Protein AF-0000000086002779 (afdb_homodimer)

Radius of gyration: 33.54 Å; Cα contacts (8 Å, |Δi|>4): 1996; chains: 2; bounding box: 56×152×87 Å

pLDDT: mean 94.67, std 11.81, range [32.91, 98.94]

Organism: Nephila pilipes (NCBI:txid299642)

Structure (mmCIF, N/CA/C/O backbone):
data_AF-0000000086002779-model_v1
#
loop_
_entity.id
_entity.type
_entity.pdbx_description
1 polymer 'Dipeptidyl peptidase 2'
#
loop_
_atom_site.group_PDB
_atom_site.id
_atom_site.type_symbol
_atom_site.label_atom_id
_atom_site.label_alt_id
_atom_site.label_comp_id
_atom_site.label_asym_id
_atom_site.label_entity_id
_atom_site.label_seq_id
_atom_site.pdbx_PDB_ins_code
_atom_site.Cartn_x
_atom_site.Cartn_y
_atom_site.Cartn_z
_atom_site.occupancy
_atom_site.B_iso_or_equiv
_atom_site.auth_seq_id
_atom_site.auth_comp_id
_atom_site.auth_asym_id
_atom_site.auth_atom_id
_atom_site.pdbx_PDB_model_num
ATOM 1 N N . MET A 1 1 ? 27.344 70.25 43.75 1 33.56 1 MET A N 1
ATOM 2 C CA . MET A 1 1 ? 27.891 68.938 43.438 1 33.56 1 MET A CA 1
ATOM 3 C C . MET A 1 1 ? 26.828 68 42.875 1 33.56 1 MET A C 1
ATOM 5 O O . MET A 1 1 ? 26 67.5 43.594 1 33.56 1 MET A O 1
ATOM 9 N N . ASN A 1 2 ? 26.188 68.375 41.719 1 36.5 2 ASN A N 1
ATOM 10 C CA . ASN A 1 2 ? 25.156 67.75 40.875 1 36.5 2 ASN A CA 1
ATOM 11 C C . ASN A 1 2 ? 25.562 66.375 40.344 1 36.5 2 ASN A C 1
ATOM 13 O O . ASN A 1 2 ? 26.562 66.25 39.625 1 36.5 2 ASN A O 1
ATOM 17 N N . ILE A 1 3 ? 25.344 65.312 41.125 1 42.12 3 ILE A N 1
ATOM 18 C CA . ILE A 1 3 ? 25.609 63.875 40.844 1 42.12 3 ILE A CA 1
ATOM 19 C C . ILE A 1 3 ? 24.844 63.469 39.594 1 42.12 3 ILE A C 1
ATOM 21 O O . ILE A 1 3 ? 23.609 63.469 39.594 1 42.12 3 ILE A O 1
ATOM 25 N N . PHE A 1 4 ? 25.328 63.688 38.406 1 39.09 4 PHE A N 1
ATOM 26 C CA . PHE A 1 4 ? 24.859 63.156 37.156 1 39.09 4 PHE A CA 1
ATOM 27 C C . PHE A 1 4 ? 24.828 61.625 37.188 1 39.09 4 PHE A C 1
ATOM 29 O O . PHE A 1 4 ? 25.875 61 37.344 1 39.09 4 PHE A O 1
ATOM 36 N N . TYR A 1 5 ? 23.719 61 37.688 1 36 5 TYR A N 1
ATOM 37 C CA . TYR A 1 5 ? 23.5 59.562 37.594 1 36 5 TYR A CA 1
ATOM 38 C C . TYR A 1 5 ? 23.484 59.125 36.125 1 36 5 TYR A C 1
ATOM 40 O O . TYR A 1 5 ? 22.641 59.562 35.344 1 36 5 TYR A O 1
ATOM 48 N N . ALA A 1 6 ? 24.625 58.812 35.5 1 42.56 6 ALA A N 1
ATOM 49 C CA . ALA A 1 6 ? 24.734 58.156 34.188 1 42.56 6 ALA A CA 1
ATOM 50 C C . ALA A 1 6 ? 23.969 56.844 34.188 1 42.56 6 ALA A C 1
ATOM 52 O O . ALA A 1 6 ? 24.297 55.906 34.938 1 42.56 6 ALA A O 1
ATOM 53 N N . LEU A 1 7 ? 22.688 56.844 33.812 1 38.72 7 LEU A N 1
ATOM 54 C CA . LEU A 1 7 ? 21.922 55.625 33.5 1 38.72 7 LEU A CA 1
ATOM 55 C C . LEU A 1 7 ? 22.625 54.812 32.406 1 38.72 7 LEU A C 1
ATOM 57 O O . LEU A 1 7 ? 22.766 55.281 31.266 1 38.72 7 LEU A O 1
ATOM 61 N N . ALA A 1 8 ? 23.578 53.938 32.781 1 39.59 8 ALA A N 1
ATOM 62 C CA . ALA A 1 8 ? 24.156 52.969 31.859 1 39.59 8 ALA A CA 1
ATOM 63 C C . ALA A 1 8 ? 23.062 52.094 31.219 1 39.59 8 ALA A C 1
ATOM 65 O O . ALA A 1 8 ? 22.328 51.406 31.922 1 39.59 8 ALA A O 1
ATOM 66 N N . ALA A 1 9 ? 22.578 52.406 30.047 1 38.5 9 ALA A N 1
ATOM 67 C CA . ALA A 1 9 ? 21.766 51.531 29.172 1 38.5 9 ALA A CA 1
ATOM 68 C C . ALA A 1 9 ? 22.484 50.219 28.891 1 38.5 9 ALA A C 1
ATOM 70 O O . ALA A 1 9 ? 23.516 50.188 28.234 1 38.5 9 ALA A O 1
ATOM 71 N N . VAL A 1 10 ? 22.406 49.281 29.766 1 36.53 10 VAL A N 1
ATOM 72 C CA . VAL A 1 10 ? 22.844 47.906 29.453 1 36.53 10 VAL A CA 1
ATOM 73 C C . VAL A 1 10 ? 22.141 47.406 28.188 1 36.53 10 VAL A C 1
ATOM 75 O O . VAL A 1 10 ? 20.906 47.281 28.172 1 36.53 10 VAL A O 1
ATOM 78 N N . LEU A 1 11 ? 22.703 47.656 27.062 1 34.22 11 LEU A N 1
ATOM 79 C CA . LEU A 1 11 ? 22.312 47 25.828 1 34.22 11 LEU A CA 1
ATOM 80 C C . LEU A 1 11 ? 22.359 45.469 26.016 1 34.22 11 LEU A C 1
ATOM 82 O O . LEU A 1 11 ? 23.453 44.906 26.172 1 34.22 11 LEU A O 1
ATOM 86 N N . PHE A 1 12 ? 21.359 44.938 26.609 1 34.5 12 PHE A N 1
ATOM 87 C CA . PHE A 1 12 ? 21.234 43.5 26.516 1 34.5 12 PHE A CA 1
ATOM 88 C C . PHE A 1 12 ? 21.328 43.031 25.062 1 34.5 12 PHE A C 1
ATOM 90 O O . PHE A 1 12 ? 20.438 43.312 24.266 1 34.5 12 PHE A O 1
ATOM 97 N N . CYS A 1 13 ? 22.547 42.844 24.531 1 35.41 13 CYS A N 1
ATOM 98 C CA . CYS A 1 13 ? 22.703 42.062 23.312 1 35.41 13 CYS A CA 1
ATOM 99 C C . CYS A 1 13 ? 21.906 40.75 23.391 1 35.41 13 CYS A C 1
ATOM 101 O O . CYS A 1 13 ? 22.312 39.812 24.078 1 35.41 13 CYS A O 1
ATOM 103 N N . ILE A 1 14 ? 20.672 40.844 23.203 1 38.19 14 ILE A N 1
ATOM 104 C CA . ILE A 1 14 ? 19.969 39.594 22.938 1 38.19 14 ILE A CA 1
ATOM 105 C C . ILE A 1 14 ? 20.656 38.844 21.797 1 38.19 14 ILE A C 1
ATOM 107 O O . ILE A 1 14 ? 20.609 39.281 20.641 1 38.19 14 ILE A O 1
ATOM 111 N N . SER A 1 15 ? 21.766 38.281 22.078 1 36.12 15 SER A N 1
ATOM 112 C CA . SER A 1 15 ? 22.312 37.344 21.094 1 36.12 15 SER A CA 1
ATOM 113 C C . SER A 1 15 ? 21.234 36.438 20.516 1 36.12 15 SER A C 1
ATOM 115 O O . SER A 1 15 ? 20.641 35.625 21.25 1 36.12 15 SER A O 1
ATOM 117 N N . ALA A 1 16 ? 20.562 36.875 19.5 1 42.22 16 ALA A N 1
ATOM 118 C CA . ALA A 1 16 ? 19.781 35.906 18.719 1 42.22 16 ALA A CA 1
ATOM 119 C C . ALA A 1 16 ? 20.578 34.656 18.422 1 42.22 16 ALA A C 1
ATOM 121 O O . ALA A 1 16 ? 21.641 34.719 17.781 1 42.22 16 ALA A O 1
ATOM 122 N N . SER A 1 17 ? 20.688 33.719 19.203 1 43 17 SER A N 1
ATOM 123 C CA . SER A 1 17 ? 21.312 32.438 18.891 1 43 17 SER A CA 1
ATOM 124 C C . SER A 1 17 ? 21.062 32.031 17.438 1 43 17 SER A C 1
ATOM 126 O O . SER A 1 17 ? 19.906 31.875 17.016 1 43 17 SER A O 1
ATOM 128 N N . LYS A 1 18 ? 21.844 32.406 16.578 1 50.06 18 LYS A N 1
ATOM 129 C CA . LYS A 1 18 ? 21.828 32 15.164 1 50.06 18 LYS A CA 1
ATOM 130 C C . LYS A 1 18 ? 21.641 30.5 15.016 1 50.06 18 LYS A C 1
ATOM 132 O O . LYS A 1 18 ? 22.438 29.719 15.531 1 50.06 18 LYS A O 1
ATOM 137 N N . ALA A 1 19 ? 20.312 30.172 14.688 1 54.91 19 ALA A N 1
ATOM 138 C CA . ALA A 1 19 ? 20.109 28.781 14.281 1 54.91 19 ALA A CA 1
ATOM 139 C C . ALA A 1 19 ? 21.281 28.266 13.453 1 54.91 19 ALA A C 1
ATOM 141 O O . ALA A 1 19 ? 21.719 28.938 12.508 1 54.91 19 ALA A O 1
ATOM 142 N N . GLU A 1 20 ? 21.984 27.328 13.945 1 64.94 20 GLU A N 1
ATOM 143 C CA . GLU A 1 20 ? 23.062 26.688 13.211 1 64.94 20 GLU A CA 1
ATOM 144 C C . GLU A 1 20 ? 22.609 26.266 11.82 1 64.94 20 GLU A C 1
ATOM 146 O O . GLU A 1 20 ? 21.531 25.688 11.656 1 64.94 20 GLU A O 1
ATOM 151 N N . THR A 1 21 ? 23.078 26.875 10.859 1 79.88 21 THR A N 1
ATOM 152 C CA . THR A 1 21 ? 22.797 26.484 9.477 1 79.88 21 THR A CA 1
ATOM 153 C C . THR A 1 21 ? 23.672 25.297 9.07 1 79.88 21 THR A C 1
ATOM 155 O O . THR A 1 21 ? 24.875 25.297 9.328 1 79.88 21 THR A O 1
ATOM 158 N N . TYR A 1 22 ? 22.938 24.219 8.711 1 91.19 22 TYR A N 1
ATOM 159 C CA . TYR A 1 22 ? 23.656 23.031 8.234 1 91.19 22 TYR A CA 1
ATOM 160 C C . TYR A 1 22 ? 23.688 23 6.707 1 91.19 22 TYR A C 1
ATOM 162 O O . TYR A 1 22 ? 22.656 23.219 6.055 1 91.19 22 TYR A O 1
ATOM 170 N N . ASP A 1 23 ? 24.828 22.797 6.211 1 95 23 ASP A N 1
ATOM 171 C CA . ASP A 1 23 ? 24.969 22.688 4.762 1 95 23 ASP A CA 1
ATOM 172 C C . ASP A 1 23 ? 24.375 21.391 4.238 1 95 23 ASP A C 1
ATOM 174 O O . ASP A 1 23 ? 24.203 20.422 4.996 1 95 23 ASP A O 1
ATOM 178 N N . TYR A 1 24 ? 23.938 21.438 2.982 1 97.75 24 TYR A N 1
ATOM 179 C CA . TYR A 1 24 ? 23.453 20.219 2.344 1 97.75 24 TYR A CA 1
ATOM 180 C C . TYR A 1 24 ? 23.938 20.125 0.899 1 97.75 24 TYR A C 1
ATOM 182 O O . TYR A 1 24 ? 24.297 21.141 0.296 1 97.75 24 TYR A O 1
ATOM 190 N N . VAL A 1 25 ? 24 18.891 0.437 1 98.19 25 VAL A N 1
ATOM 191 C CA . VAL A 1 25 ? 24.078 18.609 -0.995 1 98.19 25 VAL A CA 1
ATOM 192 C C . VAL A 1 25 ? 22.672 18.422 -1.563 1 98.19 25 VAL A C 1
ATOM 194 O O . VAL A 1 25 ? 21.859 17.688 -0.989 1 98.19 25 VAL A O 1
ATOM 197 N N . GLU A 1 26 ? 22.359 19.141 -2.633 1 98.44 26 GLU A N 1
ATOM 198 C CA . GLU A 1 26 ? 21.094 18.953 -3.361 1 98.44 26 GLU A CA 1
ATOM 199 C C . GLU A 1 26 ? 21.281 18.047 -4.562 1 98.44 26 GLU A C 1
ATOM 201 O O . GLU A 1 26 ? 22.25 18.188 -5.32 1 98.44 26 GLU A O 1
ATOM 206 N N . ASP A 1 27 ? 20.406 17.094 -4.672 1 98.5 27 ASP A N 1
ATOM 207 C CA . ASP A 1 27 ? 20.438 16.188 -5.816 1 98.5 27 ASP A CA 1
ATOM 208 C C . ASP A 1 27 ? 19.031 15.727 -6.199 1 98.5 27 ASP A C 1
ATOM 210 O O . ASP A 1 27 ? 18.047 16.172 -5.602 1 98.5 27 ASP A O 1
ATOM 214 N N . TYR A 1 28 ? 18.953 14.977 -7.281 1 98.69 28 TYR A N 1
ATOM 215 C CA . TYR A 1 28 ? 17.672 14.555 -7.832 1 98.69 28 TYR A CA 1
ATOM 216 C C . TYR A 1 28 ? 17.672 13.062 -8.141 1 98.69 28 TYR A C 1
ATOM 218 O O . TYR A 1 28 ? 18.703 12.5 -8.523 1 98.69 28 TYR A O 1
ATOM 226 N N . PHE A 1 29 ? 16.609 12.414 -7.949 1 98.69 29 PHE A N 1
ATOM 227 C CA . PHE A 1 29 ? 16.359 11.016 -8.266 1 98.69 29 PHE A CA 1
ATOM 228 C C . PHE A 1 29 ? 15.336 10.875 -9.383 1 98.69 29 PHE A C 1
ATOM 230 O O . PHE A 1 29 ? 14.305 11.547 -9.367 1 98.69 29 PHE A O 1
ATOM 237 N N . ASP A 1 30 ? 15.633 10.055 -10.438 1 98.69 30 ASP A N 1
ATOM 238 C CA . ASP A 1 30 ? 14.648 9.75 -11.469 1 98.69 30 ASP A CA 1
ATOM 239 C C . ASP A 1 30 ? 13.539 8.852 -10.922 1 98.69 30 ASP A C 1
ATOM 241 O O . ASP A 1 30 ? 13.664 7.629 -10.922 1 98.69 30 ASP A O 1
ATOM 245 N N . GLN A 1 31 ? 12.469 9.469 -10.531 1 98.75 31 GLN A N 1
ATOM 246 C CA . GLN A 1 31 ? 11.359 8.812 -9.852 1 98.75 31 GLN A CA 1
ATOM 247 C C . GLN A 1 31 ? 10.227 8.492 -10.82 1 98.75 31 GLN A C 1
ATOM 249 O O . GLN A 1 31 ? 9.914 9.289 -11.703 1 98.75 31 GLN A O 1
ATOM 254 N N . LYS A 1 32 ? 9.672 7.281 -10.727 1 98.56 32 LYS A N 1
ATOM 255 C CA . LYS A 1 32 ? 8.547 6.926 -11.586 1 98.56 32 LYS A CA 1
ATOM 256 C C . LYS A 1 32 ? 7.387 7.898 -11.406 1 98.56 32 LYS A C 1
ATOM 258 O O . LYS A 1 32 ? 7.07 8.297 -10.281 1 98.56 32 LYS A O 1
ATOM 263 N N . ILE A 1 33 ? 6.746 8.242 -12.484 1 98.38 33 ILE A N 1
ATOM 264 C CA . ILE A 1 33 ? 5.617 9.164 -12.461 1 98.38 33 ILE A CA 1
ATOM 265 C C . ILE A 1 33 ? 4.426 8.508 -11.766 1 98.38 33 ILE A C 1
ATOM 267 O O . ILE A 1 33 ? 3.705 9.148 -11.008 1 98.38 33 ILE A O 1
ATOM 271 N N . ASP A 1 34 ? 4.234 7.203 -12.016 1 98.06 34 ASP A N 1
ATOM 272 C CA . ASP A 1 34 ? 3.102 6.457 -11.477 1 98.06 34 ASP A CA 1
ATOM 273 C C . ASP A 1 34 ? 3.539 5.082 -10.977 1 98.06 34 ASP A C 1
ATOM 275 O O . ASP A 1 34 ? 4.051 4.266 -11.75 1 98.06 34 ASP A O 1
ATOM 279 N N . HIS A 1 35 ? 3.314 4.848 -9.703 1 98.38 35 HIS A N 1
ATOM 280 C CA . HIS A 1 35 ? 3.736 3.584 -9.109 1 98.38 35 HIS A CA 1
ATOM 281 C C . HIS A 1 35 ? 2.617 2.549 -9.172 1 98.38 35 HIS A C 1
ATOM 283 O O . HIS A 1 35 ? 2.848 1.364 -8.914 1 98.38 35 HIS A O 1
ATOM 289 N N . PHE A 1 36 ? 1.396 2.932 -9.57 1 98.19 36 PHE A N 1
ATOM 290 C CA . PHE A 1 36 ? 0.276 2.027 -9.344 1 98.19 36 PHE A CA 1
ATOM 291 C C . PHE A 1 36 ? -0.468 1.743 -10.641 1 98.19 36 PHE A C 1
ATOM 293 O O . PHE A 1 36 ? -1.558 1.168 -10.625 1 98.19 36 PHE A O 1
ATOM 300 N N . ASN A 1 37 ? 0.047 2.158 -11.719 1 97.56 37 ASN A N 1
ATOM 301 C CA . ASN A 1 37 ? -0.369 1.843 -13.078 1 97.56 37 ASN A CA 1
ATOM 302 C C . ASN A 1 37 ? 0.829 1.708 -14.016 1 97.56 37 ASN A C 1
ATOM 304 O O . ASN A 1 37 ? 1.528 2.688 -14.281 1 97.56 37 ASN A O 1
ATOM 308 N N . PHE A 1 38 ? 1.063 0.565 -14.555 1 97.5 38 PHE A N 1
ATOM 309 C CA . PHE A 1 38 ? 2.279 0.272 -15.305 1 97.5 38 PHE A CA 1
ATOM 310 C C . PHE A 1 38 ? 2.131 0.696 -16.766 1 97.5 38 PHE A C 1
ATOM 312 O O . PHE A 1 38 ? 3.109 0.708 -17.516 1 97.5 38 PHE A O 1
ATOM 319 N N . LEU A 1 39 ? 0.943 1.066 -17.109 1 96.69 39 LEU A N 1
ATOM 320 C CA . LEU A 1 39 ? 0.646 1.288 -18.531 1 96.69 39 LEU A CA 1
ATOM 321 C C . LEU A 1 39 ? 0.526 2.777 -18.828 1 96.69 39 LEU A C 1
ATOM 323 O O . LEU A 1 39 ? 1.104 3.266 -19.797 1 96.69 39 LEU A O 1
ATOM 327 N N . SER A 1 40 ? -0.169 3.578 -18.047 1 92.19 40 SER A N 1
ATOM 328 C CA . SER A 1 40 ? -0.562 4.945 -18.359 1 92.19 40 SER A CA 1
ATOM 329 C C . SER A 1 40 ? 0.658 5.824 -18.609 1 92.19 40 SER A C 1
ATOM 331 O O . SER A 1 40 ? 0.673 6.613 -19.562 1 92.19 40 SER A O 1
ATOM 333 N N . TYR A 1 41 ? 1.644 5.691 -17.734 1 95.56 41 TYR A N 1
ATOM 334 C CA . TYR A 1 41 ? 2.852 6.484 -17.938 1 95.56 41 TYR A CA 1
ATOM 335 C C . TYR A 1 41 ? 4.074 5.59 -18.094 1 95.56 41 TYR A C 1
ATOM 337 O O . TYR A 1 41 ? 5.207 6.07 -18.094 1 95.56 41 TYR A O 1
ATOM 345 N N . GLY A 1 42 ? 3.771 4.285 -18.25 1 95.38 42 GLY A N 1
ATOM 346 C CA . GLY A 1 42 ? 4.863 3.338 -18.406 1 95.38 42 GLY A CA 1
ATOM 347 C C . GLY A 1 42 ? 5.949 3.502 -17.359 1 95.38 42 GLY A C 1
ATOM 348 O O . GLY A 1 42 ? 5.664 3.541 -16.156 1 95.38 42 GLY A O 1
ATOM 349 N N . ASN A 1 43 ? 7.164 3.656 -17.859 1 96.25 43 ASN A N 1
ATOM 350 C CA . ASN A 1 43 ? 8.297 3.799 -16.953 1 96.25 43 ASN A CA 1
ATOM 351 C C . ASN A 1 43 ? 8.852 5.219 -16.969 1 96.25 43 ASN A C 1
ATOM 353 O O . ASN A 1 43 ? 10.016 5.438 -16.625 1 96.25 43 ASN A O 1
ATOM 357 N N . GLN A 1 44 ? 7.992 6.148 -17.344 1 97.81 44 GLN A N 1
ATOM 358 C CA . GLN A 1 44 ? 8.422 7.543 -17.344 1 97.81 44 GLN A CA 1
ATOM 359 C C . GLN A 1 44 ? 8.758 8.008 -15.922 1 97.81 44 GLN A C 1
ATOM 361 O O . GLN A 1 44 ? 8.18 7.508 -14.953 1 97.81 44 GLN A O 1
ATOM 366 N N . THR A 1 45 ? 9.688 8.938 -15.836 1 98.56 45 THR A N 1
ATOM 367 C CA . THR A 1 45 ? 10.164 9.406 -14.539 1 98.56 45 THR A CA 1
ATOM 368 C C . THR A 1 45 ? 10.125 10.93 -14.469 1 98.56 45 THR A C 1
ATOM 370 O O . THR A 1 45 ? 9.891 11.594 -15.484 1 98.56 45 THR A O 1
ATOM 373 N N . TYR A 1 46 ? 10.195 11.5 -13.328 1 98.69 46 TYR A N 1
ATOM 374 C CA . TYR A 1 46 ? 10.438 12.906 -13.039 1 98.69 46 TYR A CA 1
ATOM 375 C C . TYR A 1 46 ? 11.578 13.078 -12.055 1 98.69 46 TYR A C 1
ATOM 377 O O . TYR A 1 46 ? 12.055 12.102 -11.469 1 98.69 46 TYR A O 1
ATOM 385 N N . LYS A 1 47 ? 12.055 14.281 -11.891 1 98.69 47 LYS A N 1
ATOM 386 C CA . LYS A 1 47 ? 13.156 14.57 -10.977 1 98.69 47 LYS A CA 1
ATOM 387 C C . LYS A 1 47 ? 12.648 14.867 -9.57 1 98.69 47 LYS A C 1
ATOM 389 O O . LYS A 1 47 ? 12.094 15.938 -9.328 1 98.69 47 LYS A O 1
ATOM 394 N N . GLN A 1 48 ? 12.812 13.945 -8.695 1 98.88 48 GLN A N 1
ATOM 395 C CA . GLN A 1 48 ? 12.492 14.172 -7.293 1 98.88 48 GLN A CA 1
ATOM 396 C C . GLN A 1 48 ? 13.688 14.727 -6.535 1 98.88 48 GLN A C 1
ATOM 398 O O . GLN A 1 48 ? 14.75 14.102 -6.492 1 98.88 48 GLN A O 1
ATOM 403 N N . ARG A 1 49 ? 13.492 15.812 -5.918 1 98.88 49 ARG A N 1
ATOM 404 C CA . ARG A 1 49 ? 14.555 16.516 -5.203 1 98.88 49 ARG A CA 1
ATOM 405 C C . ARG A 1 49 ? 14.797 15.891 -3.836 1 98.88 49 ARG A C 1
ATOM 407 O O . ARG A 1 49 ? 13.852 15.539 -3.131 1 98.88 49 ARG A O 1
ATOM 414 N N . PHE A 1 50 ? 16.094 15.758 -3.479 1 98.81 50 PHE A N 1
ATOM 415 C CA . PHE A 1 50 ? 16.453 15.398 -2.111 1 98.81 50 PHE A CA 1
ATOM 416 C C . PHE A 1 50 ? 17.688 16.156 -1.661 1 98.81 50 PHE A C 1
ATOM 418 O O . PHE A 1 50 ? 18.469 16.625 -2.49 1 98.81 50 PHE A O 1
ATOM 425 N N . LEU A 1 51 ? 17.797 16.391 -0.333 1 98.81 51 LEU A N 1
ATOM 426 C CA . LEU A 1 51 ? 18.953 17 0.32 1 98.81 51 LEU A CA 1
ATOM 427 C C . LEU A 1 51 ? 19.625 16.016 1.268 1 98.81 51 LEU A C 1
ATOM 429 O O . LEU A 1 51 ? 18.953 15.234 1.938 1 98.81 51 LEU A O 1
ATOM 433 N N . TYR A 1 52 ? 20.969 16.047 1.332 1 98.56 52 TYR A N 1
ATOM 434 C CA . TYR A 1 52 ? 21.609 15.195 2.326 1 98.56 52 TYR A CA 1
ATOM 435 C C . TYR A 1 52 ? 22.875 15.828 2.865 1 98.56 52 TYR A C 1
ATOM 437 O O . TYR A 1 52 ? 23.438 16.75 2.25 1 98.56 52 TYR A O 1
ATOM 445 N N . ASN A 1 53 ? 23.25 15.492 4.023 1 98.5 53 ASN A N 1
ATOM 446 C CA . ASN A 1 53 ? 24.484 15.859 4.73 1 98.5 53 ASN A CA 1
ATOM 447 C C . ASN A 1 53 ? 25.156 14.641 5.34 1 98.5 53 ASN A C 1
ATOM 449 O O . ASN A 1 53 ? 24.594 13.969 6.207 1 98.5 53 ASN A O 1
ATOM 453 N N . ALA A 1 54 ? 26.391 14.367 4.898 1 97.81 54 ALA A N 1
ATOM 454 C CA . ALA A 1 54 ? 27.125 13.18 5.332 1 97.81 54 ALA A CA 1
ATOM 455 C C . ALA A 1 54 ? 28.281 13.555 6.254 1 97.81 54 ALA A C 1
ATOM 457 O O . ALA A 1 54 ? 29.203 12.758 6.457 1 97.81 54 ALA A O 1
ATOM 458 N N . THR A 1 55 ? 28.234 14.688 6.824 1 97.31 55 THR A N 1
ATOM 459 C CA . THR A 1 55 ? 29.328 15.234 7.617 1 97.31 55 THR A CA 1
ATOM 460 C C . THR A 1 55 ? 29.719 14.273 8.734 1 97.31 55 THR A C 1
ATOM 462 O O . THR A 1 55 ? 30.906 14.102 9.023 1 97.31 55 THR A O 1
ATOM 465 N N . TRP A 1 56 ? 28.844 13.602 9.344 1 97.75 56 TRP A N 1
ATOM 466 C CA . TRP A 1 56 ? 29.109 12.789 10.523 1 97.75 56 TRP A CA 1
ATOM 467 C C . TRP A 1 56 ? 28.984 11.305 10.211 1 97.75 56 TRP A C 1
ATOM 469 O O . TRP A 1 56 ? 29.203 10.461 11.078 1 97.75 56 TRP A O 1
ATOM 479 N N . TRP A 1 57 ? 28.641 10.992 9 1 98.12 57 TRP A N 1
ATOM 480 C CA . TRP A 1 57 ? 28.203 9.648 8.648 1 98.12 57 TRP A CA 1
ATOM 481 C C . TRP A 1 57 ? 29.391 8.68 8.648 1 98.12 57 TRP A C 1
ATOM 483 O O . TRP A 1 57 ? 30.406 8.93 8.016 1 98.12 57 TRP A O 1
ATOM 493 N N . ASP A 1 58 ? 29.281 7.629 9.445 1 97.81 58 ASP A N 1
ATOM 494 C CA . ASP A 1 58 ? 30.156 6.473 9.234 1 97.81 58 ASP A CA 1
ATOM 495 C C . ASP A 1 58 ? 29.75 5.711 7.973 1 97.81 58 ASP A C 1
ATOM 497 O O . ASP A 1 58 ? 28.922 4.797 8.023 1 97.81 58 ASP A O 1
ATOM 501 N N . LYS A 1 59 ? 30.438 6.035 6.941 1 95.25 59 LYS A N 1
ATOM 502 C CA . LYS A 1 59 ? 30 5.613 5.613 1 95.25 59 LYS A CA 1
ATOM 503 C C . LYS A 1 59 ? 29.891 4.094 5.527 1 95.25 59 LYS A C 1
ATOM 505 O O . LYS A 1 59 ? 30.828 3.377 5.902 1 95.25 59 LYS A O 1
ATOM 510 N N . GLY A 1 60 ? 28.719 3.707 5.164 1 93.94 60 GLY A N 1
ATOM 511 C CA . GLY A 1 60 ? 28.484 2.289 4.938 1 93.94 60 GLY A CA 1
ATOM 512 C C . GLY A 1 60 ? 28.078 1.544 6.191 1 93.94 60 GLY A C 1
ATOM 513 O O . GLY A 1 60 ? 27.656 0.385 6.125 1 93.94 60 GLY A O 1
ATOM 514 N N . ILE A 1 61 ? 28.094 2.229 7.32 1 95.69 61 ILE A N 1
ATOM 515 C CA . ILE A 1 61 ? 27.766 1.564 8.578 1 95.69 61 ILE A CA 1
ATOM 516 C C . ILE A 1 61 ? 26.719 2.377 9.336 1 95.69 61 ILE A C 1
ATOM 518 O O . ILE A 1 61 ? 25.719 1.826 9.82 1 95.69 61 ILE A O 1
ATOM 522 N N . GLY A 1 62 ? 26.969 3.648 9.461 1 98.38 62 GLY A N 1
ATOM 523 C CA . GLY A 1 62 ? 26.094 4.516 10.219 1 98.38 62 GLY A CA 1
ATOM 524 C C . GLY A 1 62 ? 24.688 4.574 9.656 1 98.38 62 GLY A C 1
ATOM 525 O O . GLY A 1 62 ? 24.484 4.355 8.461 1 98.38 62 GLY A O 1
ATOM 526 N N . PRO A 1 63 ? 23.766 4.84 10.492 1 98.88 63 PRO A N 1
ATOM 527 C CA . PRO A 1 63 ? 22.375 4.883 10.039 1 98.88 63 PRO A CA 1
ATOM 528 C C . PRO A 1 63 ? 22.094 6.059 9.109 1 98.88 63 PRO A C 1
ATOM 530 O O . PRO A 1 63 ? 22.922 6.969 8.984 1 98.88 63 PRO A O 1
ATOM 533 N N . ILE A 1 64 ? 21.016 5.965 8.43 1 98.94 64 ILE A N 1
ATOM 534 C CA . ILE A 1 64 ? 20.453 7.051 7.637 1 98.94 64 ILE A CA 1
ATOM 535 C C . ILE A 1 64 ? 19.234 7.637 8.352 1 98.94 64 ILE A C 1
ATOM 537 O O . ILE A 1 64 ? 18.281 6.918 8.648 1 98.94 64 ILE A O 1
ATOM 541 N N . PHE A 1 65 ? 19.328 8.836 8.695 1 98.94 65 PHE A N 1
ATOM 542 C CA . PHE A 1 65 ? 18.172 9.547 9.258 1 98.94 65 PHE A CA 1
ATOM 543 C C . PHE A 1 65 ? 17.406 10.273 8.164 1 98.94 65 PHE A C 1
ATOM 545 O O . PHE A 1 65 ? 17.859 11.281 7.629 1 98.94 65 PHE A O 1
ATOM 552 N N . PHE A 1 66 ? 16.219 9.758 7.887 1 98.94 66 PHE A N 1
ATOM 553 C CA . PHE A 1 66 ? 15.43 10.125 6.723 1 98.94 66 PHE A CA 1
ATOM 554 C C . PHE A 1 66 ? 14.234 10.984 7.129 1 98.94 66 PHE A C 1
ATOM 556 O O . PHE A 1 66 ? 13.383 10.547 7.91 1 98.94 66 PHE A O 1
ATOM 563 N N . TYR A 1 67 ? 14.188 12.211 6.625 1 98.88 67 TYR A N 1
ATOM 564 C CA . TYR A 1 67 ? 13.008 13.055 6.801 1 98.88 67 TYR A CA 1
ATOM 565 C C . TYR A 1 67 ? 12.016 12.852 5.664 1 98.88 67 TYR A C 1
ATOM 567 O O . TYR A 1 67 ? 12.32 13.148 4.504 1 98.88 67 TYR A O 1
ATOM 575 N N . ALA A 1 68 ? 10.828 12.383 6.016 1 98.25 68 ALA A N 1
ATOM 576 C CA . ALA A 1 68 ? 9.836 11.922 5.047 1 98.25 68 ALA A CA 1
ATOM 577 C C . ALA A 1 68 ? 9.016 13.094 4.504 1 98.25 68 ALA A C 1
ATOM 579 O O . ALA A 1 68 ? 7.785 13.078 4.578 1 98.25 68 ALA A O 1
ATOM 580 N N . GLY A 1 69 ? 9.68 14.094 3.881 1 96.38 69 GLY A N 1
ATOM 581 C CA . GLY A 1 69 ? 9.039 15.188 3.174 1 96.38 69 GLY A CA 1
ATOM 582 C C . GLY A 1 69 ? 7.934 15.852 3.977 1 96.38 69 GLY A C 1
ATOM 583 O O . GLY A 1 69 ? 7.816 15.625 5.184 1 96.38 69 GLY A O 1
ATOM 584 N N . ASN A 1 70 ? 7.195 16.688 3.322 1 97.44 70 ASN A N 1
ATOM 585 C CA . ASN A 1 70 ? 6.109 17.484 3.877 1 97.44 70 ASN A CA 1
ATOM 586 C C . ASN A 1 70 ? 5.371 18.266 2.789 1 97.44 70 ASN A C 1
ATOM 588 O O . ASN A 1 70 ? 5.609 18.047 1.6 1 97.44 70 ASN A O 1
ATOM 592 N N . GLU A 1 71 ? 4.41 19.094 3.217 1 96.94 71 GLU A N 1
ATOM 593 C CA . GLU A 1 71 ? 3.574 19.844 2.281 1 96.94 71 GLU A CA 1
ATOM 594 C C . GLU A 1 71 ? 4.219 21.188 1.909 1 96.94 71 GLU A C 1
ATOM 596 O O . GLU A 1 71 ? 3.592 22.234 2.037 1 96.94 71 GLU A O 1
ATOM 601 N N . GLY A 1 72 ? 5.461 21.109 1.413 1 96.31 72 GLY A N 1
ATOM 602 C CA . GLY A 1 72 ? 6.141 22.328 1.009 1 96.31 72 GLY A CA 1
ATOM 603 C C . GLY A 1 72 ? 7.566 22.094 0.552 1 96.31 72 GLY A C 1
ATOM 604 O O . GLY A 1 72 ? 8.008 20.938 0.441 1 96.31 72 GLY A O 1
ATOM 605 N N . ASN A 1 73 ? 8.266 23.219 0.267 1 96.19 73 ASN A N 1
ATOM 606 C CA . ASN A 1 73 ? 9.68 23.188 -0.072 1 96.19 73 ASN A CA 1
ATOM 607 C C . ASN A 1 73 ? 10.516 22.547 1.034 1 96.19 73 ASN A C 1
ATOM 609 O O . ASN A 1 73 ? 10.453 22.969 2.189 1 96.19 73 ASN A O 1
ATOM 613 N N . ILE A 1 74 ? 11.344 21.609 0.655 1 97.44 74 ILE A N 1
ATOM 614 C CA . ILE A 1 74 ? 12.008 20.75 1.633 1 97.44 74 ILE A CA 1
ATOM 615 C C . ILE A 1 74 ? 13.078 21.547 2.373 1 97.44 74 ILE A C 1
ATOM 617 O O . ILE A 1 74 ? 13.461 21.188 3.49 1 97.44 74 ILE A O 1
ATOM 621 N N . GLU A 1 75 ? 13.57 22.656 1.849 1 96.44 75 GLU A N 1
ATOM 622 C CA . GLU A 1 75 ? 14.578 23.5 2.5 1 96.44 75 GLU A CA 1
ATOM 623 C C . GLU A 1 75 ? 14.039 24.094 3.793 1 96.44 75 GLU A C 1
ATOM 625 O O . GLU A 1 75 ? 14.773 24.25 4.77 1 96.44 75 GLU A O 1
ATOM 630 N N . GLY A 1 76 ? 12.781 24.5 3.699 1 94.25 76 GLY A N 1
ATOM 631 C CA . GLY A 1 76 ? 12.164 25.031 4.906 1 94.25 76 GLY A CA 1
ATOM 632 C C . GLY A 1 76 ? 12.18 24.062 6.066 1 94.25 76 GLY A C 1
ATOM 633 O O . GLY A 1 76 ? 12.391 24.453 7.215 1 94.25 76 GLY A O 1
ATOM 634 N N . PHE A 1 77 ? 12.031 22.797 5.816 1 96.38 77 PHE A N 1
ATOM 635 C CA . PHE A 1 77 ? 12.023 21.766 6.852 1 96.38 77 PHE A CA 1
ATOM 636 C C . PHE A 1 77 ? 13.453 21.422 7.273 1 96.38 77 PHE A C 1
ATOM 638 O O . PHE A 1 77 ? 13.703 21.125 8.445 1 96.38 77 PHE A O 1
ATOM 645 N N . TRP A 1 78 ? 14.344 21.453 6.293 1 97.31 78 TRP A N 1
ATOM 646 C CA . TRP A 1 78 ? 15.758 21.266 6.602 1 97.31 78 TRP A CA 1
ATOM 647 C C . TRP A 1 78 ? 16.234 22.281 7.637 1 97.31 78 TRP A C 1
ATOM 649 O O . TRP A 1 78 ? 16.953 21.938 8.57 1 97.31 78 TRP A O 1
ATOM 659 N N . GLN A 1 79 ? 15.727 23.531 7.531 1 95.44 79 GLN A N 1
ATOM 660 C CA . GLN A 1 79 ? 16.188 24.625 8.375 1 95.44 79 GLN A CA 1
ATOM 661 C C . GLN A 1 79 ? 15.484 24.609 9.734 1 95.44 79 GLN A C 1
ATOM 663 O O . GLN A 1 79 ? 15.922 25.281 10.672 1 95.44 79 GLN A O 1
ATOM 668 N N . ASN A 1 80 ? 14.445 23.781 9.789 1 95.44 80 ASN A N 1
ATOM 669 C CA . ASN A 1 80 ? 13.641 23.859 11.008 1 95.44 80 ASN A CA 1
ATOM 670 C C . ASN A 1 80 ? 13.57 22.516 11.719 1 95.44 80 ASN A C 1
ATOM 672 O O . ASN A 1 80 ? 12.648 22.266 12.492 1 95.44 80 ASN A O 1
ATOM 676 N N . THR A 1 81 ? 14.461 21.641 11.445 1 97.06 81 THR A N 1
ATOM 677 C CA . THR A 1 81 ? 14.523 20.328 12.086 1 97.06 81 THR A CA 1
ATOM 678 C C . THR A 1 81 ? 15.922 20.062 12.656 1 97.06 81 THR A C 1
ATOM 680 O O . THR A 1 81 ? 16.516 19.016 12.406 1 97.06 81 THR A O 1
ATOM 683 N N . GLY A 1 82 ? 16.344 20.984 13.5 1 97.31 82 GLY A N 1
ATOM 684 C CA . GLY A 1 82 ? 17.688 20.906 14.07 1 97.31 82 GLY A CA 1
ATOM 685 C C . GLY A 1 82 ? 17.922 19.641 14.875 1 97.31 82 GLY A C 1
ATOM 686 O O . GLY A 1 82 ? 19.062 19.156 14.961 1 97.31 82 GLY A O 1
ATOM 687 N N . PHE A 1 83 ? 16.906 19.031 15.445 1 98.25 83 PHE A N 1
ATOM 688 C CA . PHE A 1 83 ? 17.016 17.844 16.266 1 98.25 83 PHE A CA 1
ATOM 689 C C . PHE A 1 83 ? 17.641 16.703 15.484 1 98.25 83 PHE A C 1
ATOM 691 O O . PHE A 1 83 ? 18.422 15.914 16.047 1 98.25 83 PHE A O 1
ATOM 698 N N . ILE A 1 84 ? 17.344 16.578 14.188 1 98.62 84 ILE A N 1
ATOM 699 C CA . ILE A 1 84 ? 17.828 15.469 13.375 1 98.62 84 ILE A CA 1
ATOM 700 C C . ILE A 1 84 ? 19.344 15.555 13.25 1 98.62 84 ILE A C 1
ATOM 702 O O . ILE A 1 84 ? 20.031 14.531 13.211 1 98.62 84 ILE A O 1
ATOM 706 N N . PHE A 1 85 ? 19.906 16.719 13.25 1 98.25 85 PHE A N 1
ATOM 707 C CA . PHE A 1 85 ? 21.359 16.891 13.148 1 98.25 85 PHE A CA 1
ATOM 708 C C . PHE A 1 85 ? 22.031 16.578 14.477 1 98.25 85 PHE A C 1
ATOM 710 O O . PHE A 1 85 ? 23.125 16.016 14.508 1 98.25 85 PHE A O 1
ATOM 717 N N . LYS A 1 86 ? 21.359 17 15.523 1 97.31 86 LYS A N 1
ATOM 718 C CA . LYS A 1 86 ? 21.828 16.562 16.828 1 97.31 86 LYS A CA 1
ATOM 719 C C . LYS A 1 86 ? 21.906 15.039 16.922 1 97.31 86 LYS A C 1
ATOM 721 O O . LYS A 1 86 ? 22.906 14.484 17.375 1 97.31 86 LYS A O 1
ATOM 726 N N . ALA A 1 87 ? 20.859 14.414 16.484 1 98.69 87 ALA A N 1
ATOM 727 C CA . ALA A 1 87 ? 20.812 12.953 16.469 1 98.69 87 ALA A CA 1
ATOM 728 C C . ALA A 1 87 ? 21.906 12.383 15.562 1 98.69 87 ALA A C 1
ATOM 730 O O . ALA A 1 87 ? 22.562 11.391 15.914 1 98.69 87 ALA A O 1
ATOM 731 N N . ALA A 1 88 ? 22.062 13.008 14.414 1 98.62 88 ALA A N 1
ATOM 732 C CA . ALA A 1 88 ? 23.047 12.523 13.453 1 98.62 88 ALA A CA 1
ATOM 733 C C . ALA A 1 88 ? 24.453 12.57 14.047 1 98.62 88 ALA A C 1
ATOM 735 O O . ALA A 1 88 ? 25.266 11.656 13.828 1 98.62 88 ALA A O 1
ATOM 736 N N . LYS A 1 89 ? 24.781 13.664 14.758 1 97.88 89 LYS A N 1
ATOM 737 C CA . LYS A 1 89 ? 26.062 13.773 15.445 1 97.88 89 LYS A CA 1
ATOM 738 C C . LYS A 1 89 ? 26.234 12.672 16.484 1 97.88 89 LYS A C 1
ATOM 740 O O . LYS A 1 89 ? 27.312 12.109 16.625 1 97.88 89 LYS A O 1
ATOM 745 N N . THR A 1 90 ? 25.156 12.383 17.125 1 98.44 90 THR A N 1
ATOM 746 C CA . THR A 1 90 ? 25.156 11.414 18.219 1 98.44 90 THR A CA 1
ATOM 747 C C . THR A 1 90 ? 25.375 10 17.672 1 98.44 90 THR A C 1
ATOM 749 O O . THR A 1 90 ? 26.062 9.195 18.312 1 98.44 90 THR A O 1
ATOM 752 N N . PHE A 1 91 ? 24.844 9.648 16.5 1 98.81 91 PHE A N 1
ATOM 753 C CA . PHE A 1 91 ? 24.797 8.266 16.047 1 98.81 91 PHE A CA 1
ATOM 754 C C . PHE A 1 91 ? 25.625 8.062 14.797 1 98.81 91 PHE A C 1
ATOM 756 O O . PHE A 1 91 ? 25.578 7.004 14.164 1 98.81 91 PHE A O 1
ATOM 763 N N . ASN A 1 92 ? 26.391 9.102 14.375 1 98.62 92 ASN A N 1
ATOM 764 C CA . ASN A 1 92 ? 27.188 9.039 13.164 1 98.62 92 ASN A CA 1
ATOM 765 C C . ASN A 1 92 ? 26.344 8.703 11.938 1 98.62 92 ASN A C 1
ATOM 767 O O . ASN A 1 92 ? 26.656 7.762 11.203 1 98.62 92 ASN A O 1
ATOM 771 N N . ALA A 1 93 ? 25.328 9.492 11.758 1 98.81 93 ALA A N 1
ATOM 772 C CA . ALA A 1 93 ? 24.312 9.188 10.758 1 98.81 93 ALA A CA 1
ATOM 773 C C . ALA A 1 93 ? 24.422 10.117 9.555 1 98.81 93 ALA A C 1
ATOM 775 O O . ALA A 1 93 ? 25 11.203 9.656 1 98.81 93 ALA A O 1
ATOM 776 N N . LEU A 1 94 ? 23.906 9.656 8.43 1 98.75 94 LEU A N 1
ATOM 777 C CA . LEU A 1 94 ? 23.594 10.492 7.273 1 98.75 94 LEU A CA 1
ATOM 778 C C . LEU A 1 94 ? 22.219 11.133 7.414 1 98.75 94 LEU A C 1
ATOM 780 O O . LEU A 1 94 ? 21.25 10.469 7.789 1 98.75 94 LEU A O 1
ATOM 784 N N . VAL A 1 95 ? 22.188 12.445 7.223 1 98.81 95 VAL A N 1
ATOM 785 C CA . VAL A 1 95 ? 20.906 13.125 7.188 1 98.81 95 VAL A CA 1
ATOM 786 C C . VAL A 1 95 ? 20.406 13.219 5.746 1 98.81 95 VAL A C 1
ATOM 788 O O . VAL A 1 95 ? 21.125 13.672 4.859 1 98.81 95 VAL A O 1
ATOM 791 N N . LEU A 1 96 ? 19.172 12.773 5.496 1 98.94 96 LEU A N 1
ATOM 792 C CA . LEU A 1 96 ? 18.594 12.688 4.156 1 98.94 96 LEU A CA 1
ATOM 793 C C . LEU A 1 96 ? 17.156 13.18 4.145 1 98.94 96 LEU A C 1
ATOM 795 O O . LEU A 1 96 ? 16.312 12.648 4.867 1 98.94 96 LEU A O 1
ATOM 799 N N . PHE A 1 97 ? 16.875 14.273 3.416 1 98.88 97 PHE A N 1
ATOM 800 C CA . PHE A 1 97 ? 15.523 14.805 3.25 1 98.88 97 PHE A CA 1
ATOM 801 C C . PHE A 1 97 ? 15.031 14.594 1.825 1 98.88 97 PHE A C 1
ATOM 803 O O . PHE A 1 97 ? 15.703 14.969 0.865 1 98.88 97 PHE A O 1
ATOM 810 N N . ALA A 1 98 ? 13.906 13.984 1.657 1 98.88 98 ALA A N 1
ATOM 811 C CA . ALA A 1 98 ? 13.305 13.859 0.332 1 98.88 98 ALA A CA 1
ATOM 812 C C . ALA A 1 98 ? 12.094 14.773 0.186 1 98.88 98 ALA A C 1
ATOM 814 O O . ALA A 1 98 ? 11.297 14.906 1.113 1 98.88 98 ALA A O 1
ATOM 815 N N . GLU A 1 99 ? 12.016 15.422 -0.964 1 98.88 99 GLU A N 1
ATOM 816 C CA . GLU A 1 99 ? 10.883 16.312 -1.222 1 98.88 99 GLU A CA 1
ATOM 817 C C . GLU A 1 99 ? 9.664 15.531 -1.708 1 98.88 99 GLU A C 1
ATOM 819 O O . GLU A 1 99 ? 9.797 14.586 -2.494 1 98.88 99 GLU A O 1
ATOM 824 N N . HIS A 1 100 ? 8.539 15.844 -1.233 1 98.81 100 HIS A N 1
ATOM 825 C CA . HIS A 1 100 ? 7.27 15.234 -1.606 1 98.81 100 HIS A CA 1
ATOM 826 C C . HIS A 1 100 ? 6.875 15.609 -3.029 1 98.81 100 HIS A C 1
ATOM 828 O O . HIS A 1 100 ? 7.059 16.75 -3.447 1 98.81 100 HIS A O 1
ATOM 834 N N . ARG A 1 101 ? 6.375 14.641 -3.775 1 98.75 101 ARG A N 1
ATOM 835 C CA . ARG A 1 101 ? 5.848 14.984 -5.094 1 98.75 101 ARG A CA 1
ATOM 836 C C . ARG A 1 101 ? 4.809 16.094 -4.996 1 98.75 101 ARG A C 1
ATOM 838 O O . ARG A 1 101 ? 4.023 16.141 -4.043 1 98.75 101 ARG A O 1
ATOM 845 N N . TYR A 1 102 ? 4.793 17.047 -5.996 1 98.31 102 TYR A N 1
ATOM 846 C CA . TYR A 1 102 ? 3.855 18.156 -6.188 1 98.31 102 TYR A CA 1
ATOM 847 C C . TYR A 1 102 ? 4.152 19.297 -5.219 1 98.31 102 TYR A C 1
ATOM 849 O O . TYR A 1 102 ? 3.414 20.281 -5.164 1 98.31 102 TYR A O 1
ATOM 857 N N . TYR A 1 103 ? 5.195 19.156 -4.441 1 97.94 103 TYR A N 1
ATOM 858 C CA . TYR A 1 103 ? 5.652 20.25 -3.604 1 97.94 103 TYR A CA 1
ATOM 859 C C . TYR A 1 103 ? 7.062 20.688 -3.986 1 97.94 103 TYR A C 1
ATOM 861 O O . TYR A 1 103 ? 7.848 19.875 -4.496 1 97.94 103 TYR A O 1
ATOM 869 N N . GLY A 1 104 ? 7.359 21.953 -3.734 1 96.75 104 GLY A N 1
ATOM 870 C CA . GLY A 1 104 ? 8.68 22.469 -4.062 1 96.75 104 GLY A CA 1
ATOM 871 C C . GLY A 1 104 ? 9.039 22.297 -5.523 1 96.75 104 GLY A C 1
ATOM 872 O O . GLY A 1 104 ? 8.281 22.703 -6.406 1 96.75 104 GLY A O 1
ATOM 873 N N . LYS A 1 105 ? 10.164 21.641 -5.742 1 97.69 105 LYS A N 1
ATOM 874 C CA . LYS A 1 105 ? 10.688 21.469 -7.098 1 97.69 105 LYS A CA 1
ATOM 875 C C . LYS A 1 105 ? 10.352 20.094 -7.652 1 97.69 105 LYS A C 1
ATOM 877 O O . LYS A 1 105 ? 10.57 19.828 -8.836 1 97.69 105 LYS A O 1
ATOM 882 N N . SER A 1 106 ? 9.773 19.266 -6.832 1 98.62 106 SER A N 1
ATOM 883 C CA . SER A 1 106 ? 9.5 17.891 -7.227 1 98.62 106 SER A CA 1
ATOM 884 C C . SER A 1 106 ? 8.133 17.766 -7.902 1 98.62 106 SER A C 1
ATOM 886 O O . SER A 1 106 ? 7.16 17.344 -7.277 1 98.62 106 SER A O 1
ATOM 888 N N . LEU A 1 107 ? 8.141 18.109 -9.219 1 98.44 107 LEU A N 1
ATOM 889 C CA . LEU A 1 107 ? 6.906 18.188 -9.992 1 98.44 107 LEU A CA 1
ATOM 890 C C . LEU A 1 107 ? 6.887 17.156 -11.102 1 98.44 107 LEU A C 1
ATOM 892 O O . LEU A 1 107 ? 7.613 17.281 -12.094 1 98.44 107 LEU A O 1
ATOM 896 N N . PRO A 1 108 ? 6.012 16.172 -11.008 1 98.12 108 PRO A N 1
ATOM 897 C CA . PRO A 1 108 ? 6.016 15.047 -11.953 1 98.12 108 PRO A CA 1
ATOM 898 C C . PRO A 1 108 ? 5.84 15.5 -13.398 1 98.12 108 PRO A C 1
ATOM 900 O O . PRO A 1 108 ? 6.344 14.852 -14.32 1 98.12 108 PRO A O 1
ATOM 903 N N . PHE A 1 109 ? 5.137 16.625 -13.617 1 97.81 109 PHE A N 1
ATOM 904 C CA . PHE A 1 109 ? 4.887 17.078 -14.977 1 97.81 109 PHE A CA 1
ATOM 905 C C . PHE A 1 109 ? 5.367 18.516 -15.156 1 97.81 109 PHE A C 1
ATOM 907 O O . PHE A 1 109 ? 4.777 19.281 -15.922 1 97.81 109 PHE A O 1
ATOM 914 N N . GLY A 1 110 ? 6.375 18.938 -14.328 1 96.25 110 GLY A N 1
ATOM 915 C CA . GLY A 1 110 ? 6.84 20.312 -14.383 1 96.25 110 GLY A CA 1
ATOM 916 C C . GLY A 1 110 ? 5.746 21.328 -14.086 1 96.25 110 GLY A C 1
ATOM 917 O O . GLY A 1 110 ? 4.988 21.172 -13.125 1 96.25 110 GLY A O 1
ATOM 918 N N . ASN A 1 111 ? 5.645 22.25 -14.891 1 92 111 ASN A N 1
ATOM 919 C CA . ASN A 1 111 ? 4.699 23.344 -14.695 1 92 111 ASN A CA 1
ATOM 920 C C . ASN A 1 111 ? 3.262 22.891 -14.922 1 92 111 ASN A C 1
ATOM 922 O O . ASN A 1 111 ? 2.318 23.578 -14.523 1 92 111 ASN A O 1
ATOM 926 N N . ASP A 1 112 ? 3.113 21.734 -15.5 1 95.69 112 ASP A N 1
ATOM 927 C CA . ASP A 1 112 ? 1.779 21.25 -15.82 1 95.69 112 ASP A CA 1
ATOM 928 C C . ASP A 1 112 ? 1.246 20.344 -14.711 1 95.69 112 ASP A C 1
ATOM 930 O O . ASP A 1 112 ? 0.147 19.797 -14.82 1 95.69 112 ASP A O 1
ATOM 934 N N . SER A 1 113 ? 1.974 20.172 -13.602 1 96.69 113 SER A N 1
ATOM 935 C CA . SER A 1 113 ? 1.634 19.219 -12.539 1 96.69 113 SER A CA 1
ATOM 936 C C . SER A 1 113 ? 0.301 19.578 -11.891 1 96.69 113 SER A C 1
ATOM 938 O O . SER A 1 113 ? -0.356 18.734 -11.297 1 96.69 113 SER A O 1
ATOM 940 N N . PHE A 1 114 ? -0.195 20.766 -12.016 1 95.31 114 PHE A N 1
ATOM 941 C CA . PHE A 1 114 ? -1.41 21.188 -11.328 1 95.31 114 PHE A CA 1
ATOM 942 C C . PHE A 1 114 ? -2.549 21.406 -12.32 1 95.31 114 PHE A C 1
ATOM 944 O O . PHE A 1 114 ? -3.58 21.984 -11.969 1 95.31 114 PHE A O 1
ATOM 951 N N . ASN A 1 115 ? -2.387 20.875 -13.492 1 91.19 115 ASN A N 1
ATOM 952 C CA . ASN A 1 115 ? -3.398 21.031 -14.531 1 91.19 115 ASN A CA 1
ATOM 953 C C . ASN A 1 115 ? -4.102 19.703 -14.82 1 91.19 115 ASN A C 1
ATOM 955 O O . ASN A 1 115 ? -3.457 18.656 -14.898 1 91.19 115 ASN A O 1
ATOM 959 N N . GLY A 1 116 ? -5.305 19.781 -14.867 1 88.88 116 GLY A N 1
ATOM 960 C CA . GLY A 1 116 ? -6.098 18.656 -15.344 1 88.88 116 GLY A CA 1
ATOM 961 C C . GLY A 1 116 ? -5.852 17.375 -14.555 1 88.88 116 GLY A C 1
ATOM 962 O O . GLY A 1 116 ? -5.891 17.391 -13.32 1 88.88 116 GLY A O 1
ATOM 963 N N . ASN A 1 117 ? -5.574 16.281 -15.328 1 91.75 117 ASN A N 1
ATOM 964 C CA . ASN A 1 117 ? -5.5 14.938 -14.742 1 91.75 117 ASN A CA 1
ATOM 965 C C . ASN A 1 117 ? -4.164 14.711 -14.039 1 91.75 117 ASN A C 1
ATOM 967 O O . ASN A 1 117 ? -4.012 13.75 -13.289 1 91.75 117 ASN A O 1
ATOM 971 N N . ALA A 1 118 ? -3.256 15.633 -14.203 1 94.88 118 ALA A N 1
ATOM 972 C CA . ALA A 1 118 ? -1.931 15.461 -13.609 1 94.88 118 ALA A CA 1
ATOM 973 C C . ALA A 1 118 ? -2.014 15.406 -12.086 1 94.88 118 ALA A C 1
ATOM 975 O O . ALA A 1 118 ? -1.207 14.734 -11.438 1 94.88 118 ALA A O 1
ATOM 976 N N . LEU A 1 119 ? -3.018 16.062 -11.445 1 96.62 119 LEU A N 1
ATOM 977 C CA . LEU A 1 119 ? -3.166 16.125 -9.992 1 96.62 119 LEU A CA 1
ATOM 978 C C . LEU A 1 119 ? -3.553 14.758 -9.422 1 96.62 119 LEU A C 1
ATOM 980 O O . LEU A 1 119 ? -3.412 14.523 -8.227 1 96.62 119 LEU A O 1
ATOM 984 N N . GLY A 1 120 ? -4.027 13.914 -10.352 1 97.44 120 GLY A N 1
ATOM 985 C CA . GLY A 1 120 ? -4.527 12.617 -9.906 1 97.44 120 GLY A CA 1
ATOM 986 C C . GLY A 1 120 ? -3.449 11.734 -9.312 1 97.44 120 GLY A C 1
ATOM 987 O O . GLY A 1 120 ? -3.752 10.742 -8.641 1 97.44 120 GLY A O 1
ATOM 988 N N . LEU A 1 121 ? -2.162 12.078 -9.492 1 97.88 121 LEU A N 1
ATOM 989 C CA . LEU A 1 121 ? -1.053 11.258 -9.016 1 97.88 121 LEU A CA 1
ATOM 990 C C . LEU A 1 121 ? -0.475 11.82 -7.723 1 97.88 121 LEU A C 1
ATOM 992 O O . LEU A 1 121 ? 0.574 11.367 -7.258 1 97.88 121 LEU A O 1
ATOM 996 N N . LEU A 1 122 ? -1.154 12.828 -7.148 1 98.44 122 LEU A N 1
ATOM 997 C CA . LEU A 1 122 ? -0.83 13.312 -5.809 1 98.44 122 LEU A CA 1
ATOM 998 C C . LEU A 1 122 ? -1.624 12.547 -4.75 1 98.44 122 LEU A C 1
ATOM 1000 O O . LEU A 1 122 ? -2.838 12.727 -4.637 1 98.44 122 LEU A O 1
ATOM 1004 N N . SER A 1 123 ? -0.932 11.688 -4.059 1 98.31 123 SER A N 1
ATOM 1005 C CA . SER A 1 123 ? -1.52 10.914 -2.975 1 98.31 123 SER A CA 1
ATOM 1006 C C . SER A 1 123 ? -0.455 10.453 -1.984 1 98.31 123 SER A C 1
ATOM 1008 O O . SER A 1 123 ? 0.736 10.445 -2.305 1 98.31 123 SER A O 1
ATOM 1010 N N . VAL A 1 124 ? -0.869 10.086 -0.852 1 98.75 124 VAL A N 1
ATOM 1011 C CA . VAL A 1 124 ? 0.025 9.531 0.16 1 98.75 124 VAL A CA 1
ATOM 1012 C C . VAL A 1 124 ? 0.665 8.242 -0.363 1 98.75 124 VAL A C 1
ATOM 1014 O O . VAL A 1 124 ? 1.866 8.031 -0.193 1 98.75 124 VAL A O 1
ATOM 1017 N N . ASN A 1 125 ? -0.115 7.402 -1.072 1 98.56 125 ASN A N 1
ATOM 1018 C CA . ASN A 1 125 ? 0.406 6.148 -1.608 1 98.56 125 ASN A CA 1
ATOM 1019 C C . ASN A 1 125 ? 1.553 6.391 -2.586 1 98.56 125 ASN A C 1
ATOM 1021 O O . ASN A 1 125 ? 2.58 5.711 -2.525 1 98.56 125 ASN A O 1
ATOM 1025 N N . GLN A 1 126 ? 1.348 7.312 -3.504 1 98.69 126 GLN A N 1
ATOM 1026 C CA . GLN A 1 126 ? 2.396 7.648 -4.461 1 98.69 126 GLN A CA 1
ATOM 1027 C C . GLN A 1 126 ? 3.641 8.18 -3.754 1 98.69 126 GLN A C 1
ATOM 1029 O O . GLN A 1 126 ? 4.762 7.785 -4.078 1 98.69 126 GLN A O 1
ATOM 1034 N N . ALA A 1 127 ? 3.43 9.016 -2.77 1 98.88 127 ALA A N 1
ATOM 1035 C CA . ALA A 1 127 ? 4.551 9.633 -2.064 1 98.88 127 ALA A CA 1
ATOM 1036 C C . ALA A 1 127 ? 5.359 8.586 -1.303 1 98.88 127 ALA A C 1
ATOM 1038 O O . ALA A 1 127 ? 6.594 8.617 -1.314 1 98.88 127 ALA A O 1
ATOM 1039 N N . LEU A 1 128 ? 4.684 7.707 -0.591 1 98.94 128 LEU A N 1
ATOM 1040 C CA . LEU A 1 128 ? 5.387 6.676 0.161 1 98.94 128 LEU A CA 1
ATOM 1041 C C . LEU A 1 128 ? 6.164 5.754 -0.774 1 98.94 128 LEU A C 1
ATOM 1043 O O . LEU A 1 128 ? 7.281 5.336 -0.454 1 98.94 128 LEU A O 1
ATOM 1047 N N . SER A 1 129 ? 5.52 5.395 -1.92 1 98.88 129 SER A N 1
ATOM 1048 C CA . SER A 1 129 ? 6.234 4.586 -2.902 1 98.88 129 SER A CA 1
ATOM 1049 C C . SER A 1 129 ? 7.453 5.324 -3.441 1 98.88 129 SER A C 1
ATOM 1051 O O . SER A 1 129 ? 8.508 4.719 -3.664 1 98.88 129 SER A O 1
ATOM 1053 N N . ASP A 1 130 ? 7.32 6.668 -3.684 1 98.94 130 ASP A N 1
ATOM 1054 C CA . ASP A 1 130 ? 8.484 7.465 -4.047 1 98.94 130 ASP A CA 1
ATOM 1055 C C . ASP A 1 130 ? 9.633 7.242 -3.062 1 98.94 130 ASP A C 1
ATOM 1057 O O . ASP A 1 130 ? 10.758 6.957 -3.469 1 98.94 130 ASP A O 1
ATOM 1061 N N . TYR A 1 131 ? 9.312 7.402 -1.795 1 98.94 131 TYR A N 1
ATOM 1062 C CA . TYR A 1 131 ? 10.336 7.309 -0.76 1 98.94 131 TYR A CA 1
ATOM 1063 C C . TYR A 1 131 ? 10.945 5.91 -0.716 1 98.94 131 TYR A C 1
ATOM 1065 O O . TYR A 1 131 ? 12.156 5.758 -0.555 1 98.94 131 TYR A O 1
ATOM 1073 N N . ALA A 1 132 ? 10.125 4.91 -0.866 1 98.88 132 ALA A N 1
ATOM 1074 C CA . ALA A 1 132 ? 10.594 3.531 -0.774 1 98.88 132 ALA A CA 1
ATOM 1075 C C . ALA A 1 132 ? 11.578 3.211 -1.898 1 98.88 132 ALA A C 1
ATOM 1077 O O . ALA A 1 132 ? 12.672 2.703 -1.648 1 98.88 132 ALA A O 1
ATOM 1078 N N . PHE A 1 133 ? 11.156 3.496 -3.146 1 98.81 133 PHE A N 1
ATOM 1079 C CA . PHE A 1 133 ? 12.023 3.207 -4.277 1 98.81 133 PHE A CA 1
ATOM 1080 C C . PHE A 1 133 ? 13.273 4.086 -4.242 1 98.81 133 PHE A C 1
ATOM 1082 O O . PHE A 1 133 ? 14.367 3.627 -4.562 1 98.81 133 PHE A O 1
ATOM 1089 N N . PHE A 1 134 ? 13.148 5.34 -3.809 1 98.88 134 PHE A N 1
ATOM 1090 C CA . PHE A 1 134 ? 14.289 6.242 -3.682 1 98.88 134 PHE A CA 1
ATOM 1091 C C . PHE A 1 134 ? 15.297 5.703 -2.676 1 98.88 134 PHE A C 1
ATOM 1093 O O . PHE A 1 134 ? 16.484 5.613 -2.971 1 98.88 134 PHE A O 1
ATOM 1100 N N . LEU A 1 135 ? 14.844 5.371 -1.459 1 98.88 135 LEU A N 1
ATOM 1101 C CA . LEU A 1 135 ? 15.727 4.926 -0.39 1 98.88 135 LEU A CA 1
ATOM 1102 C C . LEU A 1 135 ? 16.469 3.652 -0.79 1 98.88 135 LEU A C 1
ATOM 1104 O O . LEU A 1 135 ? 17.656 3.502 -0.503 1 98.88 135 LEU A O 1
ATOM 1108 N N . LYS A 1 136 ? 15.75 2.713 -1.444 1 98.12 136 LYS A N 1
ATOM 1109 C CA . LYS A 1 136 ? 16.406 1.491 -1.907 1 98.12 136 LYS A CA 1
ATOM 1110 C C . LYS A 1 136 ? 17.531 1.808 -2.879 1 98.12 136 LYS A C 1
ATOM 1112 O O . LYS A 1 136 ? 18.641 1.271 -2.752 1 98.12 136 LYS A O 1
ATOM 1117 N N . LYS A 1 137 ? 17.25 2.666 -3.836 1 97.69 137 LYS A N 1
ATOM 1118 C CA . LYS A 1 137 ? 18.266 3.014 -4.832 1 97.69 137 LYS A CA 1
ATOM 1119 C C . LYS A 1 137 ? 19.391 3.836 -4.215 1 97.69 137 LYS A C 1
ATOM 1121 O O . LYS A 1 137 ? 20.547 3.67 -4.57 1 97.69 137 LYS A O 1
ATOM 1126 N N . PHE A 1 138 ? 19.031 4.773 -3.314 1 98.5 138 PHE A N 1
ATOM 1127 C CA . PHE A 1 138 ? 20.031 5.594 -2.637 1 98.5 138 PHE A CA 1
ATOM 1128 C C . PHE A 1 138 ? 21.016 4.719 -1.883 1 98.5 138 PHE A C 1
ATOM 1130 O O . PHE A 1 138 ? 22.234 4.941 -1.957 1 98.5 138 PHE A O 1
ATOM 1137 N N . LYS A 1 139 ? 20.531 3.76 -1.137 1 98 139 LYS A N 1
ATOM 1138 C CA . LYS A 1 139 ? 21.391 2.848 -0.392 1 98 139 LYS A CA 1
ATOM 1139 C C . LYS A 1 139 ? 22.328 2.084 -1.328 1 98 139 LYS A C 1
ATOM 1141 O O . LYS A 1 139 ? 23.516 1.949 -1.05 1 98 139 LYS A O 1
ATOM 1146 N N . GLU A 1 140 ? 21.75 1.614 -2.414 1 96.5 140 GLU A N 1
ATOM 1147 C CA . GLU A 1 140 ? 22.547 0.88 -3.391 1 96.5 140 GLU A CA 1
ATOM 1148 C C . GLU A 1 140 ? 23.672 1.751 -3.949 1 96.5 140 GLU A C 1
ATOM 1150 O O . GLU A 1 140 ? 24.828 1.325 -4.004 1 96.5 140 GLU A O 1
ATOM 1155 N N . THR A 1 141 ? 23.328 2.951 -4.305 1 96.5 141 THR A N 1
ATOM 1156 C CA . THR A 1 141 ? 24.25 3.854 -4.984 1 96.5 141 THR A CA 1
ATOM 1157 C C . THR A 1 141 ? 25.344 4.332 -4.027 1 96.5 141 THR A C 1
ATOM 1159 O O . THR A 1 141 ? 26.453 4.656 -4.457 1 96.5 141 THR A O 1
ATOM 1162 N N . HIS A 1 142 ? 25.078 4.336 -2.707 1 96.75 142 HIS A N 1
ATOM 1163 C CA . HIS A 1 142 ? 26.016 4.867 -1.732 1 96.75 142 HIS A CA 1
ATOM 1164 C C . HIS A 1 142 ? 26.625 3.75 -0.893 1 96.75 142 HIS A C 1
ATOM 1166 O O . HIS A 1 142 ? 27.172 4.004 0.186 1 96.75 142 HIS A O 1
ATOM 1172 N N . ASN A 1 143 ? 26.484 2.465 -1.368 1 96 143 ASN A N 1
ATOM 1173 C CA . ASN A 1 143 ? 27.016 1.295 -0.669 1 96 143 ASN A CA 1
ATOM 1174 C C . ASN A 1 143 ? 26.578 1.271 0.792 1 96 143 ASN A C 1
ATOM 1176 O O . ASN A 1 143 ? 27.406 1.121 1.691 1 96 143 ASN A O 1
ATOM 1180 N N . ALA A 1 144 ? 25.25 1.559 0.949 1 97.38 144 ALA A N 1
ATOM 1181 C CA . ALA A 1 144 ? 24.672 1.688 2.283 1 97.38 144 ALA A CA 1
ATOM 1182 C C . ALA A 1 144 ? 23.594 0.633 2.52 1 97.38 144 ALA A C 1
ATOM 1184 O O . ALA A 1 144 ? 22.641 0.864 3.27 1 97.38 144 ALA A O 1
ATOM 1185 N N . ASP A 1 145 ? 23.688 -0.523 1.928 1 93.94 145 ASP A N 1
ATOM 1186 C CA . ASP A 1 145 ? 22.656 -1.551 1.968 1 93.94 145 ASP A CA 1
ATOM 1187 C C . ASP A 1 145 ? 22.422 -2.041 3.395 1 93.94 145 ASP A C 1
ATOM 1189 O O . ASP A 1 145 ? 21.312 -2.428 3.75 1 93.94 145 ASP A O 1
ATOM 1193 N N . LYS A 1 146 ? 23.422 -1.952 4.18 1 93.12 146 LYS A N 1
ATOM 1194 C CA . LYS A 1 146 ? 23.312 -2.482 5.535 1 93.12 146 LYS A CA 1
ATOM 1195 C C . LYS A 1 146 ? 23.016 -1.369 6.539 1 93.12 146 LYS A C 1
ATOM 1197 O O . LYS A 1 146 ? 22.844 -1.63 7.734 1 93.12 146 LYS A O 1
ATOM 1202 N N . CYS A 1 147 ? 22.922 -0.147 6.082 1 98.12 147 CYS A N 1
ATOM 1203 C CA . CYS A 1 147 ? 22.641 0.974 6.973 1 98.12 147 CYS A CA 1
ATOM 1204 C C . CYS A 1 147 ? 21.156 1.022 7.332 1 98.12 147 CYS A C 1
ATOM 1206 O O . CYS A 1 147 ? 20.297 1.071 6.449 1 98.12 147 CYS A O 1
ATOM 1208 N N . PRO A 1 148 ? 20.844 0.975 8.641 1 98.56 148 PRO A N 1
ATOM 1209 C CA . PRO A 1 148 ? 19.422 1.121 9.008 1 98.56 148 PRO A CA 1
ATOM 1210 C C . PRO A 1 148 ? 18.891 2.527 8.742 1 98.56 148 PRO A C 1
ATOM 1212 O O . PRO A 1 148 ? 19.641 3.502 8.82 1 98.56 148 PRO A O 1
ATOM 1215 N N . VAL A 1 149 ? 17.656 2.635 8.422 1 98.94 149 VAL A N 1
ATOM 1216 C CA . VAL A 1 149 ? 17.016 3.922 8.164 1 98.94 149 VAL A CA 1
ATOM 1217 C C . VAL A 1 149 ? 16.016 4.234 9.273 1 98.94 149 VAL A C 1
ATOM 1219 O O . VAL A 1 149 ? 15.156 3.408 9.594 1 98.94 149 VAL A O 1
ATOM 1222 N N . ILE A 1 150 ? 16.125 5.324 9.875 1 98.94 150 ILE A N 1
ATOM 1223 C CA . ILE A 1 150 ? 15.141 5.863 10.812 1 98.94 150 ILE A CA 1
ATOM 1224 C C . ILE A 1 150 ? 14.414 7.043 10.18 1 98.94 150 ILE A C 1
ATOM 1226 O O . ILE A 1 150 ? 15.047 7.996 9.719 1 98.94 150 ILE A O 1
ATOM 1230 N N . ALA A 1 151 ? 13.117 6.977 10.133 1 98.94 151 ALA A N 1
ATOM 1231 C CA . ALA A 1 151 ? 12.32 8.039 9.531 1 98.94 151 ALA A CA 1
ATOM 1232 C C . ALA A 1 151 ? 11.938 9.094 10.562 1 98.94 151 ALA A C 1
ATOM 1234 O O . ALA A 1 151 ? 11.625 8.766 11.711 1 98.94 151 ALA A O 1
ATOM 1235 N N . PHE A 1 152 ? 12.008 10.312 10.141 1 98.94 152 PHE A N 1
ATOM 1236 C CA . PHE A 1 152 ? 11.594 11.469 10.93 1 98.94 152 PHE A CA 1
ATOM 1237 C C . PHE A 1 152 ? 10.531 12.273 10.188 1 98.94 152 PHE A C 1
ATOM 1239 O O . PHE A 1 152 ? 10.492 12.273 8.953 1 98.94 152 PHE A O 1
ATOM 1246 N N . GLY A 1 153 ? 9.711 12.961 10.914 1 98.69 153 GLY A N 1
ATOM 1247 C CA . GLY A 1 153 ? 8.812 13.938 10.328 1 98.69 153 GLY A CA 1
ATOM 1248 C C . GLY A 1 153 ? 7.926 14.625 11.344 1 98.69 153 GLY A C 1
ATOM 1249 O O . GLY A 1 153 ? 7.754 14.133 12.461 1 98.69 153 GLY A O 1
ATOM 1250 N N . GLY A 1 154 ? 7.41 15.719 11.016 1 98.5 154 GLY A N 1
ATOM 1251 C CA . GLY A 1 154 ? 6.445 16.469 11.789 1 98.5 154 GLY A CA 1
ATOM 1252 C C . GLY A 1 154 ? 5.168 16.781 11.031 1 98.5 154 GLY A C 1
ATOM 1253 O O . GLY A 1 154 ? 5.203 17.031 9.828 1 98.5 154 GLY A O 1
ATOM 1254 N N . SER A 1 155 ? 4.074 16.734 11.766 1 98.19 155 SER A N 1
ATOM 1255 C CA . SER A 1 155 ? 2.795 17.047 11.133 1 98.19 155 SER A CA 1
ATOM 1256 C C . SER A 1 155 ? 2.488 16.062 10 1 98.19 155 SER A C 1
ATOM 1258 O O . SER A 1 155 ? 2.482 14.852 10.211 1 98.19 155 SER A O 1
ATOM 1260 N N . TYR A 1 156 ? 2.312 16.609 8.789 1 98.56 156 TYR A N 1
ATOM 1261 C CA . TYR A 1 156 ? 2.113 15.727 7.648 1 98.56 156 TYR A CA 1
ATOM 1262 C C . TYR A 1 156 ? 3.33 14.828 7.43 1 98.56 156 TYR A C 1
ATOM 1264 O O . TYR A 1 156 ? 3.191 13.633 7.18 1 98.56 156 TYR A O 1
ATOM 1272 N N . GLY A 1 157 ? 4.504 15.383 7.562 1 98.75 157 GLY A N 1
ATOM 1273 C CA . GLY A 1 157 ? 5.711 14.578 7.484 1 98.75 157 GLY A CA 1
ATOM 1274 C C . GLY A 1 157 ? 5.785 13.508 8.555 1 98.75 157 GLY A C 1
ATOM 1275 O O . GLY A 1 157 ? 6.332 12.43 8.328 1 98.75 157 GLY A O 1
ATOM 1276 N N . GLY A 1 158 ? 5.285 13.828 9.766 1 98.88 158 GLY A N 1
ATOM 1277 C CA . GLY A 1 158 ? 5.203 12.828 10.82 1 98.88 158 GLY A CA 1
ATOM 1278 C C . GLY A 1 158 ? 4.277 11.68 10.477 1 98.88 158 GLY A C 1
ATOM 1279 O O . GLY A 1 158 ? 4.578 10.523 10.781 1 98.88 158 GLY A O 1
ATOM 1280 N N . MET A 1 159 ? 3.117 12.016 9.867 1 98.88 159 MET A N 1
ATOM 1281 C CA . MET A 1 159 ? 2.221 10.977 9.367 1 98.88 159 MET A CA 1
ATOM 1282 C C . MET A 1 159 ? 2.936 10.078 8.367 1 98.88 159 MET A C 1
ATOM 1284 O O . MET A 1 159 ? 2.84 8.852 8.445 1 98.88 159 MET A O 1
ATOM 1288 N N . LEU A 1 160 ? 3.672 10.719 7.457 1 98.94 160 LEU A N 1
ATOM 1289 C CA . LEU A 1 160 ? 4.367 9.977 6.414 1 98.94 160 LEU A CA 1
ATOM 1290 C C . LEU A 1 160 ? 5.445 9.078 7.012 1 98.94 160 LEU A C 1
ATOM 1292 O O . LEU A 1 160 ? 5.645 7.953 6.555 1 98.94 160 LEU A O 1
ATOM 1296 N N . ALA A 1 161 ? 6.145 9.57 8.047 1 98.94 161 ALA A N 1
ATOM 1297 C CA . ALA A 1 161 ? 7.152 8.75 8.719 1 98.94 161 ALA A CA 1
ATOM 1298 C C . ALA A 1 161 ? 6.523 7.508 9.336 1 98.94 161 ALA A C 1
ATOM 1300 O O . ALA A 1 161 ? 7.039 6.398 9.18 1 98.94 161 ALA A O 1
ATOM 1301 N N . ALA A 1 162 ? 5.422 7.711 9.969 1 98.94 162 ALA A N 1
ATOM 1302 C CA . ALA A 1 162 ? 4.715 6.586 10.57 1 98.94 162 ALA A CA 1
ATOM 1303 C C . ALA A 1 162 ? 4.207 5.625 9.5 1 98.94 162 ALA A C 1
ATOM 1305 O O . ALA A 1 162 ? 4.371 4.406 9.617 1 98.94 162 ALA A O 1
ATOM 1306 N N . TYR A 1 163 ? 3.586 6.18 8.461 1 98.88 163 TYR A N 1
ATOM 1307 C CA . TYR A 1 163 ? 3.039 5.359 7.387 1 98.88 163 TYR A CA 1
ATOM 1308 C C . TYR A 1 163 ? 4.141 4.578 6.68 1 98.88 163 TYR A C 1
ATOM 1310 O O . TYR A 1 163 ? 3.926 3.439 6.258 1 98.88 163 TYR A O 1
ATOM 1318 N N . MET A 1 164 ? 5.355 5.199 6.551 1 98.88 164 MET A N 1
ATOM 1319 C CA . MET A 1 164 ? 6.488 4.473 5.992 1 98.88 164 MET A CA 1
ATOM 1320 C C . MET A 1 164 ? 6.84 3.262 6.852 1 98.88 164 MET A C 1
ATOM 1322 O O . MET A 1 164 ? 7.133 2.186 6.328 1 98.88 164 MET A O 1
ATOM 1326 N N . ARG A 1 165 ? 6.785 3.463 8.156 1 98.81 165 ARG A N 1
ATOM 1327 C CA . ARG A 1 165 ? 7.094 2.342 9.039 1 98.81 165 ARG A CA 1
ATOM 1328 C C . ARG A 1 165 ? 6.008 1.274 8.961 1 98.81 165 ARG A C 1
ATOM 1330 O O . ARG A 1 165 ? 6.301 0.079 9.047 1 98.81 165 ARG A O 1
ATOM 1337 N N . PHE A 1 166 ? 4.711 1.732 8.805 1 98.62 166 PHE A N 1
ATOM 1338 C CA . PHE A 1 166 ? 3.604 0.794 8.68 1 98.62 166 PHE A CA 1
ATOM 1339 C C . PHE A 1 166 ? 3.777 -0.089 7.449 1 98.62 166 PHE A C 1
ATOM 1341 O O . PHE A 1 166 ? 3.691 -1.315 7.539 1 98.62 166 PHE A O 1
ATOM 1348 N N . LYS A 1 167 ? 4.098 0.519 6.309 1 98.62 167 LYS A N 1
ATOM 1349 C CA . LYS A 1 167 ? 3.9 -0.132 5.016 1 98.62 167 LYS A CA 1
ATOM 1350 C C . LYS A 1 167 ? 5.223 -0.641 4.453 1 98.62 167 LYS A C 1
ATOM 1352 O O . LYS A 1 167 ? 5.238 -1.516 3.582 1 98.62 167 LYS A O 1
ATOM 1357 N N . TYR A 1 168 ? 6.395 -0.087 4.961 1 98.69 168 TYR A N 1
ATOM 1358 C CA . TYR A 1 168 ? 7.699 -0.464 4.434 1 98.69 168 TYR A CA 1
ATOM 1359 C C . TYR A 1 168 ? 8.68 -0.76 5.562 1 98.69 168 TYR A C 1
ATOM 1361 O O . TYR A 1 168 ? 9.781 -0.211 5.598 1 98.69 168 TYR A O 1
ATOM 1369 N N . PRO A 1 169 ? 8.32 -1.638 6.418 1 98.38 169 PRO A N 1
ATOM 1370 C CA . PRO A 1 169 ? 9.227 -2.002 7.504 1 98.38 169 PRO A CA 1
ATOM 1371 C C . PRO A 1 169 ? 10.492 -2.697 7.004 1 98.38 169 PRO A C 1
ATOM 1373 O O . PRO A 1 169 ? 11.469 -2.832 7.754 1 98.38 169 PRO A O 1
ATOM 1376 N N . ASN A 1 170 ? 10.5 -3.129 5.734 1 97.44 170 ASN A N 1
ATOM 1377 C CA . ASN A 1 170 ? 11.688 -3.684 5.102 1 97.44 170 ASN A CA 1
ATOM 1378 C C . ASN A 1 170 ? 12.734 -2.605 4.836 1 97.44 170 ASN A C 1
ATOM 1380 O O . ASN A 1 170 ? 13.898 -2.916 4.578 1 97.44 170 ASN A O 1
ATOM 1384 N N . ILE A 1 171 ? 12.297 -1.332 4.938 1 98.56 171 ILE A N 1
ATOM 1385 C CA . ILE A 1 171 ? 13.188 -0.213 4.625 1 98.56 171 ILE A CA 1
ATOM 1386 C C . ILE A 1 171 ? 13.383 0.645 5.875 1 98.56 171 ILE A C 1
ATOM 1388 O O . ILE A 1 171 ? 14.5 1.091 6.156 1 98.56 171 ILE A O 1
ATOM 1392 N N . ILE A 1 172 ? 12.352 0.851 6.656 1 98.88 172 ILE A N 1
ATOM 1393 C CA . ILE A 1 172 ? 12.367 1.753 7.805 1 98.88 172 ILE A CA 1
ATOM 1394 C C . ILE A 1 172 ? 12.477 0.943 9.094 1 98.88 172 ILE A C 1
ATOM 1396 O O . ILE A 1 172 ? 11.57 0.187 9.438 1 98.88 172 ILE A O 1
ATOM 1400 N N . GLU A 1 173 ? 13.492 1.182 9.875 1 98.62 173 GLU A N 1
ATOM 1401 C CA . GLU A 1 173 ? 13.742 0.453 11.117 1 98.62 173 GLU A CA 1
ATOM 1402 C C . GLU A 1 173 ? 12.938 1.048 12.273 1 98.62 173 GLU A C 1
ATOM 1404 O O . GLU A 1 173 ? 12.547 0.331 13.195 1 98.62 173 GLU A O 1
ATOM 1409 N N . GLY A 1 174 ? 12.711 2.264 12.242 1 98.88 174 GLY A N 1
ATOM 1410 C CA . GLY A 1 174 ? 11.953 3 13.234 1 98.88 174 GLY A CA 1
ATOM 1411 C C . GLY A 1 174 ? 11.57 4.398 12.789 1 98.88 174 GLY A C 1
ATOM 1412 O O . GLY A 1 174 ? 12.031 4.863 11.742 1 98.88 174 GLY A O 1
ATOM 1413 N N . ALA A 1 175 ? 10.711 5.086 13.594 1 98.94 175 ALA A N 1
ATOM 1414 C CA . ALA A 1 175 ? 10.242 6.395 13.148 1 98.94 175 ALA A CA 1
ATOM 1415 C C . ALA A 1 175 ? 9.992 7.316 14.336 1 98.94 175 ALA A C 1
ATOM 1417 O O . ALA A 1 175 ? 9.5 6.875 15.383 1 98.94 175 ALA A O 1
ATOM 1418 N N . ILE A 1 176 ? 10.352 8.508 14.164 1 98.94 176 ILE A N 1
ATOM 1419 C CA . ILE A 1 176 ? 9.945 9.617 15.023 1 98.94 176 ILE A CA 1
ATOM 1420 C C . ILE A 1 176 ? 8.844 10.422 14.328 1 98.94 176 ILE A C 1
ATOM 1422 O O . ILE A 1 176 ? 9.109 11.141 13.367 1 98.94 176 ILE A O 1
ATOM 1426 N N . ALA A 1 177 ? 7.637 10.281 14.789 1 98.94 177 ALA A N 1
ATOM 1427 C CA . ALA A 1 177 ? 6.477 10.969 14.234 1 98.94 177 ALA A CA 1
ATOM 1428 C C . ALA A 1 177 ? 5.992 12.07 15.18 1 98.94 177 ALA A C 1
ATOM 1430 O O . ALA A 1 177 ? 5.199 11.82 16.094 1 98.94 177 ALA A O 1
ATOM 1431 N N . ALA A 1 178 ? 6.383 13.281 14.844 1 98.88 178 ALA A N 1
ATOM 1432 C CA . ALA A 1 178 ? 6.102 14.414 15.727 1 98.88 178 ALA A CA 1
ATOM 1433 C C . ALA A 1 178 ? 4.883 15.195 15.25 1 98.88 178 ALA A C 1
ATOM 1435 O O . ALA A 1 178 ? 4.711 15.414 14.047 1 98.88 178 ALA A O 1
ATOM 1436 N N . SER A 1 179 ? 4.043 15.586 16.219 1 98.62 179 SER A N 1
ATOM 1437 C CA . SER A 1 179 ? 2.9 16.438 15.922 1 98.62 179 SER A CA 1
ATOM 1438 C C . SER A 1 179 ? 2.057 15.867 14.789 1 98.62 179 SER A C 1
ATOM 1440 O O . SER A 1 179 ? 1.599 16.609 13.914 1 98.62 179 SER A O 1
ATOM 1442 N N . ALA A 1 180 ? 1.937 14.523 14.711 1 98.69 180 ALA A N 1
ATOM 1443 C CA . ALA A 1 180 ? 1.259 13.836 13.609 1 98.69 180 ALA A CA 1
ATOM 1444 C C . ALA A 1 180 ? -0.183 13.5 13.984 1 98.69 180 ALA A C 1
ATOM 1446 O O . ALA A 1 180 ? -0.434 12.57 14.75 1 98.69 180 ALA A O 1
ATOM 1447 N N . PRO A 1 181 ? -1.145 14.195 13.438 1 98.44 181 PRO A N 1
ATOM 1448 C CA . PRO A 1 181 ? -2.537 13.953 13.812 1 98.44 181 PRO A CA 1
ATOM 1449 C C . PRO A 1 181 ? -3.152 12.766 13.078 1 98.44 181 PRO A C 1
ATOM 1451 O O . PRO A 1 181 ? -4.211 12.898 12.461 1 98.44 181 PRO A O 1
ATOM 1454 N N . LEU A 1 182 ? -2.631 11.594 13.258 1 98.38 182 LEU A N 1
ATOM 1455 C CA . LEU A 1 182 ? -2.973 10.383 12.516 1 98.38 182 LEU A CA 1
ATOM 1456 C C . LEU A 1 182 ? -4.445 10.031 12.703 1 98.38 182 LEU A C 1
ATOM 1458 O O . LEU A 1 182 ? -5.145 9.734 11.727 1 98.38 182 LEU A O 1
ATOM 1462 N N . TYR A 1 183 ? -4.949 10.086 13.93 1 98.31 183 TYR A N 1
ATOM 1463 C CA . TYR A 1 183 ? -6.32 9.68 14.211 1 98.31 183 TYR A CA 1
ATOM 1464 C C . TYR A 1 183 ? -7.316 10.664 13.602 1 98.31 183 TYR A C 1
ATOM 1466 O O . TYR A 1 183 ? -8.328 10.25 13.031 1 98.31 183 TYR A O 1
ATOM 1474 N N . GLN A 1 184 ? -6.973 11.93 13.68 1 97.88 184 GLN A N 1
ATOM 1475 C CA . GLN A 1 184 ? -7.887 12.93 13.141 1 97.88 184 GLN A CA 1
ATOM 1476 C C . GLN A 1 184 ? -8.039 12.789 11.633 1 97.88 184 GLN A C 1
ATOM 1478 O O . GLN A 1 184 ? -9.156 12.742 11.117 1 97.88 184 GLN A O 1
ATOM 1483 N N . VAL A 1 185 ? -6.953 12.656 10.922 1 98.12 185 VAL A N 1
ATOM 1484 C CA . VAL A 1 185 ? -7.016 12.68 9.461 1 98.12 185 VAL A CA 1
ATOM 1485 C C . VAL A 1 185 ? -7.582 11.359 8.945 1 98.12 185 VAL A C 1
ATOM 1487 O O . VAL A 1 185 ? -8.031 11.281 7.797 1 98.12 185 VAL A O 1
ATOM 1490 N N . ALA A 1 186 ? -7.578 10.32 9.797 1 98.12 186 ALA A N 1
ATOM 1491 C CA . ALA A 1 186 ? -8.164 9.039 9.422 1 98.12 186 ALA A CA 1
ATOM 1492 C C . ALA A 1 186 ? -9.664 9.023 9.695 1 98.12 186 ALA A C 1
ATOM 1494 O O . ALA A 1 186 ? -10.336 8.016 9.453 1 98.12 186 ALA A O 1
ATOM 1495 N N . GLY A 1 187 ? -10.195 10.117 10.18 1 96.69 187 GLY A N 1
ATOM 1496 C CA . GLY A 1 187 ? -11.625 10.25 10.406 1 96.69 187 GLY A CA 1
ATOM 1497 C C . GLY A 1 187 ? -12.086 9.656 11.727 1 96.69 187 GLY A C 1
ATOM 1498 O O . GLY A 1 187 ? -13.258 9.328 11.891 1 96.69 187 GLY A O 1
ATOM 1499 N N . LYS A 1 188 ? -11.164 9.492 12.695 1 96.44 188 LYS A N 1
ATOM 1500 C CA . LYS A 1 188 ? -11.516 8.828 13.953 1 96.44 188 LYS A CA 1
ATOM 1501 C C . LYS A 1 188 ? -11.969 9.844 14.992 1 96.44 188 LYS A C 1
ATOM 1503 O O . LYS A 1 188 ? -12.539 9.469 16.016 1 96.44 188 LYS A O 1
ATOM 1508 N N . LEU A 1 189 ? -11.719 11.172 14.68 1 94.81 189 LEU A N 1
ATOM 1509 C CA . LEU A 1 189 ? -12.109 12.266 15.562 1 94.81 189 LEU A CA 1
ATOM 1510 C C . LEU A 1 189 ? -12.711 13.422 14.773 1 94.81 189 LEU A C 1
ATOM 1512 O O . LEU A 1 189 ? -12.422 13.578 13.586 1 94.81 189 LEU A O 1
ATOM 1516 N N . SER A 1 190 ? -13.484 14.188 15.516 1 91.81 190 SER A N 1
ATOM 1517 C CA . SER A 1 190 ? -13.984 15.406 14.883 1 91.81 190 SER A CA 1
ATOM 1518 C C . SER A 1 190 ? -12.867 16.438 14.711 1 91.81 190 SER A C 1
ATOM 1520 O O . SER A 1 190 ? -12.023 16.594 15.602 1 91.81 190 SER A O 1
ATOM 1522 N N . GLY A 1 191 ? -12.961 17.156 13.609 1 92.38 191 GLY A N 1
ATOM 1523 C CA . GLY A 1 191 ? -11.977 18.203 13.391 1 92.38 191 GLY A CA 1
ATOM 1524 C C . GLY A 1 191 ? -12.242 19.453 14.219 1 92.38 191 GLY A C 1
ATOM 1525 O O . GLY A 1 191 ? -11.398 20.344 14.281 1 92.38 191 GLY A O 1
ATOM 1526 N N . ASP A 1 192 ? -13.328 19.484 14.977 1 94.81 192 ASP A N 1
ATOM 1527 C CA . ASP A 1 192 ? -13.641 20.609 15.844 1 94.81 192 ASP A CA 1
ATOM 1528 C C . ASP A 1 192 ? -12.609 20.75 16.953 1 94.81 192 ASP A C 1
ATOM 1530 O O . ASP A 1 192 ? -12.383 21.844 17.469 1 94.81 192 ASP A O 1
ATOM 1534 N N . ILE A 1 193 ? -12.031 19.625 17.219 1 96.62 193 ILE A N 1
ATOM 1535 C CA . ILE A 1 193 ? -11.125 19.578 18.359 1 96.62 193 ILE A CA 1
ATOM 1536 C C . ILE A 1 193 ? -9.922 20.484 18.109 1 96.62 193 ILE A C 1
ATOM 1538 O O . ILE A 1 193 ? -9.32 21.016 19.047 1 96.62 193 ILE A O 1
ATOM 1542 N N . PHE A 1 194 ? -9.633 20.734 16.906 1 98.19 194 PHE A N 1
ATOM 1543 C CA . PHE A 1 194 ? -8.508 21.609 16.547 1 98.19 194 PHE A CA 1
ATOM 1544 C C . PHE A 1 194 ? -8.75 23.031 17.031 1 98.19 194 PHE A C 1
ATOM 1546 O O . PHE A 1 194 ? -7.898 23.609 17.719 1 98.19 194 PHE A O 1
ATOM 1553 N N . PHE A 1 195 ? -9.852 23.562 16.75 1 98.31 195 PHE A N 1
ATOM 1554 C CA . PHE A 1 195 ? -10.148 24.938 17.109 1 98.31 195 PHE A CA 1
ATOM 1555 C C . PHE A 1 195 ? -10.414 25.078 18.594 1 98.31 195 PHE A C 1
ATOM 1557 O O . PHE A 1 195 ? -10.148 26.125 19.188 1 98.31 195 PHE A O 1
ATOM 1564 N N . GLN A 1 196 ? -10.93 24.016 19.156 1 98.25 196 GLN A N 1
ATOM 1565 C CA . GLN A 1 196 ? -11.055 24 20.609 1 98.25 196 GLN A CA 1
ATOM 1566 C C . GLN A 1 196 ? -9.688 24.094 21.281 1 98.25 196 GLN A C 1
ATOM 1568 O O . GLN A 1 196 ? -9.523 24.812 22.266 1 98.25 196 GLN A O 1
ATOM 1573 N N . ALA A 1 197 ? -8.781 23.406 20.672 1 98.5 197 ALA A N 1
ATOM 1574 C CA . ALA A 1 197 ? -7.422 23.438 21.219 1 98.5 197 ALA A CA 1
ATOM 1575 C C . ALA A 1 197 ? -6.797 24.828 21.031 1 98.5 197 ALA A C 1
ATOM 1577 O O . ALA A 1 197 ? -6.074 25.312 21.891 1 98.5 197 ALA A O 1
ATOM 1578 N N . VAL A 1 198 ? -7.035 25.453 19.891 1 98.62 198 VAL A N 1
ATOM 1579 C CA . VAL A 1 198 ? -6.57 26.812 19.688 1 98.62 198 VAL A CA 1
ATOM 1580 C C . VAL A 1 198 ? -7.145 27.734 20.766 1 98.62 198 VAL A C 1
ATOM 1582 O O . VAL A 1 198 ? -6.41 28.5 21.391 1 98.62 198 VAL A O 1
ATOM 1585 N N . SER A 1 199 ? -8.414 27.641 21 1 98.56 199 SER A N 1
ATOM 1586 C CA . SER A 1 199 ? -9.102 28.484 21.984 1 98.56 199 SER A CA 1
ATOM 1587 C C . SER A 1 199 ? -8.562 28.234 23.391 1 98.56 199 SER A C 1
ATOM 1589 O O . SER A 1 199 ? -8.406 29.172 24.172 1 98.56 199 SER A O 1
ATOM 1591 N N . LYS A 1 200 ? -8.305 26.969 23.656 1 98.12 200 LYS A N 1
ATOM 1592 C CA . LYS A 1 200 ? -7.77 26.625 24.969 1 98.12 200 LYS A CA 1
ATOM 1593 C C . LYS A 1 200 ? -6.41 27.297 25.188 1 98.12 200 LYS A C 1
ATOM 1595 O O . LYS A 1 200 ? -6.117 27.75 26.297 1 98.12 200 LYS A O 1
ATOM 1600 N N . ASP A 1 201 ? -5.594 27.297 24.203 1 98.19 201 ASP A N 1
ATOM 1601 C CA . ASP A 1 201 ? -4.285 27.938 24.297 1 98.19 201 ASP A CA 1
ATOM 1602 C C . ASP A 1 201 ? -4.418 29.406 24.719 1 98.19 201 ASP A C 1
ATOM 1604 O O . ASP A 1 201 ? -3.686 29.875 25.594 1 98.19 201 ASP A O 1
ATOM 1608 N N . PHE A 1 202 ? -5.32 30.125 24.172 1 98.38 202 PHE A N 1
ATOM 1609 C CA . PHE A 1 202 ? -5.543 31.531 24.484 1 98.38 202 PHE A CA 1
ATOM 1610 C C . PHE A 1 202 ? -6.184 31.688 25.859 1 98.38 202 PHE A C 1
ATOM 1612 O O . PHE A 1 202 ? -5.816 32.594 26.625 1 98.38 202 PHE A O 1
ATOM 1619 N N . SER A 1 203 ? -7.102 30.812 26.141 1 97.38 203 SER A N 1
ATOM 1620 C CA . SER A 1 203 ? -7.781 30.859 27.438 1 97.38 203 SER A CA 1
ATOM 1621 C C . SER A 1 203 ? -6.816 30.578 28.578 1 97.38 203 SER A C 1
ATOM 1623 O O . SER A 1 203 ? -6.965 31.125 29.672 1 97.38 203 SER A O 1
ATOM 1625 N N . ASP A 1 204 ? -5.875 29.719 28.312 1 96.38 204 ASP A N 1
ATOM 1626 C CA . ASP A 1 204 ? -4.91 29.344 29.344 1 96.38 204 ASP A CA 1
ATOM 1627 C C . ASP A 1 204 ? -3.986 30.5 29.688 1 96.38 204 ASP A C 1
ATOM 1629 O O . ASP A 1 204 ? -3.424 30.547 30.781 1 96.38 204 ASP A O 1
ATOM 1633 N N . VAL A 1 205 ? -3.738 31.391 28.75 1 96.56 205 VAL A N 1
ATOM 1634 C CA . VAL A 1 205 ? -2.959 32.594 29.047 1 96.56 205 VAL A CA 1
ATOM 1635 C C . VAL A 1 205 ? -3.734 33.469 30.016 1 96.56 205 VAL A C 1
ATOM 1637 O O . VAL A 1 205 ? -3.182 33.969 31 1 96.56 205 VAL A O 1
ATOM 1640 N N . SER A 1 206 ? -5.012 33.75 29.656 1 93.62 206 SER A N 1
ATOM 1641 C CA . SER A 1 206 ? -5.906 34.5 30.531 1 93.62 206 SER A CA 1
ATOM 1642 C C . SER A 1 206 ? -7.355 34.406 30.062 1 93.62 206 SER A C 1
ATOM 1644 O O . SER A 1 206 ? -7.629 34.5 28.859 1 93.62 206 SER A O 1
ATOM 1646 N N . PRO A 1 207 ? -8.281 34.188 31 1 91.69 207 PRO A N 1
ATOM 1647 C CA . PRO A 1 207 ? -9.688 34.188 30.594 1 91.69 207 PRO A CA 1
ATOM 1648 C C . PRO A 1 207 ? -10.109 35.5 29.906 1 91.69 207 PRO A C 1
ATOM 1650 O O . PRO A 1 207 ? -11 35.5 29.062 1 91.69 207 PRO A O 1
ATOM 1653 N N . GLN A 1 208 ? -9.484 36.531 30.234 1 95 208 GLN A N 1
ATOM 1654 C CA . GLN A 1 208 ? -9.789 37.812 29.641 1 95 208 GLN A CA 1
ATOM 1655 C C . GLN A 1 208 ? -9.438 37.844 28.156 1 95 208 GLN A C 1
ATOM 1657 O O . GLN A 1 208 ? -10.102 38.5 27.359 1 95 208 GLN A O 1
ATOM 1662 N N . CYS A 1 209 ? -8.445 37.125 27.859 1 97.44 209 CYS A N 1
ATOM 1663 C CA . CYS A 1 209 ? -8.039 37.062 26.453 1 97.44 209 CYS A CA 1
ATOM 1664 C C . CYS A 1 209 ? -9.156 36.5 25.594 1 97.44 209 CYS A C 1
ATOM 1666 O O . CYS A 1 209 ? -9.562 37.125 24.609 1 97.44 209 CYS A O 1
ATOM 1668 N N . GLU A 1 210 ? -9.641 35.312 25.938 1 97.25 210 GLU A N 1
ATOM 1669 C CA . GLU A 1 210 ? -10.75 34.688 25.219 1 97.25 210 GLU A CA 1
ATOM 1670 C C . GLU A 1 210 ? -11.961 35.625 25.172 1 97.25 210 GLU A C 1
ATOM 1672 O O . GLU A 1 210 ? -12.602 35.75 24.125 1 97.25 210 GLU A O 1
ATOM 1677 N N . SER A 1 211 ? -12.281 36.219 26.297 1 96.75 211 SER A N 1
ATOM 1678 C CA . SER A 1 211 ? -13.453 37.062 26.375 1 96.75 211 SER A CA 1
ATOM 1679 C C . SER A 1 211 ? -13.312 38.281 25.438 1 96.75 211 SER A C 1
ATOM 1681 O O . SER A 1 211 ? -14.297 38.75 24.859 1 96.75 211 SER A O 1
ATOM 1683 N N . GLN A 1 212 ? -12.086 38.812 25.344 1 97.75 212 GLN A N 1
ATOM 1684 C CA . GLN A 1 212 ? -11.852 39.938 24.453 1 97.75 212 GLN A CA 1
ATOM 1685 C C . GLN A 1 212 ? -12.016 39.562 23 1 97.75 212 GLN A C 1
ATOM 1687 O O . GLN A 1 212 ? -12.539 40.312 22.188 1 97.75 212 GLN A O 1
ATOM 1692 N N . VAL A 1 213 ? -11.555 38.375 22.641 1 98.69 213 VAL A N 1
ATOM 1693 C CA . VAL A 1 213 ? -11.719 37.875 21.281 1 98.69 213 VAL A CA 1
ATOM 1694 C C . VAL A 1 213 ? -13.203 37.75 20.953 1 98.69 213 VAL A C 1
ATOM 1696 O O . VAL A 1 213 ? -13.656 38.219 19.906 1 98.69 213 VAL A O 1
ATOM 1699 N N . ARG A 1 214 ? -13.961 37.156 21.844 1 98.19 214 ARG A N 1
ATOM 1700 C CA . ARG A 1 214 ? -15.398 36.969 21.656 1 98.19 214 ARG A CA 1
ATOM 1701 C C . ARG A 1 214 ? -16.094 38.344 21.5 1 98.19 214 ARG A C 1
ATOM 1703 O O . ARG A 1 214 ? -16.938 38.5 20.641 1 98.19 214 ARG A O 1
ATOM 1710 N N . SER A 1 215 ? -15.703 39.25 22.344 1 98.12 215 SER A N 1
ATOM 1711 C CA . SER A 1 215 ? -16.297 40.594 22.312 1 98.12 215 SER A CA 1
ATOM 1712 C C . SER A 1 215 ? -16.031 41.281 20.984 1 98.12 215 SER A C 1
ATOM 1714 O O . SER A 1 215 ? -16.891 42 20.469 1 98.12 215 SER A O 1
ATOM 1716 N N . ALA A 1 216 ? -14.844 41.156 20.547 1 98.75 216 ALA A N 1
ATOM 1717 C CA . ALA A 1 216 ? -14.484 41.75 19.266 1 98.75 216 ALA A CA 1
ATOM 1718 C C . ALA A 1 216 ? -15.312 41.188 18.141 1 98.75 216 ALA A C 1
ATOM 1720 O O . ALA A 1 216 ? -15.844 41.906 17.297 1 98.75 216 ALA A O 1
ATOM 1721 N N . PHE A 1 217 ? -15.484 39.844 18.062 1 98.75 217 PHE A N 1
ATOM 1722 C CA . PHE A 1 217 ? -16.266 39.219 17.016 1 98.75 217 PHE A CA 1
ATOM 1723 C C . PHE A 1 217 ? -17.734 39.562 17.125 1 98.75 217 PHE A C 1
ATOM 1725 O O . PHE A 1 217 ? -18.438 39.688 16.125 1 98.75 217 PHE A O 1
ATOM 1732 N N . ASP A 1 218 ? -18.203 39.719 18.375 1 98.25 218 ASP A N 1
ATOM 1733 C CA . ASP A 1 218 ? -19.578 40.156 18.578 1 98.25 218 ASP A CA 1
ATOM 1734 C C . ASP A 1 218 ? -19.797 41.531 17.969 1 98.25 218 ASP A C 1
ATOM 1736 O O . ASP A 1 218 ? -20.828 41.781 17.344 1 98.25 218 ASP A O 1
ATOM 1740 N N . GLN A 1 219 ? -18.844 42.406 18.219 1 98.44 219 GLN A N 1
ATOM 1741 C CA . GLN A 1 219 ? -18.953 43.75 17.656 1 98.44 219 GLN A CA 1
ATOM 1742 C C . GLN A 1 219 ? -18.906 43.719 16.125 1 98.44 219 GLN A C 1
ATOM 1744 O O . GLN A 1 219 ? -19.641 44.438 15.461 1 98.44 219 GLN A O 1
ATOM 1749 N N . LEU A 1 220 ? -18.062 42.906 15.555 1 98.81 220 LEU A N 1
ATOM 1750 C CA . LEU A 1 220 ? -18.031 42.75 14.109 1 98.81 220 LEU A CA 1
ATOM 1751 C C . LEU A 1 220 ? -19.375 42.25 13.586 1 98.81 220 LEU A C 1
ATOM 1753 O O . LEU A 1 220 ? -19.844 42.719 12.547 1 98.81 220 LEU A O 1
ATOM 1757 N N . ALA A 1 221 ? -19.906 41.281 14.273 1 98.56 221 ALA A N 1
ATOM 1758 C CA . ALA A 1 221 ? -21.203 40.75 13.859 1 98.56 221 ALA A CA 1
ATOM 1759 C C . ALA A 1 221 ? -22.281 41.844 13.883 1 98.56 221 ALA A C 1
ATOM 1761 O O . ALA A 1 221 ? -23.109 41.906 12.984 1 98.56 221 ALA A O 1
ATOM 1762 N N . LYS A 1 222 ? -22.25 42.656 14.906 1 98.25 222 LYS A N 1
ATOM 1763 C CA . LYS A 1 222 ? -23.188 43.75 15 1 98.25 222 LYS A CA 1
ATOM 1764 C C . LYS A 1 222 ? -23.016 44.719 13.82 1 98.25 222 LYS A C 1
ATOM 1766 O O . LYS A 1 222 ? -24 45.156 13.227 1 98.25 222 LYS A O 1
ATOM 1771 N N . TRP A 1 223 ? -21.781 45.031 13.555 1 98.44 223 TRP A N 1
ATOM 1772 C CA . TRP A 1 223 ? -21.516 45.906 12.422 1 98.44 223 TRP A CA 1
ATOM 1773 C C . TRP A 1 223 ? -21.953 45.25 11.117 1 98.44 223 TRP A C 1
ATOM 1775 O O . TRP A 1 223 ? -22.625 45.906 10.297 1 98.44 223 TRP A O 1
ATOM 1785 N N . ALA A 1 224 ? -21.641 44.031 10.867 1 98.31 224 ALA A N 1
ATOM 1786 C CA . ALA A 1 224 ? -22 43.344 9.633 1 98.31 224 ALA A CA 1
ATOM 1787 C C . ALA A 1 224 ? -23.516 43.312 9.43 1 98.31 224 ALA A C 1
ATOM 1789 O O . ALA A 1 224 ? -24 43.438 8.305 1 98.31 224 ALA A O 1
ATOM 1790 N N . ASN A 1 225 ? -24.234 43.125 10.539 1 97.44 225 ASN A N 1
ATOM 1791 C CA . ASN A 1 225 ? -25.688 43.094 10.492 1 97.44 225 ASN A CA 1
ATOM 1792 C C . ASN A 1 225 ? -26.281 44.438 10.102 1 97.44 225 ASN A C 1
ATOM 1794 O O . ASN A 1 225 ? -27.453 44.5 9.727 1 97.44 225 ASN A O 1
ATOM 1798 N N . SER A 1 226 ? -25.469 45.438 10.164 1 97 226 SER A N 1
ATOM 1799 C CA . SER A 1 226 ? -25.938 46.781 9.805 1 97 226 SER A CA 1
ATOM 1800 C C . SER A 1 226 ? -25.766 47.031 8.312 1 97 226 SER A C 1
ATOM 1802 O O . SER A 1 226 ? -26.062 48.125 7.832 1 97 226 SER A O 1
ATOM 1804 N N . GLY A 1 227 ? -25.234 46.125 7.594 1 95.94 227 GLY A N 1
ATOM 1805 C CA . GLY A 1 227 ? -25.172 46.219 6.145 1 95.94 227 GLY A CA 1
ATOM 1806 C C . GLY A 1 227 ? -23.969 47.031 5.652 1 95.94 227 GLY A C 1
ATOM 1807 O O . GLY A 1 227 ? -22.875 46.906 6.207 1 95.94 227 GLY A O 1
ATOM 1808 N N . PRO A 1 228 ? -24.188 47.75 4.641 1 96.62 228 PRO A N 1
ATOM 1809 C CA . PRO A 1 228 ? -23.078 48.438 3.973 1 96.62 228 PRO A CA 1
ATOM 1810 C C . PRO A 1 228 ? -22.297 49.375 4.914 1 96.62 228 PRO A C 1
ATOM 1812 O O . PRO A 1 228 ? -21.078 49.438 4.828 1 96.62 228 PRO A O 1
ATOM 1815 N N . GLU A 1 229 ? -22.984 50.094 5.777 1 97.12 229 GLU A N 1
ATOM 1816 C CA . GLU A 1 229 ? -22.297 50.969 6.723 1 97.12 229 GLU A CA 1
ATOM 1817 C C . GLU A 1 229 ? -21.406 50.156 7.668 1 97.12 229 GLU A C 1
ATOM 1819 O O . GLU A 1 229 ? -20.297 50.594 7.992 1 97.12 229 GLU A O 1
ATOM 1824 N N . GLY A 1 230 ? -21.969 49.062 8.07 1 98 230 GLY A N 1
ATOM 1825 C CA . GLY A 1 230 ? -21.188 48.188 8.93 1 98 230 GLY A CA 1
ATOM 1826 C C . GLY A 1 230 ? -19.969 47.625 8.242 1 98 230 GLY A C 1
ATOM 1827 O O . GLY A 1 230 ? -18.906 47.5 8.859 1 98 230 GLY A O 1
ATOM 1828 N N . TYR A 1 231 ? -20.141 47.219 6.992 1 98.44 231 TYR A N 1
ATOM 1829 C CA . TYR A 1 231 ? -19.016 46.688 6.223 1 98.44 231 TYR A CA 1
ATOM 1830 C C . TYR A 1 231 ? -17.922 47.75 6.07 1 98.44 231 TYR A C 1
ATOM 1832 O O . TYR A 1 231 ? -16.734 47.438 6.113 1 98.44 231 TYR A O 1
ATOM 1840 N N . SER A 1 232 ? -18.328 48.969 5.902 1 98.06 232 SER A N 1
ATOM 1841 C CA . SER A 1 232 ? -17.375 50.062 5.816 1 98.06 232 SER A CA 1
ATOM 1842 C C . SER A 1 232 ? -16.609 50.25 7.121 1 98.06 232 SER A C 1
ATOM 1844 O O . SER A 1 232 ? -15.391 50.469 7.109 1 98.06 232 SER A O 1
ATOM 1846 N N . GLN A 1 233 ? -17.297 50.156 8.258 1 97.94 233 GLN A N 1
ATOM 1847 C CA . GLN A 1 233 ? -16.672 50.281 9.57 1 97.94 233 GLN A CA 1
ATOM 1848 C C . GLN A 1 233 ? -15.656 49.156 9.789 1 97.94 233 GLN A C 1
ATOM 1850 O O . GLN A 1 233 ? -14.547 49.406 10.273 1 97.94 233 GLN A O 1
ATOM 1855 N N . ILE A 1 234 ? -16.125 47.969 9.398 1 98.75 234 ILE A N 1
ATOM 1856 C CA . ILE A 1 234 ? -15.242 46.812 9.539 1 98.75 234 ILE A CA 1
ATOM 1857 C C . ILE A 1 234 ? -14 47.031 8.672 1 98.75 234 ILE A C 1
ATOM 1859 O O . ILE A 1 234 ? -12.875 46.781 9.125 1 98.75 234 ILE A O 1
ATOM 1863 N N . SER A 1 235 ? -14.172 47.469 7.434 1 98.69 235 SER A N 1
ATOM 1864 C CA . SER A 1 235 ? -13.07 47.688 6.488 1 98.69 235 SER A CA 1
ATOM 1865 C C . SER A 1 235 ? -12.078 48.719 7.008 1 98.69 235 SER A C 1
ATOM 1867 O O . SER A 1 235 ? -10.867 48.562 6.855 1 98.69 235 SER A O 1
ATOM 1869 N N . GLN A 1 236 ? -12.57 49.688 7.613 1 97.88 236 GLN A N 1
ATOM 1870 C CA . GLN A 1 236 ? -11.719 50.719 8.18 1 97.88 236 GLN A CA 1
ATOM 1871 C C . GLN A 1 236 ? -10.961 50.219 9.398 1 97.88 236 GLN A C 1
ATOM 1873 O O . GLN A 1 236 ? -9.758 50.469 9.539 1 97.88 236 GLN A O 1
ATOM 1878 N N . ALA A 1 237 ? -11.664 49.562 10.242 1 97.75 237 ALA A N 1
ATOM 1879 C CA . ALA A 1 237 ? -11.07 49.062 11.484 1 97.75 237 ALA A CA 1
ATOM 1880 C C . ALA A 1 237 ? -9.938 48.094 11.203 1 97.75 237 ALA A C 1
ATOM 1882 O O . ALA A 1 237 ? -8.953 48.031 11.945 1 97.75 237 ALA A O 1
ATOM 1883 N N . PHE A 1 238 ? -10.055 47.344 10.102 1 98.06 238 PHE A N 1
ATOM 1884 C CA . PHE A 1 238 ? -9.062 46.312 9.797 1 98.06 238 PHE A CA 1
ATOM 1885 C C . PHE A 1 238 ? -8.102 46.781 8.711 1 98.06 238 PHE A C 1
ATOM 1887 O O . PHE A 1 238 ? -7.266 46.031 8.234 1 98.06 238 PHE A O 1
ATOM 1894 N N . HIS A 1 239 ? -8.234 48.031 8.32 1 97.06 239 HIS A N 1
ATOM 1895 C CA . HIS A 1 239 ? -7.355 48.594 7.316 1 97.06 239 HIS A CA 1
ATOM 1896 C C . HIS A 1 239 ? -7.285 47.75 6.066 1 97.06 239 HIS A C 1
ATOM 1898 O O . HIS A 1 239 ? -6.195 47.375 5.621 1 97.06 239 HIS A O 1
ATOM 1904 N N . LEU A 1 240 ? -8.422 47.438 5.48 1 98.31 240 LEU A N 1
ATOM 1905 C CA . LEU A 1 240 ? -8.477 46.594 4.297 1 98.31 240 LEU A CA 1
ATOM 1906 C C . LEU A 1 240 ? -8.133 47.375 3.041 1 98.31 240 LEU A C 1
ATOM 1908 O O . LEU A 1 240 ? -8.539 48.531 2.902 1 98.31 240 LEU A O 1
ATOM 1912 N N . CYS A 1 241 ? -7.316 46.812 2.184 1 97.62 241 CYS A N 1
ATOM 1913 C CA . CYS A 1 241 ? -6.992 47.438 0.915 1 97.62 241 CYS A CA 1
ATOM 1914 C C . CYS A 1 241 ? -8.25 47.688 0.089 1 97.62 241 CYS A C 1
ATOM 1916 O O . CYS A 1 241 ? -8.344 48.688 -0.613 1 97.62 241 CYS A O 1
ATOM 1918 N N . ASN A 1 242 ? -9.133 46.719 0.102 1 97.38 242 ASN A N 1
ATOM 1919 C CA . ASN A 1 242 ? -10.438 46.781 -0.539 1 97.38 242 ASN A CA 1
ATOM 1920 C C . ASN A 1 242 ? -11.57 46.531 0.454 1 97.38 242 ASN A C 1
ATOM 1922 O O . ASN A 1 242 ? -11.602 45.469 1.087 1 97.38 242 ASN A O 1
ATOM 1926 N N . PRO A 1 243 ? -12.445 47.406 0.537 1 97.5 243 PRO A N 1
ATOM 1927 C CA . PRO A 1 243 ? -13.531 47.219 1.508 1 97.5 243 PRO A CA 1
ATOM 1928 C C . PRO A 1 243 ? -14.391 46 1.198 1 97.5 243 PRO A C 1
ATOM 1930 O O . PRO A 1 243 ? -14.672 45.719 0.031 1 97.5 243 PRO A O 1
ATOM 1933 N N . ILE A 1 244 ? -14.828 45.312 2.281 1 98.06 244 ILE A N 1
ATOM 1934 C CA . ILE A 1 244 ? -15.773 44.219 2.088 1 98.06 244 ILE A CA 1
ATOM 1935 C C . ILE A 1 244 ? -17.156 44.781 1.76 1 98.06 244 ILE A C 1
ATOM 1937 O O . ILE A 1 244 ? -17.516 45.875 2.246 1 98.06 244 ILE A O 1
ATOM 1941 N N . LYS A 1 245 ? -17.938 44.062 0.942 1 97.44 245 LYS A N 1
ATOM 1942 C CA . LYS A 1 245 ? -19.203 44.594 0.445 1 97.44 245 LYS A CA 1
ATOM 1943 C C . LYS A 1 245 ? -20.344 43.594 0.64 1 97.44 245 LYS A C 1
ATOM 1945 O O . LYS A 1 245 ? -21.516 43.969 0.574 1 97.44 245 LYS A O 1
ATOM 1950 N N . THR A 1 246 ? -20.078 42.344 0.793 1 97.56 246 THR A N 1
ATOM 1951 C CA . THR A 1 246 ? -21.078 41.312 0.874 1 97.56 246 THR A CA 1
ATOM 1952 C C . THR A 1 246 ? -20.859 40.438 2.113 1 97.56 246 THR A C 1
ATOM 1954 O O . THR A 1 246 ? -19.812 40.5 2.75 1 97.56 246 THR A O 1
ATOM 1957 N N . ASP A 1 247 ? -21.859 39.656 2.424 1 97.38 247 ASP A N 1
ATOM 1958 C CA . ASP A 1 247 ? -21.719 38.688 3.512 1 97.38 247 ASP A CA 1
ATOM 1959 C C . ASP A 1 247 ? -20.625 37.688 3.213 1 97.38 247 ASP A C 1
ATOM 1961 O O . ASP A 1 247 ? -19.938 37.219 4.125 1 97.38 247 ASP A O 1
ATOM 1965 N N . GLN A 1 248 ? -20.5 37.375 1.951 1 97.19 248 GLN A N 1
ATOM 1966 C CA . GLN A 1 248 ? -19.438 36.469 1.554 1 97.19 248 GLN A CA 1
ATOM 1967 C C . GLN A 1 248 ? -18.062 37.031 1.889 1 97.19 248 GLN A C 1
ATOM 1969 O O . GLN A 1 248 ? -17.188 36.312 2.373 1 97.19 248 GLN A O 1
ATOM 1974 N N . ASP A 1 249 ? -17.906 38.281 1.648 1 98.38 249 ASP A N 1
ATOM 1975 C CA . ASP A 1 249 ? -16.656 38.969 2.006 1 98.38 249 ASP A CA 1
ATOM 1976 C C . ASP A 1 249 ? -16.422 38.906 3.514 1 98.38 249 ASP A C 1
ATOM 1978 O O . ASP A 1 249 ? -15.289 38.688 3.965 1 98.38 249 ASP A O 1
ATOM 1982 N N . TYR A 1 250 ? -17.5 39.188 4.203 1 98.5 250 TYR A N 1
ATOM 1983 C CA . TYR A 1 250 ? -17.422 39.188 5.66 1 98.5 250 TYR A CA 1
ATOM 1984 C C . TYR A 1 250 ? -17.016 37.812 6.195 1 98.5 250 TYR A C 1
ATOM 1986 O O . TYR A 1 250 ? -16.141 37.719 7.055 1 98.5 250 TYR A O 1
ATOM 1994 N N . GLN A 1 251 ? -17.609 36.781 5.672 1 98.12 251 GLN A N 1
ATOM 1995 C CA . GLN A 1 251 ? -17.266 35.438 6.082 1 98.12 251 GLN A CA 1
ATOM 1996 C C . GLN A 1 251 ? -15.805 35.125 5.773 1 98.12 251 GLN A C 1
ATOM 1998 O O . GLN A 1 251 ? -15.125 34.469 6.562 1 98.12 251 GLN A O 1
ATOM 2003 N N . HIS A 1 252 ? -15.375 35.594 4.637 1 98.44 252 HIS A N 1
ATOM 2004 C CA . HIS A 1 252 ? -13.977 35.406 4.266 1 98.44 252 HIS A CA 1
ATOM 2005 C C . HIS A 1 252 ? -13.047 36.125 5.238 1 98.44 252 HIS A C 1
ATOM 2007 O O . HIS A 1 252 ? -12 35.594 5.613 1 98.44 252 HIS A O 1
ATOM 2013 N N . LEU A 1 253 ? -13.391 37.281 5.633 1 98.75 253 LEU A N 1
ATOM 2014 C CA . LEU A 1 253 ? -12.609 38.031 6.602 1 98.75 253 LEU A CA 1
ATOM 2015 C C . LEU A 1 253 ? -12.516 37.312 7.93 1 98.75 253 LEU A C 1
ATOM 2017 O O . LEU A 1 253 ? -11.453 37.281 8.555 1 98.75 253 LEU A O 1
ATOM 2021 N N . LEU A 1 254 ? -13.672 36.75 8.375 1 98.75 254 LEU A N 1
ATOM 2022 C CA . LEU A 1 254 ? -13.664 36 9.625 1 98.75 254 LEU A CA 1
ATOM 2023 C C . LEU A 1 254 ? -12.664 34.875 9.562 1 98.75 254 LEU A C 1
ATOM 2025 O O . LEU A 1 254 ? -11.938 34.625 10.531 1 98.75 254 LEU A O 1
ATOM 2029 N N . ARG A 1 255 ? -12.625 34.219 8.453 1 98.56 255 ARG A N 1
ATOM 2030 C CA . ARG A 1 255 ? -11.688 33.094 8.281 1 98.56 255 ARG A CA 1
ATOM 2031 C C . ARG A 1 255 ? -10.25 33.594 8.211 1 98.56 255 ARG A C 1
ATOM 2033 O O . ARG A 1 255 ? -9.336 32.938 8.727 1 98.56 255 ARG A O 1
ATOM 2040 N N . PHE A 1 256 ? -10.094 34.688 7.578 1 98.38 256 PHE A N 1
ATOM 2041 C CA . PHE A 1 256 ? -8.797 35.375 7.531 1 98.38 256 PHE A CA 1
ATOM 2042 C C . PHE A 1 256 ? -8.289 35.656 8.938 1 98.38 256 PHE A C 1
ATOM 2044 O O . PHE A 1 256 ? -7.137 35.375 9.258 1 98.38 256 PHE A O 1
ATOM 2051 N N . ILE A 1 257 ? -9.094 36.219 9.773 1 98.69 257 ILE A N 1
ATOM 2052 C CA . ILE A 1 257 ? -8.727 36.531 11.148 1 98.69 257 ILE A CA 1
ATOM 2053 C C . ILE A 1 257 ? -8.438 35.281 11.93 1 98.69 257 ILE A C 1
ATOM 2055 O O . ILE A 1 257 ? -7.426 35.188 12.625 1 98.69 257 ILE A O 1
ATOM 2059 N N . ARG A 1 258 ? -9.305 34.281 11.82 1 98.56 258 ARG A N 1
ATOM 2060 C CA . ARG A 1 258 ? -9.125 33 12.531 1 98.56 258 ARG A CA 1
ATOM 2061 C C . ARG A 1 258 ? -7.793 32.344 12.164 1 98.56 258 ARG A C 1
ATOM 2063 O O . ARG A 1 258 ? -7.133 31.75 13.008 1 98.56 258 ARG A O 1
ATOM 2070 N N . ASN A 1 259 ? -7.422 32.469 10.906 1 98.19 259 ASN A N 1
ATOM 2071 C CA . ASN A 1 259 ? -6.172 31.891 10.43 1 98.19 259 ASN A CA 1
ATOM 2072 C C . ASN A 1 259 ? -4.973 32.438 11.195 1 98.19 259 ASN A C 1
ATOM 2074 O O . ASN A 1 259 ? -4.012 31.719 11.461 1 98.19 259 ASN A O 1
ATOM 2078 N N . ALA A 1 260 ? -4.98 33.688 11.547 1 98.12 260 ALA A N 1
ATOM 2079 C CA . ALA A 1 260 ? -3.9 34.281 12.32 1 98.12 260 ALA A CA 1
ATOM 2080 C C . ALA A 1 260 ? -3.775 33.625 13.688 1 98.12 260 ALA A C 1
ATOM 2082 O O . ALA A 1 260 ? -2.666 33.375 14.172 1 98.12 260 ALA A O 1
ATOM 2083 N N . PHE A 1 261 ? -4.887 33.375 14.328 1 98.5 261 PHE A N 1
ATOM 2084 C CA . PHE A 1 261 ? -4.891 32.75 15.648 1 98.5 261 PHE A CA 1
ATOM 2085 C C . PHE A 1 261 ? -4.406 31.312 15.555 1 98.5 261 PHE A C 1
ATOM 2087 O O . PHE A 1 261 ? -3.713 30.828 16.453 1 98.5 261 PHE A O 1
ATOM 2094 N N . VAL A 1 262 ? -4.773 30.656 14.469 1 98.25 262 VAL A N 1
ATOM 2095 C CA . VAL A 1 262 ? -4.34 29.281 14.234 1 98.25 262 VAL A CA 1
ATOM 2096 C C . VAL A 1 262 ? -2.816 29.219 14.141 1 98.25 262 VAL A C 1
ATOM 2098 O O . VAL A 1 262 ? -2.178 28.422 14.828 1 98.25 262 VAL A O 1
ATOM 2101 N N . LEU A 1 263 ? -2.25 30.094 13.359 1 98 263 LEU A N 1
ATOM 2102 C CA . LEU A 1 263 ? -0.807 30.078 13.141 1 98 263 LEU A CA 1
ATOM 2103 C C . LEU A 1 263 ? -0.065 30.484 14.414 1 98 263 LEU A C 1
ATOM 2105 O O . LEU A 1 263 ? 0.992 29.922 14.719 1 98 263 LEU A O 1
ATOM 2109 N N . ALA A 1 264 ? -0.609 31.406 15.156 1 98.12 264 ALA A N 1
ATOM 2110 C CA . ALA A 1 264 ? 0.008 31.797 16.422 1 98.12 264 ALA A CA 1
ATOM 2111 C C . ALA A 1 264 ? 0.023 30.641 17.406 1 98.12 264 ALA A C 1
ATOM 2113 O O . ALA A 1 264 ? 1.019 30.422 18.109 1 98.12 264 ALA A O 1
ATOM 2114 N N . ALA A 1 265 ? -1.066 29.953 17.5 1 98.5 265 ALA A N 1
ATOM 2115 C CA . ALA A 1 265 ? -1.139 28.812 18.406 1 98.5 265 ALA A CA 1
ATOM 2116 C C . ALA A 1 265 ? -0.14 27.719 18 1 98.5 265 ALA A C 1
ATOM 2118 O O . ALA A 1 265 ? 0.542 27.156 18.859 1 98.5 265 ALA A O 1
ATOM 2119 N N . MET A 1 266 ? -0.045 27.406 16.703 1 98.12 266 MET A N 1
ATOM 2120 C CA . MET A 1 266 ? 0.878 26.391 16.219 1 98.12 266 MET A CA 1
ATOM 2121 C C . MET A 1 266 ? 2.322 26.781 16.516 1 98.12 266 MET A C 1
ATOM 2123 O O . MET A 1 266 ? 3.154 25.906 16.797 1 98.12 266 MET A O 1
ATOM 2127 N N . MET A 1 267 ? 2.611 28.094 16.484 1 97.75 267 MET A N 1
ATOM 2128 C CA . MET A 1 267 ? 3.984 28.562 16.641 1 97.75 267 MET A CA 1
ATOM 2129 C C . MET A 1 267 ? 4.211 29.109 18.047 1 97.75 267 MET A C 1
ATOM 2131 O O . MET A 1 267 ? 5.141 29.891 18.266 1 97.75 267 MET A O 1
ATOM 2135 N N . ASP A 1 268 ? 3.408 28.734 18.953 1 98.31 268 ASP A N 1
ATOM 2136 C CA . ASP A 1 268 ? 3.531 29.266 20.312 1 98.31 268 ASP A CA 1
ATOM 2137 C C . ASP A 1 268 ? 4.797 28.75 20.984 1 98.31 268 ASP A C 1
ATOM 2139 O O . ASP A 1 268 ? 4.738 28.188 22.078 1 98.31 268 ASP A O 1
ATOM 2143 N N . TYR A 1 269 ? 5.93 29.078 20.375 1 97.75 269 TYR A N 1
ATOM 2144 C CA . TYR A 1 269 ? 7.254 28.688 20.859 1 97.75 269 TYR A CA 1
ATOM 2145 C C . TYR A 1 269 ? 7.734 29.625 21.953 1 97.75 269 TYR A C 1
ATOM 2147 O O . TYR A 1 269 ? 7.297 30.781 22.047 1 97.75 269 TYR A O 1
ATOM 2155 N N . PRO A 1 270 ? 8.633 29.109 22.797 1 97.62 270 PRO A N 1
ATOM 2156 C CA . PRO A 1 270 ? 9.188 29.953 23.859 1 97.62 270 PRO A CA 1
ATOM 2157 C C . PRO A 1 270 ? 10.297 30.875 23.375 1 97.62 270 PRO A C 1
ATOM 2159 O O . PRO A 1 270 ? 10.938 31.562 24.172 1 97.62 270 PRO A O 1
ATOM 2162 N N . TYR A 1 271 ? 10.578 30.922 22.109 1 97.06 271 TYR A N 1
ATOM 2163 C CA . TYR A 1 271 ? 11.539 31.812 21.453 1 97.06 271 TYR A CA 1
ATOM 2164 C C . TYR A 1 271 ? 11.031 32.25 20.094 1 97.06 271 TYR A C 1
ATOM 2166 O O . TYR A 1 271 ? 10.117 31.641 19.531 1 97.06 271 TYR A O 1
ATOM 2174 N N . PRO A 1 272 ? 11.57 33.344 19.547 1 95.38 272 PRO A N 1
ATOM 2175 C CA . PRO A 1 272 ? 11.125 33.781 18.234 1 95.38 272 PRO A CA 1
ATOM 2176 C C . PRO A 1 272 ? 11.344 32.75 17.156 1 95.38 272 PRO A C 1
ATOM 2178 O O . PRO A 1 272 ? 12.336 32 17.188 1 95.38 272 PRO A O 1
ATOM 2181 N N . ALA A 1 273 ? 10.383 32.688 16.234 1 91.31 273 ALA A N 1
ATOM 2182 C CA . ALA A 1 273 ? 10.477 31.688 15.164 1 91.31 273 ALA A CA 1
ATOM 2183 C C . ALA A 1 273 ? 9.969 32.25 13.844 1 91.31 273 ALA A C 1
ATOM 2185 O O . ALA A 1 273 ? 9.086 33.125 13.828 1 91.31 273 ALA A O 1
ATOM 2186 N N . THR A 1 274 ? 10.516 31.734 12.734 1 88.62 274 THR A N 1
ATOM 2187 C CA . THR A 1 274 ? 10.156 32.188 11.398 1 88.62 274 THR A CA 1
ATOM 2188 C C . THR A 1 274 ? 9.68 31.031 10.531 1 88.62 274 THR A C 1
ATOM 2190 O O . THR A 1 274 ? 9.68 31.125 9.305 1 88.62 274 THR A O 1
ATOM 2193 N N . PHE A 1 275 ? 9.328 29.938 10.938 1 85.06 275 PHE A N 1
ATOM 2194 C CA . PHE A 1 275 ? 8.977 28.719 10.227 1 85.06 275 PHE A CA 1
ATOM 2195 C C . PHE A 1 275 ? 7.641 28.859 9.516 1 85.06 275 PHE A C 1
ATOM 2197 O O . PHE A 1 275 ? 7.57 28.75 8.289 1 85.06 275 PHE A O 1
ATOM 2204 N N . MET A 1 276 ? 6.477 29.172 10.211 1 87.88 276 MET A N 1
ATOM 2205 C CA . MET A 1 276 ? 5.137 29.375 9.664 1 87.88 276 MET A CA 1
ATOM 2206 C C . MET A 1 276 ? 4.656 30.797 9.938 1 87.88 276 MET A C 1
ATOM 2208 O O . MET A 1 276 ? 3.523 31 10.375 1 87.88 276 MET A O 1
ATOM 2212 N N . GLY A 1 277 ? 5.562 31.672 9.688 1 87.69 277 GLY A N 1
ATOM 2213 C CA . GLY A 1 277 ? 5.371 33.062 10.008 1 87.69 277 GLY A CA 1
ATOM 2214 C C . GLY A 1 277 ? 6.465 33.656 10.891 1 87.69 277 GLY A C 1
ATOM 2215 O O . GLY A 1 277 ? 7.285 32.906 11.43 1 87.69 277 GLY A O 1
ATOM 2216 N N . ASN A 1 278 ? 6.508 34.906 10.938 1 93.31 278 ASN A N 1
ATOM 2217 C CA . ASN A 1 278 ? 7.438 35.594 11.828 1 93.31 278 ASN A CA 1
ATOM 2218 C C . ASN A 1 278 ? 6.777 35.938 13.164 1 93.31 278 ASN A C 1
ATOM 2220 O O . ASN A 1 278 ? 5.98 36.875 13.242 1 93.31 278 ASN A O 1
ATOM 2224 N N . PHE A 1 279 ? 7.191 35.188 14.219 1 96.25 279 PHE A N 1
ATOM 2225 C CA . PHE A 1 279 ? 6.508 35.344 15.5 1 96.25 279 PHE A CA 1
ATOM 2226 C C . PHE A 1 279 ? 7.512 35.656 16.609 1 96.25 279 PHE A C 1
ATOM 2228 O O . PHE A 1 279 ? 8.617 35.094 16.609 1 96.25 279 PHE A O 1
ATOM 2235 N N . PRO A 1 280 ? 7.195 36.5 17.562 1 96.75 280 PRO A N 1
ATOM 2236 C CA . PRO A 1 280 ? 7.957 36.594 18.812 1 96.75 280 PRO A CA 1
ATOM 2237 C C . PRO A 1 280 ? 7.785 35.375 19.703 1 96.75 280 PRO A C 1
ATOM 2239 O O . PRO A 1 280 ? 6.996 34.469 19.391 1 96.75 280 PRO A O 1
ATOM 2242 N N . ALA A 1 281 ? 8.633 35.312 20.719 1 97.5 281 ALA A N 1
ATOM 2243 C CA . ALA A 1 281 ? 8.414 34.281 21.719 1 97.5 281 ALA A CA 1
ATOM 2244 C C . ALA A 1 281 ? 7.012 34.375 22.312 1 97.5 281 ALA A C 1
ATOM 2246 O O . ALA A 1 281 ? 6.508 35.5 22.547 1 97.5 281 ALA A O 1
ATOM 2247 N N . PHE A 1 282 ? 6.406 33.25 22.469 1 98 282 PHE A N 1
ATOM 2248 C CA . PHE A 1 282 ? 5.078 33.156 23.062 1 98 282 PHE A CA 1
ATOM 2249 C C . PHE A 1 282 ? 4.09 34.062 22.328 1 98 282 PHE A C 1
ATOM 2251 O O . PHE A 1 282 ? 3.455 34.906 22.953 1 98 282 PHE A O 1
ATOM 2258 N N . PRO A 1 283 ? 3.889 33.844 21.094 1 98.06 283 PRO A N 1
ATOM 2259 C CA . PRO A 1 283 ? 3.029 34.75 20.312 1 98.06 283 PRO A CA 1
ATOM 2260 C C . PRO A 1 283 ? 1.598 34.781 20.844 1 98.06 283 PRO A C 1
ATOM 2262 O O . PRO A 1 283 ? 0.921 35.812 20.719 1 98.06 283 PRO A O 1
ATOM 2265 N N . VAL A 1 284 ? 1.082 33.719 21.391 1 98.69 284 VAL A N 1
ATOM 2266 C CA . VAL A 1 284 ? -0.263 33.719 21.969 1 98.69 284 VAL A CA 1
ATOM 2267 C C . VAL A 1 284 ? -0.339 34.719 23.125 1 98.69 284 VAL A C 1
ATOM 2269 O O . VAL A 1 284 ? -1.303 35.469 23.219 1 98.69 284 VAL A O 1
ATOM 2272 N N . LYS A 1 285 ? 0.655 34.719 23.953 1 98.44 285 LYS A N 1
ATOM 2273 C CA . LYS A 1 285 ? 0.717 35.688 25.047 1 98.44 285 LYS A CA 1
ATOM 2274 C C . LYS A 1 285 ? 0.783 37.125 24.5 1 98.44 285 LYS A C 1
ATOM 2276 O O . LYS A 1 285 ? 0.151 38.031 25.047 1 98.44 285 LYS A O 1
ATOM 2281 N N . VAL A 1 286 ? 1.561 37.281 23.469 1 98.25 286 VAL A N 1
ATOM 2282 C CA . VAL A 1 286 ? 1.688 38.594 22.859 1 98.25 286 VAL A CA 1
ATOM 2283 C C . VAL A 1 286 ? 0.341 39.062 22.281 1 98.25 286 VAL A C 1
ATOM 2285 O O . VAL A 1 286 ? -0.083 40.188 22.484 1 98.25 286 VAL A O 1
ATOM 2288 N N . MET A 1 287 ? -0.319 38.188 21.594 1 98.44 287 MET A N 1
ATOM 2289 C CA . MET A 1 287 ? -1.634 38.5 21.047 1 98.44 287 MET A CA 1
ATOM 2290 C C . MET A 1 287 ? -2.613 38.875 22.156 1 98.44 287 MET A C 1
ATOM 2292 O O . MET A 1 287 ? -3.395 39.812 22.031 1 98.44 287 MET A O 1
ATOM 2296 N N . CYS A 1 288 ? -2.578 38.125 23.234 1 98.5 288 CYS A N 1
ATOM 2297 C CA . CYS A 1 288 ? -3.457 38.406 24.359 1 98.5 288 CYS A CA 1
ATOM 2298 C C . CYS A 1 288 ? -3.174 39.781 24.953 1 98.5 288 CYS A C 1
ATOM 2300 O O . CYS A 1 288 ? -4.098 40.531 25.297 1 98.5 288 CYS A O 1
ATOM 2302 N N . SER A 1 289 ? -1.926 40.094 25.062 1 98.19 289 SER A N 1
ATOM 2303 C CA . SER A 1 289 ? -1.553 41.406 25.547 1 98.19 289 SER A CA 1
ATOM 2304 C C . SER A 1 289 ? -2.08 42.531 24.641 1 98.19 289 SER A C 1
ATOM 2306 O O . SER A 1 289 ? -2.518 43.562 25.109 1 98.19 289 SER A O 1
ATOM 2308 N N . LEU A 1 290 ? -1.989 42.281 23.344 1 97.62 290 LEU A N 1
ATOM 2309 C CA . LEU A 1 290 ? -2.494 43.25 22.375 1 97.62 290 LEU A CA 1
ATOM 2310 C C . LEU A 1 290 ? -4.004 43.438 22.516 1 97.62 290 LEU A C 1
ATOM 2312 O O . LEU A 1 290 ? -4.516 44.531 22.469 1 97.62 290 LEU A O 1
ATOM 2316 N N . LEU A 1 291 ? -4.688 42.375 22.688 1 97.94 291 LEU A N 1
ATOM 2317 C CA . LEU A 1 291 ? -6.137 42.375 22.844 1 97.94 291 LEU A CA 1
ATOM 2318 C C . LEU A 1 291 ? -6.547 43.156 24.094 1 97.94 291 LEU A C 1
ATOM 2320 O O . LEU A 1 291 ? -7.5 43.938 24.078 1 97.94 291 LEU A O 1
ATOM 2324 N N . GLN A 1 292 ? -5.801 42.969 25.125 1 95.94 292 GLN A N 1
ATOM 2325 C CA . GLN A 1 292 ? -6.156 43.531 26.422 1 95.94 292 GLN A CA 1
ATOM 2326 C C . GLN A 1 292 ? -5.785 45 26.516 1 95.94 292 GLN A C 1
ATOM 2328 O O . GLN A 1 292 ? -6.449 45.781 27.203 1 95.94 292 GLN A O 1
ATOM 2333 N N . SER A 1 293 ? -4.793 45.375 25.828 1 96.62 293 SER A N 1
ATOM 2334 C CA . SER A 1 293 ? -4.281 46.75 25.953 1 96.62 293 SER A CA 1
ATOM 2335 C C . SER A 1 293 ? -4.93 47.688 24.938 1 96.62 293 SER A C 1
ATOM 2337 O O . SER A 1 293 ? -4.789 48.906 25.031 1 96.62 293 SER A O 1
ATOM 2339 N N . ALA A 1 294 ? -5.641 47.156 24.016 1 96.94 294 ALA A N 1
ATOM 2340 C CA . ALA A 1 294 ? -6.215 47.969 22.938 1 96.94 294 ALA A CA 1
ATOM 2341 C C . ALA A 1 294 ? -7.379 48.812 23.453 1 96.94 294 ALA A C 1
ATOM 2343 O O . ALA A 1 294 ? -8.055 48.438 24.406 1 96.94 294 ALA A O 1
ATOM 2344 N N . PRO A 1 295 ? -7.617 49.938 22.766 1 97.25 295 PRO A N 1
ATOM 2345 C CA . PRO A 1 295 ? -8.711 50.812 23.203 1 97.25 295 PRO A CA 1
ATOM 2346 C C . PRO A 1 295 ? -10.086 50.156 23.031 1 97.25 295 PRO A C 1
ATOM 2348 O O . PRO A 1 295 ? -11.008 50.469 23.797 1 97.25 295 PRO A O 1
ATOM 2351 N N . THR A 1 296 ? -10.289 49.438 22.016 1 97.31 296 THR A N 1
ATOM 2352 C CA . THR A 1 296 ? -11.516 48.688 21.797 1 97.31 296 THR A CA 1
ATOM 2353 C C . THR A 1 296 ? -11.203 47.219 21.453 1 97.31 296 THR A C 1
ATOM 2355 O O . THR A 1 296 ? -10.086 46.906 21.047 1 97.31 296 THR A O 1
ATOM 2358 N N . ALA A 1 297 ? -12.227 46.438 21.594 1 97.06 297 ALA A N 1
ATOM 2359 C CA . ALA A 1 297 ? -12.062 45 21.312 1 97.06 297 ALA A CA 1
ATOM 2360 C C . ALA A 1 297 ? -11.68 44.781 19.844 1 97.06 297 ALA A C 1
ATOM 2362 O O . ALA A 1 297 ? -10.844 43.938 19.531 1 97.06 297 ALA A O 1
ATOM 2363 N N . VAL A 1 298 ? -12.289 45.531 18.953 1 98.5 298 VAL A N 1
ATOM 2364 C CA . VAL A 1 298 ? -12.055 45.375 17.531 1 98.5 298 VAL A CA 1
ATOM 2365 C C . VAL A 1 298 ? -10.641 45.812 17.172 1 98.5 298 VAL A C 1
ATOM 2367 O O . VAL A 1 298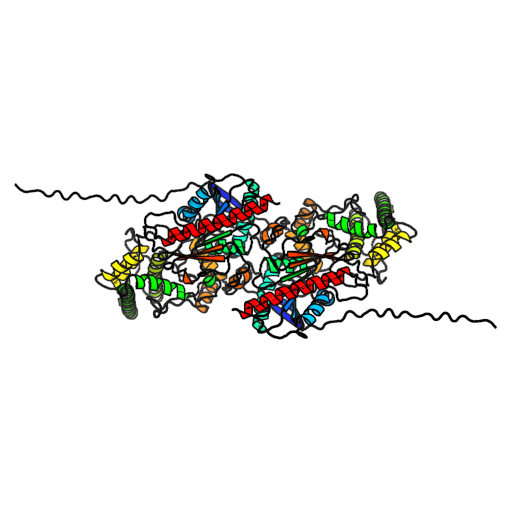 ? -9.969 45.188 16.359 1 98.5 298 VAL A O 1
ATOM 2370 N N . ASN A 1 299 ? -10.164 46.906 17.812 1 97.5 299 ASN A N 1
ATOM 2371 C CA . ASN A 1 299 ? -8.781 47.344 17.625 1 97.5 299 ASN A CA 1
ATOM 2372 C C . ASN A 1 299 ? -7.805 46.25 18.078 1 97.5 299 ASN A C 1
ATOM 2374 O O . ASN A 1 299 ? -6.781 46.031 17.438 1 97.5 299 ASN A O 1
ATOM 2378 N N . GLY A 1 300 ? -8.109 45.688 19.203 1 98.12 300 GLY A N 1
ATOM 2379 C CA . GLY A 1 300 ? -7.285 44.594 19.688 1 98.12 300 GLY A CA 1
ATOM 2380 C C . GLY A 1 300 ? -7.234 43.406 18.734 1 98.12 300 GLY A C 1
ATOM 2381 O O . GLY A 1 300 ? -6.172 42.812 18.531 1 98.12 300 GLY A O 1
ATOM 2382 N N . LEU A 1 301 ? -8.414 43.031 18.203 1 98.75 301 LEU A N 1
ATOM 2383 C CA . LEU A 1 301 ? -8.5 41.938 17.266 1 98.75 301 LEU A CA 1
ATOM 2384 C C . LEU A 1 301 ? -7.691 42.219 16 1 98.75 301 LEU A C 1
ATOM 2386 O O . LEU A 1 301 ? -7.02 41.344 15.477 1 98.75 301 LEU A O 1
ATOM 2390 N N . TYR A 1 302 ? -7.777 43.438 15.484 1 98.06 302 TYR A N 1
ATOM 2391 C CA . TYR A 1 302 ? -6.969 43.844 14.344 1 98.06 302 TYR A CA 1
ATOM 2392 C C . TYR A 1 302 ? -5.48 43.688 14.648 1 98.06 302 TYR A C 1
ATOM 2394 O O . TYR A 1 302 ? -4.738 43.125 13.844 1 98.06 302 TYR A O 1
ATOM 2402 N N . GLN A 1 303 ? -5.008 44.156 15.812 1 97.31 303 GLN A N 1
ATOM 2403 C CA . GLN A 1 303 ? -3.598 44.125 16.188 1 97.31 303 GLN A CA 1
ATOM 2404 C C . GLN A 1 303 ? -3.129 42.656 16.359 1 97.31 303 GLN A C 1
ATOM 2406 O O . GLN A 1 303 ? -2.008 42.312 15.969 1 97.31 303 GLN A O 1
ATOM 2411 N N . ALA A 1 304 ? -3.977 41.938 16.938 1 98.12 304 ALA A N 1
ATOM 2412 C CA . ALA A 1 304 ? -3.646 40.5 17.109 1 98.12 304 ALA A CA 1
ATOM 2413 C C . ALA A 1 304 ? -3.471 39.812 15.758 1 98.12 304 ALA A C 1
ATOM 2415 O O . ALA A 1 304 ? -2.492 39.094 15.539 1 98.12 304 ALA A O 1
ATOM 2416 N N . ALA A 1 305 ? -4.43 40 14.844 1 97.81 305 ALA A N 1
ATOM 2417 C CA . ALA A 1 305 ? -4.34 39.406 13.516 1 97.81 305 ALA A CA 1
ATOM 2418 C C . ALA A 1 305 ? -3.107 39.906 12.773 1 97.81 305 ALA A C 1
ATOM 2420 O O . ALA A 1 305 ? -2.455 39.156 12.047 1 97.81 305 ALA A O 1
ATOM 2421 N N . ALA A 1 306 ? -2.734 41.125 12.953 1 97.12 306 ALA A N 1
ATOM 2422 C CA . ALA A 1 306 ? -1.616 41.781 12.266 1 97.12 306 ALA A CA 1
ATOM 2423 C C . ALA A 1 306 ? -0.285 41.188 12.711 1 97.12 306 ALA A C 1
ATOM 2425 O O . ALA A 1 306 ? 0.713 41.281 11.992 1 97.12 306 ALA A O 1
ATOM 2426 N N . LEU A 1 307 ? -0.279 40.625 13.891 1 96.44 307 LEU A N 1
ATOM 2427 C CA . LEU A 1 307 ? 0.95 40 14.344 1 96.44 307 LEU A CA 1
ATOM 2428 C C . LEU A 1 307 ? 1.406 38.906 13.352 1 96.44 307 LEU A C 1
ATOM 2430 O O . LEU A 1 307 ? 2.605 38.75 13.125 1 96.44 307 LEU A O 1
ATOM 2434 N N . TYR A 1 308 ? 0.475 38.188 12.758 1 96.12 308 TYR A N 1
ATOM 2435 C CA . TYR A 1 308 ? 0.806 37.188 11.766 1 96.12 308 TYR A CA 1
ATOM 2436 C C . TYR A 1 308 ? 1.043 37.812 10.398 1 96.12 308 TYR A C 1
ATOM 2438 O O . TYR A 1 308 ? 2.049 37.531 9.742 1 96.12 308 TYR A O 1
ATOM 2446 N N . TYR A 1 309 ? 0.173 38.625 9.984 1 94.44 309 TYR A N 1
ATOM 2447 C CA . TYR A 1 309 ? 0.157 39.094 8.602 1 94.44 309 TYR A CA 1
ATOM 2448 C C . TYR A 1 309 ? 1.139 40.219 8.391 1 94.44 309 TYR A C 1
ATOM 2450 O O . TYR A 1 309 ? 1.598 40.469 7.273 1 94.44 309 TYR A O 1
ATOM 2458 N N . ASN A 1 310 ? 1.48 40.969 9.422 1 88.56 310 ASN A N 1
ATOM 2459 C CA . ASN A 1 310 ? 2.236 42.219 9.242 1 88.56 310 ASN A CA 1
ATOM 2460 C C . ASN A 1 310 ? 3.17 42.469 10.422 1 88.56 310 ASN A C 1
ATOM 2462 O O . ASN A 1 310 ? 3.225 43.594 10.938 1 88.56 310 ASN A O 1
ATOM 2466 N N . ASN A 1 311 ? 3.746 41.406 10.773 1 81.56 311 ASN A N 1
ATOM 2467 C CA . ASN A 1 311 ? 4.648 41.562 11.914 1 81.56 311 ASN A CA 1
ATOM 2468 C C . ASN A 1 311 ? 5.734 42.594 11.633 1 81.56 311 ASN A C 1
ATOM 2470 O O . ASN A 1 311 ? 6.109 43.375 12.523 1 81.56 311 ASN A O 1
ATOM 2474 N N . SER A 1 312 ? 6.18 42.594 10.477 1 76.31 312 SER A N 1
ATOM 2475 C CA . SER A 1 312 ? 7.219 43.531 10.086 1 76.31 312 SER A CA 1
ATOM 2476 C C . SER A 1 312 ? 6.66 44.938 9.953 1 76.31 312 SER A C 1
ATOM 2478 O O . SER A 1 312 ? 7.422 45.906 9.883 1 76.31 312 SER A O 1
ATOM 2480 N N . GLN A 1 313 ? 5.371 45 9.836 1 78.38 313 GLN A N 1
ATOM 2481 C CA . GLN A 1 313 ? 4.652 46.25 9.664 1 78.38 313 GLN A CA 1
ATOM 2482 C C . GLN A 1 313 ? 4.961 46.906 8.312 1 78.38 313 GLN A C 1
ATOM 2484 O O . GLN A 1 313 ? 5.027 48.125 8.188 1 78.38 313 GLN A O 1
ATOM 2489 N N . ALA A 1 314 ? 5.047 46.125 7.465 1 81.69 314 ALA A N 1
ATOM 2490 C CA . ALA A 1 314 ? 5.359 46.594 6.121 1 81.69 314 ALA A CA 1
ATOM 2491 C C . ALA A 1 314 ? 4.09 46.875 5.332 1 81.69 314 ALA A C 1
ATOM 2493 O O . ALA A 1 314 ? 4.102 47.688 4.395 1 81.69 314 ALA A O 1
ATOM 2494 N N . LEU A 1 315 ? 3.104 46.281 5.691 1 88.12 315 LEU A N 1
ATOM 2495 C CA . LEU A 1 315 ? 1.861 46.406 4.938 1 88.12 315 LEU A CA 1
ATOM 2496 C C . LEU A 1 315 ? 1.073 47.625 5.414 1 88.12 315 LEU A C 1
ATOM 2498 O O . LEU A 1 315 ? 0.961 47.875 6.617 1 88.12 315 LEU A O 1
ATOM 2502 N N . GLN A 1 316 ? 0.543 48.281 4.457 1 92.62 316 GLN A N 1
ATOM 2503 C CA . GLN A 1 316 ? -0.291 49.438 4.77 1 92.62 316 GLN A CA 1
ATOM 2504 C C . GLN A 1 316 ? -1.754 49.031 4.926 1 92.62 316 GLN A C 1
ATOM 2506 O O . GLN A 1 316 ? -2.531 49.75 5.574 1 92.62 316 GLN A O 1
ATOM 2511 N N . CYS A 1 317 ? -2.084 48.062 4.27 1 95.94 317 CYS A N 1
ATOM 2512 C CA . CYS A 1 317 ? -3.434 47.5 4.316 1 95.94 317 CYS A CA 1
ATOM 2513 C C . CYS A 1 317 ? -3.416 46 4.113 1 95.94 317 CYS A C 1
ATOM 2515 O O . CYS A 1 317 ? -2.408 45.438 3.68 1 95.94 317 CYS A O 1
ATOM 2517 N N . PHE A 1 318 ? -4.512 45.375 4.504 1 97.25 318 PHE A N 1
ATOM 2518 C CA . PHE A 1 318 ? -4.633 43.938 4.316 1 97.25 318 PHE A 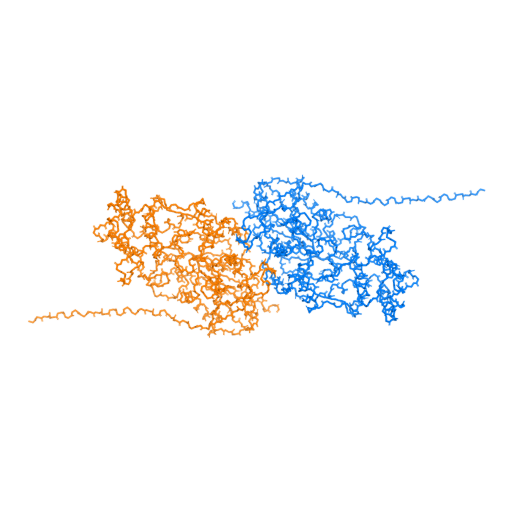CA 1
ATOM 2519 C C . PHE A 1 318 ? -5.457 43.625 3.07 1 97.25 318 PHE A C 1
ATOM 2521 O O . PHE A 1 318 ? -6.559 44.125 2.9 1 97.25 318 PHE A O 1
ATOM 2528 N N . ASP A 1 319 ? -4.934 42.875 2.158 1 97 319 ASP A N 1
ATOM 2529 C CA . ASP A 1 319 ? -5.707 42.219 1.102 1 97 319 ASP A CA 1
ATOM 2530 C C . ASP A 1 319 ? -6.109 40.812 1.5 1 97 319 ASP A C 1
ATOM 2532 O O . ASP A 1 319 ? -5.387 39.844 1.223 1 97 319 ASP A O 1
ATOM 2536 N N . ILE A 1 320 ? -7.297 40.656 2.045 1 96.94 320 ILE A N 1
ATOM 2537 C CA . ILE A 1 320 ? -7.703 39.438 2.715 1 96.94 320 ILE A CA 1
ATOM 2538 C C . ILE A 1 320 ? -7.816 38.281 1.694 1 96.94 320 ILE A C 1
ATOM 2540 O O . ILE A 1 320 ? -7.715 37.125 2.047 1 96.94 320 ILE A O 1
ATOM 2544 N N . TYR A 1 321 ? -8.039 38.531 0.391 1 96.38 321 TYR A N 1
ATOM 2545 C CA . TYR A 1 321 ? -8.164 37.5 -0.632 1 96.38 321 TYR A CA 1
ATOM 2546 C C . TYR A 1 321 ? -6.793 37.062 -1.148 1 96.38 321 TYR A C 1
ATOM 2548 O O . TYR A 1 321 ? -6.648 36 -1.723 1 96.38 321 TYR A O 1
ATOM 2556 N N . GLN A 1 322 ? -5.801 37.906 -0.941 1 95 322 GLN A N 1
ATOM 2557 C CA . GLN A 1 322 ? -4.434 37.531 -1.312 1 95 322 GLN A CA 1
ATOM 2558 C C . GLN A 1 322 ? -3.717 36.844 -0.161 1 95 322 GLN A C 1
ATOM 2560 O O . GLN A 1 322 ? -2.842 36 -0.385 1 95 322 GLN A O 1
ATOM 2565 N N . GLU A 1 323 ? -4.113 37.219 1.043 1 95.19 323 GLU A N 1
ATOM 2566 C CA . GLU A 1 323 ? -3.359 36.781 2.215 1 95.19 323 GLU A CA 1
ATOM 2567 C C . GLU A 1 323 ? -3.988 35.531 2.84 1 95.19 323 GLU A C 1
ATOM 2569 O O . GLU A 1 323 ? -3.391 34.906 3.715 1 95.19 323 GLU A O 1
ATOM 2574 N N . TYR A 1 324 ? -5.133 35.156 2.369 1 96.38 324 TYR A N 1
ATOM 2575 C CA . TYR A 1 324 ? -5.801 33.938 2.838 1 96.38 324 TYR A CA 1
ATOM 2576 C C . TYR A 1 324 ? -6.609 33.281 1.718 1 96.38 324 TYR A C 1
ATOM 2578 O O . TYR A 1 324 ? -7.34 33.969 0.998 1 96.38 324 TYR A O 1
ATOM 2586 N N . ILE A 1 325 ? -6.523 31.984 1.613 1 95.88 325 ILE A N 1
ATOM 2587 C CA . ILE A 1 325 ? -7.242 31.219 0.596 1 95.88 325 ILE A CA 1
ATOM 2588 C C . ILE A 1 325 ? -8.25 30.297 1.265 1 95.88 325 ILE A C 1
ATOM 2590 O O . ILE A 1 325 ? -7.895 29.5 2.145 1 95.88 325 ILE A O 1
ATOM 2594 N N . TYR A 1 326 ? -9.516 30.453 0.892 1 97.25 326 TYR A N 1
ATOM 2595 C CA . TYR A 1 326 ? -10.516 29.453 1.302 1 97.25 326 TYR A CA 1
ATOM 2596 C C . TYR A 1 326 ? -10.273 28.125 0.608 1 97.25 326 TYR A C 1
ATOM 2598 O O . TYR A 1 326 ? -10.102 28.078 -0.612 1 97.25 326 TYR A O 1
ATOM 2606 N N . CYS A 1 327 ? -10.219 27.062 1.355 1 97.88 327 CYS A N 1
ATOM 2607 C CA . CYS A 1 327 ? -9.914 25.75 0.804 1 97.88 327 CYS A CA 1
ATOM 2608 C C . CYS A 1 327 ? -10.562 24.656 1.632 1 97.88 327 CYS A C 1
ATOM 2610 O O . CYS A 1 327 ? -11.414 24.922 2.48 1 97.88 327 CYS A O 1
ATOM 2612 N N . ALA A 1 328 ? -10.141 23.406 1.372 1 98.5 328 ALA A N 1
ATOM 2613 C CA . ALA A 1 328 ? -10.773 22.234 1.99 1 98.5 328 ALA A CA 1
ATOM 2614 C C . ALA A 1 328 ? -10.156 21.938 3.354 1 98.5 328 ALA A C 1
ATOM 2616 O O . ALA A 1 328 ? -10.586 21.016 4.051 1 98.5 328 ALA A O 1
ATOM 2617 N N . ASP A 1 329 ? -9.219 22.688 3.787 1 98.12 329 ASP A N 1
ATOM 2618 C CA . ASP A 1 329 ? -8.664 22.656 5.141 1 98.12 329 ASP A CA 1
ATOM 2619 C C . ASP A 1 329 ? -9.031 23.922 5.91 1 98.12 329 ASP A C 1
ATOM 2621 O O . ASP A 1 329 ? -8.367 24.953 5.777 1 98.12 329 ASP A O 1
ATOM 2625 N N . PRO A 1 330 ? -9.977 23.797 6.789 1 97.62 330 PRO A N 1
ATOM 2626 C CA . PRO A 1 330 ? -10.422 25 7.504 1 97.62 330 PRO A CA 1
ATOM 2627 C C . PRO A 1 330 ? -9.344 25.578 8.414 1 97.62 330 PRO A C 1
ATOM 2629 O O . PRO A 1 330 ? -9.484 26.703 8.922 1 97.62 330 PRO A O 1
ATOM 2632 N N . THR A 1 331 ? -8.289 24.828 8.609 1 96.88 331 THR A N 1
ATOM 2633 C CA . THR A 1 331 ? -7.199 25.328 9.453 1 96.88 331 THR A CA 1
ATOM 2634 C C . THR A 1 331 ? -6.207 26.141 8.625 1 96.88 331 THR A C 1
ATOM 2636 O O . THR A 1 331 ? -5.309 26.781 9.172 1 96.88 331 THR A O 1
ATOM 2639 N N . GLY A 1 332 ? -6.375 26.047 7.316 1 95.25 332 GLY A N 1
ATOM 2640 C CA . GLY A 1 332 ? -5.539 26.828 6.418 1 95.25 332 GLY A CA 1
ATOM 2641 C C . GLY A 1 332 ? -4.75 25.969 5.441 1 95.25 332 GLY A C 1
ATOM 2642 O O . GLY A 1 332 ? -4.258 24.906 5.809 1 95.25 332 GLY A O 1
ATOM 2643 N N . CYS A 1 333 ? -4.578 26.5 4.195 1 93.88 333 CYS A N 1
ATOM 2644 C CA . CYS A 1 333 ? -3.838 25.781 3.16 1 93.88 333 CYS A CA 1
ATOM 2645 C C . CYS A 1 333 ? -2.568 26.531 2.781 1 93.88 333 CYS A C 1
ATOM 2647 O O . CYS A 1 333 ? -1.79 26.062 1.948 1 93.88 333 CYS A O 1
ATOM 2649 N N . GLY A 1 334 ? -2.377 27.578 3.441 1 93.06 334 GLY A N 1
ATOM 2650 C CA . GLY A 1 334 ? -1.283 28.422 2.986 1 93.06 334 GLY A CA 1
ATOM 2651 C C . GLY A 1 334 ? -1.566 29.109 1.663 1 93.06 334 GLY A C 1
ATOM 2652 O O . GLY A 1 334 ? -2.713 29.453 1.37 1 93.06 334 GLY A O 1
ATOM 2653 N N . LEU A 1 335 ? -0.485 29.547 0.967 1 92.5 335 LEU A N 1
ATOM 2654 C CA . LEU A 1 335 ? -0.618 30.281 -0.285 1 92.5 335 LEU A CA 1
ATOM 2655 C C . LEU A 1 335 ? 0.151 29.594 -1.407 1 92.5 335 LEU A C 1
ATOM 2657 O O . LEU A 1 335 ? 0.931 28.672 -1.155 1 92.5 335 LEU A O 1
ATOM 2661 N N . GLY A 1 336 ? -0.069 29.906 -2.625 1 90.31 336 GLY A N 1
ATOM 2662 C CA . GLY A 1 336 ? 0.719 29.469 -3.766 1 90.31 336 GLY A CA 1
ATOM 2663 C C . GLY A 1 336 ? 0.441 28.031 -4.164 1 90.31 336 GLY A C 1
ATOM 2664 O O . GLY A 1 336 ? -0.606 27.469 -3.822 1 90.31 336 GLY A O 1
ATOM 2665 N N . PRO A 1 337 ? 1.375 27.422 -4.91 1 89.88 337 PRO A N 1
ATOM 2666 C CA . PRO A 1 337 ? 1.178 26.078 -5.441 1 89.88 337 PRO A CA 1
ATOM 2667 C C . PRO A 1 337 ? 1.106 25.016 -4.344 1 89.88 337 PRO A C 1
ATOM 2669 O O . PRO A 1 337 ? 0.393 24.016 -4.488 1 89.88 337 PRO A O 1
ATOM 2672 N N . ASP A 1 338 ? 1.8 25.281 -3.281 1 92.5 338 ASP A N 1
ATOM 2673 C CA . ASP A 1 338 ? 1.729 24.344 -2.162 1 92.5 338 ASP A CA 1
ATOM 2674 C C . ASP A 1 338 ? 0.313 24.266 -1.597 1 92.5 338 ASP A C 1
ATOM 2676 O O . ASP A 1 338 ? -0.134 23.203 -1.165 1 92.5 338 ASP A O 1
ATOM 2680 N N . ALA A 1 339 ? -0.334 25.391 -1.681 1 95.38 339 ALA A N 1
ATOM 2681 C CA . ALA A 1 339 ? -1.714 25.438 -1.203 1 95.38 339 ALA A CA 1
ATOM 2682 C C . ALA A 1 339 ? -2.627 24.594 -2.092 1 95.38 339 ALA A C 1
ATOM 2684 O O . ALA A 1 339 ? -3.555 23.953 -1.603 1 95.38 339 ALA A O 1
ATOM 2685 N N . ILE A 1 340 ? -2.352 24.609 -3.383 1 96.81 340 ILE A N 1
ATOM 2686 C CA . ILE A 1 340 ? -3.156 23.828 -4.32 1 96.81 340 ILE A CA 1
ATOM 2687 C C . ILE A 1 340 ? -2.984 22.344 -4.039 1 96.81 340 ILE A C 1
ATOM 2689 O O . ILE A 1 340 ? -3.967 21.594 -3.99 1 96.81 340 ILE A O 1
ATOM 2693 N N . ALA A 1 341 ? -1.732 21.938 -3.848 1 97.88 341 ALA A N 1
ATOM 2694 C CA . ALA A 1 341 ? -1.435 20.531 -3.582 1 97.88 341 ALA A CA 1
ATOM 2695 C C . ALA A 1 341 ? -2.123 20.047 -2.305 1 97.88 341 ALA A C 1
ATOM 2697 O O . ALA A 1 341 ? -2.809 19.031 -2.307 1 97.88 341 ALA A O 1
ATOM 2698 N N . TRP A 1 342 ? -1.957 20.828 -1.281 1 98.31 342 TRP A N 1
ATOM 2699 C CA . TRP A 1 342 ? -2.553 20.438 -0.005 1 98.31 342 TRP A CA 1
ATOM 2700 C C . TRP A 1 342 ? -4.074 20.453 -0.089 1 98.31 342 TRP A C 1
ATOM 2702 O O . TRP A 1 342 ? -4.742 19.578 0.471 1 98.31 342 TRP A O 1
ATOM 2712 N N . ASP A 1 343 ? -4.617 21.469 -0.758 1 98.44 343 ASP A N 1
ATOM 2713 C CA . ASP A 1 343 ? -6.062 21.578 -0.944 1 98.44 343 ASP A CA 1
ATOM 2714 C C . ASP A 1 343 ? -6.609 20.328 -1.646 1 98.44 343 ASP A C 1
ATOM 2716 O O . ASP A 1 343 ? -7.648 19.797 -1.255 1 98.44 343 ASP A O 1
ATOM 2720 N N . TYR A 1 344 ? -5.902 19.844 -2.625 1 98.38 344 TYR A N 1
ATOM 2721 C CA . TYR A 1 344 ? -6.32 18.656 -3.346 1 98.38 344 TYR A CA 1
ATOM 2722 C C . TYR A 1 344 ? -6.301 17.438 -2.434 1 98.38 344 TYR A C 1
ATOM 2724 O O . TYR A 1 344 ? -7.234 16.625 -2.441 1 98.38 344 TYR A O 1
ATOM 2732 N N . GLN A 1 345 ? -5.25 17.297 -1.69 1 98.62 345 GLN A N 1
ATOM 2733 C CA . GLN A 1 345 ? -5.176 16.172 -0.764 1 98.62 345 GLN A CA 1
ATOM 2734 C C . GLN A 1 345 ? -6.301 16.234 0.266 1 98.62 345 GLN A C 1
ATOM 2736 O O . GLN A 1 345 ? -6.844 15.195 0.664 1 98.62 345 GLN A O 1
ATOM 2741 N N . ALA A 1 346 ? -6.625 17.422 0.692 1 98.56 346 ALA A N 1
ATOM 2742 C CA . ALA A 1 346 ? -7.727 17.609 1.631 1 98.56 346 ALA A CA 1
ATOM 2743 C C . ALA A 1 346 ? -9.062 17.297 0.975 1 98.56 346 ALA A C 1
ATOM 2745 O O . ALA A 1 346 ? -10.031 16.938 1.658 1 98.56 346 ALA A O 1
ATOM 2746 N N . CYS A 1 347 ? -9.133 17.344 -0.336 1 98.5 347 CYS A N 1
ATOM 2747 C CA . CYS A 1 347 ? -10.352 17.062 -1.086 1 98.5 347 CYS A CA 1
ATOM 2748 C C . CYS A 1 347 ? -10.438 15.57 -1.415 1 98.5 347 CYS A C 1
ATOM 2750 O O . CYS A 1 347 ? -11.469 15.102 -1.918 1 98.5 347 CYS A O 1
ATOM 2752 N N . THR A 1 348 ? -9.367 14.789 -1.097 1 98.44 348 THR A N 1
ATOM 2753 C CA . THR A 1 348 ? -9.406 13.398 -1.515 1 98.44 348 THR A CA 1
ATOM 2754 C C . THR A 1 348 ? -9.273 12.469 -0.31 1 98.44 348 THR A C 1
ATOM 2756 O O . THR A 1 348 ? -10.273 11.961 0.201 1 98.44 348 THR A O 1
ATOM 2759 N N . GLU A 1 349 ? -8.086 12.445 0.309 1 98.31 349 GLU A N 1
ATOM 2760 C CA . GLU A 1 349 ? -7.828 11.359 1.25 1 98.31 349 GLU A CA 1
ATOM 2761 C C . GLU A 1 349 ? -7.668 11.891 2.672 1 98.31 349 GLU A C 1
ATOM 2763 O O . GLU A 1 349 ? -7.812 11.141 3.639 1 98.31 349 GLU A O 1
ATOM 2768 N N . ILE A 1 350 ? -7.336 13.195 2.867 1 98.56 350 ILE A N 1
ATOM 2769 C CA . ILE A 1 350 ? -7.031 13.719 4.191 1 98.56 350 ILE A CA 1
ATOM 2770 C C . ILE A 1 350 ? -8.289 14.336 4.805 1 98.56 350 ILE A C 1
ATOM 2772 O O . ILE A 1 350 ? -8.789 15.352 4.32 1 98.56 350 ILE A O 1
ATOM 2776 N N . ASN A 1 351 ? -8.789 13.789 5.855 1 98.5 351 ASN A N 1
ATOM 2777 C CA . ASN A 1 351 ? -9.992 14.305 6.504 1 98.5 351 ASN A CA 1
ATOM 2778 C C . ASN A 1 351 ? -9.672 15.492 7.402 1 98.5 351 ASN A C 1
ATOM 2780 O O . ASN A 1 351 ? -8.938 15.359 8.383 1 98.5 351 ASN A O 1
ATOM 2784 N N . LEU A 1 352 ? -10.297 16.625 7.062 1 97.88 352 LEU A N 1
ATOM 2785 C CA . LEU A 1 352 ? -10.039 17.828 7.824 1 97.88 352 LEU A CA 1
ATOM 2786 C C . LEU A 1 352 ? -11.328 18.578 8.117 1 97.88 352 LEU A C 1
ATOM 2788 O O . LEU A 1 352 ? -11.305 19.781 8.43 1 97.88 352 LEU A O 1
ATOM 2792 N N . GLU A 1 353 ? -12.438 17.938 7.961 1 96.88 353 GLU A N 1
ATOM 2793 C CA . GLU A 1 353 ? -13.727 18.547 8.297 1 96.88 353 GLU A CA 1
ATOM 2794 C C . GLU A 1 353 ? -13.75 19.016 9.75 1 96.88 353 GLU A C 1
ATOM 2796 O O . GLU A 1 353 ? -13.195 18.344 10.625 1 96.88 353 GLU A O 1
ATOM 2801 N N . GLY A 1 354 ? -14.367 20.094 9.922 1 95.5 354 GLY A N 1
ATOM 2802 C CA . GLY A 1 354 ? -14.469 20.75 11.219 1 95.5 354 GLY A CA 1
ATOM 2803 C C . GLY A 1 354 ? -14.633 22.25 11.133 1 95.5 354 GLY A C 1
ATOM 2804 O O . GLY A 1 354 ? -14.391 22.844 10.078 1 95.5 354 GLY A O 1
ATOM 2805 N N . GLY A 1 355 ? -15.086 22.812 12.156 1 95.75 355 GLY A N 1
ATOM 2806 C CA . GLY A 1 355 ? -15.289 24.25 12.188 1 95.75 355 GLY A CA 1
ATOM 2807 C C . GLY A 1 355 ? -15.43 24.797 13.602 1 95.75 355 GLY A C 1
ATOM 2808 O O . GLY A 1 355 ? -15.039 24.141 14.57 1 95.75 355 GLY A O 1
ATOM 2809 N N . THR A 1 356 ? -15.766 26.047 13.578 1 97.88 356 THR A N 1
ATOM 2810 C CA . THR A 1 356 ? -15.992 26.734 14.844 1 97.88 356 THR A CA 1
ATOM 2811 C C . THR A 1 356 ? -17.484 26.953 15.086 1 97.88 356 THR A C 1
ATOM 2813 O O . THR A 1 356 ? -18.234 27.203 14.141 1 97.88 356 THR A O 1
ATOM 2816 N N . THR A 1 357 ? -17.859 26.781 16.359 1 95.5 357 THR A N 1
ATOM 2817 C CA . THR A 1 357 ? -19.281 26.859 16.703 1 95.5 357 THR A CA 1
ATOM 2818 C C . THR A 1 357 ? -19.562 28.078 17.578 1 95.5 357 THR A C 1
ATOM 2820 O O . THR A 1 357 ? -20.719 28.484 17.75 1 95.5 357 THR A O 1
ATOM 2823 N N . GLY A 1 358 ? -18.547 28.641 18.188 1 95.88 358 GLY A N 1
ATOM 2824 C CA . GLY A 1 358 ? -18.719 29.75 19.094 1 95.88 358 GLY A CA 1
ATOM 2825 C C . GLY A 1 358 ? -19.062 29.312 20.516 1 95.88 358 GLY A C 1
ATOM 2826 O O . GLY A 1 358 ? -19.094 30.125 21.438 1 95.88 358 GLY A O 1
ATOM 2827 N N . VAL A 1 359 ? -19.266 28.031 20.641 1 95.25 359 VAL A N 1
ATOM 2828 C CA . VAL A 1 359 ? -19.641 27.531 21.953 1 95.25 359 VAL A CA 1
ATOM 2829 C C . VAL A 1 359 ? -18.422 26.938 22.656 1 95.25 359 VAL A C 1
ATOM 2831 O O . VAL A 1 359 ? -18.047 27.375 23.75 1 95.25 359 VAL A O 1
ATOM 2834 N N . HIS A 1 360 ? -17.75 26.047 22.016 1 94.75 360 HIS A N 1
ATOM 2835 C CA . HIS A 1 360 ? -16.609 25.375 22.625 1 94.75 360 HIS A CA 1
ATOM 2836 C C . HIS A 1 360 ? -15.289 25.969 22.141 1 94.75 360 HIS A C 1
ATOM 2838 O O . HIS A 1 360 ? -14.219 25.438 22.438 1 94.75 360 HIS A O 1
ATOM 2844 N N . ASP A 1 361 ? -15.383 27.016 21.406 1 97.62 361 ASP A N 1
ATOM 2845 C CA . ASP A 1 361 ? -14.25 27.781 20.906 1 97.62 361 ASP A CA 1
ATOM 2846 C C . ASP A 1 361 ? -14.555 29.281 20.922 1 97.62 361 ASP A C 1
ATOM 2848 O O . ASP A 1 361 ? -15.711 29.688 21.109 1 97.62 361 ASP A O 1
ATOM 2852 N N . MET A 1 362 ? -13.586 30.062 20.703 1 98.12 362 MET A N 1
ATOM 2853 C CA . MET A 1 362 ? -13.75 31.5 20.906 1 98.12 362 MET A CA 1
ATOM 2854 C C . MET A 1 362 ? -14.094 32.219 19.594 1 98.12 362 MET A C 1
ATOM 2856 O O . MET A 1 362 ? -14.164 33.438 19.547 1 98.12 362 MET A O 1
ATOM 2860 N N . PHE A 1 363 ? -14.32 31.469 18.516 1 98.56 363 PHE A N 1
ATOM 2861 C CA . PHE A 1 363 ? -14.484 32.062 17.172 1 98.56 363 PHE A CA 1
ATOM 2862 C C . PHE A 1 363 ? -15.961 32.094 16.797 1 98.56 363 PHE A C 1
ATOM 2864 O O . PHE A 1 363 ? -16.797 31.469 17.422 1 98.56 363 PHE A O 1
ATOM 2871 N N . PRO A 1 364 ? -16.312 32.906 15.727 1 98.31 364 PRO A N 1
ATOM 2872 C CA . PRO A 1 364 ? -17.672 32.844 15.195 1 98.31 364 PRO A CA 1
ATOM 2873 C C . PRO A 1 364 ? -18.031 31.5 14.586 1 98.31 364 PRO A C 1
ATOM 2875 O O . PRO A 1 364 ? -17.156 30.672 14.352 1 98.31 364 PRO A O 1
ATOM 2878 N N . VAL A 1 365 ? -19.359 31.328 14.383 1 98 365 VAL A N 1
ATOM 2879 C CA . VAL A 1 365 ? -19.828 30.109 13.742 1 98 365 VAL A CA 1
ATOM 2880 C C . VAL A 1 365 ? -19.328 30.062 12.297 1 98 365 VAL A C 1
ATOM 2882 O O . VAL A 1 365 ? -19.812 30.828 11.453 1 98 365 VAL A O 1
ATOM 2885 N N . LEU A 1 366 ? -18.391 29.281 12.031 1 98.12 366 LEU A N 1
ATOM 2886 C CA . LEU A 1 366 ? -17.812 29.031 10.719 1 98.12 366 LEU A CA 1
ATOM 2887 C C . LEU A 1 366 ? -17.734 27.531 10.445 1 98.12 366 LEU A C 1
ATOM 2889 O O . LEU A 1 366 ? -16.672 26.922 10.594 1 98.12 366 LEU A O 1
ATOM 2893 N N . PRO A 1 367 ? -18.797 26.938 9.961 1 96.69 367 PRO A N 1
ATOM 2894 C CA . PRO A 1 367 ? -18.828 25.484 9.766 1 96.69 367 PRO A CA 1
ATOM 2895 C C . PRO A 1 367 ? -18.062 25.031 8.523 1 96.69 367 PRO A C 1
ATOM 2897 O O . PRO A 1 367 ? -17.906 25.812 7.578 1 96.69 367 PRO A O 1
ATOM 2900 N N . PHE A 1 368 ? -17.594 23.891 8.508 1 97.75 368 PHE A N 1
ATOM 2901 C CA . PHE A 1 368 ? -17.078 23.141 7.367 1 97.75 368 PHE A CA 1
ATOM 2902 C C . PHE A 1 368 ? -17.406 21.656 7.508 1 97.75 368 PHE A C 1
ATOM 2904 O O . PHE A 1 368 ? -16.531 20.859 7.883 1 97.75 368 PHE A O 1
ATOM 2911 N N . ASN A 1 369 ? -18.609 21.297 7.219 1 97 369 ASN A N 1
ATOM 2912 C CA . ASN A 1 369 ? -19.109 19.938 7.391 1 97 369 ASN A CA 1
ATOM 2913 C C . ASN A 1 369 ? -18.938 19.109 6.121 1 97 369 ASN A C 1
ATOM 2915 O O . ASN A 1 369 ? -18.328 19.578 5.152 1 97 369 ASN A O 1
ATOM 2919 N N . SER A 1 370 ? -19.422 17.953 6.125 1 97.19 370 SER A N 1
ATOM 2920 C CA . SER A 1 370 ? -19.203 16.984 5.059 1 97.19 370 SER A CA 1
ATOM 2921 C C . SER A 1 370 ? -19.812 17.469 3.744 1 97.19 370 SER A C 1
ATOM 2923 O O . SER A 1 370 ? -19.203 17.297 2.68 1 97.19 370 SER A O 1
ATOM 2925 N N . GLN A 1 371 ? -21 17.953 3.789 1 98.25 371 GLN A N 1
ATOM 2926 C CA . GLN A 1 371 ? -21.641 18.438 2.576 1 98.25 371 GLN A CA 1
ATOM 2927 C C . GLN A 1 371 ? -20.875 19.609 1.974 1 98.25 371 GLN A C 1
ATOM 2929 O O . GLN A 1 371 ? -20.719 19.688 0.753 1 98.25 371 GLN A O 1
ATOM 2934 N N . MET A 1 372 ? -20.453 20.516 2.836 1 98.5 372 MET A N 1
ATOM 2935 C CA . MET A 1 372 ? -19.656 21.641 2.373 1 98.5 372 MET A CA 1
ATOM 2936 C C . MET A 1 372 ? -18.375 21.172 1.696 1 98.5 372 MET A C 1
ATOM 2938 O O . MET A 1 372 ? -18 21.703 0.649 1 98.5 372 MET A O 1
ATOM 2942 N N . ARG A 1 373 ? -17.703 20.203 2.279 1 98.62 373 ARG A N 1
ATOM 2943 C CA . ARG A 1 373 ? -16.484 19.625 1.688 1 98.62 373 ARG A CA 1
ATOM 2944 C C . ARG A 1 373 ? -16.781 19.016 0.325 1 98.62 373 ARG A C 1
ATOM 2946 O O . ARG A 1 373 ? -16.047 19.234 -0.637 1 98.62 373 ARG A O 1
ATOM 2953 N N . ASP A 1 374 ? -17.875 18.234 0.245 1 98.69 374 ASP A N 1
ATOM 2954 C CA . ASP A 1 374 ? -18.266 17.609 -1.015 1 98.69 374 ASP A CA 1
ATOM 2955 C C . ASP A 1 374 ? -18.484 18.656 -2.107 1 98.69 374 ASP A C 1
ATOM 2957 O O . ASP A 1 374 ? -17.969 18.516 -3.217 1 98.69 374 ASP A O 1
ATOM 2961 N N . ASP A 1 375 ? -19.25 19.656 -1.75 1 98.75 375 ASP A N 1
ATOM 2962 C CA . ASP A 1 375 ? -19.609 20.688 -2.717 1 98.75 375 ASP A CA 1
ATOM 2963 C C . ASP A 1 375 ? -18.359 21.438 -3.182 1 98.75 375 ASP A C 1
ATOM 2965 O O . ASP A 1 375 ? -18.172 21.672 -4.379 1 98.75 375 ASP A O 1
ATOM 2969 N N . TYR A 1 376 ? -17.531 21.844 -2.27 1 98.62 376 TYR A N 1
ATOM 2970 C CA . TYR A 1 376 ? -16.328 22.578 -2.594 1 98.62 376 TYR A CA 1
ATOM 2971 C C . TYR A 1 376 ? -15.406 21.75 -3.484 1 98.62 376 TYR A C 1
ATOM 2973 O O . TYR A 1 376 ? -14.906 22.25 -4.5 1 98.62 376 TYR A O 1
ATOM 2981 N N . CYS A 1 377 ? -15.156 20.516 -3.117 1 98.56 377 CYS A N 1
ATOM 2982 C CA . CYS A 1 377 ? -14.18 19.672 -3.795 1 98.56 377 CYS A CA 1
ATOM 2983 C C . CYS A 1 377 ? -14.664 19.297 -5.195 1 98.56 377 CYS A C 1
ATOM 2985 O O . CYS A 1 377 ? -13.867 19.25 -6.133 1 98.56 377 CYS A O 1
ATOM 2987 N N . TYR A 1 378 ? -15.938 19.016 -5.309 1 98.38 378 TYR A N 1
ATOM 2988 C CA . TYR A 1 378 ? -16.469 18.719 -6.637 1 98.38 378 TYR A CA 1
ATOM 2989 C C . TYR A 1 378 ? -16.375 19.938 -7.547 1 98.38 378 TYR A C 1
ATOM 2991 O O . TYR A 1 378 ? -16.031 19.812 -8.727 1 98.38 378 TYR A O 1
ATOM 2999 N N . LYS A 1 379 ? -16.719 21.094 -6.984 1 98.19 379 LYS A N 1
ATOM 3000 C CA . LYS A 1 379 ? -16.641 22.328 -7.766 1 98.19 379 LYS A CA 1
ATOM 3001 C C . LYS A 1 379 ? -15.211 22.625 -8.18 1 98.19 379 LYS A C 1
ATOM 3003 O O . LYS A 1 379 ? -14.969 23.047 -9.312 1 98.19 379 LYS A O 1
ATOM 3008 N N . THR A 1 380 ? -14.258 22.438 -7.258 1 97.75 380 THR A N 1
ATOM 3009 C CA . THR A 1 380 ? -12.891 22.906 -7.457 1 97.75 380 THR A CA 1
ATOM 3010 C C . THR A 1 380 ? -12.086 21.891 -8.281 1 97.75 380 THR A C 1
ATOM 3012 O O . THR A 1 380 ? -11.32 22.281 -9.164 1 97.75 380 THR A O 1
ATOM 3015 N N . TYR A 1 381 ? -12.289 20.578 -7.98 1 97.56 381 TYR A N 1
ATOM 3016 C CA . TYR A 1 381 ? -11.383 19.594 -8.57 1 97.56 381 TYR A CA 1
ATOM 3017 C C . TYR A 1 381 ? -12.164 18.484 -9.258 1 97.56 381 TYR A C 1
ATOM 3019 O O . TYR A 1 381 ? -11.57 17.594 -9.875 1 97.56 381 TYR A O 1
ATOM 3027 N N . LYS A 1 382 ? -13.477 18.438 -9.117 1 97.25 382 LYS A N 1
ATOM 3028 C CA . LYS A 1 382 ? -14.344 17.406 -9.664 1 97.25 382 LYS A CA 1
ATOM 3029 C C . LYS A 1 382 ? -14.07 16.062 -9.023 1 97.25 382 LYS A C 1
ATOM 3031 O O . LYS A 1 382 ? -14.086 15.023 -9.695 1 97.25 382 LYS A O 1
ATOM 3036 N N . VAL A 1 383 ? -13.727 16.109 -7.699 1 98.06 383 VAL A N 1
ATOM 3037 C CA . VAL A 1 383 ? -13.547 14.898 -6.922 1 98.06 383 VAL A CA 1
ATOM 3038 C C . VAL A 1 383 ? -14.484 14.914 -5.715 1 98.06 383 VAL A C 1
ATOM 3040 O O . VAL A 1 383 ? -14.977 15.969 -5.316 1 98.06 383 VAL A O 1
ATOM 3043 N N . LEU A 1 384 ? -14.766 13.75 -5.227 1 98.25 384 LEU A N 1
ATOM 3044 C CA . LEU A 1 384 ? -15.453 13.578 -3.951 1 98.25 384 LEU A CA 1
ATOM 3045 C C . LEU A 1 384 ? -14.547 12.898 -2.932 1 98.25 384 LEU A C 1
ATOM 3047 O O . LEU A 1 384 ? -13.945 11.859 -3.225 1 98.25 384 LEU A O 1
ATOM 3051 N N . PRO A 1 385 ? -14.453 13.461 -1.755 1 98.31 385 PRO A N 1
ATOM 3052 C CA . PRO A 1 385 ? -13.555 12.914 -0.736 1 98.31 385 PRO A CA 1
ATOM 3053 C C . PRO A 1 385 ? -13.875 11.461 -0.386 1 98.31 385 PRO A C 1
ATOM 3055 O O . PRO A 1 385 ? -15.047 11.086 -0.326 1 98.31 385 PRO A O 1
ATOM 3058 N N . ARG A 1 386 ? -12.82 10.68 -0.186 1 98 386 ARG A N 1
ATOM 3059 C CA . ARG A 1 386 ? -12.961 9.328 0.329 1 98 386 ARG A CA 1
ATOM 3060 C C . ARG A 1 386 ? -12.617 9.266 1.814 1 98 386 ARG A C 1
ATOM 3062 O O . ARG A 1 386 ? -11.469 9.008 2.182 1 98 386 ARG A O 1
ATOM 3069 N N . ARG A 1 387 ? -13.562 9.312 2.654 1 96.88 387 ARG A N 1
ATOM 3070 C CA . ARG A 1 387 ? -13.422 9.562 4.086 1 96.88 387 ARG A CA 1
ATOM 3071 C C . ARG A 1 387 ? -12.844 8.344 4.801 1 96.88 387 ARG A C 1
ATOM 3073 O O . ARG A 1 387 ? -12.234 8.477 5.863 1 96.88 387 ARG A O 1
ATOM 3080 N N . ASP A 1 388 ? -12.984 7.102 4.211 1 97.06 388 ASP A N 1
ATOM 3081 C CA . ASP A 1 388 ? -12.508 5.895 4.879 1 97.06 388 ASP A CA 1
ATOM 3082 C C . ASP A 1 388 ? -11.148 5.465 4.34 1 97.06 388 ASP A C 1
ATOM 3084 O O . ASP A 1 388 ? -10.586 4.457 4.781 1 97.06 388 ASP A O 1
ATOM 3088 N N . TYR A 1 389 ? -10.586 6.188 3.441 1 98.5 389 TYR A N 1
ATOM 3089 C CA . TYR A 1 389 ? -9.406 5.738 2.705 1 98.5 389 TYR A CA 1
ATOM 3090 C C . TYR A 1 389 ? -8.227 5.527 3.645 1 98.5 389 TYR A C 1
ATOM 3092 O O . TYR A 1 389 ? -7.613 4.453 3.65 1 98.5 389 TYR A O 1
ATOM 3100 N N . LEU A 1 390 ? -7.879 6.531 4.496 1 98.62 390 LEU A N 1
ATOM 3101 C CA . LEU A 1 390 ? -6.73 6.422 5.391 1 98.62 390 LEU A CA 1
ATOM 3102 C C . LEU A 1 390 ? -7.004 5.414 6.504 1 98.62 390 LEU A C 1
ATOM 3104 O O . LEU A 1 390 ? -6.078 4.758 6.992 1 98.62 390 LEU A O 1
ATOM 3108 N N . ASP A 1 391 ? -8.297 5.297 6.875 1 98.12 391 ASP A N 1
ATOM 3109 C CA . ASP A 1 391 ? -8.695 4.301 7.867 1 98.12 391 ASP A CA 1
ATOM 3110 C C . ASP A 1 391 ? -8.367 2.889 7.387 1 98.12 391 ASP A C 1
ATOM 3112 O O . ASP A 1 391 ? -7.879 2.062 8.164 1 98.12 391 ASP A O 1
ATOM 3116 N N . VAL A 1 392 ? -8.57 2.633 6.102 1 98.44 392 VAL A N 1
ATOM 3117 C CA . VAL A 1 392 ? -8.375 1.294 5.551 1 98.44 392 VAL A CA 1
ATOM 3118 C C . VAL A 1 392 ? -6.918 1.11 5.145 1 98.44 392 VAL A C 1
ATOM 3120 O O . VAL A 1 392 ? -6.27 0.145 5.555 1 98.44 392 VAL A O 1
ATOM 3123 N N . GLN A 1 393 ? -6.324 2.039 4.414 1 98.56 393 GLN A N 1
ATOM 3124 C CA . GLN A 1 393 ? -5.008 1.9 3.801 1 98.56 393 GLN A CA 1
ATOM 3125 C C . GLN A 1 393 ? -3.9 1.984 4.848 1 98.56 393 GLN A C 1
ATOM 3127 O O . GLN A 1 393 ? -2.855 1.345 4.707 1 98.56 393 GLN A O 1
ATOM 3132 N N . TYR A 1 394 ? -4.18 2.812 5.859 1 98.5 394 TYR A N 1
ATOM 3133 C CA . TYR A 1 394 ? -3.119 3.035 6.832 1 98.5 394 TYR A CA 1
ATOM 3134 C C . TYR A 1 394 ? -3.607 2.758 8.25 1 98.5 394 TYR A C 1
ATOM 3136 O O . TYR A 1 394 ? -3.129 3.367 9.203 1 98.5 394 TYR A O 1
ATOM 3144 N N . TRP A 1 395 ? -4.664 2.01 8.391 1 98.31 395 TRP A N 1
ATOM 3145 C CA . TRP A 1 395 ? -5.031 1.197 9.547 1 98.31 395 TRP A CA 1
ATOM 3146 C C . TRP A 1 395 ? -5.797 2.027 10.57 1 98.31 395 TRP A C 1
ATOM 3148 O O . TRP A 1 395 ? -6.098 1.547 11.672 1 98.31 395 TRP A O 1
ATOM 3158 N N . GLY A 1 396 ? -6.074 3.342 10.312 1 96.88 396 GLY A N 1
ATOM 3159 C CA . GLY A 1 396 ? -6.848 4.148 11.25 1 96.88 396 GLY A CA 1
ATOM 3160 C C . GLY A 1 396 ? -6.305 4.109 12.664 1 96.88 396 GLY A C 1
ATOM 3161 O O . GLY A 1 396 ? -5.141 4.438 12.898 1 96.88 396 GLY A O 1
ATOM 3162 N N . ALA A 1 397 ? -7.062 3.541 13.555 1 95.88 397 ALA A N 1
ATOM 3163 C CA . ALA A 1 397 ? -6.656 3.459 14.953 1 95.88 397 ALA A CA 1
ATOM 3164 C C . ALA A 1 397 ? -6.07 2.088 15.273 1 95.88 397 ALA A C 1
ATOM 3166 O O . ALA A 1 397 ? -5.492 1.89 16.344 1 95.88 397 ALA A O 1
ATOM 3167 N N . ASP A 1 398 ? -6.18 1.133 14.352 1 96.12 398 ASP A N 1
ATOM 3168 C CA . ASP A 1 398 ? -5.715 -0.233 14.578 1 96.12 398 ASP A CA 1
ATOM 3169 C C . ASP A 1 398 ? -4.258 -0.397 14.148 1 96.12 398 ASP A C 1
ATOM 3171 O O . ASP A 1 398 ? -3.953 -1.211 13.273 1 96.12 398 ASP A O 1
ATOM 3175 N N . ILE A 1 399 ? -3.359 0.245 14.914 1 97.69 399 ILE A N 1
ATOM 3176 C CA . ILE A 1 399 ? -1.986 0.335 14.43 1 97.69 399 ILE A CA 1
ATOM 3177 C C . ILE A 1 399 ? -1.078 -0.539 15.297 1 97.69 399 ILE A C 1
ATOM 3179 O O . ILE A 1 399 ? 0.148 -0.47 15.18 1 97.69 399 ILE A O 1
ATOM 3183 N N . SER A 1 400 ? -1.613 -1.422 16.125 1 95.94 400 SER A N 1
ATOM 3184 C CA . SER A 1 400 ? -0.848 -2.143 17.141 1 95.94 400 SER A CA 1
ATOM 3185 C C . SER A 1 400 ? 0.109 -3.143 16.5 1 95.94 400 SER A C 1
ATOM 3187 O O . SER A 1 400 ? 1.024 -3.643 17.156 1 95.94 400 SER A O 1
ATOM 3189 N N . SER A 1 401 ? -0.092 -3.457 15.203 1 95.38 401 SER A N 1
ATOM 3190 C CA . SER A 1 401 ? 0.788 -4.398 14.516 1 95.38 401 SER A CA 1
ATOM 3191 C C . SER A 1 401 ? 2.119 -3.75 14.156 1 95.38 401 SER A C 1
ATOM 3193 O O . SER A 1 401 ? 3.088 -4.441 13.836 1 95.38 401 SER A O 1
ATOM 3195 N N . ALA A 1 402 ? 2.203 -2.434 14.18 1 97.31 402 ALA A N 1
ATOM 3196 C CA . ALA A 1 402 ? 3.467 -1.748 13.922 1 97.31 402 ALA A CA 1
ATOM 3197 C C . ALA A 1 402 ? 4.383 -1.813 15.141 1 97.31 402 ALA A C 1
ATOM 3199 O O . ALA A 1 402 ? 3.967 -2.252 16.219 1 97.31 402 ALA A O 1
ATOM 3200 N N . THR A 1 403 ? 5.668 -1.472 14.898 1 97.75 403 THR A N 1
ATOM 3201 C CA . THR A 1 403 ? 6.668 -1.412 15.953 1 97.75 403 THR A CA 1
ATOM 3202 C C . THR A 1 403 ? 7.633 -0.253 15.719 1 97.75 403 THR A C 1
ATOM 3204 O O . THR A 1 403 ? 7.73 0.268 14.609 1 97.75 403 THR A O 1
ATOM 3207 N N . ASN A 1 404 ? 8.297 0.206 16.75 1 98.81 404 ASN A N 1
ATOM 3208 C CA . ASN A 1 404 ? 9.43 1.12 16.703 1 98.81 404 ASN A CA 1
ATOM 3209 C C . ASN A 1 404 ? 9.016 2.506 16.219 1 98.81 404 ASN A C 1
ATOM 3211 O O . ASN A 1 404 ? 9.602 3.041 15.273 1 98.81 404 ASN A O 1
ATOM 3215 N N . ILE A 1 405 ? 7.988 3.105 16.875 1 98.94 405 ILE A N 1
ATOM 3216 C CA . ILE A 1 405 ? 7.602 4.48 16.562 1 98.94 405 ILE A CA 1
ATOM 3217 C C . ILE A 1 405 ? 7.449 5.27 17.859 1 98.94 405 ILE A C 1
ATOM 3219 O O . ILE A 1 405 ? 6.867 4.777 18.828 1 98.94 405 ILE A O 1
ATOM 3223 N N . VAL A 1 406 ? 8.016 6.387 17.922 1 98.94 406 VAL A N 1
ATOM 3224 C CA . VAL A 1 406 ? 7.727 7.371 18.953 1 98.94 406 VAL A CA 1
ATOM 3225 C C . VAL A 1 406 ? 6.789 8.445 18.406 1 98.94 406 VAL A C 1
ATOM 3227 O O . VAL A 1 406 ? 7.082 9.062 17.375 1 98.94 406 VAL A O 1
ATOM 3230 N N . PHE A 1 407 ? 5.672 8.609 19.062 1 98.94 407 PHE A N 1
ATOM 3231 C CA . PHE A 1 407 ? 4.754 9.703 18.766 1 98.94 407 PHE A CA 1
ATOM 3232 C C . PHE A 1 407 ? 4.914 10.828 19.781 1 98.94 407 PHE A C 1
ATOM 3234 O O . PHE A 1 407 ? 4.73 10.625 20.984 1 98.94 407 PHE A O 1
ATOM 3241 N N . SER A 1 408 ? 5.254 12 19.281 1 98.88 408 SER A N 1
ATOM 3242 C CA . SER A 1 408 ? 5.375 13.133 20.188 1 98.88 408 SER A CA 1
ATOM 3243 C C . SER A 1 408 ? 4.312 14.188 19.906 1 98.88 408 SER A C 1
ATOM 3245 O O . SER A 1 408 ? 3.992 14.461 18.734 1 98.88 408 SER A O 1
ATOM 3247 N N . ASN A 1 409 ? 3.717 14.719 20.938 1 98.69 409 ASN A N 1
ATOM 3248 C CA . ASN A 1 409 ? 2.699 15.766 20.875 1 98.69 409 ASN A CA 1
ATOM 3249 C C . ASN A 1 409 ? 2.898 16.812 21.953 1 98.69 409 ASN A C 1
ATOM 3251 O O . ASN A 1 409 ? 3.305 16.484 23.078 1 98.69 409 ASN A O 1
ATOM 3255 N N . GLY A 1 410 ? 2.684 18.047 21.625 1 98.38 410 GLY A N 1
ATOM 3256 C CA . GLY A 1 410 ? 2.699 19.125 22.594 1 98.38 410 GLY A CA 1
ATOM 3257 C C . GLY A 1 410 ? 1.311 19.562 23.031 1 98.38 410 GLY A C 1
ATOM 3258 O O . GLY A 1 410 ? 0.378 19.562 22.219 1 98.38 410 GLY A O 1
ATOM 3259 N N . ASN A 1 411 ? 1.23 20.016 24.234 1 97.75 411 ASN A N 1
ATOM 3260 C CA . ASN A 1 411 ? -0.086 20.391 24.75 1 97.75 411 ASN A CA 1
ATOM 3261 C C . ASN A 1 411 ? -0.516 21.766 24.234 1 97.75 411 ASN A C 1
ATOM 3263 O O . ASN A 1 411 ? -1.689 22.125 24.328 1 97.75 411 ASN A O 1
ATOM 3267 N N . LEU A 1 412 ? 0.408 22.562 23.719 1 98.31 412 LEU A N 1
ATOM 3268 C CA . LEU A 1 412 ? 0.047 23.844 23.125 1 98.31 412 LEU A CA 1
ATOM 3269 C C . LEU A 1 412 ? -0.25 23.688 21.625 1 98.31 412 LEU A C 1
ATOM 3271 O O . LEU A 1 412 ? -0.747 24.609 20.984 1 98.31 412 LEU A O 1
ATOM 3275 N N . ASP A 1 413 ? 0.082 22.547 21.062 1 98.5 413 ASP A N 1
ATOM 3276 C CA . ASP A 1 413 ? -0.136 22.25 19.641 1 98.5 413 ASP A CA 1
ATOM 3277 C C . ASP A 1 413 ? -1.604 21.938 19.375 1 98.5 413 ASP A C 1
ATOM 3279 O O . ASP A 1 413 ? -2.123 20.922 19.844 1 98.5 413 ASP A O 1
ATOM 3283 N N . PRO A 1 414 ? -2.225 22.734 18.547 1 98.56 414 PRO A N 1
ATOM 3284 C CA . PRO A 1 414 ? -3.643 22.453 18.297 1 98.56 414 PRO A CA 1
ATOM 3285 C C . PRO A 1 414 ? -3.865 21.125 17.578 1 98.56 414 PRO A C 1
ATOM 3287 O O . PRO A 1 414 ? -4.98 20.594 17.578 1 98.56 414 PRO A O 1
ATOM 3290 N N . TRP A 1 415 ? -2.844 20.578 16.953 1 98.56 415 TRP A N 1
ATOM 3291 C CA . TRP A 1 415 ? -2.943 19.297 16.281 1 98.56 415 TRP A CA 1
ATOM 3292 C C . TRP A 1 415 ? -2.73 18.141 17.25 1 98.56 415 TRP A C 1
ATOM 3294 O O . TRP A 1 415 ? -3.014 16.984 16.922 1 98.56 415 TRP A O 1
ATOM 3304 N N . GLY A 1 416 ? -2.252 18.422 18.438 1 98.31 416 GLY A N 1
ATOM 3305 C CA . GLY A 1 416 ? -1.913 17.406 19.422 1 98.31 416 GLY A CA 1
ATOM 3306 C C . GLY A 1 416 ? -3.053 16.453 19.719 1 98.31 416 GLY A C 1
ATOM 3307 O O . GLY A 1 416 ? -2.879 15.234 19.656 1 98.31 416 GLY A O 1
ATOM 3308 N N . PRO A 1 417 ? -4.258 16.984 19.984 1 98 417 PRO A N 1
ATOM 3309 C CA . PRO A 1 417 ? -5.395 16.125 20.344 1 98 417 PRO A CA 1
ATOM 3310 C C . PRO A 1 417 ? -5.742 15.125 19.234 1 98 417 PRO A C 1
ATOM 3312 O O . PRO A 1 417 ? -6.379 14.109 19.516 1 98 417 PRO A O 1
ATOM 3315 N N . GLY A 1 418 ? -5.371 15.383 18.047 1 98.06 418 GLY A N 1
ATOM 3316 C CA . GLY A 1 418 ? -5.688 14.5 16.922 1 98.06 418 GLY A CA 1
ATOM 3317 C C . GLY A 1 418 ? -4.691 13.367 16.766 1 98.06 418 GLY A C 1
ATOM 3318 O O . GLY A 1 418 ? -4.871 12.5 15.906 1 98.06 418 GLY A O 1
ATOM 3319 N N . GLY A 1 419 ? -3.604 13.359 17.562 1 98.19 419 GLY A N 1
ATOM 3320 C CA . GLY A 1 419 ? -2.537 12.375 17.453 1 98.19 419 GLY A CA 1
ATOM 3321 C C . GLY A 1 419 ? -2.664 11.234 18.438 1 98.19 419 GLY A C 1
ATOM 3322 O O . GLY A 1 419 ? -3.754 10.961 18.953 1 98.19 419 GLY A O 1
ATOM 3323 N N . ILE A 1 420 ? -1.598 10.492 18.578 1 98.5 420 ILE A N 1
ATOM 3324 C CA . ILE A 1 420 ? -1.486 9.391 19.531 1 98.5 420 ILE A CA 1
ATOM 3325 C C . ILE A 1 420 ? -0.926 9.914 20.859 1 98.5 420 ILE A C 1
ATOM 3327 O O . ILE A 1 420 ? 0.227 10.352 20.922 1 98.5 420 ILE A O 1
ATOM 3331 N N . LEU A 1 421 ? -1.682 9.805 21.938 1 98.25 421 LEU A N 1
ATOM 3332 C CA . LEU A 1 421 ? -1.357 10.539 23.156 1 98.25 421 LEU A CA 1
ATOM 3333 C C . LEU A 1 421 ? -0.921 9.594 24.266 1 98.25 421 LEU A C 1
ATOM 3335 O O . LEU A 1 421 ? -0.493 10.039 25.328 1 98.25 421 LEU A O 1
ATOM 3339 N N . SER A 1 422 ? -1.039 8.328 24.031 1 98.25 422 SER A N 1
ATOM 3340 C CA . SER A 1 422 ? -0.605 7.32 24.984 1 98.25 422 SER A CA 1
ATOM 3341 C C . SER A 1 422 ? 0.03 6.121 24.297 1 98.25 422 SER A C 1
ATOM 3343 O O . SER A 1 422 ? -0.176 5.914 23.094 1 98.25 422 SER A O 1
ATOM 3345 N N . ASN A 1 423 ? 0.777 5.359 25.078 1 98.44 423 ASN A N 1
ATOM 3346 C CA . ASN A 1 423 ? 1.411 4.176 24.5 1 98.44 423 ASN A CA 1
ATOM 3347 C C . ASN A 1 423 ? 0.377 3.189 23.969 1 98.44 423 ASN A C 1
ATOM 3349 O O . ASN A 1 423 ? -0.643 2.943 24.609 1 98.44 423 ASN A O 1
ATOM 3353 N N . ILE A 1 424 ? 0.616 2.674 22.812 1 97.19 424 ILE A N 1
ATOM 3354 C CA . ILE A 1 424 ? -0.219 1.629 22.234 1 97.19 424 ILE A CA 1
ATOM 3355 C C . ILE A 1 424 ? 0.335 0.257 22.609 1 97.19 424 ILE A C 1
ATOM 3357 O O . ILE A 1 424 ? -0.427 -0.688 22.828 1 97.19 424 ILE A O 1
ATOM 3361 N N . SER A 1 425 ? 1.599 0.138 22.594 1 96.88 425 SER A N 1
ATOM 3362 C CA . SER A 1 425 ? 2.357 -1.043 22.984 1 96.88 425 SER A CA 1
ATOM 3363 C C . SER A 1 425 ? 3.713 -0.659 23.578 1 96.88 425 SER A C 1
ATOM 3365 O O . SER A 1 425 ? 3.973 0.52 23.828 1 96.88 425 SER A O 1
ATOM 3367 N N . ARG A 1 426 ? 4.602 -1.626 23.812 1 96.44 426 ARG A N 1
ATOM 3368 C CA . ARG A 1 426 ? 5.938 -1.38 24.344 1 96.44 426 ARG A CA 1
ATOM 3369 C C . ARG A 1 426 ? 6.828 -0.705 23.312 1 96.44 426 ARG A C 1
ATOM 3371 O O . ARG A 1 426 ? 7.848 -0.106 23.656 1 96.44 426 ARG A O 1
ATOM 3378 N N . THR A 1 427 ? 6.422 -0.834 22.016 1 97.94 427 THR A N 1
ATOM 3379 C CA . THR A 1 427 ? 7.297 -0.33 20.969 1 97.94 427 THR A CA 1
ATOM 3380 C C . THR A 1 427 ? 6.617 0.8 20.188 1 97.94 427 THR A C 1
ATOM 3382 O O . THR A 1 427 ? 7.219 1.389 19.297 1 97.94 427 THR A O 1
ATOM 3385 N N . LEU A 1 428 ? 5.363 0.998 20.469 1 98.56 428 LEU A N 1
ATOM 3386 C CA . LEU A 1 428 ? 4.641 2.182 20.016 1 98.56 428 LEU A CA 1
ATOM 3387 C C . LEU A 1 428 ? 4.348 3.121 21.188 1 98.56 428 LEU A C 1
ATOM 3389 O O . LEU A 1 428 ? 3.295 3.023 21.812 1 98.56 428 LEU A O 1
ATOM 3393 N N . VAL A 1 429 ? 5.215 4.098 21.281 1 98.81 429 VAL A N 1
ATOM 3394 C CA . VAL A 1 429 ? 5.203 4.879 22.516 1 98.81 429 VAL A CA 1
ATOM 3395 C C . VAL A 1 429 ? 4.918 6.344 22.203 1 98.81 429 VAL A C 1
ATOM 3397 O O . VAL A 1 429 ? 5.23 6.82 21.109 1 98.81 429 VAL A O 1
ATOM 3400 N N . ALA A 1 430 ? 4.32 7.008 23.156 1 98.75 430 ALA A N 1
ATOM 3401 C CA . ALA A 1 430 ? 3.979 8.422 23.016 1 98.75 430 ALA A CA 1
ATOM 3402 C C . ALA A 1 430 ? 4.68 9.258 24.094 1 98.75 430 ALA A C 1
ATOM 3404 O O . ALA A 1 430 ? 4.91 8.781 25.203 1 98.75 430 ALA A O 1
ATOM 3405 N N . VAL A 1 431 ? 5.047 10.438 23.75 1 98.75 431 VAL A N 1
ATOM 3406 C CA . VAL A 1 431 ? 5.594 11.406 24.688 1 98.75 431 VAL A CA 1
ATOM 3407 C C . VAL A 1 431 ? 4.906 12.758 24.516 1 98.75 431 VAL A C 1
ATOM 3409 O O . VAL A 1 431 ? 4.75 13.234 23.391 1 98.75 431 VAL A O 1
ATOM 3412 N N . ILE A 1 432 ? 4.449 13.32 25.594 1 98.25 432 ILE A N 1
ATOM 3413 C CA . ILE A 1 432 ? 3.766 14.609 25.594 1 98.25 432 ILE A CA 1
ATOM 3414 C C . ILE A 1 432 ? 4.719 15.703 26.078 1 98.25 432 ILE A C 1
ATOM 3416 O O . ILE A 1 432 ? 5.375 15.547 27.109 1 98.25 432 ILE A O 1
ATOM 3420 N N . VAL A 1 433 ? 4.746 16.766 25.375 1 98.5 433 VAL A N 1
ATOM 3421 C CA . VAL A 1 433 ? 5.59 17.906 25.719 1 98.5 433 VAL A CA 1
ATOM 3422 C C . VAL A 1 433 ? 4.738 19 26.344 1 98.5 433 VAL A C 1
ATOM 3424 O O . VAL A 1 433 ? 4.062 19.75 25.641 1 98.5 433 VAL A O 1
ATOM 3427 N N . ASP A 1 434 ? 4.863 19.156 27.609 1 97.88 434 ASP A N 1
ATOM 3428 C CA . ASP A 1 434 ? 4.207 20.266 28.297 1 97.88 434 ASP A CA 1
ATOM 3429 C C . ASP A 1 434 ? 4.84 21.594 27.891 1 97.88 434 ASP A C 1
ATOM 3431 O O . ASP A 1 434 ? 6.047 21.797 28.062 1 97.88 434 ASP A O 1
ATOM 3435 N N . GLY A 1 435 ? 4.074 22.438 27.359 1 97.31 435 GLY A N 1
ATOM 3436 C CA . GLY A 1 435 ? 4.609 23.672 26.828 1 97.31 435 GLY A CA 1
ATOM 3437 C C . GLY A 1 435 ? 5.109 23.547 25.406 1 97.31 435 GLY A C 1
ATOM 3438 O O . GLY A 1 435 ? 5.809 24.438 24.906 1 97.31 435 GLY A O 1
ATOM 3439 N N . GLY A 1 436 ? 4.777 22.453 24.812 1 97.94 436 GLY A N 1
ATOM 3440 C CA . GLY A 1 436 ? 5.246 22.234 23.453 1 97.94 436 GLY A CA 1
ATOM 3441 C C . GLY A 1 436 ? 4.219 22.594 22.406 1 97.94 436 GLY A C 1
ATOM 3442 O O . GLY A 1 436 ? 3.096 22.078 22.422 1 97.94 436 GLY A O 1
ATOM 3443 N N . ALA A 1 437 ? 4.605 23.5 21.484 1 98.12 437 ALA A N 1
ATOM 3444 C CA . ALA A 1 437 ? 3.791 23.812 20.312 1 98.12 437 ALA A CA 1
ATOM 3445 C C . ALA A 1 437 ? 4.168 22.938 19.125 1 98.12 437 ALA A C 1
ATOM 3447 O O . ALA A 1 437 ? 4.871 21.938 19.281 1 98.12 437 ALA A O 1
ATOM 3448 N N . HIS A 1 438 ? 3.586 23.25 17.984 1 98.06 438 HIS A N 1
ATOM 3449 C CA . HIS A 1 438 ? 3.678 22.422 16.781 1 98.06 438 HIS A CA 1
ATOM 3450 C C . HIS A 1 438 ? 5.129 22.234 16.344 1 98.06 438 HIS A C 1
ATOM 3452 O O . HIS A 1 438 ? 5.844 23.219 16.125 1 98.06 438 HIS A O 1
ATOM 3458 N N . HIS A 1 439 ? 5.762 21.031 16.297 1 96.06 439 HIS A N 1
ATOM 3459 C CA . HIS A 1 439 ? 7.086 20.672 15.805 1 96.06 439 HIS A CA 1
ATOM 3460 C C . HIS A 1 439 ? 8.164 21.031 16.812 1 96.06 439 HIS A C 1
ATOM 3462 O O . HIS A 1 439 ? 9.359 20.984 16.5 1 96.06 439 HIS A O 1
ATOM 3468 N N . LEU A 1 440 ? 7.832 21.438 18.016 1 98.19 440 LEU A N 1
ATOM 3469 C CA . LEU A 1 440 ? 8.844 22.031 18.875 1 98.19 440 LEU A CA 1
ATOM 3470 C C . LEU A 1 440 ? 9.977 21.047 19.141 1 98.19 440 LEU A C 1
ATOM 3472 O O . LEU A 1 440 ? 11.148 21.438 19.156 1 98.19 440 LEU A O 1
ATOM 3476 N N . ASP A 1 441 ? 9.656 19.781 19.375 1 98.25 441 ASP A N 1
ATOM 3477 C CA . ASP A 1 441 ? 10.68 18.812 19.734 1 98.25 441 ASP A CA 1
ATOM 3478 C C . ASP A 1 441 ? 11.617 18.547 18.562 1 98.25 441 ASP A C 1
ATOM 3480 O O . ASP A 1 441 ? 12.719 18.016 18.734 1 98.25 441 ASP A O 1
ATOM 3484 N N . LEU A 1 442 ? 11.227 18.891 17.344 1 98.12 442 LEU A N 1
ATOM 3485 C CA . LEU A 1 442 ? 12.078 18.672 16.172 1 98.12 442 LEU A CA 1
ATOM 3486 C C . LEU A 1 442 ? 13.047 19.828 15.977 1 98.12 442 LEU A C 1
ATOM 3488 O O . LEU A 1 442 ? 14.016 19.703 15.234 1 98.12 442 LEU A O 1
ATOM 3492 N N . ARG A 1 443 ? 12.82 20.969 16.609 1 97.38 443 ARG A N 1
ATOM 3493 C CA . ARG A 1 443 ? 13.672 22.141 16.453 1 97.38 443 ARG A CA 1
ATOM 3494 C C . ARG A 1 443 ? 15.039 21.906 17.094 1 97.38 443 ARG A C 1
ATOM 3496 O O . ARG A 1 443 ? 15.211 20.969 17.891 1 97.38 443 ARG A O 1
ATOM 3503 N N . GLU A 1 444 ? 15.953 22.734 16.75 1 95.31 444 GLU A N 1
ATOM 3504 C CA . GLU A 1 444 ? 17.266 22.734 17.375 1 95.31 444 GLU A CA 1
ATOM 3505 C C . GLU A 1 444 ? 17.172 23.094 18.859 1 95.31 444 GLU A C 1
ATOM 3507 O O . GLU A 1 444 ? 16.266 23.828 19.266 1 95.31 444 GLU A O 1
ATOM 3512 N N . ASP A 1 445 ? 18.125 22.594 19.578 1 96.19 445 ASP A N 1
ATOM 3513 C CA . ASP A 1 445 ? 18.188 22.969 20.984 1 96.19 445 ASP A CA 1
ATOM 3514 C C . ASP A 1 445 ? 18.219 24.484 21.141 1 96.19 445 ASP A C 1
ATOM 3516 O O . ASP A 1 445 ? 18.875 25.188 20.359 1 96.19 445 ASP A O 1
ATOM 3520 N N . ASN A 1 446 ? 17.5 24.938 22.109 1 96.62 446 ASN A N 1
ATOM 3521 C CA . ASN A 1 446 ? 17.422 26.344 22.469 1 96.62 446 ASN A CA 1
ATOM 3522 C C . ASN A 1 446 ? 17.469 26.547 23.984 1 96.62 446 ASN A C 1
ATOM 3524 O O . ASN A 1 446 ? 16.875 25.766 24.734 1 96.62 446 ASN A O 1
ATOM 3528 N N . PRO A 1 447 ? 18.188 27.547 24.422 1 96.75 447 PRO A N 1
ATOM 3529 C CA . PRO A 1 447 ? 18.266 27.781 25.859 1 96.75 447 PRO A CA 1
ATOM 3530 C C . PRO A 1 447 ? 16.891 28.016 26.5 1 96.75 447 PRO A C 1
ATOM 3532 O O . PRO A 1 447 ? 16.703 27.75 27.688 1 96.75 447 PRO A O 1
ATOM 3535 N N . ASN A 1 448 ? 15.945 28.438 25.766 1 97.31 448 ASN A N 1
ATOM 3536 C CA . ASN A 1 448 ? 14.625 28.75 26.281 1 97.31 448 ASN A CA 1
ATOM 3537 C C . ASN A 1 448 ? 13.672 27.562 26.156 1 97.31 448 ASN A C 1
ATOM 3539 O O . ASN A 1 448 ? 12.492 27.672 26.484 1 97.31 448 ASN A O 1
ATOM 3543 N N . ASP A 1 449 ? 14.203 26.469 25.734 1 97.44 449 ASP A N 1
ATOM 3544 C CA . ASP A 1 449 ? 13.391 25.25 25.703 1 97.44 449 ASP A CA 1
ATOM 3545 C C . ASP A 1 449 ? 12.875 24.891 27.094 1 97.44 449 ASP A C 1
ATOM 3547 O O . ASP A 1 449 ? 13.641 24.875 28.062 1 97.44 449 ASP A O 1
ATOM 3551 N N . PRO A 1 450 ? 11.578 24.641 27.156 1 96.62 450 PRO A N 1
ATOM 3552 C CA . PRO A 1 450 ? 11.156 24.078 28.438 1 96.62 450 PRO A CA 1
ATOM 3553 C C . PRO A 1 450 ? 11.781 22.719 28.734 1 96.62 450 PRO A C 1
ATOM 3555 O O . PRO A 1 450 ? 12.148 21.984 27.797 1 96.62 450 PRO A O 1
ATOM 3558 N N . PRO A 1 451 ? 11.883 22.312 30.016 1 97.88 451 PRO A N 1
ATOM 3559 C CA . PRO A 1 451 ? 12.5 21.031 30.359 1 97.88 451 PRO A CA 1
ATOM 3560 C C . PRO A 1 451 ? 11.805 19.844 29.688 1 97.88 451 PRO A C 1
ATOM 3562 O O . PRO A 1 451 ? 12.453 18.859 29.344 1 97.88 451 PRO A O 1
ATOM 3565 N N . SER A 1 452 ? 10.555 19.953 29.469 1 98.25 452 SER A N 1
ATOM 3566 C CA . SER A 1 452 ? 9.766 18.859 28.922 1 98.25 452 SER A CA 1
ATOM 3567 C C . SER A 1 452 ? 10.203 18.531 27.5 1 98.25 452 SER A C 1
ATOM 3569 O O . SER A 1 452 ? 10.188 17.359 27.094 1 98.25 452 SER A O 1
ATOM 3571 N N . VAL A 1 453 ? 10.578 19.516 26.734 1 98.38 453 VAL A N 1
ATOM 3572 C CA . VAL A 1 453 ? 10.992 19.219 25.359 1 98.38 453 VAL A CA 1
ATOM 3573 C C . VAL A 1 453 ? 12.383 18.594 25.375 1 98.38 453 VAL A C 1
ATOM 3575 O O . VAL A 1 453 ? 12.672 17.719 24.547 1 98.38 453 VAL A O 1
ATOM 3578 N N . ARG A 1 454 ? 13.266 18.953 26.25 1 98.38 454 ARG A N 1
ATOM 3579 C CA . ARG A 1 454 ? 14.555 18.297 26.422 1 98.38 454 ARG A CA 1
ATOM 3580 C C . ARG A 1 454 ? 14.367 16.828 26.797 1 98.38 454 ARG A C 1
ATOM 3582 O O . ARG A 1 454 ? 15.062 15.953 26.281 1 98.38 454 ARG A O 1
ATOM 3589 N N . ASP A 1 455 ? 13.414 16.609 27.656 1 98.56 455 ASP A N 1
ATOM 3590 C CA . ASP A 1 455 ? 13.102 15.234 28.047 1 98.56 455 ASP A CA 1
ATOM 3591 C C . ASP A 1 455 ? 12.57 14.438 26.859 1 98.56 455 ASP A C 1
ATOM 3593 O O . ASP A 1 455 ? 12.914 13.266 26.703 1 98.56 455 ASP A O 1
ATOM 3597 N N . ALA A 1 456 ? 11.742 15.055 26.125 1 98.75 456 ALA A N 1
ATOM 3598 C CA . ALA A 1 456 ? 11.188 14.391 24.953 1 98.75 456 ALA A CA 1
ATOM 3599 C C . ALA A 1 456 ? 12.281 14.023 23.969 1 98.75 456 ALA A C 1
ATOM 3601 O O . ALA A 1 456 ? 12.297 12.914 23.422 1 98.75 456 ALA A O 1
ATOM 3602 N N . ARG A 1 457 ? 13.18 14.922 23.719 1 98.81 457 ARG A N 1
ATOM 3603 C CA . ARG A 1 457 ? 14.297 14.656 22.812 1 98.81 457 ARG A CA 1
ATOM 3604 C C . ARG A 1 457 ? 15.172 13.523 23.328 1 98.81 457 ARG A C 1
ATOM 3606 O O . ARG A 1 457 ? 15.617 12.672 22.562 1 98.81 457 ARG A O 1
ATOM 3613 N N . ASN A 1 458 ? 15.422 13.539 24.609 1 98.75 458 ASN A N 1
ATOM 3614 C CA . ASN A 1 458 ? 16.188 12.445 25.219 1 98.75 458 ASN A CA 1
ATOM 3615 C C . ASN A 1 458 ? 15.461 11.109 25.062 1 98.75 458 ASN A C 1
ATOM 3617 O O . ASN A 1 458 ? 16.094 10.086 24.812 1 98.75 458 ASN A O 1
ATOM 3621 N N . PHE A 1 459 ? 14.195 11.164 25.281 1 98.81 459 PHE A N 1
ATOM 3622 C CA . PHE A 1 459 ? 13.375 9.969 25.109 1 98.81 459 PHE A CA 1
ATOM 3623 C C . PHE A 1 459 ? 13.461 9.445 23.688 1 98.81 459 PHE A C 1
ATOM 3625 O O . PHE A 1 459 ? 13.625 8.242 23.469 1 98.81 459 PHE A O 1
ATOM 3632 N N . GLU A 1 460 ? 13.383 10.305 22.734 1 98.88 460 GLU A N 1
ATOM 3633 C CA . GLU A 1 460 ? 13.5 9.961 21.328 1 98.88 460 GLU A CA 1
ATOM 3634 C C . GLU A 1 460 ? 14.875 9.375 21.016 1 98.88 460 GLU A C 1
ATOM 3636 O O . GLU A 1 460 ? 14.984 8.352 20.328 1 98.88 460 GLU A O 1
ATOM 3641 N N . LEU A 1 461 ? 15.938 10.016 21.516 1 98.88 461 LEU A N 1
ATOM 3642 C CA . LEU A 1 461 ? 17.297 9.523 21.281 1 98.88 461 LEU A CA 1
ATOM 3643 C C . LEU A 1 461 ? 17.484 8.141 21.891 1 98.88 461 LEU A C 1
ATOM 3645 O O . LEU A 1 461 ? 18.141 7.285 21.312 1 98.88 461 LEU A O 1
ATOM 3649 N N . ARG A 1 462 ? 16.906 7.898 23.031 1 98.81 462 ARG A N 1
ATOM 3650 C CA . ARG A 1 462 ? 17.016 6.594 23.672 1 98.81 462 ARG A CA 1
ATOM 3651 C C . ARG A 1 462 ? 16.344 5.508 22.859 1 98.81 462 ARG A C 1
ATOM 3653 O O . ARG A 1 462 ? 16.844 4.395 22.75 1 98.81 462 ARG A O 1
ATOM 3660 N N . ASN A 1 463 ? 15.195 5.797 22.344 1 98.88 463 ASN A N 1
ATOM 3661 C CA . ASN A 1 463 ? 14.516 4.824 21.5 1 98.88 463 ASN A CA 1
ATOM 3662 C C . ASN A 1 463 ? 15.297 4.535 20.219 1 98.88 463 ASN A C 1
ATOM 3664 O O . ASN A 1 463 ? 15.438 3.379 19.828 1 98.88 463 ASN A O 1
ATOM 3668 N N . ILE A 1 464 ? 15.812 5.578 19.609 1 98.94 464 ILE A N 1
ATOM 3669 C CA . ILE A 1 464 ? 16.641 5.398 18.422 1 98.94 464 ILE A CA 1
ATOM 3670 C C . ILE A 1 464 ? 17.828 4.504 18.75 1 98.94 464 ILE A C 1
ATOM 3672 O O . ILE A 1 464 ? 18.156 3.594 17.984 1 98.94 464 ILE A O 1
ATOM 3676 N N . ARG A 1 465 ? 18.5 4.805 19.875 1 98.88 465 ARG A N 1
ATOM 3677 C CA . ARG A 1 465 ? 19.625 3.99 20.312 1 98.88 465 ARG A CA 1
ATOM 3678 C C . ARG A 1 465 ? 19.234 2.52 20.406 1 98.88 465 ARG A C 1
ATOM 3680 O O . ARG A 1 465 ? 19.953 1.644 19.938 1 98.88 465 ARG A O 1
ATOM 3687 N N . HIS A 1 466 ? 18.125 2.285 20.984 1 98.69 466 HIS A N 1
ATOM 3688 C CA . HIS A 1 466 ? 17.656 0.917 21.156 1 98.69 466 HIS A CA 1
ATOM 3689 C C . HIS A 1 466 ? 17.406 0.238 19.812 1 98.69 466 HIS A C 1
ATOM 3691 O O . HIS A 1 466 ? 17.797 -0.913 19.609 1 98.69 466 HIS A O 1
ATOM 3697 N N . TRP A 1 467 ? 16.734 0.933 18.906 1 98.75 467 TRP A N 1
ATOM 3698 C CA . TRP A 1 467 ? 16.453 0.374 17.594 1 98.75 467 TRP A CA 1
ATOM 3699 C C . TRP A 1 467 ? 17.75 0.031 16.859 1 98.75 467 TRP A C 1
ATOM 3701 O O . TRP A 1 467 ? 17.859 -1.033 16.25 1 98.75 467 TRP A O 1
ATOM 3711 N N . LEU A 1 468 ? 18.719 0.94 16.922 1 98.62 468 LEU A N 1
ATOM 3712 C CA . LEU A 1 468 ? 19.969 0.763 16.219 1 98.62 468 LEU A CA 1
ATOM 3713 C C . LEU A 1 468 ? 20.781 -0.376 16.828 1 98.62 468 LEU A C 1
ATOM 3715 O O . LEU A 1 468 ? 21.375 -1.181 16.109 1 98.62 468 LEU A O 1
ATOM 3719 N N . GLN A 1 469 ? 20.812 -0.439 18.141 1 98 469 GLN A N 1
ATOM 3720 C CA . GLN A 1 469 ? 21.516 -1.529 18.797 1 98 469 GLN A CA 1
ATOM 3721 C C . GLN A 1 469 ? 20.922 -2.883 18.422 1 98 469 GLN A C 1
ATOM 3723 O O . GLN A 1 469 ? 21.656 -3.834 18.156 1 98 469 GLN A O 1
ATOM 3728 N N . THR A 1 470 ? 19.656 -2.971 18.438 1 96.94 470 THR A N 1
ATOM 3729 C CA . THR A 1 470 ? 18.969 -4.203 18.062 1 96.94 470 THR A CA 1
ATOM 3730 C C . THR A 1 470 ? 19.281 -4.578 16.625 1 96.94 470 THR A C 1
ATOM 3732 O O . THR A 1 470 ? 19.516 -5.75 16.312 1 96.94 470 THR A O 1
ATOM 3735 N N . TYR A 1 471 ? 19.281 -3.629 15.766 1 96.69 471 TYR A N 1
ATOM 3736 C CA . TYR A 1 471 ? 19.562 -3.855 14.352 1 96.69 471 TYR A CA 1
ATOM 3737 C C . TYR A 1 471 ? 20.953 -4.422 14.156 1 96.69 471 TYR A C 1
ATOM 3739 O O . TYR A 1 471 ? 21.141 -5.418 13.453 1 96.69 471 TYR A O 1
ATOM 3747 N N . TYR A 1 472 ? 21.891 -3.777 14.734 1 96.12 472 TYR A N 1
ATOM 3748 C CA . TYR A 1 472 ? 23.281 -4.176 14.539 1 96.12 472 TYR A CA 1
ATOM 3749 C C . TYR A 1 472 ? 23.562 -5.531 15.188 1 96.12 472 TYR A C 1
ATOM 3751 O O . TYR A 1 472 ? 24.359 -6.309 14.68 1 96.12 472 TYR A O 1
ATOM 3759 N N . LEU A 1 473 ? 22.906 -5.805 16.25 1 94.19 473 LEU A N 1
ATOM 3760 C CA . LEU A 1 473 ? 23.031 -7.117 16.875 1 94.19 473 LEU A CA 1
ATOM 3761 C C . LEU A 1 473 ? 22.5 -8.211 15.953 1 94.19 473 LEU A C 1
ATOM 3763 O O . LEU A 1 473 ? 23.109 -9.281 15.844 1 94.19 473 LEU A O 1
ATOM 3767 N N . LYS A 1 474 ? 21.406 -8.031 15.312 1 89.75 474 LYS A N 1
ATOM 3768 C CA . LYS A 1 474 ? 20.828 -8.992 14.375 1 89.75 474 LYS A CA 1
ATOM 3769 C C . LYS A 1 474 ? 21.75 -9.227 13.18 1 89.75 474 LYS A C 1
ATOM 3771 O O . LYS A 1 474 ? 21.828 -10.344 12.664 1 89.75 474 LYS A O 1
ATOM 3776 N N . GLN A 1 475 ? 22.375 -8.18 12.734 1 87.5 475 GLN A N 1
ATOM 3777 C CA . GLN A 1 475 ? 23.266 -8.273 11.586 1 87.5 475 GLN A CA 1
ATOM 3778 C C . GLN A 1 475 ? 24.516 -9.102 11.93 1 87.5 475 GLN A C 1
ATOM 3780 O O . GLN A 1 475 ? 25.094 -9.734 11.047 1 87.5 475 GLN A O 1
ATOM 3785 N N . SER A 1 476 ? 24.906 -9.07 13.133 1 84.12 476 SER A N 1
ATOM 3786 C CA . SER A 1 476 ? 26.094 -9.797 13.555 1 84.12 476 SER A CA 1
ATOM 3787 C C . SER A 1 476 ? 25.844 -11.297 13.602 1 84.12 476 SER A C 1
ATOM 3789 O O . SER A 1 476 ? 26.766 -12.102 13.484 1 84.12 476 SER A O 1
ATOM 3791 N N . PHE A 1 477 ? 24.594 -11.711 13.68 1 73.75 477 PHE A N 1
ATOM 3792 C CA . PHE A 1 477 ? 24.25 -13.125 13.734 1 73.75 477 PHE A CA 1
ATOM 3793 C C . PHE A 1 477 ? 23.922 -13.656 12.344 1 73.75 477 PHE A C 1
ATOM 3795 O O . PHE A 1 477 ? 23.797 -14.867 12.148 1 73.75 477 PHE A O 1
ATOM 3802 N N . SER A 1 478 ? 23.688 -12.859 11.391 1 68.31 478 SER A N 1
ATOM 3803 C CA . SER A 1 478 ? 23.359 -13.297 10.039 1 68.31 478 SER A CA 1
ATOM 3804 C C . SER A 1 478 ? 24.609 -13.477 9.188 1 68.31 478 SER A C 1
ATOM 3806 O O . SER A 1 478 ? 25.594 -12.742 9.359 1 68.31 478 SER A O 1
ATOM 3808 N N . MET B 1 1 ? -16.109 -84.5 -12.984 1 32.91 1 MET B N 1
ATOM 3809 C CA . MET B 1 1 ? -16.438 -83.5 -11.977 1 32.91 1 MET B CA 1
ATOM 3810 C C . MET B 1 1 ? -15.672 -82.25 -12.227 1 32.91 1 MET B C 1
ATOM 3812 O O . MET B 1 1 ? -14.484 -82.125 -11.906 1 32.91 1 MET B O 1
ATOM 3816 N N . ASN B 1 2 ? -15.82 -81.562 -13.422 1 36.22 2 ASN B N 1
ATOM 3817 C CA . ASN B 1 2 ? -15.289 -80.375 -14.008 1 36.22 2 ASN B CA 1
ATOM 3818 C C . ASN B 1 2 ? -15.602 -79.125 -13.141 1 36.22 2 ASN B C 1
ATOM 3820 O O . ASN B 1 2 ? -16.766 -78.812 -12.93 1 36.22 2 ASN B O 1
ATOM 3824 N N . ILE B 1 3 ? -14.789 -78.875 -12.078 1 42.69 3 ILE B N 1
ATOM 3825 C CA . ILE B 1 3 ? -14.859 -77.75 -11.133 1 42.69 3 ILE B CA 1
ATOM 3826 C C . ILE B 1 3 ? -14.742 -76.438 -11.875 1 42.69 3 ILE B C 1
ATOM 3828 O O . ILE B 1 3 ? -13.695 -76.125 -12.461 1 42.69 3 ILE B O 1
ATOM 3832 N N . PHE B 1 4 ? -15.75 -75.938 -12.516 1 41.97 4 PHE B N 1
ATOM 3833 C CA . PHE B 1 4 ? -15.844 -74.562 -13.047 1 41.97 4 PHE B CA 1
ATOM 3834 C C . PHE B 1 4 ? -15.539 -73.5 -11.961 1 41.97 4 PHE B C 1
ATOM 3836 O O . PHE B 1 4 ? -16.25 -73.438 -10.961 1 41.97 4 PHE B O 1
ATOM 3843 N N . TYR B 1 5 ? -14.227 -73.188 -11.727 1 35.88 5 TYR B N 1
ATOM 3844 C CA . TYR B 1 5 ? -13.828 -72.125 -10.875 1 35.88 5 TYR B CA 1
ATOM 3845 C C . TYR B 1 5 ? -14.438 -70.812 -11.359 1 35.88 5 TYR B C 1
ATOM 3847 O O . TYR B 1 5 ? -14.18 -70.375 -12.492 1 35.88 5 TYR B O 1
ATOM 3855 N N . ALA B 1 6 ? -15.688 -70.438 -10.984 1 42.69 6 ALA B N 1
ATOM 3856 C CA . ALA B 1 6 ? -16.297 -69.125 -11.188 1 42.69 6 ALA B CA 1
ATOM 3857 C C . ALA B 1 6 ? -15.398 -68 -10.625 1 42.69 6 ALA B C 1
ATOM 3859 O O . ALA B 1 6 ? -15.148 -68 -9.422 1 42.69 6 ALA B O 1
ATOM 3860 N N . LEU B 1 7 ? -14.5 -67.438 -11.43 1 36.44 7 LEU B N 1
ATOM 3861 C CA . LEU B 1 7 ? -13.758 -66.25 -11.117 1 36.44 7 LEU B CA 1
ATOM 3862 C C . LEU B 1 7 ? -14.703 -65.125 -10.797 1 36.44 7 LEU B C 1
ATOM 3864 O O . LEU B 1 7 ? -15.484 -64.688 -11.656 1 36.44 7 LEU B O 1
ATOM 3868 N N . ALA B 1 8 ? -15.18 -64.938 -9.547 1 37.06 8 ALA B N 1
ATOM 3869 C CA . ALA B 1 8 ? -15.922 -63.781 -9.078 1 37.06 8 ALA B CA 1
ATOM 3870 C C . ALA B 1 8 ? -15.148 -62.5 -9.352 1 37.06 8 ALA B C 1
ATOM 3872 O O . ALA B 1 8 ? -14.023 -62.312 -8.875 1 37.06 8 ALA B O 1
ATOM 3873 N N . ALA B 1 9 ? -15.383 -61.812 -10.43 1 38.34 9 ALA B N 1
ATOM 3874 C CA . ALA B 1 9 ? -14.953 -60.438 -10.688 1 38.34 9 ALA B CA 1
ATOM 3875 C C . ALA B 1 9 ? -15.398 -59.5 -9.562 1 38.34 9 ALA B C 1
ATOM 3877 O O . ALA B 1 9 ? -16.594 -59.281 -9.391 1 38.34 9 ALA B O 1
ATOM 3878 N N . VAL B 1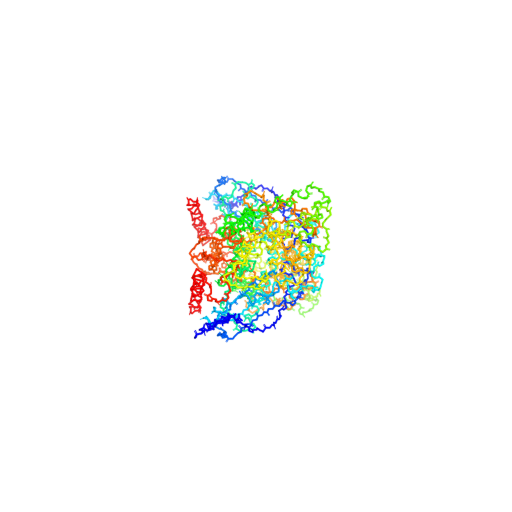 10 ? -14.711 -59.438 -8.469 1 36.66 10 VAL B N 1
ATOM 3879 C CA . VAL B 1 10 ? -14.914 -58.406 -7.477 1 36.66 10 VAL B CA 1
ATOM 3880 C C . VAL B 1 10 ? -14.844 -57.031 -8.141 1 36.66 10 VAL B C 1
ATOM 3882 O O . VAL B 1 10 ? -13.789 -56.656 -8.664 1 36.66 10 VAL B O 1
ATOM 3885 N N . LEU B 1 11 ? -15.914 -56.562 -8.68 1 34.44 11 LEU B N 1
ATOM 3886 C CA . LEU B 1 11 ? -16.031 -55.156 -9.039 1 34.44 11 LEU B CA 1
ATOM 3887 C C . LEU B 1 11 ? -15.672 -54.281 -7.859 1 34.44 11 LEU B C 1
ATOM 3889 O O . LEU B 1 11 ? -16.391 -54.25 -6.855 1 34.44 11 LEU B O 1
ATOM 3893 N N . PHE B 1 12 ? -14.406 -54.094 -7.656 1 34.84 12 PHE B N 1
ATOM 3894 C CA . PHE B 1 12 ? -14.039 -53 -6.758 1 34.84 12 PHE B CA 1
ATOM 3895 C C . PHE B 1 12 ? -14.734 -51.688 -7.164 1 34.84 12 PHE B C 1
ATOM 3897 O O . PHE B 1 12 ? -14.43 -51.125 -8.211 1 34.84 12 PHE B O 1
ATOM 3904 N N . CYS B 1 13 ? -15.984 -51.5 -6.727 1 35.41 13 CYS B N 1
ATOM 3905 C CA . CYS B 1 13 ? -16.547 -50.125 -6.75 1 35.41 13 CYS B CA 1
ATOM 3906 C C . CYS B 1 13 ? -15.562 -49.125 -6.164 1 35.41 13 CYS B C 1
ATOM 3908 O O . CYS B 1 13 ? -15.383 -49.062 -4.945 1 35.41 13 CYS B O 1
ATOM 3910 N N . ILE B 1 14 ? -14.633 -48.781 -6.914 1 38.44 14 ILE B N 1
ATOM 3911 C CA . ILE B 1 14 ? -13.891 -47.562 -6.516 1 38.44 14 ILE B CA 1
ATOM 3912 C C . ILE B 1 14 ? -14.859 -46.438 -6.238 1 38.44 14 ILE B C 1
ATOM 3914 O O . ILE B 1 14 ? -15.5 -45.906 -7.156 1 38.44 14 ILE B O 1
ATOM 3918 N N . SER B 1 15 ? -15.531 -46.5 -5.156 1 36.59 15 SER B N 1
ATOM 3919 C CA . SER B 1 15 ? -16.281 -45.312 -4.734 1 36.59 15 SER B CA 1
ATOM 3920 C C . SER B 1 15 ? -15.445 -44.062 -4.93 1 36.59 15 SER B C 1
ATOM 3922 O O . SER B 1 15 ? -14.406 -43.875 -4.297 1 36.59 15 SER B O 1
ATOM 3924 N N . ALA B 1 16 ? -15.523 -43.5 -6.102 1 42.41 16 ALA B N 1
ATOM 3925 C CA . ALA B 1 16 ? -15.023 -42.125 -6.238 1 42.41 16 ALA B CA 1
ATOM 3926 C C . ALA B 1 16 ? -15.547 -41.25 -5.109 1 42.41 16 ALA B C 1
ATOM 3928 O O . ALA B 1 16 ? -16.766 -41.062 -4.961 1 42.41 16 ALA B O 1
ATOM 3929 N N . SER B 1 17 ? -15.031 -41.188 -4 1 43.59 17 SER B N 1
ATOM 3930 C CA . SER B 1 17 ? -15.398 -40.219 -2.953 1 43.59 17 SER B CA 1
ATOM 3931 C C . SER B 1 17 ? -15.812 -38.875 -3.547 1 43.59 17 SER B C 1
ATOM 3933 O O . SER B 1 17 ? -15.016 -38.219 -4.219 1 43.59 17 SER B O 1
ATOM 3935 N N . LYS B 1 18 ? -16.969 -38.688 -3.861 1 50.88 18 LYS B N 1
ATOM 3936 C CA . LYS B 1 18 ? -17.562 -37.438 -4.312 1 50.88 18 LYS B CA 1
ATOM 3937 C C . LYS B 1 18 ? -17.125 -36.281 -3.422 1 50.88 18 LYS B C 1
ATOM 3939 O O . LYS B 1 18 ? -17.359 -36.281 -2.213 1 50.88 18 LYS B O 1
ATOM 3944 N N . ALA B 1 19 ? -16.078 -35.531 -4.02 1 55.44 19 ALA B N 1
ATOM 3945 C CA . ALA B 1 19 ? -15.781 -34.25 -3.355 1 55.44 19 ALA B CA 1
ATOM 3946 C C . ALA B 1 19 ? -17.062 -33.594 -2.838 1 55.44 19 ALA B C 1
ATOM 3948 O O . ALA B 1 19 ? -18.047 -33.5 -3.566 1 55.44 19 ALA B O 1
ATOM 3949 N N . GLU B 1 20 ? -17.172 -33.438 -1.576 1 65.44 20 GLU B N 1
ATOM 3950 C CA . GLU B 1 20 ? -18.297 -32.75 -0.962 1 65.44 20 GLU B CA 1
ATOM 3951 C C . GLU B 1 20 ? -18.516 -31.375 -1.596 1 65.44 20 GLU B C 1
ATOM 3953 O O . GLU B 1 20 ? -17.562 -30.641 -1.813 1 65.44 20 GLU B O 1
ATOM 3958 N N . THR B 1 21 ? -19.531 -31.234 -2.266 1 80 21 THR B N 1
ATOM 3959 C CA . THR B 1 21 ? -19.891 -29.938 -2.828 1 80 21 THR B CA 1
ATOM 3960 C C . THR B 1 21 ? -20.547 -29.047 -1.768 1 80 21 THR B C 1
ATOM 3962 O O . THR B 1 21 ? -21.422 -29.5 -1.028 1 80 21 THR B O 1
ATOM 3965 N N . TYR B 1 22 ? -19.875 -27.906 -1.544 1 91.31 22 TYR B N 1
ATOM 3966 C CA . TYR B 1 22 ? -20.422 -26.938 -0.599 1 91.31 22 TYR B CA 1
ATOM 3967 C C . TYR B 1 22 ? -21.188 -25.844 -1.323 1 91.31 22 TYR B C 1
ATOM 3969 O O . TYR B 1 22 ? -20.719 -25.297 -2.316 1 91.31 22 TYR B O 1
ATOM 3977 N N . ASP B 1 23 ? -22.344 -25.625 -0.855 1 95 23 ASP B N 1
ATOM 3978 C CA . ASP B 1 23 ? -23.172 -24.562 -1.438 1 95 23 ASP B CA 1
ATOM 3979 C C . ASP B 1 23 ? -22.609 -23.188 -1.083 1 95 23 ASP B C 1
ATOM 3981 O O . ASP B 1 23 ? -21.875 -23.031 -0.107 1 95 23 ASP B O 1
ATOM 3985 N N . TYR B 1 24 ? -22.906 -22.219 -1.956 1 97.69 24 TYR B N 1
ATOM 3986 C CA . TYR B 1 24 ? -22.531 -20.844 -1.659 1 97.69 24 TYR B CA 1
ATOM 3987 C C . TYR B 1 24 ? -23.625 -19.875 -2.088 1 97.69 24 TYR B C 1
ATOM 3989 O O . TYR B 1 24 ? -24.469 -20.219 -2.926 1 97.69 24 TYR B O 1
ATOM 3997 N N . VAL B 1 25 ? -23.625 -18.734 -1.427 1 98.19 25 VAL B N 1
ATOM 3998 C CA . VAL B 1 25 ? -24.328 -17.562 -1.915 1 98.19 25 VAL B CA 1
ATOM 3999 C C . VAL B 1 25 ? -23.406 -16.703 -2.764 1 98.19 25 VAL B C 1
ATOM 4001 O O . VAL B 1 25 ? -22.266 -16.438 -2.367 1 98.19 25 VAL B O 1
ATOM 4004 N N . GLU B 1 26 ? -23.844 -16.359 -3.969 1 98.44 26 GLU B N 1
ATOM 4005 C CA . GLU B 1 26 ? -23.109 -15.438 -4.832 1 98.44 26 GLU B CA 1
ATOM 4006 C C . GLU B 1 26 ? -23.641 -14.016 -4.695 1 98.44 26 GLU B C 1
ATOM 4008 O O . GLU B 1 26 ? -24.859 -13.805 -4.691 1 98.44 26 GLU B O 1
ATOM 4013 N N . ASP B 1 27 ? -22.734 -13.094 -4.523 1 98.5 27 ASP B N 1
ATOM 4014 C CA . ASP B 1 27 ? -23.125 -11.688 -4.441 1 98.5 27 ASP B CA 1
ATOM 4015 C C . ASP B 1 27 ? -22.031 -10.781 -5.016 1 98.5 27 ASP B C 1
ATOM 4017 O O . ASP B 1 27 ? -21.016 -11.266 -5.52 1 98.5 27 ASP B O 1
ATOM 4021 N N . TYR B 1 28 ? -22.328 -9.508 -5.066 1 98.69 28 TYR B N 1
ATOM 4022 C CA . TYR B 1 28 ? -21.438 -8.531 -5.688 1 98.69 28 TYR B CA 1
ATOM 4023 C C . TYR B 1 28 ? -21.234 -7.32 -4.785 1 98.69 28 TYR B C 1
ATOM 4025 O O . TYR B 1 28 ? -22.156 -6.926 -4.059 1 98.69 28 TYR B O 1
ATOM 4033 N N . PHE B 1 29 ? -20.109 -6.766 -4.77 1 98.69 29 PHE B N 1
ATOM 4034 C CA . PHE B 1 29 ? -19.734 -5.551 -4.059 1 98.69 29 PHE B CA 1
ATOM 4035 C C . PHE B 1 29 ? -19.406 -4.43 -5.039 1 98.69 29 PHE B C 1
ATOM 4037 O O . PHE B 1 29 ? -18.688 -4.648 -6.02 1 98.69 29 PHE B O 1
ATOM 4044 N N . ASP B 1 30 ? -19.969 -3.213 -4.852 1 98.69 30 ASP B N 1
ATOM 4045 C CA . ASP B 1 30 ? -19.594 -2.049 -5.648 1 98.69 30 ASP B CA 1
ATOM 4046 C C . ASP B 1 30 ? -18.188 -1.579 -5.301 1 98.69 30 ASP B C 1
ATOM 4048 O O . ASP B 1 30 ? -18 -0.787 -4.371 1 98.69 30 ASP B O 1
ATOM 4052 N N . GLN B 1 31 ? -17.25 -2.014 -6.074 1 98.75 31 GLN B N 1
ATOM 4053 C CA . GLN B 1 31 ? -15.828 -1.8 -5.82 1 98.75 31 GLN B CA 1
ATOM 4054 C C . GLN B 1 31 ? -15.289 -0.632 -6.645 1 98.75 31 GLN B C 1
ATOM 4056 O O . GLN B 1 31 ? -15.656 -0.466 -7.809 1 98.75 31 GLN B O 1
ATOM 4061 N N . LYS B 1 32 ? -14.492 0.237 -6.012 1 98.56 32 LYS B N 1
ATOM 4062 C CA . LYS B 1 32 ? -13.898 1.345 -6.754 1 98.56 32 LYS B CA 1
ATOM 4063 C C . LYS B 1 32 ? -13.07 0.837 -7.934 1 98.56 32 LYS B C 1
ATOM 4065 O O . LYS B 1 32 ? -12.336 -0.146 -7.809 1 98.56 32 LYS B O 1
ATOM 4070 N N . ILE B 1 33 ? -13.156 1.52 -9.039 1 98.38 33 ILE B N 1
ATOM 4071 C CA . ILE B 1 33 ? -12.414 1.15 -10.242 1 98.38 33 ILE B CA 1
ATOM 4072 C C . ILE B 1 33 ? -10.922 1.384 -10.023 1 98.38 33 ILE B C 1
ATOM 4074 O O . ILE B 1 33 ? -10.094 0.578 -10.453 1 98.38 33 ILE B O 1
ATOM 4078 N N . ASP B 1 34 ? -10.578 2.469 -9.328 1 98.12 34 ASP B N 1
ATOM 4079 C CA . ASP B 1 34 ? -9.195 2.852 -9.086 1 98.12 34 ASP B CA 1
ATOM 4080 C C . ASP B 1 34 ? -8.992 3.318 -7.648 1 98.12 34 ASP B C 1
ATOM 4082 O O . ASP B 1 34 ? -9.609 4.293 -7.215 1 98.12 34 ASP B O 1
ATOM 4086 N N . HIS B 1 35 ? -8.117 2.631 -6.945 1 98.38 35 HIS B N 1
ATOM 4087 C CA . HIS B 1 35 ? -7.879 2.965 -5.547 1 98.38 35 HIS B CA 1
ATOM 4088 C C . HIS B 1 35 ? -6.738 3.963 -5.406 1 98.38 35 HIS B C 1
ATOM 4090 O O . HIS B 1 35 ? -6.531 4.531 -4.332 1 98.38 35 HIS B O 1
ATOM 4096 N N . PHE B 1 36 ? -6.008 4.27 -6.484 1 98.19 36 PHE B N 1
ATOM 4097 C CA . PHE B 1 36 ? -4.746 4.973 -6.289 1 98.19 36 PHE B CA 1
ATOM 4098 C C . PHE B 1 36 ? -4.707 6.254 -7.117 1 98.19 36 PHE B C 1
ATOM 4100 O O . PHE B 1 36 ? -3.654 6.879 -7.254 1 98.19 36 PHE B O 1
ATOM 4107 N N . ASN B 1 37 ? -5.773 6.617 -7.695 1 97.56 37 ASN B N 1
ATOM 4108 C CA . ASN B 1 37 ? -6.027 7.887 -8.367 1 97.56 37 ASN B CA 1
ATOM 4109 C C . ASN B 1 37 ? -7.465 8.359 -8.148 1 97.56 37 ASN B C 1
ATOM 4111 O O . ASN B 1 37 ? -8.406 7.73 -8.625 1 97.56 37 ASN B O 1
ATOM 4115 N N . PHE B 1 38 ? -7.66 9.445 -7.484 1 97.56 38 PHE B N 1
ATOM 4116 C CA . PHE B 1 38 ? -8.977 9.883 -7.051 1 97.56 38 PHE B CA 1
ATOM 4117 C C . PHE B 1 38 ? -9.68 10.664 -8.156 1 97.56 38 PHE B C 1
ATOM 4119 O O . PHE B 1 38 ? -10.867 10.961 -8.055 1 97.56 38 PHE B O 1
ATOM 4126 N N . LEU B 1 39 ? -8.945 10.945 -9.188 1 96.94 39 LEU B N 1
ATOM 4127 C CA . LEU B 1 39 ? -9.453 11.867 -10.203 1 96.94 39 LEU B CA 1
ATOM 4128 C C . LEU B 1 39 ? -9.852 11.117 -11.469 1 96.94 39 LEU B C 1
ATOM 4130 O O . LEU B 1 39 ? -10.945 11.328 -12 1 96.94 39 LEU B O 1
ATOM 4134 N N . SER B 1 40 ? -9.062 10.203 -12 1 92.5 40 SER B N 1
ATOM 4135 C CA . SER B 1 40 ? -9.219 9.617 -13.328 1 92.5 40 SER B CA 1
ATOM 4136 C C . SER B 1 40 ? -10.562 8.914 -13.469 1 92.5 40 SER B C 1
ATOM 4138 O O . SER B 1 40 ? -11.242 9.055 -14.484 1 92.5 40 SER B O 1
ATOM 4140 N N . TYR B 1 41 ? -10.914 8.148 -12.438 1 95.69 41 TYR B N 1
ATOM 4141 C CA . TYR B 1 41 ? -12.203 7.469 -12.492 1 95.69 41 TYR B CA 1
ATOM 4142 C C . TYR B 1 41 ? -13.094 7.895 -11.328 1 95.69 41 TYR B C 1
ATOM 4144 O O . TYR B 1 41 ? -14.156 7.312 -11.102 1 95.69 41 TYR B O 1
ATOM 4152 N N . GLY B 1 42 ? -12.609 8.938 -10.625 1 95.5 42 GLY B N 1
ATOM 4153 C CA . GLY B 1 42 ? -13.383 9.43 -9.492 1 95.5 42 GLY B CA 1
ATOM 4154 C C . GLY B 1 42 ? -13.805 8.328 -8.539 1 95.5 42 GLY B C 1
ATOM 4155 O O . GLY B 1 42 ? -12.984 7.523 -8.109 1 95.5 42 GLY B O 1
ATOM 4156 N N . ASN B 1 43 ? -15.109 8.297 -8.297 1 96.31 43 ASN B N 1
ATOM 4157 C CA . ASN B 1 43 ? -15.633 7.293 -7.375 1 96.31 43 ASN B CA 1
ATOM 4158 C C . ASN B 1 43 ? -16.438 6.223 -8.102 1 96.31 43 ASN B C 1
ATOM 4160 O O . ASN B 1 43 ? -17.297 5.566 -7.508 1 96.31 43 ASN B O 1
ATOM 4164 N N . GLN B 1 44 ? -16.141 6.066 -9.383 1 97.81 44 GLN B N 1
ATOM 4165 C CA . GLN B 1 44 ? -16.812 5.027 -10.148 1 97.81 44 GLN B CA 1
ATOM 4166 C C . GLN B 1 44 ? -16.5 3.641 -9.594 1 97.81 44 GLN B C 1
ATOM 4168 O O . GLN B 1 44 ? -15.422 3.422 -9.039 1 97.81 44 GLN B O 1
ATOM 4173 N N . THR B 1 45 ? -17.453 2.738 -9.75 1 98.56 45 THR B N 1
ATOM 4174 C CA . THR B 1 45 ? -17.312 1.396 -9.195 1 98.56 45 THR B CA 1
ATOM 4175 C C . THR B 1 45 ? -17.594 0.339 -10.258 1 98.56 45 THR B C 1
ATOM 4177 O O . THR B 1 45 ? -18.062 0.661 -11.352 1 98.56 45 THR B O 1
ATOM 4180 N N . TYR B 1 46 ? -17.219 -0.855 -10.031 1 98.69 46 TYR B N 1
ATOM 4181 C CA . TYR B 1 46 ? -17.609 -2.057 -10.766 1 98.69 46 TYR B CA 1
ATOM 4182 C C . TYR B 1 46 ? -18.109 -3.137 -9.82 1 98.69 46 TYR B C 1
ATOM 4184 O O . TYR B 1 46 ? -17.984 -3.01 -8.602 1 98.69 46 TYR B O 1
ATOM 4192 N N . LYS B 1 47 ? -18.719 -4.164 -10.352 1 98.69 47 LYS B N 1
ATOM 4193 C CA . LYS B 1 47 ? -19.25 -5.258 -9.539 1 98.69 47 LYS B CA 1
ATOM 4194 C C . LYS B 1 47 ? -18.188 -6.332 -9.305 1 98.69 47 LYS B C 1
ATOM 4196 O O . LYS B 1 47 ? -17.859 -7.09 -10.219 1 98.69 47 LYS B O 1
ATOM 4201 N N . GLN B 1 48 ? -17.672 -6.375 -8.125 1 98.88 48 GLN B N 1
ATOM 4202 C CA . GLN B 1 48 ? -16.766 -7.445 -7.742 1 98.88 48 GLN B CA 1
ATOM 4203 C C . GLN B 1 48 ? -17.516 -8.633 -7.156 1 98.88 48 GLN B C 1
ATOM 4205 O O . GLN B 1 48 ? -18.234 -8.492 -6.168 1 98.88 48 GLN B O 1
ATOM 4210 N N . ARG B 1 49 ? -17.297 -9.742 -7.699 1 98.88 49 ARG B N 1
ATOM 4211 C CA . ARG B 1 49 ? -17.984 -10.961 -7.301 1 98.88 49 ARG B CA 1
ATOM 4212 C C . ARG B 1 49 ? -17.359 -11.57 -6.051 1 98.88 49 ARG B C 1
ATOM 4214 O O . ARG B 1 49 ? -16.141 -11.609 -5.922 1 98.88 49 ARG B O 1
ATOM 4221 N N . PHE B 1 50 ? -18.234 -12.047 -5.141 1 98.81 50 PHE B N 1
ATOM 4222 C CA . PHE B 1 50 ? -17.766 -12.852 -4.02 1 98.81 50 PHE B CA 1
ATOM 4223 C C . PHE B 1 50 ? -18.766 -13.969 -3.705 1 98.81 50 PHE B C 1
ATOM 4225 O O . PHE B 1 50 ? -19.938 -13.875 -4.066 1 98.81 50 PHE B O 1
ATOM 4232 N N . LEU B 1 51 ? -18.25 -15.07 -3.133 1 98.81 51 LEU B N 1
ATOM 4233 C CA . LEU B 1 51 ? -19.016 -16.219 -2.668 1 98.81 51 LEU B CA 1
ATOM 4234 C C . LEU B 1 51 ? -18.891 -16.391 -1.158 1 98.81 51 LEU B C 1
ATOM 4236 O O . LEU B 1 51 ? -17.812 -16.172 -0.599 1 98.81 51 LEU B O 1
ATOM 4240 N N . TYR B 1 52 ? -19.984 -16.766 -0.485 1 98.56 52 TYR B N 1
ATOM 4241 C CA . TYR B 1 52 ? -19.812 -17.047 0.938 1 98.56 52 TYR B CA 1
ATOM 4242 C C . TYR B 1 52 ? -20.766 -18.141 1.398 1 98.56 52 TYR B C 1
ATOM 4244 O O . TYR B 1 52 ? -21.75 -18.453 0.718 1 98.56 52 TYR B O 1
ATOM 4252 N N . ASN B 1 53 ? -20.422 -18.828 2.408 1 98.5 53 ASN B N 1
ATOM 4253 C CA . ASN B 1 53 ? -21.172 -19.859 3.117 1 98.5 53 ASN B CA 1
ATOM 4254 C C . ASN B 1 53 ? -21.156 -19.625 4.625 1 98.5 53 ASN B C 1
ATOM 4256 O O . ASN B 1 53 ? -20.094 -19.672 5.25 1 98.5 53 ASN B O 1
ATOM 4260 N N . ALA B 1 54 ? -22.344 -19.422 5.207 1 97.81 54 ALA B N 1
ATOM 4261 C CA . ALA B 1 54 ? -22.453 -19.109 6.629 1 97.81 54 ALA B CA 1
ATOM 4262 C C . ALA B 1 54 ? -23.062 -20.281 7.406 1 97.81 54 ALA B C 1
ATOM 4264 O O . ALA B 1 54 ? -23.531 -20.109 8.531 1 97.81 54 ALA B O 1
ATOM 4265 N N . THR B 1 55 ? -23 -21.406 6.871 1 97.31 55 THR B N 1
ATOM 4266 C CA . THR B 1 55 ? -23.641 -22.594 7.426 1 97.31 55 THR B CA 1
ATOM 4267 C C . THR B 1 55 ? -23.188 -22.828 8.867 1 97.31 55 THR B C 1
ATOM 4269 O O . THR B 1 55 ? -23.984 -23.203 9.727 1 97.31 55 THR B O 1
ATOM 4272 N N . TRP B 1 56 ? -21.984 -22.609 9.203 1 97.75 56 TRP B N 1
ATOM 4273 C CA . TRP B 1 56 ? -21.438 -22.969 10.508 1 97.75 56 TRP B CA 1
ATOM 4274 C C . TRP B 1 56 ? -21.141 -21.719 11.328 1 97.75 56 TRP B C 1
ATOM 4276 O O . TRP B 1 56 ? -20.688 -21.812 12.477 1 97.75 56 TRP B O 1
ATOM 4286 N N . TRP B 1 57 ? -21.391 -20.594 10.773 1 98.06 57 TRP B N 1
ATOM 4287 C CA . TRP B 1 57 ? -20.875 -19.328 11.328 1 98.06 57 TRP B CA 1
ATOM 4288 C C . TRP B 1 57 ? -21.641 -18.969 12.602 1 98.06 57 TRP B C 1
ATOM 4290 O O . TRP B 1 57 ? -22.859 -18.922 12.609 1 98.06 57 TRP B O 1
ATOM 4300 N N . ASP B 1 58 ? -20.906 -18.812 13.695 1 97.81 58 ASP B N 1
ATOM 4301 C CA . ASP B 1 58 ? -21.469 -18.094 14.836 1 97.81 58 ASP B CA 1
ATOM 4302 C C . ASP B 1 58 ? -21.578 -16.594 14.539 1 97.81 58 ASP B C 1
ATOM 4304 O O . ASP B 1 58 ? -20.656 -15.828 14.812 1 97.81 58 ASP B O 1
ATOM 4308 N N . LYS B 1 59 ? -22.734 -16.25 14.125 1 95.19 59 LYS B N 1
ATOM 4309 C CA . LYS B 1 59 ? -22.938 -14.922 13.539 1 95.19 59 LYS B CA 1
ATOM 4310 C C . LYS B 1 59 ? -22.531 -13.828 14.523 1 95.19 59 LYS B C 1
ATOM 4312 O O . LYS B 1 59 ? -22.953 -13.836 15.68 1 95.19 59 LYS B O 1
ATOM 4317 N N . GLY B 1 60 ? -21.641 -13.023 14.031 1 93.88 60 GLY B N 1
ATOM 4318 C CA . GLY B 1 60 ? -21.234 -11.867 14.812 1 93.88 60 GLY B CA 1
ATOM 4319 C C . GLY B 1 60 ? -20.078 -12.156 15.758 1 93.88 60 GLY B C 1
ATOM 4320 O O . GLY B 1 60 ? -19.5 -11.234 16.344 1 93.88 60 GLY B O 1
ATOM 4321 N N . ILE B 1 61 ? -19.703 -13.414 15.844 1 95.62 61 ILE B N 1
ATOM 4322 C CA . ILE B 1 61 ? -18.656 -13.789 16.781 1 95.62 61 ILE B CA 1
ATOM 4323 C C . ILE B 1 61 ? -17.594 -14.617 16.062 1 95.62 61 ILE B C 1
ATOM 4325 O O . ILE B 1 61 ? -16.391 -14.352 16.203 1 95.62 61 ILE B O 1
ATOM 4329 N N . GLY B 1 62 ? -18.031 -15.609 15.367 1 98.38 62 GLY B N 1
ATOM 4330 C CA . GLY B 1 62 ? -17.125 -16.516 14.688 1 98.38 62 GLY B CA 1
ATOM 4331 C C . GLY B 1 62 ? -16.25 -15.828 13.664 1 98.38 62 GLY B C 1
ATOM 4332 O O . GLY B 1 62 ? -16.625 -14.789 13.117 1 98.38 62 GLY B O 1
ATOM 4333 N N . PRO B 1 63 ? -15.125 -16.391 13.438 1 98.88 63 PRO B N 1
ATOM 4334 C CA . PRO B 1 63 ? -14.195 -15.773 12.484 1 98.88 63 PRO B CA 1
ATOM 4335 C C . PRO B 1 63 ? -14.703 -15.836 11.039 1 98.88 63 PRO B C 1
ATOM 4337 O O . PRO B 1 63 ? -15.672 -16.547 10.75 1 98.88 63 PRO B O 1
ATOM 4340 N N . ILE B 1 64 ? -14.117 -15.031 10.227 1 98.94 64 ILE B N 1
ATOM 4341 C CA . ILE B 1 64 ? -14.305 -15.07 8.781 1 98.94 64 ILE B CA 1
ATOM 4342 C C . ILE B 1 64 ? -13.07 -15.68 8.117 1 98.94 64 ILE B C 1
ATOM 4344 O O . ILE B 1 64 ? -11.953 -15.188 8.297 1 98.94 64 ILE B O 1
ATOM 4348 N N . PHE B 1 65 ? -13.242 -16.75 7.488 1 98.94 65 PHE B N 1
ATOM 4349 C CA . PHE B 1 65 ? -12.18 -17.359 6.699 1 98.94 65 PHE B CA 1
ATOM 4350 C C . PHE B 1 65 ? -12.242 -16.891 5.25 1 98.94 65 PHE B C 1
ATOM 4352 O O . PHE B 1 65 ? -13.133 -17.297 4.5 1 98.94 65 PHE B O 1
ATOM 4359 N N . PHE B 1 66 ? -11.289 -16.078 4.891 1 98.94 66 PHE B N 1
ATOM 4360 C CA . PHE B 1 66 ? -11.289 -15.305 3.648 1 98.94 66 PHE B CA 1
ATOM 4361 C C . PHE B 1 66 ? -10.289 -15.891 2.652 1 98.94 66 PHE B C 1
ATOM 4363 O O . PHE B 1 66 ? -9.094 -15.961 2.93 1 98.94 66 PHE B O 1
ATOM 4370 N N . TYR B 1 67 ? -10.789 -16.344 1.502 1 98.88 67 TYR B N 1
ATOM 4371 C CA . TYR B 1 67 ? -9.914 -16.766 0.413 1 98.88 67 TYR B CA 1
ATOM 4372 C C . TYR B 1 67 ? -9.609 -15.594 -0.519 1 98.88 67 TYR B C 1
ATOM 4374 O O . TYR B 1 67 ? -10.508 -15.047 -1.155 1 98.88 67 TYR B O 1
ATOM 4382 N N . ALA B 1 68 ? -8.336 -15.258 -0.613 1 98.31 68 ALA B N 1
ATOM 4383 C CA . ALA B 1 68 ? -7.883 -14.031 -1.264 1 98.31 68 ALA B CA 1
ATOM 4384 C C . ALA B 1 68 ? -7.75 -14.227 -2.771 1 98.31 68 ALA B C 1
ATOM 4386 O O . ALA B 1 68 ? -6.688 -13.961 -3.344 1 98.31 68 ALA B O 1
ATOM 4387 N N . GLY B 1 69 ? -8.828 -14.648 -3.445 1 96.44 69 GLY B N 1
ATOM 4388 C CA . GLY B 1 69 ? -8.898 -14.727 -4.895 1 96.44 69 GLY B CA 1
ATOM 4389 C C . GLY B 1 69 ? -7.727 -15.477 -5.508 1 96.44 69 GLY B C 1
ATOM 4390 O O . GLY B 1 69 ? -6.969 -16.141 -4.805 1 96.44 69 GLY B O 1
ATOM 4391 N N . ASN B 1 70 ? -7.633 -15.398 -6.809 1 97.44 70 ASN B N 1
ATOM 4392 C CA . ASN B 1 70 ? -6.637 -16.062 -7.637 1 97.44 70 ASN B CA 1
ATOM 4393 C C . ASN B 1 70 ? -6.75 -15.633 -9.102 1 97.44 70 ASN B C 1
ATOM 4395 O O . ASN B 1 70 ? -7.496 -14.711 -9.422 1 97.44 70 ASN B O 1
ATOM 4399 N N . GLU B 1 71 ? -5.93 -16.266 -9.945 1 96.88 71 GLU B N 1
ATOM 4400 C CA . GLU B 1 71 ? -5.879 -15.906 -11.359 1 96.88 71 GLU B CA 1
ATOM 4401 C C . GLU B 1 71 ? -6.91 -16.688 -12.164 1 96.88 71 GLU B C 1
ATOM 4403 O O . GLU B 1 71 ? -6.574 -17.344 -13.156 1 96.88 71 GLU B O 1
ATOM 4408 N N . GLY B 1 72 ? -8.188 -16.578 -11.734 1 96.25 72 GLY B N 1
ATOM 4409 C CA . GLY B 1 72 ? -9.234 -17.266 -12.461 1 96.25 72 GLY B CA 1
ATOM 4410 C C . GLY B 1 72 ? -10.602 -17.125 -11.82 1 96.25 72 GLY B C 1
ATOM 4411 O O . GLY B 1 72 ? -10.758 -16.391 -10.844 1 96.25 72 GLY B O 1
ATOM 4412 N N . ASN B 1 73 ? -11.586 -17.859 -12.406 1 96.12 73 ASN B N 1
ATOM 4413 C CA . ASN B 1 73 ? -12.93 -17.938 -11.859 1 96.12 73 ASN B CA 1
ATOM 4414 C C . ASN B 1 73 ? -12.922 -18.469 -10.43 1 96.12 73 ASN B C 1
ATOM 4416 O O . ASN B 1 73 ? -12.398 -19.562 -10.172 1 96.12 73 ASN B O 1
ATOM 4420 N N . ILE B 1 74 ? -13.594 -17.781 -9.547 1 97.38 74 ILE B N 1
ATOM 4421 C CA . ILE B 1 74 ? -13.453 -18.047 -8.117 1 97.38 74 ILE B CA 1
ATOM 4422 C C . ILE B 1 74 ? -14.172 -19.344 -7.77 1 97.38 74 ILE B C 1
ATOM 4424 O O . ILE B 1 74 ? -13.852 -19.984 -6.766 1 97.38 74 ILE B O 1
ATOM 4428 N N . GLU B 1 75 ? -15.102 -19.844 -8.578 1 96.44 75 GLU B N 1
ATOM 4429 C CA . GLU B 1 75 ? -15.805 -21.094 -8.336 1 96.44 75 GLU B CA 1
ATOM 4430 C C . GLU B 1 75 ? -14.852 -22.281 -8.375 1 96.44 75 GLU B C 1
ATOM 4432 O O . GLU B 1 75 ? -15.016 -23.25 -7.621 1 96.44 75 GLU B O 1
ATOM 4437 N N . GLY B 1 76 ? -13.953 -22.188 -9.328 1 94.19 76 GLY B N 1
ATOM 4438 C CA . GLY B 1 76 ? -12.961 -23.25 -9.406 1 94.19 76 GLY B CA 1
ATOM 4439 C C . GLY B 1 76 ? -12.172 -23.422 -8.125 1 94.19 76 GLY B C 1
ATOM 4440 O O . GLY B 1 76 ? -11.867 -24.547 -7.719 1 94.19 76 GLY B O 1
ATOM 4441 N N . PHE B 1 77 ? -11.859 -22.359 -7.434 1 96.25 77 PHE B N 1
ATOM 4442 C CA . PHE B 1 77 ? -11.102 -22.406 -6.188 1 96.25 77 PHE B CA 1
ATOM 4443 C C . PHE B 1 77 ? -12 -22.797 -5.023 1 96.25 77 PHE B C 1
ATOM 4445 O O . PHE B 1 77 ? -11.562 -23.5 -4.105 1 96.25 77 PHE B O 1
ATOM 4452 N N . TRP B 1 78 ? -13.242 -22.344 -5.098 1 97.25 78 TRP B N 1
ATOM 4453 C CA . TRP B 1 78 ? -14.227 -22.766 -4.105 1 97.25 78 TRP B CA 1
ATOM 4454 C C . TRP B 1 78 ? -14.344 -24.297 -4.062 1 97.25 78 TRP B C 1
ATOM 4456 O O . TRP B 1 78 ? -14.398 -24.891 -2.982 1 97.25 78 TRP B O 1
ATOM 4466 N N . GLN B 1 79 ? -14.266 -24.938 -5.25 1 95.38 79 GLN B N 1
ATOM 4467 C CA . GLN B 1 79 ? -14.484 -26.375 -5.371 1 95.38 79 GLN B CA 1
ATOM 4468 C C . GLN B 1 79 ? -13.219 -27.141 -5.016 1 95.38 79 GLN B C 1
ATOM 4470 O O . GLN B 1 79 ? -13.273 -28.359 -4.797 1 95.38 79 GLN B O 1
ATOM 4475 N N . ASN B 1 80 ? -12.133 -26.391 -4.918 1 95.38 80 ASN B N 1
ATOM 4476 C CA . ASN B 1 80 ? -10.875 -27.109 -4.766 1 95.38 80 ASN B CA 1
ATOM 4477 C C . ASN B 1 80 ? -10.141 -26.703 -3.49 1 95.38 80 ASN B C 1
ATOM 4479 O O . ASN B 1 80 ? -8.93 -26.875 -3.381 1 95.38 80 ASN B O 1
ATOM 4483 N N . THR B 1 81 ? -10.812 -26.125 -2.564 1 97 81 THR B N 1
ATOM 4484 C CA . THR B 1 81 ? -10.234 -25.719 -1.287 1 97 81 THR B CA 1
ATOM 4485 C C . THR B 1 81 ? -11.062 -26.266 -0.126 1 97 81 THR B C 1
ATOM 4487 O O . THR B 1 81 ? -11.43 -25.516 0.786 1 97 81 THR B O 1
ATOM 4490 N N . GLY B 1 82 ? -11.211 -27.578 -0.131 1 97.25 82 GLY B N 1
ATOM 4491 C CA . GLY B 1 82 ? -12.023 -28.234 0.872 1 97.25 82 GLY B CA 1
ATOM 4492 C C . GLY B 1 82 ? -11.531 -28.016 2.287 1 97.25 82 GLY B C 1
ATOM 4493 O O . GLY B 1 82 ? -12.32 -28.016 3.236 1 97.25 82 GLY B O 1
ATOM 4494 N N . PHE B 1 83 ? -10.266 -27.781 2.5 1 98.25 83 PHE B N 1
ATOM 4495 C CA . PHE B 1 83 ? -9.656 -27.578 3.811 1 98.25 83 PHE B CA 1
ATOM 4496 C C . PHE B 1 83 ? -10.305 -26.406 4.539 1 98.25 83 PHE B C 1
ATOM 4498 O O . PHE B 1 83 ? -10.492 -26.453 5.754 1 98.25 83 PHE B O 1
ATOM 4505 N N . ILE B 1 84 ? -10.672 -25.344 3.811 1 98.56 84 ILE B N 1
ATOM 4506 C CA . ILE B 1 84 ? -11.227 -24.141 4.43 1 98.56 84 ILE B CA 1
ATOM 4507 C C . ILE B 1 84 ? -12.578 -24.469 5.062 1 98.56 84 ILE B C 1
ATOM 4509 O O . ILE B 1 84 ? -12.93 -23.906 6.105 1 98.56 84 ILE B O 1
ATOM 4513 N N . PHE B 1 85 ? -13.312 -25.375 4.523 1 98.19 85 PHE B N 1
ATOM 4514 C CA . PHE B 1 85 ? -14.609 -25.766 5.07 1 98.19 85 PHE B CA 1
ATOM 4515 C C . PHE B 1 85 ? -14.438 -26.641 6.297 1 98.19 85 PHE B C 1
ATOM 4517 O O . PHE B 1 85 ? -15.203 -26.547 7.258 1 98.19 85 PHE B O 1
ATOM 4524 N N . LYS B 1 86 ? -13.453 -27.516 6.191 1 97.31 86 LYS B N 1
ATOM 4525 C CA . LYS B 1 86 ? -13.086 -28.25 7.395 1 97.31 86 LYS B CA 1
ATOM 4526 C C . LYS B 1 86 ? -12.75 -27.312 8.547 1 97.31 86 LYS B C 1
ATOM 4528 O O . LYS B 1 86 ? -13.234 -27.484 9.664 1 97.31 86 LYS B O 1
ATOM 4533 N N . ALA B 1 87 ? -11.953 -26.328 8.25 1 98.69 87 ALA B N 1
ATOM 4534 C CA . ALA B 1 87 ? -11.586 -25.344 9.25 1 98.69 87 ALA B CA 1
ATOM 4535 C C . ALA B 1 87 ? -12.812 -24.578 9.742 1 98.69 87 ALA B C 1
ATOM 4537 O O . ALA B 1 87 ? -12.945 -24.312 10.938 1 98.69 87 ALA B O 1
ATOM 4538 N N . ALA B 1 88 ? -13.656 -24.219 8.805 1 98.62 88 ALA B N 1
ATOM 4539 C CA . ALA B 1 88 ? -14.852 -23.453 9.148 1 98.62 88 ALA B CA 1
ATOM 4540 C C . ALA B 1 88 ? -15.742 -24.219 10.117 1 98.62 88 ALA B C 1
ATOM 4542 O O . ALA B 1 88 ? -16.312 -23.641 11.047 1 98.62 88 ALA B O 1
ATOM 4543 N N . LYS B 1 89 ? -15.906 -25.531 9.859 1 97.88 89 LYS B N 1
ATOM 4544 C CA . LYS B 1 89 ? -16.672 -26.375 10.766 1 97.88 89 LYS B CA 1
ATOM 4545 C C . LYS B 1 89 ? -16.031 -26.406 12.156 1 97.88 89 LYS B C 1
ATOM 4547 O O . LYS B 1 89 ? -16.734 -26.391 13.164 1 97.88 89 LYS B O 1
ATOM 4552 N N . THR B 1 90 ? -14.75 -26.422 12.141 1 98.44 90 THR B N 1
ATOM 4553 C CA . THR B 1 90 ? -13.992 -26.547 13.383 1 98.44 90 THR B CA 1
ATOM 4554 C C . THR B 1 90 ? -14.102 -25.281 14.211 1 98.44 90 THR B C 1
ATOM 4556 O O . THR B 1 90 ? -14.18 -25.344 15.445 1 98.44 90 THR B O 1
ATOM 4559 N N . PHE B 1 91 ? -14.164 -24.078 13.609 1 98.81 91 PHE B N 1
ATOM 4560 C CA . PHE B 1 91 ? -14.016 -22.828 14.336 1 98.81 91 PHE B CA 1
ATOM 4561 C C . PHE B 1 91 ? -15.297 -22 14.258 1 98.81 91 PHE B C 1
ATOM 4563 O O . PHE B 1 91 ? -15.312 -20.828 14.656 1 98.81 91 PHE B O 1
ATOM 4570 N N . ASN B 1 92 ? -16.375 -22.578 13.695 1 98.62 92 ASN B N 1
ATOM 4571 C CA . ASN B 1 92 ? -17.641 -21.859 13.523 1 98.62 92 ASN B CA 1
ATOM 4572 C C . ASN B 1 92 ? -17.453 -20.578 12.727 1 98.62 92 ASN B C 1
ATOM 4574 O O . ASN B 1 92 ? -17.859 -19.5 13.172 1 98.62 92 ASN B O 1
ATOM 4578 N N . ALA B 1 93 ? -16.875 -20.75 11.57 1 98.81 93 ALA B N 1
ATOM 4579 C CA . ALA B 1 93 ? -16.469 -19.594 10.773 1 98.81 93 ALA B CA 1
ATOM 4580 C C . ALA B 1 93 ? -17.375 -19.391 9.57 1 98.81 93 ALA B C 1
ATOM 4582 O O . ALA B 1 93 ? -18.078 -20.328 9.156 1 98.81 93 ALA B O 1
ATOM 4583 N N . LEU B 1 94 ? -17.391 -18.172 9.07 1 98.75 94 LEU B N 1
ATOM 4584 C CA . LEU B 1 94 ? -17.906 -17.844 7.746 1 98.75 94 LEU B CA 1
ATOM 4585 C C . LEU B 1 94 ? -16.844 -18.062 6.676 1 98.75 94 LEU B C 1
ATOM 4587 O O . LEU B 1 94 ? -15.688 -17.656 6.855 1 98.75 94 LEU B O 1
ATOM 4591 N N . VAL B 1 95 ? -17.219 -18.797 5.641 1 98.81 95 VAL B N 1
ATOM 4592 C CA . VAL B 1 95 ? -16.328 -18.922 4.496 1 98.81 95 VAL B CA 1
ATOM 4593 C C . VAL B 1 95 ? -16.656 -17.859 3.457 1 98.81 95 VAL B C 1
ATOM 4595 O O . VAL B 1 95 ? -17.812 -17.703 3.051 1 98.81 95 VAL B O 1
ATOM 4598 N N . LEU B 1 96 ? -15.641 -17.078 3.031 1 98.94 96 LEU B N 1
ATOM 4599 C CA . LEU B 1 96 ? -15.812 -15.945 2.133 1 98.94 96 LEU B CA 1
ATOM 4600 C C . LEU B 1 96 ? -14.727 -15.93 1.062 1 98.94 96 LEU B C 1
ATOM 4602 O O . LEU B 1 96 ? -13.539 -15.883 1.378 1 98.94 96 LEU B O 1
ATOM 4606 N N . PHE B 1 97 ? -15.109 -16.094 -0.225 1 98.88 97 PHE B N 1
ATOM 4607 C CA . PHE B 1 97 ? -14.188 -16.016 -1.354 1 98.88 97 PHE B CA 1
ATOM 4608 C C . PHE B 1 97 ? -14.438 -14.75 -2.166 1 98.88 97 PHE B C 1
ATOM 4610 O O . PHE B 1 97 ? -15.562 -14.477 -2.578 1 98.88 97 PHE B O 1
ATOM 4617 N N . ALA B 1 98 ? -13.438 -13.961 -2.383 1 98.88 98 ALA B N 1
ATOM 4618 C CA . ALA B 1 98 ? -13.562 -12.797 -3.258 1 98.88 98 ALA B CA 1
ATOM 4619 C C . ALA B 1 98 ? -12.844 -13.023 -4.582 1 98.88 98 ALA B C 1
ATOM 4621 O O . ALA B 1 98 ? -11.742 -13.586 -4.609 1 98.88 98 ALA B O 1
ATOM 4622 N N . GLU B 1 99 ? -13.5 -12.633 -5.656 1 98.88 99 GLU B N 1
ATOM 4623 C CA . GLU B 1 99 ? -12.891 -12.781 -6.977 1 98.88 99 GLU B CA 1
ATOM 4624 C C . GLU B 1 99 ? -11.938 -11.633 -7.277 1 98.88 99 GLU B C 1
ATOM 4626 O O . GLU B 1 99 ? -12.219 -10.484 -6.945 1 98.88 99 GLU B O 1
ATOM 4631 N N . HIS B 1 100 ? -10.836 -11.93 -7.828 1 98.81 100 HIS B N 1
ATOM 4632 C CA . HIS B 1 100 ? -9.812 -10.961 -8.219 1 98.81 100 HIS B CA 1
ATOM 4633 C C . HIS B 1 100 ? -10.281 -10.117 -9.398 1 98.81 100 HIS B C 1
ATOM 4635 O O . HIS B 1 100 ? -10.906 -10.633 -10.328 1 98.81 100 HIS B O 1
ATOM 4641 N N . ARG B 1 101 ? -10 -8.82 -9.344 1 98.75 101 ARG B N 1
ATOM 4642 C CA . ARG B 1 101 ? -10.297 -8 -10.508 1 98.75 101 ARG B CA 1
ATOM 4643 C C . ARG B 1 101 ? -9.648 -8.57 -11.766 1 98.75 101 ARG B C 1
ATOM 4645 O O . ARG B 1 101 ? -8.523 -9.086 -11.711 1 98.75 101 ARG B O 1
ATOM 4652 N N . TYR B 1 102 ? -10.359 -8.492 -12.953 1 98.31 102 TYR B N 1
ATOM 4653 C CA . TYR B 1 102 ? -9.938 -8.875 -14.289 1 98.31 102 TYR B CA 1
ATOM 4654 C C . TYR B 1 102 ? -9.969 -10.391 -14.461 1 98.31 102 TYR B C 1
ATOM 4656 O O . TYR B 1 102 ? -9.57 -10.906 -15.508 1 98.31 102 TYR B O 1
ATOM 4664 N N . TYR B 1 103 ? -10.414 -11.086 -13.445 1 97.94 103 TYR B N 1
ATOM 4665 C CA . TYR B 1 103 ? -10.641 -12.523 -13.578 1 97.94 103 TYR B CA 1
ATOM 4666 C C . TYR B 1 103 ? -12.109 -12.867 -13.367 1 97.94 103 TYR B C 1
ATOM 4668 O O . TYR B 1 103 ? -12.82 -12.156 -12.648 1 97.94 103 TYR B O 1
ATOM 4676 N N . GLY B 1 104 ? -12.531 -13.953 -13.984 1 96.75 104 GLY B N 1
ATOM 4677 C CA . GLY B 1 104 ? -13.914 -14.375 -13.859 1 96.75 104 GLY B CA 1
ATOM 4678 C C . GLY B 1 104 ? -14.906 -13.312 -14.297 1 96.75 104 GLY B C 1
ATOM 4679 O O . GLY B 1 104 ? -14.805 -12.789 -15.406 1 96.75 104 GLY B O 1
ATOM 4680 N N . LYS B 1 105 ? -15.805 -12.984 -13.383 1 97.62 105 LYS B N 1
ATOM 4681 C CA . LYS B 1 105 ? -16.875 -12.039 -13.688 1 97.62 105 LYS B CA 1
ATOM 4682 C C . LYS B 1 105 ? -16.547 -10.648 -13.156 1 97.62 105 LYS B C 1
ATOM 4684 O O . LYS B 1 105 ? -17.25 -9.68 -13.453 1 97.62 105 LYS B O 1
ATOM 4689 N N . SER B 1 106 ? -15.461 -10.539 -12.453 1 98.56 106 SER B N 1
ATOM 4690 C CA . SER B 1 106 ? -15.094 -9.273 -11.812 1 98.56 106 SER B CA 1
ATOM 4691 C C . SER B 1 106 ? -14.266 -8.406 -12.75 1 98.56 106 SER B C 1
ATOM 4693 O O . SER B 1 106 ? -13.039 -8.336 -12.617 1 98.56 106 SER B O 1
ATOM 4695 N N . LEU B 1 107 ? -15 -7.711 -13.656 1 98.44 107 LEU B N 1
ATOM 4696 C CA . LEU B 1 107 ? -14.375 -6.938 -14.719 1 98.44 107 LEU B CA 1
ATOM 4697 C C . LEU B 1 107 ? -14.664 -5.449 -14.555 1 98.44 107 LEU B C 1
ATOM 4699 O O . LEU B 1 107 ? -15.789 -5.004 -14.781 1 98.44 107 LEU B O 1
ATOM 4703 N N . PRO B 1 108 ? -13.664 -4.648 -14.25 1 98.12 108 PRO B N 1
ATOM 4704 C CA . PRO B 1 108 ? -13.875 -3.234 -13.938 1 98.12 108 PRO B CA 1
ATOM 4705 C C . PRO B 1 108 ? -14.555 -2.475 -15.07 1 98.12 108 PRO B C 1
ATOM 4707 O O . PRO B 1 108 ? -15.281 -1.51 -14.828 1 98.12 108 PRO B O 1
ATOM 4710 N N . PHE B 1 109 ? -14.328 -2.908 -16.328 1 97.75 109 PHE B N 1
ATOM 4711 C CA . PHE B 1 109 ? -14.906 -2.203 -17.469 1 97.75 109 PHE B CA 1
ATOM 4712 C C . PHE B 1 109 ? -15.727 -3.152 -18.328 1 97.75 109 PHE B C 1
ATOM 4714 O O . PHE B 1 109 ? -15.797 -2.986 -19.547 1 97.75 109 PHE B O 1
ATOM 4721 N N . GLY B 1 110 ? -16.25 -4.25 -17.688 1 96.19 110 GLY B N 1
ATOM 4722 C CA . GLY B 1 110 ? -17 -5.242 -18.453 1 96.19 110 GLY B CA 1
ATOM 4723 C C . GLY B 1 110 ? -16.172 -5.871 -19.562 1 96.19 110 GLY B C 1
ATOM 4724 O O . GLY B 1 110 ? -15.023 -6.254 -19.359 1 96.19 110 GLY B O 1
ATOM 4725 N N . ASN B 1 111 ? -16.719 -5.906 -20.688 1 91.81 111 ASN B N 1
ATOM 4726 C CA . ASN B 1 111 ? -16.078 -6.559 -21.828 1 91.81 111 ASN B CA 1
ATOM 4727 C C . ASN B 1 111 ? -14.891 -5.754 -22.344 1 91.81 111 ASN B C 1
ATOM 4729 O O . ASN B 1 111 ? -14.062 -6.277 -23.094 1 91.81 111 ASN B O 1
ATOM 4733 N N . ASP B 1 112 ? -14.781 -4.543 -21.891 1 95.62 112 ASP B N 1
ATOM 4734 C CA . ASP B 1 112 ? -13.719 -3.67 -22.359 1 95.62 112 ASP B CA 1
ATOM 4735 C C . ASP B 1 112 ? -12.508 -3.719 -21.438 1 95.62 112 ASP B C 1
ATOM 4737 O O . ASP B 1 112 ? -11.523 -3.01 -21.641 1 95.62 112 ASP B O 1
ATOM 4741 N N . SER B 1 113 ? -12.523 -4.562 -20.391 1 96.62 113 SER B N 1
ATOM 4742 C CA . SER B 1 113 ? -11.492 -4.602 -19.359 1 96.62 113 SER B CA 1
ATOM 4743 C C . SER B 1 113 ? -10.141 -4.988 -19.953 1 96.62 113 SER B C 1
ATOM 4745 O O . SER B 1 113 ? -9.094 -4.688 -19.375 1 96.62 113 SER B O 1
ATOM 4747 N N . PHE B 1 114 ? -10.055 -5.57 -21.109 1 95.19 114 PHE B N 1
ATOM 4748 C CA . PHE B 1 114 ? -8.797 -6.051 -21.656 1 95.19 114 PHE B CA 1
ATOM 4749 C C . PHE B 1 114 ? -8.391 -5.227 -22.875 1 95.19 114 PHE B C 1
ATOM 4751 O O . PHE B 1 114 ? -7.496 -5.617 -23.625 1 95.19 114 PHE B O 1
ATOM 4758 N N . ASN B 1 115 ? -8.992 -4.09 -23.016 1 91.06 115 ASN B N 1
ATOM 4759 C CA . ASN B 1 115 ? -8.703 -3.217 -24.141 1 91.06 115 ASN B CA 1
ATOM 4760 C C . ASN B 1 115 ? -7.953 -1.961 -23.703 1 91.06 115 ASN B C 1
ATOM 4762 O O . ASN B 1 115 ? -8.273 -1.365 -22.672 1 91.06 115 ASN B O 1
ATOM 4766 N N . GLY B 1 116 ? -6.984 -1.698 -24.391 1 88.69 116 GLY B N 1
ATOM 4767 C CA . GLY B 1 116 ? -6.301 -0.425 -24.219 1 88.69 116 GLY B CA 1
ATOM 4768 C C . GLY B 1 116 ? -5.809 -0.191 -22.812 1 88.69 116 GLY B C 1
ATOM 4769 O O . GLY B 1 116 ? -5.164 -1.062 -22.219 1 88.69 116 GLY B O 1
ATOM 4770 N N . ASN B 1 117 ? -6.168 1.033 -22.266 1 91.62 117 ASN B N 1
ATOM 4771 C CA . ASN B 1 117 ? -5.621 1.491 -21 1 91.62 117 ASN B CA 1
ATOM 4772 C C . 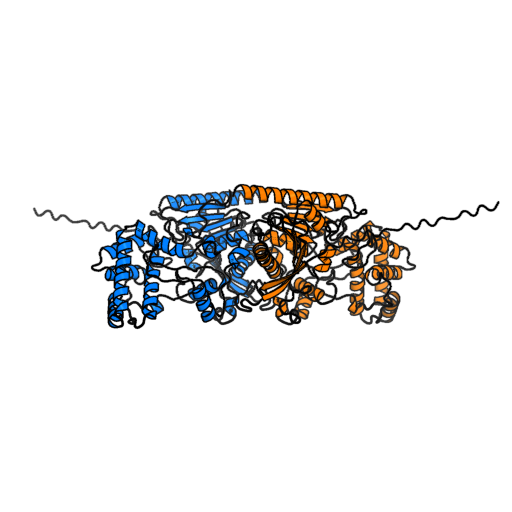ASN B 1 117 ? -6.328 0.833 -19.812 1 91.62 117 ASN B C 1
ATOM 4774 O O . ASN B 1 117 ? -5.855 0.92 -18.688 1 91.62 117 ASN B O 1
ATOM 4778 N N . ALA B 1 118 ? -7.383 0.113 -20.094 1 94.81 118 ALA B N 1
ATOM 4779 C CA . ALA B 1 118 ? -8.156 -0.499 -19.016 1 94.81 118 ALA B CA 1
ATOM 4780 C C . ALA B 1 118 ? -7.312 -1.513 -18.25 1 94.81 118 ALA B C 1
ATOM 4782 O O . ALA B 1 118 ? -7.504 -1.703 -17.047 1 94.81 118 ALA B O 1
ATOM 4783 N N . LEU B 1 119 ? -6.301 -2.162 -18.875 1 96.56 119 LEU B N 1
ATOM 4784 C CA . LEU B 1 119 ? -5.469 -3.191 -18.266 1 96.56 119 LEU B CA 1
ATOM 4785 C C . LEU B 1 119 ? -4.547 -2.59 -17.203 1 96.56 119 LEU B C 1
ATOM 4787 O O . LEU B 1 119 ? -4.012 -3.309 -16.359 1 96.56 119 LEU B O 1
ATOM 4791 N N . GLY B 1 120 ? -4.414 -1.265 -17.312 1 97.44 120 GLY B N 1
ATOM 4792 C CA . GLY B 1 120 ? -3.479 -0.592 -16.438 1 97.44 120 GLY B CA 1
ATOM 4793 C C . GLY B 1 120 ? -3.877 -0.672 -14.969 1 97.44 120 GLY B C 1
ATOM 4794 O O . GLY B 1 120 ? -3.062 -0.412 -14.078 1 97.44 120 GLY B O 1
ATOM 4795 N N . LEU B 1 121 ? -5.121 -1.082 -14.656 1 97.88 121 LEU B N 1
ATOM 4796 C CA . LEU B 1 121 ? -5.625 -1.127 -13.289 1 97.88 121 LEU B CA 1
ATOM 4797 C C . LEU B 1 121 ? -5.594 -2.551 -12.742 1 97.88 121 LEU B C 1
ATOM 4799 O O . LEU B 1 121 ? -6.137 -2.822 -11.672 1 97.88 121 LEU B O 1
ATOM 4803 N N . LEU B 1 122 ? -4.973 -3.463 -13.508 1 98.44 122 LEU B N 1
ATOM 4804 C CA . LEU B 1 122 ? -4.691 -4.809 -13.016 1 98.44 122 LEU B CA 1
ATOM 4805 C C . LEU B 1 122 ? -3.322 -4.863 -12.344 1 98.44 122 LEU B C 1
ATOM 4807 O O . LEU B 1 122 ? -2.291 -4.789 -13.016 1 98.44 122 LEU B O 1
ATOM 4811 N N . SER B 1 123 ? -3.357 -4.934 -11.047 1 98.31 123 SER B N 1
ATOM 4812 C CA . SER B 1 123 ? -2.145 -5.039 -10.242 1 98.31 123 SER B CA 1
ATOM 4813 C C . SER B 1 123 ? -2.434 -5.68 -8.891 1 98.31 123 SER B C 1
ATOM 4815 O O . SER B 1 123 ? -3.584 -5.73 -8.453 1 98.31 123 SER B O 1
ATOM 4817 N N . VAL B 1 124 ? -1.434 -6.129 -8.25 1 98.75 124 VAL B N 1
ATOM 4818 C CA . VAL B 1 124 ? -1.546 -6.68 -6.906 1 98.75 124 VAL B CA 1
ATOM 4819 C C . VAL B 1 124 ? -2.039 -5.602 -5.945 1 98.75 124 VAL B C 1
ATOM 4821 O O . VAL B 1 124 ? -2.906 -5.855 -5.109 1 98.75 124 VAL B O 1
ATOM 4824 N N . ASN B 1 125 ? -1.546 -4.352 -6.098 1 98.56 125 ASN B N 1
ATOM 4825 C CA . ASN B 1 125 ? -1.958 -3.254 -5.227 1 98.56 125 ASN B CA 1
ATOM 4826 C C . ASN B 1 125 ? -3.459 -2.998 -5.316 1 98.56 125 ASN B C 1
ATOM 4828 O O . ASN B 1 125 ? -4.129 -2.83 -4.297 1 98.56 125 ASN B O 1
ATOM 4832 N N . GLN B 1 126 ? -3.961 -2.924 -6.535 1 98.69 126 GLN B N 1
ATOM 4833 C CA . GLN B 1 126 ? -5.391 -2.717 -6.73 1 98.69 126 GLN B CA 1
ATOM 4834 C C . GLN B 1 126 ? -6.199 -3.863 -6.129 1 98.69 126 GLN B C 1
ATOM 4836 O O . GLN B 1 126 ? -7.211 -3.635 -5.461 1 98.69 126 GLN B O 1
ATOM 4841 N N . ALA B 1 127 ? -5.73 -5.07 -6.332 1 98.88 127 ALA B N 1
ATOM 4842 C CA . ALA B 1 127 ? -6.461 -6.242 -5.855 1 98.88 127 ALA B CA 1
ATOM 4843 C C . ALA B 1 127 ? -6.512 -6.27 -4.328 1 98.88 127 ALA B C 1
ATOM 4845 O O . ALA B 1 127 ? -7.555 -6.57 -3.744 1 98.88 127 ALA B O 1
ATOM 4846 N N . LEU B 1 128 ? -5.391 -6.023 -3.682 1 98.94 128 LEU B N 1
ATOM 4847 C CA . LEU B 1 128 ? -5.363 -6.027 -2.225 1 98.94 128 LEU B CA 1
ATOM 4848 C C . LEU B 1 128 ? -6.262 -4.934 -1.658 1 98.94 128 LEU B C 1
ATOM 4850 O O . LEU B 1 128 ? -6.934 -5.141 -0.645 1 98.94 128 LEU B O 1
ATOM 4854 N N . SER B 1 129 ? -6.199 -3.734 -2.301 1 98.88 129 SER B N 1
ATOM 4855 C CA . SER B 1 129 ? -7.098 -2.668 -1.87 1 98.88 129 SER B CA 1
ATOM 4856 C C . SER B 1 129 ? -8.562 -3.068 -2.053 1 98.88 129 SER B C 1
ATOM 4858 O O . SER B 1 129 ? -9.406 -2.754 -1.213 1 98.88 129 SER B O 1
ATOM 4860 N N . ASP B 1 130 ? -8.883 -3.766 -3.193 1 98.94 130 ASP B N 1
ATOM 4861 C CA . ASP B 1 130 ? -10.227 -4.312 -3.355 1 98.94 130 ASP B CA 1
ATOM 4862 C C . ASP B 1 130 ? -10.641 -5.129 -2.133 1 98.94 130 ASP B C 1
ATOM 4864 O O . ASP B 1 130 ? -11.719 -4.914 -1.571 1 98.94 130 ASP B O 1
ATOM 4868 N N . TYR B 1 131 ? -9.773 -6.051 -1.772 1 98.94 131 TYR B N 1
ATOM 4869 C CA . TYR B 1 131 ? -10.094 -6.957 -0.676 1 98.94 131 TYR B CA 1
ATOM 4870 C C . TYR B 1 131 ? -10.25 -6.195 0.635 1 98.94 131 TYR B C 1
ATOM 4872 O O . TYR B 1 131 ? -11.148 -6.492 1.428 1 98.94 131 TYR B O 1
ATOM 4880 N N . ALA B 1 132 ? -9.414 -5.23 0.863 1 98.88 132 ALA B N 1
ATOM 4881 C CA . ALA B 1 132 ? -9.438 -4.484 2.117 1 98.88 132 ALA B CA 1
ATOM 4882 C C . ALA B 1 132 ? -10.742 -3.705 2.268 1 98.88 132 ALA B C 1
ATOM 4884 O O . ALA B 1 132 ? -11.414 -3.801 3.295 1 98.88 132 ALA B O 1
ATOM 4885 N N . PHE B 1 133 ? -11.078 -2.912 1.226 1 98.81 133 PHE B N 1
ATOM 4886 C CA . PHE B 1 133 ? -12.297 -2.121 1.294 1 98.81 133 PHE B CA 1
ATOM 4887 C C . PHE B 1 133 ? -13.523 -3.023 1.312 1 98.81 133 PHE B C 1
ATOM 4889 O O . PHE B 1 133 ? -14.5 -2.746 2.02 1 98.81 133 PHE B O 1
ATOM 4896 N N . PHE B 1 134 ? -13.5 -4.145 0.585 1 98.88 134 PHE B N 1
ATOM 4897 C CA . PHE B 1 134 ? -14.602 -5.102 0.581 1 98.88 134 PHE B CA 1
ATOM 4898 C C . PHE B 1 134 ? -14.812 -5.688 1.972 1 98.88 134 PHE B C 1
ATOM 4900 O O . PHE B 1 134 ? -15.938 -5.691 2.484 1 98.88 134 PHE B O 1
ATOM 4907 N N . LEU B 1 135 ? -13.75 -6.219 2.588 1 98.88 135 LEU B N 1
ATOM 4908 C CA . LEU B 1 135 ? -13.859 -6.883 3.881 1 98.88 135 LEU B CA 1
ATOM 4909 C C . LEU B 1 135 ? -14.367 -5.918 4.949 1 98.88 135 LEU B C 1
ATOM 4911 O O . LEU B 1 135 ? -15.188 -6.297 5.793 1 98.88 135 LEU B O 1
ATOM 4915 N N . LYS B 1 136 ? -13.875 -4.664 4.934 1 98.06 136 LYS B N 1
ATOM 4916 C CA . LYS B 1 136 ? -14.359 -3.672 5.891 1 98.06 136 LYS B CA 1
ATOM 4917 C C . LYS B 1 136 ? -15.859 -3.459 5.742 1 98.06 136 LYS B C 1
ATOM 4919 O O . LYS B 1 136 ? -16.594 -3.449 6.738 1 98.06 136 LYS B O 1
ATOM 4924 N N . LYS B 1 137 ? -16.297 -3.287 4.508 1 97.69 137 LYS B N 1
ATOM 4925 C CA . LYS B 1 137 ? -17.719 -3.049 4.266 1 97.69 137 LYS B CA 1
ATOM 4926 C C . LYS B 1 137 ? -18.547 -4.301 4.559 1 97.69 137 LYS B C 1
ATOM 4928 O O . LYS B 1 137 ? -19.656 -4.207 5.078 1 97.69 137 LYS B O 1
ATOM 4933 N N . PHE B 1 138 ? -18.031 -5.484 4.172 1 98.5 138 PHE B N 1
ATOM 4934 C CA . PHE B 1 138 ? -18.719 -6.742 4.43 1 98.5 138 PHE B CA 1
ATOM 4935 C C . PHE B 1 138 ? -18.969 -6.922 5.922 1 98.5 138 PH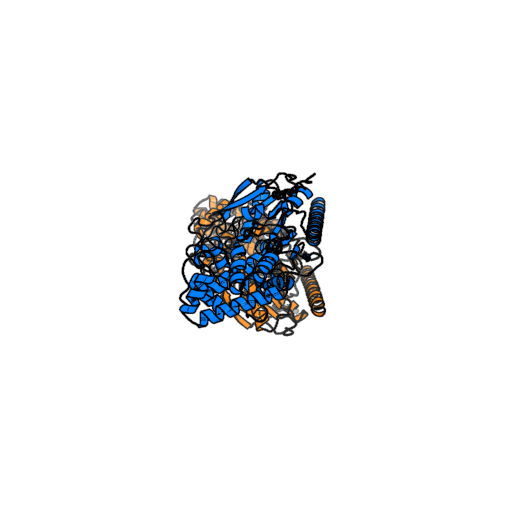E B C 1
ATOM 4937 O O . PHE B 1 138 ? -20.078 -7.293 6.332 1 98.5 138 PHE B O 1
ATOM 4944 N N . LYS B 1 139 ? -17.969 -6.695 6.734 1 98 139 LYS B N 1
ATOM 4945 C CA . LYS B 1 139 ? -18.094 -6.812 8.188 1 98 139 LYS B CA 1
ATOM 4946 C C . LYS B 1 139 ? -19.156 -5.859 8.719 1 98 139 LYS B C 1
ATOM 4948 O O . LYS B 1 139 ? -20 -6.246 9.539 1 98 139 LYS B O 1
ATOM 4953 N N . GLU B 1 140 ? -19.109 -4.637 8.203 1 96.5 140 GLU B N 1
ATOM 4954 C CA . GLU B 1 140 ? -20.094 -3.643 8.633 1 96.5 140 GLU B CA 1
ATOM 4955 C C . GLU B 1 140 ? -21.516 -4.09 8.297 1 96.5 140 GLU B C 1
ATOM 4957 O O . GLU B 1 140 ? -22.406 -4.031 9.141 1 96.5 140 GLU B O 1
ATOM 4962 N N . THR B 1 141 ? -21.688 -4.562 7.102 1 96.5 141 THR B N 1
ATOM 4963 C CA . THR B 1 141 ? -23 -4.906 6.582 1 96.5 141 THR B CA 1
ATOM 4964 C C . THR B 1 141 ? -23.547 -6.152 7.277 1 96.5 141 THR B C 1
ATOM 4966 O O . THR B 1 141 ? -24.766 -6.324 7.383 1 96.5 141 THR B O 1
ATOM 4969 N N . HIS B 1 142 ? -22.672 -7.023 7.805 1 96.75 142 HIS B N 1
ATOM 4970 C CA . HIS B 1 142 ? -23.094 -8.281 8.398 1 96.75 142 HIS B CA 1
ATOM 4971 C C . HIS B 1 142 ? -22.938 -8.266 9.914 1 96.75 142 HIS B C 1
ATOM 4973 O O . HIS B 1 142 ? -22.906 -9.32 10.547 1 96.75 142 HIS B O 1
ATOM 4979 N N . ASN B 1 143 ? -22.75 -7.043 10.508 1 96 143 ASN B N 1
ATOM 4980 C CA . ASN B 1 143 ? -22.562 -6.875 11.945 1 96 143 ASN B CA 1
ATOM 4981 C C . ASN B 1 143 ? -21.469 -7.785 12.477 1 96 143 ASN B C 1
ATOM 4983 O O . ASN B 1 143 ? -21.672 -8.508 13.453 1 96 143 ASN B O 1
ATOM 4987 N N . ALA B 1 144 ? -20.344 -7.789 11.688 1 97.31 144 ALA B N 1
ATOM 4988 C CA . ALA B 1 144 ? -19.234 -8.68 11.977 1 97.31 144 ALA B CA 1
ATOM 4989 C C . ALA B 1 144 ? -17.969 -7.895 12.305 1 97.31 144 ALA B C 1
ATOM 4991 O O . ALA B 1 144 ? -16.859 -8.359 12.047 1 97.31 144 ALA B O 1
ATOM 4992 N N . ASP B 1 145 ? -18.078 -6.723 12.867 1 93.88 145 ASP B N 1
ATOM 4993 C CA . ASP B 1 145 ? -16.953 -5.824 13.094 1 93.88 145 ASP B CA 1
ATOM 4994 C C . ASP B 1 145 ? -15.93 -6.453 14.047 1 93.88 145 ASP B C 1
ATOM 4996 O O . ASP B 1 145 ? -14.727 -6.188 13.945 1 93.88 145 ASP B O 1
ATOM 5000 N N . LYS B 1 146 ? -16.391 -7.297 14.875 1 93 146 LYS B N 1
ATOM 5001 C CA . LYS B 1 146 ? -15.5 -7.871 15.883 1 93 146 LYS B CA 1
ATOM 5002 C C . LYS B 1 146 ? -15.016 -9.25 15.453 1 93 146 LYS B C 1
ATOM 5004 O O . LYS B 1 146 ? -14.219 -9.883 16.156 1 93 146 LYS B O 1
ATOM 5009 N N . CYS B 1 147 ? -15.445 -9.734 14.32 1 98.12 147 CYS B N 1
ATOM 5010 C CA . CYS B 1 147 ? -15.031 -11.039 13.828 1 98.12 147 CYS B CA 1
ATOM 5011 C C . CYS B 1 147 ? -13.625 -10.984 13.242 1 98.12 147 CYS B C 1
ATOM 5013 O O . CYS B 1 147 ? -13.359 -10.188 12.336 1 98.12 147 CYS B O 1
ATOM 5015 N N . PRO B 1 148 ? -12.695 -11.805 13.766 1 98.56 148 PRO B N 1
ATOM 5016 C CA . PRO B 1 148 ? -11.367 -11.836 13.141 1 98.56 148 PRO B CA 1
ATOM 5017 C C . PRO B 1 148 ? -11.383 -12.461 11.75 1 98.56 148 PRO B C 1
ATOM 5019 O O . PRO B 1 148 ? -12.211 -13.344 11.477 1 98.56 148 PRO B O 1
ATOM 5022 N N . VAL B 1 149 ? -10.531 -12.016 10.898 1 98.94 149 VAL B N 1
ATOM 5023 C CA . VAL B 1 149 ? -10.43 -12.547 9.539 1 98.94 149 VAL B CA 1
ATOM 5024 C C . VAL B 1 149 ? -9.117 -13.305 9.383 1 98.94 149 VAL B C 1
ATOM 5026 O O . VAL B 1 149 ? -8.047 -12.781 9.695 1 98.94 149 VAL B O 1
ATOM 5029 N N . ILE B 1 150 ? -9.164 -14.492 8.969 1 98.94 150 ILE B N 1
ATOM 5030 C CA . ILE B 1 150 ? -8 -15.281 8.57 1 98.94 150 ILE B CA 1
ATOM 5031 C C . ILE B 1 150 ? -7.988 -15.453 7.059 1 98.94 150 ILE B C 1
ATOM 5033 O O . ILE B 1 150 ? -8.969 -15.914 6.469 1 98.94 150 ILE B O 1
ATOM 5037 N N . ALA B 1 151 ? -6.914 -15.07 6.43 1 98.94 151 ALA B N 1
ATOM 5038 C CA . ALA B 1 151 ? -6.805 -15.172 4.977 1 98.94 151 ALA B CA 1
ATOM 5039 C C . ALA B 1 151 ? -6.215 -16.516 4.566 1 98.94 151 ALA B C 1
ATOM 5041 O O . ALA B 1 151 ? -5.305 -17.031 5.223 1 98.94 151 ALA B O 1
ATOM 5042 N N . PHE B 1 152 ? -6.77 -17.047 3.529 1 98.94 152 PHE B N 1
ATOM 5043 C CA . PHE B 1 152 ? -6.297 -18.281 2.904 1 98.94 152 PHE B CA 1
ATOM 5044 C C . PHE B 1 152 ? -5.973 -18.047 1.434 1 98.94 152 PHE B C 1
ATOM 5046 O O . PHE B 1 152 ? -6.559 -17.172 0.793 1 98.94 152 PHE B O 1
ATOM 5053 N N . GLY B 1 153 ? -5.086 -18.844 0.914 1 98.69 153 GLY B N 1
ATOM 5054 C CA . GLY B 1 153 ? -4.855 -18.859 -0.521 1 98.69 153 GLY B CA 1
ATOM 5055 C C . GLY B 1 153 ? -3.766 -19.828 -0.936 1 98.69 153 GLY B C 1
ATOM 5056 O O . GLY B 1 153 ? -2.955 -20.25 -0.108 1 98.69 153 GLY B O 1
ATOM 5057 N N . GLY B 1 154 ? -3.752 -20.203 -2.131 1 98.5 154 GLY B N 1
ATOM 5058 C CA . GLY B 1 154 ? -2.736 -21.031 -2.754 1 98.5 154 GLY B CA 1
ATOM 5059 C C . GLY B 1 154 ? -2.123 -20.406 -3.99 1 98.5 154 GLY B C 1
ATOM 5060 O O . GLY B 1 154 ? -2.816 -19.734 -4.762 1 98.5 154 GLY B O 1
ATOM 5061 N N . SER B 1 155 ? -0.841 -20.641 -4.137 1 98.12 155 SER B N 1
ATOM 5062 C CA . SER B 1 155 ? -0.163 -20.109 -5.312 1 98.12 155 SER B CA 1
ATOM 5063 C C . SER B 1 155 ? -0.238 -18.594 -5.348 1 98.12 155 SER B C 1
ATOM 5065 O O . SER B 1 155 ? 0.158 -17.922 -4.391 1 98.12 155 SER B O 1
ATOM 5067 N N . TYR B 1 156 ? -0.822 -18.047 -6.422 1 98.5 156 TYR B N 1
ATOM 5068 C CA . TYR B 1 156 ? -1.019 -16.609 -6.473 1 98.5 156 TYR B CA 1
ATOM 5069 C C . TYR B 1 156 ? -1.934 -16.141 -5.348 1 98.5 156 TYR B C 1
ATOM 5071 O O . TYR B 1 156 ? -1.661 -15.125 -4.699 1 98.5 156 TYR B O 1
ATOM 5079 N N . GLY B 1 157 ? -2.975 -16.875 -5.086 1 98.75 157 GLY B N 1
ATOM 5080 C CA . GLY B 1 157 ? -3.834 -16.562 -3.953 1 98.75 157 GLY B CA 1
ATOM 5081 C C . GLY B 1 157 ? -3.111 -16.625 -2.621 1 98.75 157 GLY B C 1
ATOM 5082 O O . GLY B 1 157 ? -3.43 -15.867 -1.701 1 98.75 157 GLY B O 1
ATOM 5083 N N . GLY B 1 158 ? -2.166 -17.562 -2.49 1 98.88 158 GLY B N 1
ATOM 5084 C CA . GLY B 1 158 ? -1.34 -17.625 -1.294 1 98.88 158 GLY B CA 1
ATOM 5085 C C . GLY B 1 158 ? -0.467 -16.391 -1.113 1 98.88 158 GLY B C 1
ATOM 5086 O O . GLY B 1 158 ? -0.296 -15.906 0.006 1 98.88 158 GLY B O 1
ATOM 5087 N N . MET B 1 159 ? 0.116 -15.922 -2.246 1 98.88 159 MET B N 1
ATOM 5088 C CA . MET B 1 159 ? 0.86 -14.664 -2.213 1 98.88 159 MET B CA 1
ATOM 5089 C C . MET B 1 159 ? -0.024 -13.523 -1.727 1 98.88 159 MET B C 1
ATOM 5091 O O . MET B 1 159 ? 0.385 -12.734 -0.871 1 98.88 159 MET B O 1
ATOM 5095 N N . LEU B 1 160 ? -1.241 -13.484 -2.266 1 98.94 160 LEU B N 1
ATOM 5096 C CA . LEU B 1 160 ? -2.168 -12.414 -1.922 1 98.94 160 LEU B CA 1
ATOM 5097 C C . LEU B 1 160 ? -2.562 -12.484 -0.45 1 98.94 160 LEU B C 1
ATOM 5099 O O . LEU B 1 160 ? -2.691 -11.453 0.214 1 98.94 160 LEU B O 1
ATOM 5103 N N . ALA B 1 161 ? -2.742 -13.703 0.079 1 98.94 161 ALA B N 1
ATOM 5104 C CA . ALA B 1 161 ? -3.059 -13.867 1.496 1 98.94 161 ALA B CA 1
ATOM 5105 C C . ALA B 1 161 ? -1.934 -13.32 2.373 1 98.94 161 ALA B C 1
ATOM 5107 O O . ALA B 1 161 ? -2.184 -12.594 3.334 1 98.94 161 ALA B O 1
ATOM 5108 N N . ALA B 1 162 ? -0.746 -13.656 1.997 1 98.94 162 ALA B N 1
ATOM 5109 C CA . ALA B 1 162 ? 0.409 -13.156 2.74 1 98.94 162 ALA B CA 1
ATOM 5110 C C . ALA B 1 162 ? 0.525 -11.641 2.623 1 98.94 162 ALA B C 1
ATOM 5112 O O . ALA B 1 162 ? 0.73 -10.945 3.623 1 98.94 162 ALA B O 1
ATOM 5113 N N . TYR B 1 163 ? 0.393 -11.133 1.396 1 98.88 163 TYR B N 1
ATOM 5114 C CA . TYR B 1 163 ? 0.508 -9.703 1.157 1 98.88 163 TYR B CA 1
ATOM 5115 C C . TYR B 1 163 ? -0.579 -8.938 1.902 1 98.88 163 TYR B C 1
ATOM 5117 O O . TYR B 1 163 ? -0.345 -7.824 2.381 1 98.88 163 TYR B O 1
ATOM 5125 N N . MET B 1 164 ? -1.801 -9.547 2.01 1 98.88 164 MET B N 1
ATOM 5126 C CA . MET B 1 164 ? -2.857 -8.93 2.807 1 98.88 164 MET B CA 1
ATOM 5127 C C . MET B 1 164 ? -2.436 -8.805 4.266 1 98.88 164 MET B C 1
ATOM 5129 O O . MET B 1 164 ? -2.689 -7.781 4.906 1 98.88 164 MET B O 1
ATOM 5133 N N . ARG B 1 165 ? -1.792 -9.844 4.754 1 98.81 165 ARG B N 1
ATOM 5134 C CA . ARG B 1 165 ? -1.346 -9.781 6.145 1 98.81 165 ARG B CA 1
ATOM 5135 C C . ARG B 1 165 ? -0.226 -8.766 6.316 1 98.81 165 ARG B C 1
ATOM 5137 O O . ARG B 1 165 ? -0.148 -8.094 7.348 1 98.81 165 ARG B O 1
ATOM 5144 N N . PHE B 1 166 ? 0.668 -8.664 5.266 1 98.62 166 PHE B N 1
ATOM 5145 C CA . PHE B 1 166 ? 1.751 -7.684 5.309 1 98.62 166 PHE B CA 1
ATOM 5146 C C . PHE B 1 166 ? 1.198 -6.266 5.402 1 98.62 166 PHE B C 1
ATOM 5148 O O . PHE B 1 166 ? 1.601 -5.492 6.273 1 98.62 166 PHE B O 1
ATOM 5155 N N . LYS B 1 167 ? 0.225 -5.945 4.562 1 98.62 167 LYS B N 1
ATOM 5156 C CA . LYS B 1 167 ? -0.102 -4.551 4.273 1 98.62 167 LYS B CA 1
ATOM 5157 C C . LYS B 1 167 ? -1.369 -4.121 5.008 1 98.62 167 LYS B C 1
ATOM 5159 O O . LYS B 1 167 ? -1.608 -2.926 5.195 1 98.62 167 LYS B O 1
ATOM 5164 N N . TYR B 1 168 ? -2.225 -5.121 5.457 1 98.69 168 TYR B N 1
ATOM 5165 C CA . TYR B 1 168 ? -3.488 -4.805 6.113 1 98.69 168 TYR B CA 1
ATOM 5166 C C . TYR B 1 168 ? -3.672 -5.633 7.379 1 98.69 168 TYR B C 1
ATOM 5168 O O . TYR B 1 168 ? -4.707 -6.281 7.559 1 98.69 168 TYR B O 1
ATOM 5176 N N . PRO B 1 169 ? -2.729 -5.562 8.25 1 98.38 169 PRO B N 1
ATOM 5177 C CA . PRO B 1 169 ? -2.865 -6.297 9.508 1 98.38 169 PRO B CA 1
ATOM 5178 C C . PRO B 1 169 ? -4.012 -5.773 10.375 1 98.38 169 PRO B C 1
ATOM 5180 O O . PRO B 1 169 ? -4.422 -6.438 11.328 1 98.38 169 PRO B O 1
ATOM 5183 N N . ASN B 1 170 ? -4.547 -4.59 10.039 1 97.44 170 ASN B N 1
ATOM 5184 C CA . ASN B 1 170 ? -5.727 -4.051 10.703 1 97.44 170 ASN B CA 1
ATOM 5185 C C . ASN B 1 170 ? -6.984 -4.828 10.328 1 97.44 170 ASN B C 1
ATOM 5187 O O . ASN B 1 170 ? -8.016 -4.707 10.992 1 97.44 170 ASN B O 1
ATOM 5191 N N . ILE B 1 171 ? -6.875 -5.656 9.266 1 98.56 171 ILE B N 1
ATOM 5192 C CA . ILE B 1 171 ? -8.031 -6.391 8.758 1 98.56 171 ILE B CA 1
ATOM 5193 C C . ILE B 1 171 ? -7.781 -7.891 8.883 1 98.56 171 ILE B C 1
ATOM 5195 O O . ILE B 1 171 ? -8.68 -8.648 9.258 1 98.56 171 ILE B O 1
ATOM 5199 N N . ILE B 1 172 ? -6.574 -8.336 8.617 1 98.88 172 ILE B N 1
ATOM 5200 C CA . ILE B 1 172 ? -6.23 -9.758 8.57 1 98.88 172 ILE B CA 1
ATOM 5201 C C . ILE B 1 172 ? -5.492 -10.148 9.844 1 98.88 172 ILE B C 1
ATOM 5203 O O . ILE B 1 172 ? -4.379 -9.672 10.094 1 98.88 172 ILE B O 1
ATOM 5207 N N . GLU B 1 173 ? -6.004 -11.094 10.57 1 98.62 173 GLU B N 1
ATOM 5208 C CA . GLU B 1 173 ? -5.418 -11.539 11.836 1 98.62 173 GLU B CA 1
ATOM 5209 C C . GLU B 1 173 ? -4.312 -12.57 11.594 1 98.62 173 GLU B C 1
ATOM 5211 O O . GLU B 1 173 ? -3.355 -12.648 12.367 1 98.62 173 GLU B O 1
ATOM 5216 N N . GLY B 1 174 ? -4.426 -13.312 10.609 1 98.88 174 GLY B N 1
ATOM 5217 C CA . GLY B 1 174 ? -3.463 -14.328 10.211 1 98.88 174 GLY B CA 1
ATOM 5218 C C . GLY B 1 174 ? -3.701 -14.859 8.812 1 98.88 174 GLY B C 1
ATOM 5219 O O . GLY B 1 174 ? -4.711 -14.531 8.18 1 98.88 174 GLY B O 1
ATOM 5220 N N . ALA B 1 175 ? -2.74 -15.688 8.305 1 98.94 175 ALA B N 1
ATOM 5221 C CA . ALA B 1 175 ? -2.879 -16.141 6.926 1 98.94 175 ALA B CA 1
ATOM 5222 C C . ALA B 1 175 ? -2.287 -17.531 6.75 1 98.94 175 ALA B C 1
ATOM 5224 O O . ALA B 1 175 ? -1.259 -17.859 7.348 1 98.94 175 ALA B O 1
ATOM 5225 N N . ILE B 1 176 ? -2.961 -18.297 6.004 1 98.94 176 ILE B N 1
ATOM 5226 C CA . ILE B 1 176 ? -2.445 -19.547 5.449 1 98.94 176 ILE B CA 1
ATOM 5227 C C . ILE B 1 176 ? -2.062 -19.344 3.986 1 98.94 176 ILE B C 1
ATOM 5229 O O . ILE B 1 176 ? -2.932 -19.203 3.123 1 98.94 176 ILE B O 1
ATOM 5233 N N . ALA B 1 177 ? -0.795 -19.297 3.715 1 98.94 177 ALA B N 1
ATOM 5234 C CA . ALA B 1 177 ? -0.262 -19.094 2.369 1 98.94 177 ALA B CA 1
ATOM 5235 C C . ALA B 1 177 ? 0.35 -20.375 1.823 1 98.94 177 ALA B C 1
ATOM 5237 O O . ALA B 1 177 ? 1.527 -20.656 2.057 1 98.94 177 ALA B O 1
ATOM 5238 N N . ALA B 1 178 ? -0.426 -21.047 1.006 1 98.88 178 ALA B N 1
ATOM 5239 C CA . ALA B 1 178 ? -0.015 -22.359 0.512 1 98.88 178 ALA B CA 1
ATOM 5240 C C . ALA B 1 178 ? 0.58 -22.25 -0.89 1 98.88 178 ALA B C 1
ATOM 5242 O O . ALA B 1 178 ? 0.074 -21.516 -1.732 1 98.88 178 ALA B O 1
ATOM 5243 N N . SER B 1 179 ? 1.671 -23 -1.099 1 98.62 179 SER B N 1
ATOM 5244 C CA . SER B 1 179 ? 2.277 -23.094 -2.422 1 98.62 179 SER B CA 1
ATOM 5245 C C . SER B 1 179 ? 2.547 -21.719 -3.01 1 98.62 179 SER B C 1
ATOM 5247 O O . SER B 1 179 ? 2.322 -21.484 -4.199 1 98.62 179 SER B O 1
ATOM 5249 N N . ALA B 1 180 ? 2.932 -20.734 -2.16 1 98.69 180 ALA B N 1
ATOM 5250 C CA . ALA B 1 180 ? 3.111 -19.344 -2.564 1 98.69 180 ALA B CA 1
ATOM 5251 C C . ALA B 1 180 ? 4.578 -19.047 -2.865 1 98.69 180 ALA B C 1
ATOM 5253 O O . ALA B 1 180 ? 5.391 -18.922 -1.949 1 98.69 180 ALA B O 1
ATOM 5254 N N . PRO B 1 181 ? 4.949 -18.906 -4.105 1 98.44 181 PRO B N 1
ATOM 5255 C CA . PRO B 1 181 ? 6.355 -18.688 -4.441 1 98.44 181 PRO B CA 1
ATOM 5256 C C . PRO B 1 181 ? 6.781 -17.219 -4.277 1 98.44 181 PRO B C 1
ATOM 5258 O O . PRO B 1 181 ? 7.332 -16.625 -5.211 1 98.44 181 PRO B O 1
ATOM 5261 N N . LEU B 1 182 ? 6.703 -16.703 -3.102 1 98.38 182 LEU B N 1
ATOM 5262 C CA . LEU B 1 182 ? 6.902 -15.289 -2.785 1 98.38 182 LEU B CA 1
ATOM 5263 C C . LEU B 1 182 ? 8.305 -14.836 -3.18 1 98.38 182 LEU B C 1
ATOM 5265 O O . LEU B 1 182 ? 8.469 -13.781 -3.809 1 98.38 182 LEU B O 1
ATOM 5269 N N . TYR B 1 183 ? 9.32 -15.609 -2.859 1 98.25 183 TYR B N 1
ATOM 5270 C CA . TYR B 1 183 ? 10.703 -15.211 -3.115 1 98.25 183 TYR B CA 1
ATOM 5271 C C . TYR B 1 183 ? 11 -15.211 -4.609 1 98.25 183 TYR B C 1
ATOM 5273 O O . TYR B 1 183 ? 11.656 -14.297 -5.117 1 98.25 183 TYR B O 1
ATOM 5281 N N . GLN B 1 184 ? 10.453 -16.188 -5.301 1 97.88 184 GLN B N 1
ATOM 5282 C CA . GLN B 1 184 ? 10.719 -16.281 -6.734 1 97.88 184 GLN B CA 1
ATOM 5283 C C . GLN B 1 184 ? 10.117 -15.078 -7.473 1 97.88 184 GLN B C 1
ATOM 5285 O O . GLN B 1 184 ? 10.805 -14.422 -8.258 1 97.88 184 GLN B O 1
ATOM 5290 N N . VAL B 1 185 ? 8.898 -14.742 -7.188 1 98.12 185 VAL B N 1
ATOM 5291 C CA . VAL B 1 185 ? 8.211 -13.719 -7.973 1 98.12 185 VAL B CA 1
ATOM 5292 C C . VAL B 1 185 ? 8.734 -12.336 -7.586 1 98.12 185 VAL B C 1
ATOM 5294 O O . VAL B 1 185 ? 8.555 -11.367 -8.336 1 98.12 185 VAL B O 1
ATOM 5297 N N . ALA B 1 186 ? 9.406 -12.234 -6.418 1 98.12 186 ALA B N 1
ATOM 5298 C CA . ALA B 1 186 ? 10.016 -10.977 -6 1 98.12 186 ALA B CA 1
ATOM 5299 C C . ALA B 1 186 ? 11.406 -10.805 -6.598 1 98.12 186 ALA B C 1
ATOM 5301 O O . ALA B 1 186 ? 12.086 -9.805 -6.348 1 98.12 186 ALA B O 1
ATOM 5302 N N . GLY B 1 187 ? 11.836 -11.758 -7.387 1 96.69 187 GLY B N 1
ATOM 5303 C CA . GLY B 1 187 ? 13.109 -11.664 -8.086 1 96.69 187 GLY B CA 1
ATOM 5304 C C . GLY B 1 187 ? 14.281 -12.094 -7.227 1 96.69 187 GLY B C 1
ATOM 5305 O O . GLY B 1 187 ? 15.43 -11.727 -7.504 1 96.69 187 GLY B O 1
ATOM 5306 N N . LYS B 1 188 ? 14.039 -12.891 -6.168 1 96.44 188 LYS B N 1
ATOM 5307 C CA . LYS B 1 188 ? 15.102 -13.258 -5.242 1 96.44 188 LYS B CA 1
ATOM 5308 C C . LYS B 1 188 ? 15.773 -14.57 -5.664 1 96.44 188 LYS B C 1
ATOM 5310 O O . LYS B 1 188 ? 16.844 -14.914 -5.168 1 96.44 188 LYS B O 1
ATOM 5315 N N . LEU B 1 189 ? 15.086 -15.289 -6.629 1 94.75 189 LEU B N 1
ATOM 5316 C CA . LEU B 1 189 ? 15.602 -16.547 -7.152 1 94.75 189 LEU B CA 1
ATOM 5317 C C . LEU B 1 189 ? 15.438 -16.625 -8.664 1 94.75 189 LEU B C 1
ATOM 5319 O O . LEU B 1 189 ? 14.562 -15.961 -9.227 1 94.75 189 LEU B O 1
ATOM 5323 N N . SER B 1 190 ? 16.266 -17.484 -9.227 1 91.69 190 SER B N 1
ATOM 5324 C CA . SER B 1 190 ? 16.078 -17.734 -10.648 1 91.69 190 SER B CA 1
ATOM 5325 C C . SER B 1 190 ? 14.82 -18.562 -10.898 1 91.69 190 SER B C 1
ATOM 5327 O O . SER B 1 190 ? 14.523 -19.5 -10.141 1 91.69 190 SER B O 1
ATOM 5329 N N . GLY B 1 191 ? 14.18 -18.25 -12.016 1 92.44 191 GLY B N 1
ATOM 5330 C CA . GLY B 1 191 ? 13.008 -19.047 -12.367 1 92.44 191 GLY B CA 1
ATOM 5331 C C . GLY B 1 191 ? 13.352 -20.391 -12.961 1 92.44 191 GLY B C 1
ATOM 5332 O O . GLY B 1 191 ? 12.469 -21.234 -13.148 1 92.44 191 GLY B O 1
ATOM 5333 N N . ASP B 1 192 ? 14.625 -20.703 -13.148 1 94.81 192 ASP B N 1
ATOM 5334 C CA . ASP B 1 192 ? 15.062 -21.984 -13.656 1 94.81 192 ASP B CA 1
ATOM 5335 C C . ASP B 1 192 ? 14.719 -23.109 -12.68 1 94.81 192 ASP B C 1
ATOM 5337 O O . ASP B 1 192 ? 14.523 -24.266 -13.078 1 94.81 192 ASP B O 1
ATOM 5341 N N . ILE B 1 193 ? 14.641 -22.688 -11.469 1 96.62 193 ILE B N 1
ATOM 5342 C CA . ILE B 1 193 ? 14.461 -23.656 -10.406 1 96.62 193 ILE B CA 1
ATOM 5343 C C . ILE B 1 193 ? 13.117 -24.375 -10.578 1 96.62 193 ILE B C 1
ATOM 5345 O O . ILE B 1 193 ? 12.961 -25.516 -10.164 1 96.62 193 ILE B O 1
ATOM 5349 N N . PHE B 1 194 ? 12.211 -23.75 -11.211 1 98.12 194 PHE B N 1
ATOM 5350 C CA . PHE B 1 194 ? 10.898 -24.344 -11.438 1 98.12 194 PHE B CA 1
ATOM 5351 C C . PHE B 1 194 ? 11.008 -25.578 -12.32 1 98.12 194 PHE B C 1
ATOM 5353 O O . PHE B 1 194 ? 10.508 -26.656 -11.961 1 98.12 194 PHE B O 1
ATOM 5360 N N . PHE B 1 195 ? 11.656 -25.484 -13.391 1 98.31 195 PHE B N 1
ATOM 5361 C CA . PHE B 1 195 ? 11.758 -26.594 -14.336 1 98.31 195 PHE B CA 1
ATOM 5362 C C . PHE B 1 195 ? 12.695 -27.672 -13.82 1 98.31 195 PHE B C 1
ATOM 5364 O O . PHE B 1 195 ? 12.523 -28.859 -14.125 1 98.31 195 PHE B O 1
ATOM 5371 N N . GLN B 1 196 ? 13.664 -27.234 -13.031 1 98.31 196 GLN B N 1
ATOM 5372 C CA . GLN B 1 196 ? 14.492 -28.219 -12.352 1 98.31 196 GLN B CA 1
ATOM 5373 C C . GLN B 1 196 ? 13.664 -29.078 -11.398 1 98.31 196 GLN B C 1
ATOM 5375 O O . GLN B 1 196 ? 13.852 -30.297 -11.328 1 98.31 196 GLN B O 1
ATOM 5380 N N . ALA B 1 197 ? 12.758 -28.406 -10.766 1 98.5 197 ALA B N 1
ATOM 5381 C CA . ALA B 1 197 ? 11.883 -29.125 -9.844 1 98.5 197 ALA B CA 1
ATOM 5382 C C . ALA B 1 197 ? 10.945 -30.062 -10.602 1 98.5 197 ALA B C 1
ATOM 5384 O O . ALA B 1 197 ? 10.664 -31.172 -10.148 1 98.5 197 ALA B O 1
ATOM 5385 N N . VAL B 1 198 ? 10.438 -29.625 -11.734 1 98.62 198 VAL B N 1
ATOM 5386 C CA . VAL B 1 198 ? 9.625 -30.5 -12.57 1 98.62 198 VAL B CA 1
ATOM 5387 C C . VAL B 1 198 ? 10.43 -31.734 -12.953 1 98.62 198 VAL B C 1
ATOM 5389 O O . VAL B 1 198 ? 9.945 -32.875 -12.812 1 98.62 198 VAL B O 1
ATOM 5392 N N . SER B 1 199 ? 11.633 -31.547 -13.414 1 98.56 199 SER B N 1
ATOM 5393 C CA . SER B 1 199 ? 12.492 -32.656 -13.852 1 98.56 199 SER B CA 1
ATOM 5394 C C . SER B 1 199 ? 12.797 -33.594 -12.703 1 98.56 199 SER B C 1
ATOM 5396 O O . SER B 1 199 ? 12.836 -34.812 -12.891 1 98.56 199 SER B O 1
ATOM 5398 N N . LYS B 1 200 ? 13.016 -33 -11.547 1 98.12 200 LYS B N 1
ATOM 5399 C CA . LYS B 1 200 ? 13.305 -33.812 -10.375 1 98.12 200 LYS B CA 1
ATOM 5400 C C . LYS B 1 200 ? 12.133 -34.75 -10.047 1 98.12 200 LYS B C 1
ATOM 5402 O O . LYS B 1 200 ? 12.32 -35.906 -9.672 1 98.12 200 LYS B O 1
ATOM 5407 N N . ASP B 1 201 ? 10.953 -34.25 -10.141 1 98.19 201 ASP B N 1
ATOM 5408 C CA . ASP B 1 201 ? 9.758 -35.031 -9.883 1 98.19 201 ASP B CA 1
ATOM 5409 C C . ASP B 1 201 ? 9.727 -36.281 -10.773 1 98.19 201 ASP B C 1
ATOM 5411 O O . ASP B 1 201 ? 9.445 -37.375 -10.297 1 98.19 201 ASP B O 1
ATOM 5415 N N . PHE B 1 202 ? 10.039 -36.188 -12.008 1 98.38 202 PHE B N 1
ATOM 5416 C CA . PHE B 1 202 ? 10.047 -37.281 -12.953 1 98.38 202 PHE B CA 1
ATOM 5417 C C . PHE B 1 202 ? 11.234 -38.219 -12.695 1 98.38 202 PHE B C 1
ATOM 5419 O O . PHE B 1 202 ? 11.094 -39.438 -12.75 1 98.38 202 PHE B O 1
ATOM 5426 N N . SER B 1 203 ? 12.352 -37.594 -12.406 1 97.44 203 SER B N 1
ATOM 5427 C CA . SER B 1 203 ? 13.555 -38.406 -12.133 1 97.44 203 SER B CA 1
ATOM 5428 C C . SER B 1 203 ? 13.391 -39.25 -10.875 1 97.44 203 SER B C 1
ATOM 5430 O O . SER B 1 203 ? 13.93 -40.344 -10.789 1 97.44 203 SER B O 1
ATOM 5432 N N . ASP B 1 204 ? 12.672 -38.688 -9.922 1 96.44 204 ASP B N 1
ATOM 5433 C CA . ASP B 1 204 ? 12.477 -39.375 -8.648 1 96.44 204 ASP B CA 1
ATOM 5434 C C . ASP B 1 204 ? 11.602 -40.625 -8.836 1 96.44 204 ASP B C 1
ATOM 5436 O O . ASP B 1 204 ? 11.672 -41.562 -8.031 1 96.44 204 ASP B O 1
ATOM 5440 N N . VAL B 1 205 ? 10.703 -40.594 -9.805 1 96.62 205 VAL B N 1
ATOM 5441 C CA . VAL B 1 205 ? 9.922 -41.812 -10.109 1 96.62 205 VAL B CA 1
ATOM 5442 C C . VAL B 1 205 ? 10.844 -42.906 -10.641 1 96.62 205 VAL B C 1
ATOM 5444 O O . VAL B 1 205 ? 10.766 -44.062 -10.195 1 96.62 205 VAL B O 1
ATOM 5447 N N . SER B 1 206 ? 11.664 -42.531 -11.641 1 93.69 206 SER B N 1
ATOM 5448 C CA . SER B 1 206 ? 12.672 -43.438 -12.188 1 93.69 206 SER B CA 1
ATOM 5449 C C . SER B 1 206 ? 13.672 -42.719 -13.07 1 93.69 206 SER B C 1
ATOM 5451 O O . SER B 1 206 ? 13.281 -41.875 -13.883 1 93.69 206 SER B O 1
ATOM 5453 N N . PRO B 1 207 ? 14.961 -43.031 -12.922 1 91.88 207 PRO B N 1
ATOM 5454 C CA . PRO B 1 207 ? 15.945 -42.406 -13.82 1 91.88 207 PRO B CA 1
ATOM 5455 C C . PRO B 1 207 ? 15.648 -42.688 -15.297 1 91.88 207 PRO B C 1
ATOM 5457 O O . PRO B 1 207 ? 15.977 -41.875 -16.156 1 91.88 207 PRO B O 1
ATOM 5460 N N . GLN B 1 208 ? 15.047 -43.781 -15.555 1 95.06 208 GLN B N 1
ATOM 5461 C CA . GLN B 1 208 ? 14.703 -44.156 -16.922 1 95.06 208 GLN B CA 1
ATOM 5462 C C . GLN B 1 208 ? 13.656 -43.219 -17.516 1 95.06 208 GLN B C 1
ATOM 5464 O O . GLN B 1 208 ? 13.664 -42.938 -18.703 1 95.06 208 GLN B O 1
ATOM 5469 N N . CYS B 1 209 ? 12.844 -42.75 -16.656 1 97.38 209 CYS B N 1
ATOM 5470 C CA . CYS B 1 209 ? 11.82 -41.812 -17.109 1 97.38 209 CYS B CA 1
ATOM 5471 C C . CYS B 1 209 ? 12.453 -40.562 -17.703 1 97.38 209 CYS B C 1
ATOM 5473 O O . CYS B 1 209 ? 12.164 -40.188 -18.844 1 97.38 209 CYS B O 1
ATOM 5475 N N . GLU B 1 210 ? 13.312 -39.906 -16.953 1 97.25 210 GLU B N 1
ATOM 5476 C CA . GLU B 1 210 ? 14.023 -38.719 -17.438 1 97.25 210 GLU B CA 1
ATOM 5477 C C . GLU B 1 210 ? 14.789 -39.031 -18.719 1 97.25 210 GLU B C 1
ATOM 5479 O O . GLU B 1 210 ? 14.766 -38.219 -19.672 1 97.25 210 GLU B O 1
ATOM 5484 N N . SER B 1 211 ? 15.484 -40.125 -18.719 1 96.81 211 SER B N 1
ATOM 5485 C CA . SER B 1 211 ? 16.297 -40.5 -19.875 1 96.81 211 SER B CA 1
ATOM 5486 C C . SER B 1 211 ? 15.422 -40.688 -21.125 1 96.81 211 SER B C 1
ATOM 5488 O O . SER B 1 211 ? 15.844 -40.344 -22.234 1 96.81 211 SER B O 1
ATOM 5490 N N . GLN B 1 212 ? 14.234 -41.25 -20.938 1 97.75 212 GLN B N 1
ATOM 5491 C CA . GLN B 1 212 ? 13.32 -41.438 -22.062 1 97.75 212 GLN B CA 1
ATOM 5492 C C . GLN B 1 212 ? 12.82 -40.094 -22.594 1 97.75 212 GLN B C 1
ATOM 5494 O O . GLN B 1 212 ? 12.672 -39.938 -23.797 1 97.75 212 GLN B O 1
ATOM 5499 N N . VAL B 1 213 ? 12.531 -39.156 -21.719 1 98.69 213 VAL B N 1
ATOM 5500 C CA . VAL B 1 213 ? 12.109 -37.844 -22.125 1 98.69 213 VAL B CA 1
ATOM 5501 C C . VAL B 1 213 ? 13.219 -37.156 -22.953 1 98.69 213 VAL B C 1
ATOM 5503 O O . VAL B 1 213 ? 12.961 -36.656 -24.031 1 98.69 213 VAL B O 1
ATOM 5506 N N . ARG B 1 214 ? 14.445 -37.25 -22.453 1 98.19 214 ARG B N 1
ATOM 5507 C CA . ARG B 1 214 ? 15.586 -36.656 -23.156 1 98.19 214 ARG B CA 1
ATOM 5508 C C . ARG B 1 214 ? 15.766 -37.281 -24.531 1 98.19 214 ARG B C 1
ATOM 5510 O O . ARG B 1 214 ? 16 -36.594 -25.516 1 98.19 214 ARG B O 1
ATOM 5517 N N . SER B 1 215 ? 15.648 -38.594 -24.562 1 98.12 215 SER B N 1
ATOM 5518 C CA . SER B 1 215 ? 15.812 -39.312 -25.828 1 98.12 215 SER B CA 1
ATOM 5519 C C . SER B 1 215 ? 14.766 -38.906 -26.844 1 98.12 215 SER B C 1
ATOM 5521 O O . SER B 1 215 ? 15.047 -38.812 -28.047 1 98.12 215 SER B O 1
ATOM 5523 N N . ALA B 1 216 ? 13.586 -38.781 -26.375 1 98.75 216 ALA B N 1
ATOM 5524 C CA . ALA B 1 216 ? 12.508 -38.375 -27.266 1 98.75 216 ALA B CA 1
ATOM 5525 C C . ALA B 1 216 ? 12.766 -36.969 -27.844 1 98.75 216 ALA B C 1
ATOM 5527 O O . ALA B 1 216 ? 12.617 -36.75 -29.047 1 98.75 216 ALA B O 1
ATOM 5528 N N . PHE B 1 217 ? 13.188 -36.031 -27.031 1 98.75 217 PHE B N 1
ATOM 5529 C CA . PHE B 1 217 ? 13.461 -34.656 -27.5 1 98.75 217 PHE B CA 1
ATOM 5530 C C . PHE B 1 217 ? 14.664 -34.656 -28.422 1 98.75 217 PHE B C 1
ATOM 5532 O O . PHE B 1 217 ? 14.719 -33.844 -29.375 1 98.75 217 PHE B O 1
ATOM 5539 N N . ASP B 1 218 ? 15.641 -35.5 -28.141 1 98.25 218 ASP B N 1
ATOM 5540 C CA . ASP B 1 218 ? 16.781 -35.656 -29.047 1 98.25 218 ASP B CA 1
ATOM 5541 C C . ASP B 1 218 ? 16.328 -36.094 -30.438 1 98.25 218 ASP B C 1
ATOM 5543 O O . ASP B 1 218 ? 16.828 -35.562 -31.438 1 98.25 218 ASP B O 1
ATOM 5547 N N . GLN B 1 219 ? 15.461 -37.062 -30.438 1 98.44 219 GLN B N 1
ATOM 5548 C CA . GLN B 1 219 ? 14.953 -37.531 -31.719 1 98.44 219 GLN B CA 1
ATOM 5549 C C . GLN B 1 219 ? 14.164 -36.438 -32.438 1 98.44 219 GLN B C 1
ATOM 5551 O O . GLN B 1 219 ? 14.266 -36.312 -33.656 1 98.44 219 GLN B O 1
ATOM 5556 N N . LEU B 1 220 ? 13.367 -35.688 -31.75 1 98.75 220 LEU B N 1
ATOM 5557 C CA . LEU B 1 220 ? 12.648 -34.562 -32.344 1 98.75 220 LEU B CA 1
ATOM 5558 C C . LEU B 1 220 ? 13.625 -33.562 -32.938 1 98.75 220 LEU B C 1
ATOM 5560 O O . LEU B 1 220 ? 13.391 -33.031 -34.031 1 98.75 220 LEU B O 1
ATOM 5564 N N . ALA B 1 221 ? 14.648 -33.281 -32.156 1 98.56 221 ALA B N 1
ATOM 5565 C CA . ALA B 1 221 ? 15.648 -32.312 -32.656 1 98.56 221 ALA B CA 1
ATOM 5566 C C . ALA B 1 221 ? 16.297 -32.812 -33.938 1 98.56 221 ALA B C 1
ATOM 5568 O O . ALA B 1 221 ? 16.531 -32.031 -34.875 1 98.56 221 ALA B O 1
ATOM 5569 N N . LYS B 1 222 ? 16.594 -34.094 -33.969 1 98.25 222 LYS B N 1
ATOM 5570 C CA . LYS B 1 222 ? 17.156 -34.688 -35.188 1 98.25 222 LYS B CA 1
ATOM 5571 C C . LYS B 1 222 ? 16.203 -34.531 -36.375 1 98.25 222 LYS B C 1
ATOM 5573 O O . LYS B 1 222 ? 16.625 -34.188 -37.469 1 98.25 222 LYS B O 1
ATOM 5578 N N . TRP B 1 223 ? 14.961 -34.844 -36.094 1 98.44 223 TRP B N 1
ATOM 5579 C CA . TRP B 1 223 ? 13.969 -34.688 -37.156 1 98.44 223 TRP B CA 1
ATOM 5580 C C . TRP B 1 223 ? 13.852 -33.219 -37.594 1 98.44 223 TRP B C 1
ATOM 5582 O O . TRP B 1 223 ? 13.859 -32.938 -38.781 1 98.44 223 TRP B O 1
ATOM 5592 N N . ALA B 1 224 ? 13.75 -32.312 -36.688 1 98.31 224 ALA B N 1
ATOM 5593 C CA . ALA B 1 224 ? 13.594 -30.891 -37 1 98.31 224 ALA B CA 1
ATOM 5594 C C . ALA B 1 224 ? 14.758 -30.375 -37.844 1 98.31 224 ALA B C 1
ATOM 5596 O O . ALA B 1 224 ? 14.57 -29.547 -38.719 1 98.31 224 ALA B O 1
ATOM 5597 N N . ASN B 1 225 ? 15.961 -30.875 -37.5 1 97.44 225 ASN B N 1
ATOM 5598 C CA . ASN B 1 225 ? 17.156 -30.469 -38.219 1 97.44 225 ASN B CA 1
ATOM 5599 C C . ASN B 1 225 ? 17.156 -30.938 -39.656 1 97.44 225 ASN B C 1
ATOM 5601 O O . ASN B 1 225 ? 17.922 -30.469 -40.5 1 97.44 225 ASN B O 1
ATOM 5605 N N . SER B 1 226 ? 16.25 -31.859 -39.938 1 97 226 SER B N 1
ATOM 5606 C CA . SER B 1 226 ? 16.156 -32.375 -41.312 1 97 226 SER B CA 1
ATOM 5607 C C . SER B 1 226 ? 15.203 -31.547 -42.156 1 97 226 SER B C 1
ATOM 5609 O O . SER B 1 226 ? 14.969 -31.875 -43.312 1 97 226 SER B O 1
ATOM 5611 N N . GLY B 1 227 ? 14.609 -30.562 -41.594 1 95.88 227 GLY B N 1
ATOM 5612 C CA . GLY B 1 227 ? 13.812 -29.609 -42.375 1 95.88 227 GLY B CA 1
ATOM 5613 C C . GLY B 1 227 ? 12.383 -30.078 -42.594 1 95.88 227 GLY B C 1
ATOM 5614 O O . GLY B 1 227 ? 11.773 -30.656 -41.688 1 95.88 227 GLY B O 1
ATOM 5615 N N . PRO B 1 228 ? 11.883 -29.812 -43.719 1 96.62 228 PRO B N 1
ATOM 5616 C CA . PRO B 1 228 ? 10.461 -30.047 -43.969 1 96.62 228 PRO B CA 1
ATOM 5617 C C . PRO B 1 228 ? 10.07 -31.516 -43.75 1 96.62 228 PRO B C 1
ATOM 5619 O O . PRO B 1 228 ? 8.977 -31.797 -43.25 1 96.62 228 PRO B O 1
ATOM 5622 N N . GLU B 1 229 ? 10.906 -32.438 -44.188 1 97.06 229 GLU B N 1
ATOM 5623 C CA . GLU B 1 229 ? 10.602 -33.844 -43.969 1 97.06 229 GLU B CA 1
ATOM 5624 C C . GLU B 1 229 ? 10.516 -34.188 -42.5 1 97.06 229 GLU B C 1
ATOM 5626 O O . GLU B 1 229 ? 9.648 -34.969 -42.094 1 97.06 229 GLU B O 1
ATOM 5631 N N . GLY B 1 230 ? 11.422 -33.625 -41.812 1 97.94 230 GLY B N 1
ATOM 5632 C CA . GLY B 1 230 ? 11.414 -33.812 -40.344 1 97.94 230 GLY B CA 1
ATOM 5633 C C . GLY B 1 230 ? 10.188 -33.25 -39.688 1 97.94 230 GLY B C 1
ATOM 5634 O O . GLY B 1 230 ? 9.641 -33.844 -38.75 1 97.94 230 GLY B O 1
ATOM 5635 N N . TYR B 1 231 ? 9.805 -32.031 -40.125 1 98.44 231 TYR B N 1
ATOM 5636 C CA . TYR B 1 231 ? 8.602 -31.422 -39.594 1 98.44 231 TYR B CA 1
ATOM 5637 C C . TYR B 1 231 ? 7.367 -32.281 -39.844 1 98.44 231 TYR B C 1
ATOM 5639 O O . TYR B 1 231 ? 6.473 -32.375 -39 1 98.44 231 TYR B O 1
ATOM 5647 N N . SER B 1 232 ? 7.336 -32.875 -41 1 98.06 232 SER B N 1
ATOM 5648 C CA . SER B 1 232 ? 6.238 -33.781 -41.344 1 98.06 232 SER B CA 1
ATOM 5649 C C . SER B 1 232 ? 6.211 -35 -40.406 1 98.06 232 SER B C 1
ATOM 5651 O O . SER B 1 232 ? 5.141 -35.406 -39.969 1 98.06 232 SER B O 1
ATOM 5653 N N . GLN B 1 233 ? 7.383 -35.562 -40.125 1 97.94 233 GLN B N 1
ATOM 5654 C CA . GLN B 1 233 ? 7.484 -36.719 -39.25 1 97.94 233 GLN B CA 1
ATOM 5655 C C . GLN B 1 233 ? 7.008 -36.375 -37.844 1 97.94 233 GLN B C 1
ATOM 5657 O O . GLN B 1 233 ? 6.273 -37.125 -37.219 1 97.94 233 GLN B O 1
ATOM 5662 N N . ILE B 1 234 ? 7.492 -35.188 -37.438 1 98.75 234 ILE B N 1
ATOM 5663 C CA . ILE B 1 234 ? 7.09 -34.719 -36.094 1 98.75 234 ILE B CA 1
ATOM 5664 C C . ILE B 1 234 ? 5.574 -34.531 -36.062 1 98.75 234 ILE B C 1
ATOM 5666 O O . ILE B 1 234 ? 4.922 -34.969 -35.094 1 98.75 234 ILE B O 1
ATOM 5670 N N . SER B 1 235 ? 4.988 -33.938 -37.094 1 98.69 235 SER B N 1
ATOM 5671 C CA . SER B 1 235 ? 3.557 -33.656 -37.156 1 98.69 235 SER B CA 1
ATOM 5672 C C . SER B 1 235 ? 2.742 -34.938 -37.125 1 98.69 235 SER B C 1
ATOM 5674 O O . SER B 1 235 ? 1.695 -35 -36.5 1 98.69 235 SER B O 1
ATOM 5676 N N . GLN B 1 236 ? 3.227 -35.906 -37.75 1 97.88 236 GLN B N 1
ATOM 5677 C CA . GLN B 1 236 ? 2.551 -37.219 -37.781 1 97.88 236 GLN B CA 1
ATOM 5678 C C . GLN B 1 236 ? 2.65 -37.906 -36.438 1 97.88 236 GLN B C 1
ATOM 5680 O O . GLN B 1 236 ? 1.66 -38.438 -35.938 1 97.88 236 GLN B O 1
ATOM 5685 N N . ALA B 1 237 ? 3.809 -37.875 -35.875 1 97.75 237 ALA B N 1
ATOM 5686 C CA . ALA B 1 237 ? 4.051 -38.562 -34.625 1 97.75 237 ALA B CA 1
ATOM 5687 C C . ALA B 1 237 ? 3.193 -37.969 -33.5 1 97.75 237 ALA B C 1
ATOM 5689 O O . ALA B 1 237 ? 2.756 -38.688 -32.594 1 97.75 237 ALA B O 1
ATOM 5690 N N . PHE B 1 238 ? 2.924 -36.656 -33.594 1 98.06 238 PHE B N 1
ATOM 5691 C CA . PHE B 1 238 ? 2.184 -36 -32.531 1 98.06 238 PHE B CA 1
ATOM 5692 C C . PHE B 1 238 ? 0.732 -35.781 -32.938 1 98.06 238 PHE B C 1
ATOM 5694 O O . PHE B 1 238 ? -0.025 -35.125 -32.219 1 98.06 238 PHE B O 1
ATOM 5701 N N . HIS B 1 239 ? 0.351 -36.281 -34.062 1 97.06 239 HIS B N 1
ATOM 5702 C CA . HIS B 1 239 ? -1.02 -36.188 -34.562 1 97.06 239 HIS B CA 1
ATOM 5703 C C . HIS B 1 239 ? -1.497 -34.75 -34.531 1 97.06 239 HIS B C 1
ATOM 5705 O O . HIS B 1 239 ? -2.543 -34.438 -33.969 1 97.06 239 HIS B O 1
ATOM 5711 N N . LEU B 1 240 ? -0.768 -33.844 -35.188 1 98.38 240 LEU B N 1
ATOM 5712 C CA . LEU B 1 240 ? -1.116 -32.438 -35.219 1 98.38 240 LEU B CA 1
ATOM 5713 C C . LEU B 1 240 ? -2.213 -32.156 -36.219 1 98.38 240 LEU B C 1
ATOM 5715 O O . LEU B 1 240 ? -2.213 -32.75 -37.312 1 98.38 240 LEU B O 1
ATOM 5719 N N . CYS B 1 241 ? -3.191 -31.359 -35.844 1 97.69 241 CYS B N 1
ATOM 5720 C CA . CYS B 1 241 ? -4.246 -30.969 -36.781 1 97.69 241 CYS B CA 1
ATOM 5721 C C . CYS B 1 241 ? -3.666 -30.25 -38 1 97.69 241 CYS B C 1
ATOM 5723 O O . CYS B 1 241 ? -4.176 -30.406 -39.094 1 97.69 241 CYS B O 1
ATOM 5725 N N . ASN B 1 242 ? -2.689 -29.406 -37.75 1 97.44 242 ASN B N 1
ATOM 5726 C CA . ASN B 1 242 ? -1.936 -28.703 -38.781 1 97.44 242 ASN B CA 1
ATOM 5727 C C . ASN B 1 242 ? -0.437 -28.969 -38.656 1 97.44 242 ASN B C 1
ATOM 5729 O O . ASN B 1 242 ? 0.158 -28.688 -37.594 1 97.44 242 ASN B O 1
ATOM 5733 N N . PRO B 1 243 ? 0.127 -29.422 -39.656 1 97.5 243 PRO B N 1
ATOM 5734 C CA . PRO B 1 243 ? 1.558 -29.734 -39.594 1 97.5 243 PRO B CA 1
ATOM 5735 C C . PRO B 1 243 ? 2.41 -28.484 -39.312 1 97.5 243 PRO B C 1
ATOM 5737 O O . PRO B 1 243 ? 2.129 -27.406 -39.844 1 97.5 243 PRO B O 1
ATOM 5740 N N . ILE B 1 244 ? 3.473 -28.703 -38.5 1 98.06 244 ILE B N 1
ATOM 5741 C CA . ILE B 1 244 ? 4.422 -27.609 -38.312 1 98.06 244 ILE B CA 1
ATOM 5742 C C . ILE B 1 244 ? 5.277 -27.422 -39.562 1 98.06 244 ILE B C 1
ATOM 5744 O O . ILE B 1 244 ? 5.578 -28.406 -40.25 1 98.06 244 ILE B O 1
ATOM 5748 N N . LYS B 1 245 ? 5.691 -26.172 -39.844 1 97.38 245 LYS B N 1
ATOM 5749 C CA . LYS B 1 245 ? 6.367 -25.891 -41.125 1 97.38 245 LYS B CA 1
ATOM 5750 C C . LYS B 1 245 ? 7.648 -25.094 -40.875 1 97.38 245 LYS B C 1
ATOM 5752 O O . LYS B 1 245 ? 8.508 -25.016 -41.75 1 97.38 245 LYS B O 1
ATOM 5757 N N . THR B 1 246 ? 7.801 -24.422 -39.781 1 97.56 246 THR B N 1
ATOM 5758 C CA . THR B 1 246 ? 8.93 -23.547 -39.5 1 97.56 246 THR B CA 1
ATOM 5759 C C . THR B 1 246 ? 9.57 -23.891 -38.156 1 97.56 246 THR B C 1
ATOM 5761 O O . THR B 1 246 ? 8.992 -24.625 -37.375 1 97.56 246 THR B O 1
ATOM 5764 N N . ASP B 1 247 ? 10.734 -23.359 -37.938 1 97.31 247 ASP B N 1
ATOM 5765 C CA . ASP B 1 247 ? 11.391 -23.516 -36.656 1 97.31 247 ASP B CA 1
ATOM 5766 C C . ASP B 1 247 ? 10.562 -22.875 -35.531 1 97.31 247 ASP B C 1
ATOM 5768 O O . ASP B 1 247 ? 10.555 -23.375 -34.406 1 97.31 247 ASP B O 1
ATOM 5772 N N . GLN B 1 248 ? 9.906 -21.828 -35.906 1 97.19 248 GLN B N 1
ATOM 5773 C CA . GLN B 1 248 ? 9.031 -21.188 -34.938 1 97.19 248 GLN B CA 1
ATOM 5774 C C . GLN B 1 248 ? 7.918 -22.125 -34.469 1 97.19 248 GLN B C 1
ATOM 5776 O O . GLN B 1 248 ? 7.602 -22.188 -33.281 1 97.19 248 GLN B O 1
ATOM 5781 N N . ASP B 1 249 ? 7.371 -22.812 -35.375 1 98.38 249 ASP B N 1
ATOM 5782 C CA . ASP B 1 249 ? 6.355 -23.812 -35.062 1 98.38 249 ASP B CA 1
ATOM 5783 C C . ASP B 1 249 ? 6.922 -24.891 -34.156 1 98.38 249 ASP B C 1
ATOM 5785 O O . ASP B 1 249 ? 6.262 -25.344 -33.219 1 98.38 249 ASP B O 1
ATOM 5789 N N . TYR B 1 250 ? 8.102 -25.312 -34.562 1 98.5 250 TYR B N 1
ATOM 5790 C CA . TYR B 1 250 ? 8.758 -26.359 -33.781 1 98.5 250 TYR B CA 1
ATOM 5791 C C . TYR B 1 250 ? 9.016 -25.922 -32.344 1 98.5 250 TYR B C 1
ATOM 5793 O O . TYR B 1 250 ? 8.734 -26.656 -31.406 1 98.5 250 TYR B O 1
ATOM 5801 N N . GLN B 1 251 ? 9.5 -24.719 -32.188 1 98.12 251 GLN B N 1
ATOM 5802 C CA . GLN B 1 251 ? 9.734 -24.188 -30.844 1 98.12 251 GLN B CA 1
ATOM 5803 C C . GLN B 1 251 ? 8.43 -24.094 -30.047 1 98.12 251 GLN B C 1
ATOM 5805 O O . GLN B 1 251 ? 8.414 -24.375 -28.844 1 98.12 251 GLN B O 1
ATOM 5810 N N . HIS B 1 252 ? 7.398 -23.719 -30.734 1 98.44 252 HIS B N 1
ATOM 5811 C CA . HIS B 1 252 ? 6.09 -23.656 -30.094 1 98.44 252 HIS B CA 1
ATOM 5812 C C . HIS B 1 252 ? 5.629 -25.031 -29.641 1 98.44 252 HIS B C 1
ATOM 5814 O O . HIS B 1 252 ? 5.074 -25.188 -28.547 1 98.44 252 HIS B O 1
ATOM 5820 N N . LEU B 1 253 ? 5.84 -26.016 -30.438 1 98.75 253 LEU B N 1
ATOM 5821 C CA . LEU B 1 253 ? 5.492 -27.391 -30.094 1 98.75 253 LEU B CA 1
ATOM 5822 C C . LEU B 1 253 ? 6.25 -27.844 -28.859 1 98.75 253 LEU B C 1
ATOM 5824 O O . LEU B 1 253 ? 5.684 -28.516 -27.984 1 98.75 253 LEU B O 1
ATOM 5828 N N . LEU B 1 254 ? 7.559 -27.531 -28.828 1 98.75 254 LEU B N 1
ATOM 5829 C CA . LEU B 1 254 ? 8.359 -27.906 -27.656 1 98.75 254 LEU B CA 1
ATOM 5830 C C . LEU B 1 254 ? 7.762 -27.328 -26.375 1 98.75 254 LEU B C 1
ATOM 5832 O O . LEU B 1 254 ? 7.699 -28.016 -25.359 1 98.75 254 LEU B O 1
ATOM 5836 N N . ARG B 1 255 ? 7.328 -26.109 -26.453 1 98.56 255 ARG B N 1
ATOM 5837 C CA . ARG B 1 255 ? 6.727 -25.469 -25.297 1 98.56 255 ARG B CA 1
ATOM 5838 C C . ARG B 1 255 ? 5.375 -26.094 -24.969 1 98.56 255 ARG B C 1
ATOM 5840 O O . ARG B 1 255 ? 5.023 -26.234 -23.797 1 98.56 255 ARG B O 1
ATOM 5847 N N . PHE B 1 256 ? 4.668 -26.422 -25.984 1 98.31 256 PHE B N 1
ATOM 5848 C CA . PHE B 1 256 ? 3.408 -27.141 -25.828 1 98.31 256 PHE B CA 1
ATOM 5849 C C . PHE B 1 256 ? 3.617 -28.438 -25.078 1 98.31 256 PHE B C 1
ATOM 5851 O O . PHE B 1 256 ? 2.883 -28.75 -24.141 1 98.31 256 PHE B O 1
ATOM 5858 N N . ILE B 1 257 ? 4.57 -29.219 -25.438 1 98.69 257 ILE B N 1
ATOM 5859 C CA . ILE B 1 257 ? 4.871 -30.5 -24.797 1 98.69 257 ILE B CA 1
ATOM 5860 C C . ILE B 1 257 ? 5.324 -30.266 -23.359 1 98.69 257 ILE B C 1
ATOM 5862 O O . ILE B 1 257 ? 4.844 -30.922 -22.438 1 98.69 257 ILE B O 1
ATOM 5866 N N . ARG B 1 258 ? 6.227 -29.312 -23.141 1 98.5 258 ARG B N 1
ATOM 5867 C CA . ARG B 1 258 ? 6.727 -29.016 -21.812 1 98.5 258 ARG B CA 1
ATOM 5868 C C . ARG B 1 258 ? 5.586 -28.625 -20.875 1 98.5 258 ARG B C 1
ATOM 5870 O O . ARG B 1 258 ? 5.598 -28.969 -19.688 1 98.5 258 ARG B O 1
ATOM 5877 N N . ASN B 1 259 ? 4.625 -27.906 -21.406 1 98.19 259 ASN B N 1
ATOM 5878 C CA . ASN B 1 259 ? 3.482 -27.469 -20.609 1 98.19 259 ASN B CA 1
ATOM 5879 C C . ASN B 1 259 ? 2.727 -28.656 -20.016 1 98.19 259 ASN B C 1
ATOM 5881 O O . ASN B 1 259 ? 2.232 -28.578 -18.891 1 98.19 259 ASN B O 1
ATOM 5885 N N . ALA B 1 260 ? 2.623 -29.734 -20.719 1 98.12 260 ALA B N 1
ATOM 5886 C CA . ALA B 1 260 ? 1.966 -30.938 -20.203 1 98.12 260 ALA B CA 1
ATOM 5887 C C . ALA B 1 260 ? 2.703 -31.484 -18.984 1 98.12 260 ALA B C 1
ATOM 5889 O O . ALA B 1 260 ? 2.076 -31.922 -18.016 1 98.12 260 ALA B O 1
ATOM 5890 N N . PHE B 1 261 ? 4.004 -31.516 -19.047 1 98.5 261 PHE B N 1
ATOM 5891 C CA . PHE B 1 261 ? 4.816 -32 -17.953 1 98.5 261 PHE B CA 1
ATOM 5892 C C . PHE B 1 261 ? 4.699 -31.094 -16.734 1 98.5 261 PHE B C 1
ATOM 5894 O O . PHE B 1 261 ? 4.688 -31.562 -15.594 1 98.5 261 PHE B O 1
ATOM 5901 N N . VAL B 1 262 ? 4.625 -29.812 -17 1 98.25 262 VAL B N 1
ATOM 5902 C CA . VAL B 1 262 ? 4.465 -28.828 -15.93 1 98.25 262 VAL B CA 1
ATOM 5903 C C . VAL B 1 262 ? 3.164 -29.078 -15.18 1 98.25 262 VAL B C 1
ATOM 5905 O O . VAL B 1 262 ? 3.16 -29.172 -13.945 1 98.25 262 VAL B O 1
ATOM 5908 N N . LEU B 1 263 ? 2.092 -29.234 -15.906 1 98 263 LEU B N 1
ATOM 5909 C CA . LEU B 1 263 ? 0.786 -29.422 -15.281 1 98 263 LEU B CA 1
ATOM 5910 C C . LEU B 1 263 ? 0.707 -30.75 -14.555 1 98 263 LEU B C 1
ATOM 5912 O O . LEU B 1 263 ? 0.112 -30.844 -13.484 1 98 263 LEU B O 1
ATOM 5916 N N . ALA B 1 264 ? 1.314 -31.766 -15.102 1 98.12 264 ALA B N 1
ATOM 5917 C CA . ALA B 1 264 ? 1.337 -33.062 -14.438 1 98.12 264 ALA B CA 1
ATOM 5918 C C . ALA B 1 264 ? 2.092 -33 -13.117 1 98.12 264 ALA B C 1
ATOM 5920 O O . ALA B 1 264 ? 1.659 -33.562 -12.117 1 98.12 264 ALA B O 1
ATOM 5921 N N . ALA B 1 265 ? 3.213 -32.344 -13.125 1 98.5 265 ALA B N 1
ATOM 5922 C CA . ALA B 1 265 ? 3.992 -32.188 -11.898 1 98.5 265 ALA B CA 1
ATOM 5923 C C . ALA B 1 265 ? 3.209 -31.422 -10.844 1 98.5 265 ALA B C 1
ATOM 5925 O O . ALA B 1 265 ? 3.199 -31.797 -9.664 1 98.5 265 ALA B O 1
ATOM 5926 N N . MET B 1 266 ? 2.557 -30.312 -11.211 1 98.19 266 MET B N 1
ATOM 5927 C CA . MET B 1 266 ? 1.779 -29.5 -10.281 1 98.19 266 MET B CA 1
ATOM 5928 C C . MET B 1 266 ? 0.629 -30.312 -9.688 1 98.19 266 MET B C 1
ATOM 5930 O O . MET B 1 266 ? 0.274 -30.125 -8.523 1 98.19 266 MET B O 1
ATOM 5934 N N . MET B 1 267 ? 0.071 -31.234 -10.484 1 97.75 267 MET B N 1
ATOM 5935 C CA . MET B 1 267 ? -1.108 -31.984 -10.055 1 97.75 267 MET B CA 1
ATOM 5936 C C . MET B 1 267 ? -0.731 -33.406 -9.625 1 97.75 267 MET B C 1
ATOM 5938 O O . MET B 1 267 ? -1.578 -34.281 -9.609 1 97.75 267 MET B O 1
ATOM 5942 N N . ASP B 1 268 ? 0.475 -33.594 -9.305 1 98.31 268 ASP B N 1
ATOM 5943 C CA . ASP B 1 268 ? 0.922 -34.938 -8.938 1 98.31 268 ASP B CA 1
ATOM 5944 C C . ASP B 1 268 ? 0.326 -35.375 -7.605 1 98.31 268 ASP B C 1
ATOM 5946 O O . ASP B 1 268 ? 1.056 -35.75 -6.684 1 98.31 268 ASP B O 1
ATOM 5950 N N . TYR B 1 269 ? -0.993 -35.406 -7.566 1 97.75 269 TYR B N 1
ATOM 5951 C CA . TYR B 1 269 ? -1.768 -35.812 -6.391 1 97.75 269 TYR B CA 1
ATOM 5952 C C . TYR B 1 269 ? -1.835 -37.312 -6.258 1 97.75 269 TYR B C 1
ATOM 5954 O O . TYR B 1 269 ? -1.704 -38.031 -7.246 1 97.75 269 TYR B O 1
ATOM 5962 N N . PRO B 1 270 ? -2.045 -37.781 -5.027 1 97.62 270 PRO B N 1
ATOM 5963 C CA . PRO B 1 270 ? -2.174 -39.219 -4.805 1 97.62 270 PRO B CA 1
ATOM 5964 C C . PRO B 1 270 ? -3.562 -39.75 -5.156 1 97.62 270 PRO B C 1
ATOM 5966 O O . PRO B 1 270 ? -3.867 -40.906 -4.895 1 97.62 270 PRO B O 1
ATOM 5969 N N . TYR B 1 271 ? -4.441 -38.969 -5.691 1 97 271 TYR B N 1
ATOM 5970 C CA . TYR B 1 271 ? -5.781 -39.312 -6.156 1 97 271 TYR B CA 1
ATOM 5971 C C . TYR B 1 271 ? -6.145 -38.531 -7.406 1 97 271 TYR B C 1
ATOM 5973 O O . TYR B 1 271 ? -5.512 -37.5 -7.715 1 97 271 TYR B O 1
ATOM 5981 N N . PRO B 1 272 ? -7.109 -39 -8.188 1 95.31 272 PRO B N 1
ATOM 5982 C CA . PRO B 1 272 ? -7.504 -38.281 -9.391 1 95.31 272 PRO B CA 1
ATOM 5983 C C . PRO B 1 272 ? -7.973 -36.844 -9.078 1 95.31 272 PRO B C 1
ATOM 5985 O O . PRO B 1 272 ? -8.617 -36.625 -8.055 1 95.31 272 PRO B O 1
ATOM 5988 N N . ALA B 1 273 ? -7.617 -35.938 -9.984 1 91.25 273 ALA B N 1
ATOM 5989 C CA . ALA B 1 273 ? -7.996 -34.562 -9.781 1 91.25 273 ALA B CA 1
ATOM 5990 C C . ALA B 1 273 ? -8.367 -33.875 -11.102 1 91.25 273 ALA B C 1
ATOM 5992 O O . ALA B 1 273 ? -7.844 -34.25 -12.156 1 91.25 273 ALA B O 1
ATOM 5993 N N . THR B 1 274 ? -9.25 -32.875 -11.016 1 88.56 274 THR B N 1
ATOM 5994 C CA . THR B 1 274 ? -9.727 -32.156 -12.195 1 88.56 274 THR B CA 1
ATOM 5995 C C . THR B 1 274 ? -9.492 -30.656 -12.039 1 88.56 274 THR B C 1
ATOM 5997 O O . THR B 1 274 ? -10.141 -29.859 -12.719 1 88.56 274 THR B O 1
ATOM 6000 N N . PHE B 1 275 ? -8.734 -30.141 -11.234 1 85.19 275 PHE B N 1
ATOM 6001 C CA . PHE B 1 275 ? -8.508 -28.734 -10.898 1 85.19 275 PHE B CA 1
ATOM 6002 C C . PHE B 1 275 ? -7.789 -28.016 -12.039 1 85.19 275 PHE B C 1
ATOM 6004 O O . PHE B 1 275 ? -8.32 -27.062 -12.609 1 85.19 275 PHE B O 1
ATOM 6011 N N . MET B 1 276 ? -6.543 -28.438 -12.469 1 87.81 276 MET B N 1
ATOM 6012 C CA . MET B 1 276 ? -5.754 -27.875 -13.57 1 87.81 276 MET B CA 1
ATOM 6013 C C . MET B 1 276 ? -5.535 -28.922 -14.664 1 87.81 276 MET B C 1
ATOM 6015 O O . MET B 1 276 ? -4.414 -29.109 -15.125 1 87.81 276 MET B O 1
ATOM 6019 N N . GLY B 1 277 ? -6.633 -29.516 -14.984 1 87.75 277 GLY B N 1
ATOM 6020 C CA . GLY B 1 277 ? -6.641 -30.641 -15.906 1 87.75 277 GLY B CA 1
ATOM 6021 C C . GLY B 1 277 ? -7.234 -31.906 -15.305 1 87.75 277 GLY B C 1
ATOM 6022 O O . GLY B 1 277 ? -7.469 -31.969 -14.094 1 87.75 277 GLY B O 1
ATOM 6023 N N . ASN B 1 278 ? -7.559 -32.781 -16.156 1 93.25 278 ASN B N 1
ATOM 6024 C CA . ASN B 1 278 ? -8.039 -34.094 -15.719 1 93.25 278 ASN B CA 1
ATOM 6025 C C . ASN B 1 278 ? -6.902 -35.094 -15.625 1 93.25 278 ASN B C 1
ATOM 6027 O O . ASN B 1 278 ? -6.414 -35.594 -16.641 1 93.25 278 ASN B O 1
ATOM 6031 N N . PHE B 1 279 ? -6.547 -35.469 -14.367 1 96.25 279 PHE B N 1
ATOM 6032 C CA . PHE B 1 279 ? -5.383 -36.312 -14.172 1 96.25 279 PHE B CA 1
ATOM 6033 C C . PHE B 1 279 ? -5.73 -37.531 -13.32 1 96.25 279 PHE B C 1
ATOM 6035 O O . PHE B 1 279 ? -6.527 -37.438 -12.383 1 96.25 279 PHE B O 1
ATOM 6042 N N . PRO B 1 280 ? -5.191 -38.719 -13.602 1 96.69 280 PRO B N 1
ATOM 6043 C CA . PRO B 1 280 ? -5.227 -39.844 -12.656 1 96.69 280 PRO B CA 1
ATOM 6044 C C . PRO B 1 280 ? -4.352 -39.594 -11.43 1 96.69 280 PRO B C 1
ATOM 6046 O O . PRO B 1 280 ? -3.645 -38.594 -11.352 1 96.69 280 PRO B O 1
ATOM 6049 N N . ALA B 1 281 ? -4.547 -40.469 -10.461 1 97.5 281 ALA B N 1
ATOM 6050 C CA . ALA B 1 281 ? -3.619 -40.438 -9.328 1 97.5 281 ALA B CA 1
ATOM 6051 C C . ALA B 1 281 ? -2.176 -40.594 -9.805 1 97.5 281 ALA B C 1
ATOM 6053 O O . ALA B 1 281 ? -1.893 -41.375 -10.703 1 97.5 281 ALA B O 1
ATOM 6054 N N . PHE B 1 282 ? -1.337 -39.812 -9.234 1 98 282 PHE B N 1
ATOM 6055 C CA . PHE B 1 282 ? 0.092 -39.844 -9.523 1 98 282 PHE B CA 1
ATOM 6056 C C . PHE B 1 282 ? 0.342 -39.719 -11.023 1 98 282 PHE B C 1
ATOM 6058 O O . PHE B 1 282 ? 0.981 -40.562 -11.625 1 98 282 PHE B O 1
ATOM 6065 N N . PRO B 1 283 ? -0.055 -38.625 -11.586 1 98.06 283 PRO B N 1
ATOM 6066 C CA . PRO B 1 283 ? 0.065 -38.5 -13.039 1 98.06 283 PRO B CA 1
ATOM 6067 C C . PRO B 1 283 ? 1.512 -38.562 -13.523 1 98.06 283 PRO B C 1
ATOM 6069 O O . PRO B 1 283 ? 1.77 -39 -14.648 1 98.06 283 PRO B O 1
ATOM 6072 N N . VAL B 1 284 ? 2.473 -38.125 -12.758 1 98.69 284 VAL B N 1
ATOM 6073 C CA . VAL B 1 284 ? 3.877 -38.188 -13.141 1 98.69 284 VAL B CA 1
ATOM 6074 C C . VAL B 1 284 ? 4.281 -39.656 -13.297 1 98.69 284 VAL B C 1
ATOM 6076 O O . VAL B 1 284 ? 4.961 -40.031 -14.266 1 98.69 284 VAL B O 1
ATOM 6079 N N . LYS B 1 285 ? 3.869 -40.469 -12.375 1 98.5 285 LYS B N 1
ATOM 6080 C CA . LYS B 1 285 ? 4.133 -41.906 -12.484 1 98.5 285 LYS B CA 1
ATOM 6081 C C . LYS B 1 285 ? 3.471 -42.5 -13.727 1 98.5 285 LYS B C 1
ATOM 6083 O O . LYS B 1 285 ? 4.055 -43.344 -14.406 1 98.5 285 LYS B O 1
ATOM 6088 N N . VAL B 1 286 ? 2.262 -42.094 -13.984 1 98.31 286 VAL B N 1
ATOM 6089 C CA . VAL B 1 286 ? 1.538 -42.562 -15.156 1 98.31 286 VAL B CA 1
ATOM 6090 C C . VAL B 1 286 ? 2.277 -42.156 -16.422 1 98.31 286 VAL B C 1
ATOM 6092 O O . VAL B 1 286 ? 2.463 -42.938 -17.328 1 98.31 286 VAL B O 1
ATOM 6095 N N . MET B 1 287 ? 2.68 -40.906 -16.5 1 98.44 287 MET B N 1
ATOM 6096 C CA . MET B 1 287 ? 3.428 -40.438 -17.672 1 98.44 287 MET B CA 1
ATOM 6097 C C . MET B 1 287 ? 4.719 -41.25 -17.844 1 98.44 287 MET B C 1
ATOM 6099 O O . MET B 1 287 ? 5.082 -41.594 -18.969 1 98.44 287 MET B O 1
ATOM 6103 N N . CYS B 1 288 ? 5.402 -41.5 -16.766 1 98.5 288 CYS B N 1
ATOM 6104 C CA . CYS B 1 288 ? 6.633 -42.281 -16.828 1 98.5 288 CYS B CA 1
ATOM 6105 C C . CYS B 1 288 ? 6.363 -43.688 -17.359 1 98.5 288 CYS B C 1
ATOM 6107 O O . CYS B 1 288 ? 7.137 -44.219 -18.172 1 98.5 288 CYS B O 1
ATOM 6109 N N . SER B 1 289 ? 5.301 -44.25 -16.906 1 98.25 289 SER B N 1
ATOM 6110 C CA . SER B 1 289 ? 4.926 -45.594 -17.391 1 98.25 289 SER B CA 1
ATOM 6111 C C . SER B 1 289 ? 4.652 -45.562 -18.891 1 98.25 289 SER B C 1
ATOM 6113 O O . SER B 1 289 ? 5.016 -46.5 -19.609 1 98.25 289 SER B O 1
ATOM 6115 N N . LEU B 1 290 ? 3.988 -44.531 -19.344 1 97.62 290 LEU B N 1
ATOM 6116 C CA . LEU B 1 290 ? 3.699 -44.375 -20.766 1 97.62 290 LEU B CA 1
ATOM 6117 C C . LEU B 1 290 ? 4.984 -44.219 -21.562 1 97.62 290 LEU B C 1
ATOM 6119 O O . LEU B 1 290 ? 5.129 -44.812 -22.641 1 97.62 290 LEU B O 1
ATOM 6123 N N . LEU B 1 291 ? 5.883 -43.469 -21.094 1 97.94 291 LEU B N 1
ATOM 6124 C CA . LEU B 1 291 ? 7.172 -43.25 -21.734 1 97.94 291 LEU B CA 1
ATOM 6125 C C . LEU B 1 291 ? 7.961 -44.531 -21.844 1 97.94 291 LEU B C 1
ATOM 6127 O O . LEU B 1 291 ? 8.562 -44.812 -22.891 1 97.94 291 LEU B O 1
ATOM 6131 N N . GLN B 1 292 ? 7.898 -45.344 -20.828 1 95.88 292 GLN B N 1
ATOM 6132 C CA . GLN B 1 292 ? 8.719 -46.531 -20.75 1 95.88 292 GLN B CA 1
ATOM 6133 C C . GLN B 1 292 ? 8.109 -47.688 -21.547 1 95.88 292 GLN B C 1
ATOM 6135 O O . GLN B 1 292 ? 8.828 -48.531 -22.062 1 95.88 292 GLN B O 1
ATOM 6140 N N . SER B 1 293 ? 6.848 -47.656 -21.672 1 96.62 293 SER B N 1
ATOM 6141 C CA . SER B 1 293 ? 6.168 -48.781 -22.312 1 96.62 293 SER B CA 1
ATOM 6142 C C . SER B 1 293 ? 5.977 -48.562 -23.797 1 96.62 293 SER B C 1
ATOM 6144 O O . SER B 1 293 ? 5.613 -49.469 -24.547 1 96.62 293 SER B O 1
ATOM 6146 N N . ALA B 1 294 ? 6.234 -47.406 -24.25 1 97 294 ALA B N 1
ATOM 6147 C CA . ALA B 1 294 ? 5.984 -47.062 -25.656 1 97 294 ALA B CA 1
ATOM 6148 C C . ALA B 1 294 ? 7.008 -47.719 -26.578 1 97 294 ALA B C 1
ATOM 6150 O O . ALA B 1 294 ? 8.141 -47.969 -26.172 1 97 294 ALA B O 1
ATOM 6151 N N . PRO B 1 295 ? 6.594 -47.938 -27.828 1 97.25 295 PRO B N 1
ATOM 6152 C CA . PRO B 1 295 ? 7.512 -48.562 -28.766 1 97.25 295 PRO B CA 1
ATOM 6153 C C . PRO B 1 295 ? 8.727 -47.688 -29.094 1 97.25 295 PRO B C 1
ATOM 6155 O O . PRO B 1 295 ? 9.805 -48.219 -29.375 1 97.25 295 PRO B O 1
ATOM 6158 N N . THR B 1 296 ? 8.578 -46.438 -29.188 1 97.31 296 THR B N 1
ATOM 6159 C CA . THR B 1 296 ? 9.672 -45.5 -29.375 1 97.31 296 THR B CA 1
ATOM 6160 C C . THR B 1 296 ? 9.586 -44.344 -28.359 1 97.31 296 THR B C 1
ATOM 6162 O O . THR B 1 296 ? 8.523 -44.094 -27.781 1 97.31 296 THR B O 1
ATOM 6165 N N . ALA B 1 297 ? 10.688 -43.688 -28.234 1 97.12 297 ALA B N 1
ATOM 6166 C CA . ALA B 1 297 ? 10.734 -42.562 -27.297 1 97.12 297 ALA B CA 1
ATOM 6167 C C . ALA B 1 297 ? 9.742 -41.469 -27.703 1 97.12 297 ALA B C 1
ATOM 6169 O O . ALA B 1 297 ? 9.086 -40.875 -26.828 1 97.12 297 ALA B O 1
ATOM 6170 N N . VAL B 1 298 ? 9.633 -41.188 -28.984 1 98.5 298 VAL B N 1
ATOM 6171 C CA . VAL B 1 298 ? 8.766 -40.125 -29.469 1 98.5 298 VAL B CA 1
ATOM 6172 C C . VAL B 1 298 ? 7.301 -40.5 -29.25 1 98.5 298 VAL B C 1
ATOM 6174 O O . VAL B 1 298 ? 6.48 -39.656 -28.875 1 98.5 298 VAL B O 1
ATOM 6177 N N . ASN B 1 299 ? 6.969 -41.812 -29.469 1 97.56 299 ASN B N 1
ATOM 6178 C CA . ASN B 1 299 ? 5.621 -42.281 -29.156 1 97.56 299 ASN B CA 1
ATOM 6179 C C . ASN B 1 299 ? 5.285 -42.094 -27.688 1 97.56 299 ASN B C 1
ATOM 6181 O O . ASN B 1 299 ? 4.16 -41.75 -27.344 1 97.56 299 ASN B O 1
ATOM 6185 N N . GLY B 1 300 ? 6.238 -42.438 -26.875 1 98.12 300 GLY B N 1
ATOM 6186 C CA . GLY B 1 300 ? 6.047 -42.219 -25.438 1 98.12 300 G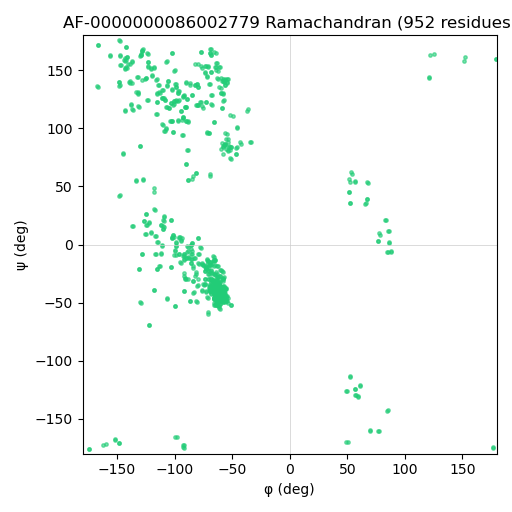LY B CA 1
ATOM 6187 C C . GLY B 1 300 ? 5.805 -40.781 -25.062 1 98.12 300 GLY B C 1
ATOM 6188 O O . GLY B 1 300 ? 4.953 -40.5 -24.219 1 98.12 300 GLY B O 1
ATOM 6189 N N . LEU B 1 301 ? 6.605 -39.906 -25.672 1 98.75 301 LEU B N 1
ATOM 6190 C CA . LEU B 1 301 ? 6.469 -38.469 -25.406 1 98.75 301 LEU B CA 1
ATOM 6191 C C . LEU B 1 301 ? 5.094 -37.969 -25.844 1 98.75 301 LEU B C 1
ATOM 6193 O O . LEU B 1 301 ? 4.48 -37.156 -25.141 1 98.75 301 LEU B O 1
ATOM 6197 N N . TYR B 1 302 ? 4.625 -38.375 -26.984 1 98.06 302 TYR B N 1
ATOM 6198 C CA . TYR B 1 302 ? 3.281 -38.062 -27.453 1 98.06 302 TYR B CA 1
ATOM 6199 C C . TYR B 1 302 ? 2.229 -38.5 -26.453 1 98.06 302 TYR B C 1
ATOM 6201 O O . TYR B 1 302 ? 1.345 -37.75 -26.078 1 98.06 302 TYR B O 1
ATOM 6209 N N . GLN B 1 303 ? 2.305 -39.75 -25.953 1 97.25 303 GLN B N 1
ATOM 6210 C CA . GLN B 1 303 ? 1.326 -40.312 -25.031 1 97.25 303 GLN B CA 1
ATOM 6211 C C . GLN B 1 303 ? 1.357 -39.562 -23.688 1 97.25 303 GLN B C 1
ATOM 6213 O O . GLN B 1 303 ? 0.311 -39.344 -23.094 1 97.25 303 GLN B O 1
ATOM 6218 N N . ALA B 1 304 ? 2.529 -39.281 -23.297 1 98.12 304 ALA B N 1
ATOM 6219 C CA . ALA B 1 304 ? 2.672 -38.531 -22.047 1 98.12 304 ALA B CA 1
ATOM 6220 C C . ALA B 1 304 ? 2.014 -37.156 -22.156 1 98.12 304 ALA B C 1
ATOM 6222 O O . ALA B 1 304 ? 1.257 -36.75 -21.281 1 98.12 304 ALA B O 1
ATOM 6223 N N . ALA B 1 305 ? 2.312 -36.406 -23.234 1 97.81 305 ALA B N 1
ATOM 6224 C CA . ALA B 1 305 ? 1.715 -35.094 -23.438 1 97.81 305 ALA B CA 1
ATOM 6225 C C . ALA B 1 305 ? 0.196 -35.188 -23.547 1 97.81 305 ALA B C 1
ATOM 6227 O O . ALA B 1 305 ? -0.529 -34.344 -23.047 1 97.81 305 ALA B O 1
ATOM 6228 N N . ALA B 1 306 ? -0.309 -36.25 -24.141 1 97.12 306 ALA B N 1
ATOM 6229 C CA . ALA B 1 306 ? -1.734 -36.438 -24.391 1 97.12 306 ALA B CA 1
ATOM 6230 C C . ALA B 1 306 ? -2.484 -36.688 -23.078 1 97.12 306 ALA B C 1
ATOM 6232 O O . ALA B 1 306 ? -3.695 -36.469 -23 1 97.12 306 ALA B O 1
ATOM 6233 N N . LEU B 1 307 ? -1.765 -37.156 -22.078 1 96.38 307 LEU B N 1
ATOM 6234 C CA . LEU B 1 307 ? -2.412 -37.312 -20.797 1 96.38 307 LEU B CA 1
ATOM 6235 C C . LEU B 1 307 ? -3.037 -36 -20.312 1 96.38 307 LEU B C 1
ATOM 6237 O O . LEU B 1 307 ? -4.113 -36.031 -19.703 1 96.38 307 LEU B O 1
ATOM 6241 N N . TYR B 1 308 ? -2.385 -34.875 -20.562 1 96.06 308 TYR B N 1
ATOM 6242 C CA . TYR B 1 308 ? -2.916 -33.594 -20.188 1 96.06 308 TYR B CA 1
ATOM 6243 C C . TYR B 1 308 ? -3.945 -33.094 -21.188 1 96.06 308 TYR B C 1
ATOM 6245 O O . TYR B 1 308 ? -5.047 -32.688 -20.828 1 96.06 308 TYR B O 1
ATOM 6253 N N . TYR B 1 309 ? -3.619 -33.125 -22.422 1 94.56 309 TYR B N 1
ATOM 6254 C CA . TYR B 1 309 ? -4.406 -32.469 -23.438 1 94.56 309 TYR B CA 1
ATOM 6255 C C . TYR B 1 309 ? -5.602 -33.312 -23.859 1 94.56 309 TYR B C 1
ATOM 6257 O O . TYR B 1 309 ? -6.602 -32.781 -24.344 1 94.56 309 TYR B O 1
ATOM 6265 N N . ASN B 1 310 ? -5.551 -34.625 -23.672 1 88.69 310 ASN B N 1
ATOM 6266 C CA . ASN B 1 310 ? -6.562 -35.469 -24.266 1 88.69 310 ASN B CA 1
ATOM 6267 C C . ASN B 1 310 ? -6.836 -36.688 -23.391 1 88.69 310 ASN B C 1
ATOM 6269 O O . ASN B 1 310 ? -6.91 -37.812 -23.875 1 88.69 310 ASN B O 1
ATOM 6273 N N . ASN B 1 311 ? -6.879 -36.375 -22.172 1 81.25 311 ASN B N 1
ATOM 6274 C CA . ASN B 1 311 ? -7.113 -37.469 -21.25 1 81.25 311 ASN B CA 1
ATOM 6275 C C . ASN B 1 311 ? -8.414 -38.219 -21.578 1 81.25 311 ASN B C 1
ATOM 6277 O O . ASN B 1 311 ? -8.477 -39.438 -21.469 1 81.25 311 ASN B O 1
ATOM 6281 N N . SER B 1 312 ? -9.367 -37.469 -21.906 1 76.25 312 SER B N 1
ATOM 6282 C CA . SER B 1 312 ? -10.664 -38.062 -22.25 1 76.25 312 SER B CA 1
ATOM 6283 C C . SER B 1 312 ? -10.617 -38.781 -23.594 1 76.25 312 SER B C 1
ATOM 6285 O O . SER B 1 312 ? -11.523 -39.531 -23.938 1 76.25 312 SER B O 1
ATOM 6287 N N . GLN B 1 313 ? -9.602 -38.469 -24.328 1 78.44 313 GLN B N 1
ATOM 6288 C CA . GLN B 1 313 ? -9.398 -39.031 -25.656 1 78.44 313 GLN B CA 1
ATOM 6289 C C . GLN B 1 313 ? -10.477 -38.531 -26.625 1 78.44 313 GLN B C 1
ATOM 6291 O O . GLN B 1 313 ? -10.906 -39.281 -27.516 1 78.44 313 GLN B O 1
ATOM 6296 N N . ALA B 1 314 ? -10.75 -37.438 -26.484 1 81.75 314 ALA B N 1
ATOM 6297 C CA . ALA B 1 314 ? -11.781 -36.844 -27.328 1 81.75 314 ALA B CA 1
ATOM 6298 C C . ALA B 1 314 ? -11.172 -36.219 -28.578 1 81.75 314 ALA B C 1
ATOM 6300 O O . ALA B 1 314 ? -11.844 -36.062 -29.594 1 81.75 314 ALA B O 1
ATOM 6301 N N . LEU B 1 315 ? -10.016 -35.844 -28.484 1 88.25 315 LEU B N 1
ATOM 6302 C CA . LEU B 1 315 ? -9.383 -35.125 -29.578 1 88.25 315 LEU B CA 1
ATOM 6303 C C . LEU B 1 315 ? -8.781 -36.094 -30.578 1 88.25 315 LEU B C 1
ATOM 6305 O O . LEU B 1 315 ? -8.148 -37.094 -30.203 1 88.25 315 LEU B O 1
ATOM 6309 N N . GLN B 1 316 ? -8.977 -35.781 -31.812 1 92.75 316 GLN B N 1
ATOM 6310 C CA . GLN B 1 316 ? -8.398 -36.562 -32.875 1 92.75 316 GLN B CA 1
ATOM 6311 C C . GLN B 1 316 ? -7.008 -36.094 -33.25 1 92.75 316 GLN B C 1
ATOM 6313 O O . GLN B 1 316 ? -6.203 -36.844 -33.812 1 92.75 316 GLN B O 1
ATOM 6318 N N . CYS B 1 317 ? -6.816 -34.875 -33.062 1 96 317 CYS B N 1
ATOM 6319 C CA . CYS B 1 317 ? -5.535 -34.25 -33.312 1 96 317 CYS B CA 1
ATOM 6320 C C . CYS B 1 317 ? -5.293 -33.094 -32.344 1 96 317 CYS B C 1
ATOM 6322 O O . CYS B 1 317 ? -6.219 -32.656 -31.672 1 96 317 CYS B O 1
ATOM 6324 N N . PHE B 1 318 ? -4.043 -32.688 -32.25 1 97.25 318 PHE B N 1
ATOM 6325 C CA . PHE B 1 318 ? -3.695 -31.562 -31.406 1 97.25 318 PHE B CA 1
ATOM 6326 C C . PHE B 1 318 ? -3.553 -30.281 -32.219 1 97.25 318 PHE B C 1
ATOM 6328 O O . PHE B 1 318 ? -2.83 -30.25 -33.219 1 97.25 318 PHE B O 1
ATOM 6335 N N . ASP B 1 319 ? -4.266 -29.25 -31.906 1 97.06 319 ASP B N 1
ATOM 6336 C CA . ASP B 1 319 ? -3.994 -27.906 -32.375 1 97.06 319 ASP B CA 1
ATOM 6337 C C . ASP B 1 319 ? -3.125 -27.141 -31.375 1 97.06 319 ASP B C 1
ATOM 6339 O O . ASP B 1 319 ? -3.641 -26.469 -30.469 1 97.06 319 ASP B O 1
ATOM 6343 N N . ILE B 1 320 ? -1.83 -27.156 -31.578 1 96.88 320 ILE B N 1
ATOM 6344 C CA . ILE B 1 320 ? -0.866 -26.703 -30.578 1 96.88 320 ILE B CA 1
ATOM 6345 C C . ILE B 1 320 ? -1.013 -25.203 -30.344 1 96.88 320 ILE B C 1
ATOM 6347 O O . ILE B 1 320 ? -0.646 -24.703 -29.297 1 96.88 320 ILE B O 1
ATOM 6351 N N . TYR B 1 321 ? -1.529 -24.391 -31.297 1 96.31 321 TYR B N 1
ATOM 6352 C CA . TYR B 1 321 ? -1.688 -22.953 -31.141 1 96.31 321 TYR B CA 1
ATOM 6353 C C . TYR B 1 321 ? -2.988 -22.609 -30.422 1 96.31 321 TYR B C 1
ATOM 6355 O O . TYR B 1 321 ? -3.141 -21.516 -29.875 1 96.31 321 TYR B O 1
ATOM 6363 N N . GLN B 1 322 ? -3.906 -23.547 -30.391 1 94.94 322 GLN B N 1
ATOM 6364 C CA . GLN B 1 322 ? -5.145 -23.359 -29.641 1 94.94 322 GLN B CA 1
ATOM 6365 C C . GLN B 1 322 ? -5.004 -23.875 -28.203 1 94.94 322 GLN B C 1
ATOM 6367 O O . GLN B 1 322 ? -5.648 -23.359 -27.297 1 94.94 322 GLN B O 1
ATOM 6372 N N . GLU B 1 323 ? -4.164 -24.875 -28.062 1 95.12 323 GLU B N 1
ATOM 6373 C CA . GLU B 1 323 ? -4.105 -25.578 -26.797 1 95.12 323 GLU B CA 1
ATOM 6374 C C . GLU B 1 323 ? -2.98 -25.047 -25.906 1 95.12 323 GLU B C 1
ATOM 6376 O O . GLU B 1 323 ? -2.898 -25.375 -24.719 1 95.12 323 GLU B O 1
ATOM 6381 N N . TYR B 1 324 ? -2.168 -24.188 -26.453 1 96.38 324 TYR B N 1
ATOM 6382 C CA . TYR B 1 324 ? -1.093 -23.562 -25.688 1 96.38 324 TYR B CA 1
ATOM 6383 C C . TYR B 1 324 ? -0.824 -22.156 -26.203 1 96.38 324 TYR B C 1
ATOM 6385 O O . TYR B 1 324 ? -0.732 -21.938 -27.422 1 96.38 324 TYR B O 1
ATOM 6393 N N . ILE B 1 325 ? -0.641 -21.203 -25.297 1 95.75 325 ILE B N 1
ATOM 6394 C CA . ILE B 1 325 ? -0.367 -19.812 -25.625 1 95.75 325 ILE B CA 1
ATOM 6395 C C . ILE B 1 325 ? 1.027 -19.438 -25.141 1 95.75 325 ILE B C 1
ATOM 6397 O O . ILE B 1 325 ? 1.35 -19.609 -23.969 1 95.75 325 ILE B O 1
ATOM 6401 N N . TYR B 1 326 ? 1.866 -18.984 -26.078 1 97.25 326 TYR B N 1
ATOM 6402 C CA . TYR B 1 326 ? 3.133 -18.375 -25.672 1 97.25 326 TYR B CA 1
ATOM 6403 C C . TYR B 1 326 ? 2.906 -17.047 -24.953 1 97.25 326 TYR B C 1
ATOM 6405 O O . TYR B 1 326 ? 2.172 -16.188 -25.453 1 97.25 326 TYR B O 1
ATOM 6413 N N . CYS B 1 327 ? 3.479 -16.891 -23.812 1 97.81 327 CYS B N 1
ATOM 6414 C CA . CYS B 1 327 ? 3.256 -15.688 -23 1 97.81 327 CYS B CA 1
ATOM 6415 C C . CYS B 1 327 ? 4.469 -15.383 -22.125 1 97.81 327 CYS B C 1
ATOM 6417 O O . CYS B 1 327 ? 5.539 -15.961 -22.328 1 97.81 327 CYS B O 1
ATOM 6419 N N . ALA B 1 328 ? 4.289 -14.461 -21.172 1 98.44 328 ALA B N 1
ATOM 6420 C CA . ALA B 1 328 ? 5.398 -13.969 -20.344 1 98.44 328 ALA B CA 1
ATOM 6421 C C . ALA B 1 328 ? 5.633 -14.883 -19.141 1 98.44 328 ALA B C 1
ATOM 6423 O O . ALA B 1 328 ? 6.555 -14.648 -18.359 1 98.44 328 ALA B O 1
ATOM 6424 N N . ASP B 1 329 ? 4.883 -15.906 -18.984 1 98.06 329 ASP B N 1
ATOM 6425 C CA . ASP B 1 329 ? 5.105 -16.969 -18.016 1 98.06 329 ASP B CA 1
ATOM 6426 C C . ASP B 1 329 ? 5.5 -18.266 -18.688 1 98.06 329 ASP B C 1
ATOM 6428 O O . ASP B 1 329 ? 4.637 -19.031 -19.156 1 98.06 329 ASP B O 1
ATOM 6432 N N . PRO B 1 330 ? 6.758 -18.594 -18.641 1 97.56 330 PRO B N 1
ATOM 6433 C CA . PRO B 1 330 ? 7.195 -19.797 -19.344 1 97.56 330 PRO B CA 1
ATOM 6434 C C . PRO B 1 330 ? 6.621 -21.078 -18.734 1 97.56 330 PRO B C 1
ATOM 6436 O O . PRO B 1 330 ? 6.73 -22.141 -19.344 1 97.56 330 PRO B O 1
ATOM 6439 N N . THR B 1 331 ? 6.012 -20.953 -17.594 1 96.81 331 THR B N 1
ATOM 6440 C CA . THR B 1 331 ? 5.41 -22.125 -16.984 1 96.81 331 THR B CA 1
ATOM 6441 C C . THR B 1 331 ? 3.979 -22.328 -17.469 1 96.81 331 THR B C 1
ATOM 6443 O O . THR B 1 331 ? 3.355 -23.344 -17.188 1 96.81 331 THR B O 1
ATOM 6446 N N . GLY B 1 332 ? 3.48 -21.312 -18.156 1 95.12 332 GLY B N 1
ATOM 6447 C CA . GLY B 1 332 ? 2.15 -21.391 -18.734 1 95.12 332 GLY B CA 1
ATOM 6448 C C . GLY B 1 332 ? 1.209 -20.312 -18.234 1 95.12 332 GLY B C 1
ATOM 6449 O O . GLY B 1 332 ? 1.223 -19.984 -17.047 1 95.12 332 GLY B O 1
ATOM 6450 N N . CYS B 1 333 ? 0.329 -19.812 -19.141 1 93.81 333 CYS B N 1
ATOM 6451 C CA . CYS B 1 333 ? -0.634 -18.781 -18.781 1 93.81 333 CYS B CA 1
ATOM 6452 C C . CYS B 1 333 ? -2.061 -19.312 -18.875 1 93.81 333 CYS B C 1
ATOM 6454 O O . CYS B 1 333 ? -3.014 -18.594 -18.562 1 93.81 333 CYS B O 1
ATOM 6456 N N . GLY B 1 334 ? -2.145 -20.516 -19.188 1 93.06 334 GLY B N 1
ATOM 6457 C CA . GLY B 1 334 ? -3.484 -21.016 -19.469 1 93.06 334 GLY B CA 1
ATOM 6458 C C . GLY B 1 334 ? -4.066 -20.469 -20.766 1 93.06 334 GLY B C 1
ATOM 6459 O O . GLY B 1 334 ? -3.34 -20.234 -21.719 1 93.06 334 GLY B O 1
ATOM 6460 N N . LEU B 1 335 ? -5.422 -20.547 -20.875 1 92.31 335 LEU B N 1
ATOM 6461 C CA . LEU B 1 335 ? -6.109 -20.125 -22.094 1 92.31 335 LEU B CA 1
ATOM 6462 C C . LEU B 1 335 ? -7.148 -19.047 -21.797 1 92.31 335 LEU B C 1
ATOM 6464 O O . LEU B 1 335 ? -7.457 -18.797 -20.625 1 92.31 335 LEU B O 1
ATOM 6468 N N . GLY B 1 336 ? -7.637 -18.344 -22.734 1 90 336 GLY B N 1
ATOM 6469 C CA . GLY B 1 336 ? -8.766 -17.438 -22.609 1 90 336 GLY B CA 1
ATOM 6470 C C . GLY B 1 336 ? -8.391 -16.125 -21.938 1 90 336 GLY B C 1
ATOM 6471 O O . GLY B 1 336 ? -7.219 -15.75 -21.906 1 90 336 GLY B O 1
ATOM 6472 N N . PRO B 1 337 ? -9.398 -15.414 -21.422 1 89.88 337 PRO B N 1
ATOM 6473 C CA . PRO B 1 337 ? -9.18 -14.086 -20.844 1 89.88 337 PRO B CA 1
ATOM 6474 C C . PRO B 1 337 ? -8.328 -14.133 -19.578 1 89.88 337 PRO B C 1
ATOM 6476 O O . PRO B 1 337 ? -7.57 -13.195 -19.297 1 89.88 337 PRO B O 1
ATOM 6479 N N . ASP B 1 338 ? -8.438 -15.211 -18.875 1 92.38 338 ASP B N 1
ATOM 6480 C CA . ASP B 1 338 ? -7.602 -15.359 -17.688 1 92.38 338 ASP B CA 1
ATOM 6481 C C . ASP B 1 338 ? -6.121 -15.383 -18.062 1 92.38 338 ASP B C 1
ATOM 6483 O O . ASP B 1 338 ? -5.281 -14.867 -17.312 1 92.38 338 ASP B O 1
ATOM 6487 N N . ALA B 1 339 ? -5.883 -15.922 -19.219 1 95.31 339 ALA B N 1
ATOM 6488 C CA . ALA B 1 339 ? -4.5 -15.961 -19.703 1 95.31 339 ALA B CA 1
ATOM 6489 C C . ALA B 1 339 ? -3.986 -14.562 -20 1 95.31 339 ALA B C 1
ATOM 6491 O O . ALA B 1 339 ? -2.814 -14.258 -19.766 1 95.31 339 ALA B O 1
ATOM 6492 N N . ILE B 1 340 ? -4.863 -13.727 -20.516 1 96.75 340 ILE B N 1
ATOM 6493 C CA . ILE B 1 340 ? -4.477 -12.352 -20.844 1 96.75 340 ILE B CA 1
ATOM 6494 C C . ILE B 1 340 ? -4.133 -11.594 -19.578 1 96.75 340 ILE B C 1
ATOM 6496 O O . ILE B 1 340 ? -3.115 -10.898 -19.516 1 96.75 340 ILE B O 1
ATOM 6500 N N . ALA B 1 341 ? -4.984 -11.75 -18.562 1 97.81 341 ALA B N 1
ATOM 6501 C CA . ALA B 1 341 ? -4.773 -11.062 -17.297 1 97.81 341 ALA B CA 1
ATOM 6502 C C . ALA B 1 341 ? -3.453 -11.484 -16.656 1 97.81 341 ALA B C 1
ATOM 6504 O O . ALA B 1 341 ? -2.641 -10.641 -16.281 1 97.81 341 ALA B O 1
ATOM 6505 N N . TRP B 1 342 ? -3.262 -12.766 -16.609 1 98.25 342 TRP B N 1
ATOM 6506 C CA . TRP B 1 342 ? -2.039 -13.273 -15.984 1 98.25 342 TRP B CA 1
ATOM 6507 C C . TRP B 1 342 ? -0.813 -12.867 -16.797 1 98.25 342 TRP B C 1
ATOM 6509 O O . TRP B 1 342 ? 0.227 -12.523 -16.234 1 98.25 342 TRP B O 1
ATOM 6519 N N . ASP B 1 343 ? -0.932 -12.945 -18.125 1 98.38 343 ASP B N 1
ATOM 6520 C CA . ASP B 1 343 ? 0.16 -12.539 -19 1 98.38 343 ASP B CA 1
ATOM 6521 C C . ASP B 1 343 ? 0.558 -11.086 -18.75 1 98.38 343 ASP B C 1
ATOM 6523 O O . ASP B 1 343 ? 1.746 -10.766 -18.703 1 98.38 343 ASP B O 1
ATOM 6527 N N . TYR B 1 344 ? -0.406 -10.242 -18.562 1 98.38 344 TYR B N 1
ATOM 6528 C CA . TYR B 1 344 ? -0.136 -8.836 -18.281 1 98.38 344 TYR B CA 1
ATOM 6529 C C . TYR B 1 344 ? 0.586 -8.664 -16.953 1 98.38 344 TYR B C 1
ATOM 6531 O O . TYR B 1 344 ? 1.548 -7.898 -16.859 1 98.38 344 TYR B O 1
ATOM 6539 N N . GLN B 1 345 ? 0.114 -9.344 -15.953 1 98.62 345 GLN B N 1
ATOM 6540 C CA . GLN B 1 345 ? 0.777 -9.266 -14.656 1 98.62 345 GLN B CA 1
ATOM 6541 C C . GLN B 1 345 ? 2.215 -9.773 -14.742 1 98.62 345 GLN B C 1
ATOM 6543 O O . GLN B 1 345 ? 3.107 -9.234 -14.086 1 98.62 345 GLN B O 1
ATOM 6548 N N . ALA B 1 346 ? 2.42 -10.789 -15.531 1 98.56 346 ALA B N 1
ATOM 6549 C CA . ALA B 1 346 ? 3.764 -11.32 -15.742 1 98.56 346 ALA B CA 1
ATOM 6550 C C . ALA B 1 346 ? 4.629 -10.328 -16.516 1 98.56 346 ALA B C 1
ATOM 6552 O O . ALA B 1 346 ? 5.859 -10.352 -16.406 1 98.56 346 ALA B O 1
ATOM 6553 N N . CYS B 1 347 ? 4.016 -9.43 -17.25 1 98.5 347 CYS B N 1
ATOM 6554 C CA . CYS B 1 347 ? 4.727 -8.414 -18.016 1 98.5 347 CYS B CA 1
ATOM 6555 C C . CYS B 1 347 ? 4.984 -7.172 -17.188 1 98.5 347 CYS B C 1
ATOM 6557 O O . CYS B 1 347 ? 5.695 -6.262 -17.625 1 98.5 347 CYS B O 1
ATOM 6559 N N . THR B 1 348 ? 4.438 -7.137 -15.945 1 98.44 348 THR B N 1
ATOM 6560 C CA . THR B 1 348 ? 4.586 -5.898 -15.188 1 98.44 348 THR B CA 1
ATOM 6561 C C . THR B 1 348 ? 5.289 -6.156 -13.859 1 98.44 348 THR B C 1
ATOM 6563 O O . THR B 1 348 ? 6.5 -5.949 -13.742 1 98.44 348 THR B O 1
ATOM 6566 N N . GLU B 1 349 ? 4.613 -6.852 -12.938 1 98.31 349 GLU B N 1
ATOM 6567 C CA . GLU B 1 349 ? 5.121 -6.848 -11.562 1 98.31 349 GLU B CA 1
ATOM 6568 C C . GLU B 1 349 ? 5.57 -8.242 -11.141 1 98.31 349 GLU B C 1
ATOM 6570 O O . GLU B 1 349 ? 6.344 -8.391 -10.195 1 98.31 349 GLU B O 1
ATOM 6575 N N . ILE B 1 350 ? 5.086 -9.328 -11.805 1 98.5 350 ILE B N 1
ATOM 6576 C CA . ILE B 1 350 ? 5.363 -10.695 -11.359 1 98.5 350 ILE B CA 1
ATOM 6577 C C . ILE B 1 350 ? 6.574 -11.242 -12.109 1 98.5 350 ILE B C 1
ATOM 6579 O O . ILE B 1 350 ? 6.516 -11.453 -13.328 1 98.5 350 ILE B O 1
ATOM 6583 N N . ASN B 1 351 ? 7.645 -11.508 -11.445 1 98.5 351 ASN B N 1
ATOM 6584 C CA . ASN B 1 351 ? 8.844 -12.031 -12.086 1 98.5 351 ASN B CA 1
ATOM 6585 C C . ASN B 1 351 ? 8.75 -13.539 -12.312 1 98.5 351 ASN B C 1
ATOM 6587 O O . ASN B 1 351 ? 8.656 -14.312 -11.352 1 98.5 351 ASN B O 1
ATOM 6591 N N . LEU B 1 352 ? 8.844 -13.906 -13.586 1 97.88 352 LEU B N 1
ATOM 6592 C CA . LEU B 1 352 ? 8.719 -15.32 -13.93 1 97.88 352 LEU B CA 1
ATOM 6593 C C . LEU B 1 352 ? 9.773 -15.719 -14.961 1 97.88 352 LEU B C 1
ATOM 6595 O O . LEU B 1 352 ? 9.625 -16.75 -15.633 1 97.88 352 LEU B O 1
ATOM 6599 N N . GLU B 1 353 ? 10.766 -14.922 -15.133 1 96.75 353 GLU B N 1
ATOM 6600 C CA . GLU B 1 353 ? 11.867 -15.266 -16.031 1 96.75 353 GLU B CA 1
ATOM 6601 C C . GLU B 1 353 ? 12.508 -16.594 -15.648 1 96.75 353 GLU B C 1
ATOM 6603 O O . GLU B 1 353 ? 12.641 -16.906 -14.461 1 96.75 353 GLU B O 1
ATOM 6608 N N . GLY B 1 354 ? 12.852 -17.297 -16.641 1 95.38 354 GLY B N 1
ATOM 6609 C CA . GLY B 1 354 ? 13.43 -18.625 -16.484 1 95.38 354 GLY B CA 1
ATOM 6610 C C . GLY B 1 354 ? 13.148 -19.547 -17.656 1 95.38 354 GLY B C 1
ATOM 6611 O O . GLY B 1 354 ? 12.234 -19.297 -18.438 1 95.38 354 GLY B O 1
ATOM 6612 N N . GLY B 1 355 ? 13.938 -20.5 -17.797 1 95.56 355 GLY B N 1
ATOM 6613 C CA . GLY B 1 355 ? 13.773 -21.453 -18.891 1 95.56 355 GLY B CA 1
ATOM 6614 C C . GLY B 1 355 ? 14.469 -22.781 -18.641 1 95.56 355 GLY B C 1
ATOM 6615 O O . GLY B 1 355 ? 14.766 -23.125 -17.484 1 95.56 355 GLY B O 1
ATOM 6616 N N . THR B 1 356 ? 14.438 -23.516 -19.688 1 97.81 356 THR B N 1
ATOM 6617 C CA . THR B 1 356 ? 15.086 -24.828 -19.656 1 97.81 356 THR B CA 1
ATOM 6618 C C . THR B 1 356 ? 16.391 -24.797 -20.438 1 97.81 356 THR B C 1
ATOM 6620 O O . THR B 1 356 ? 16.484 -24.125 -21.469 1 97.81 356 THR B O 1
ATOM 6623 N N . THR B 1 357 ? 17.406 -25.5 -19.875 1 95.5 357 THR B N 1
ATOM 6624 C CA . THR B 1 357 ? 18.734 -25.453 -20.469 1 95.5 357 THR B CA 1
ATOM 6625 C C . THR B 1 357 ? 19.109 -26.828 -21.031 1 95.5 357 THR B C 1
ATOM 6627 O O . THR B 1 357 ? 20.062 -26.938 -21.812 1 95.5 357 THR B O 1
ATOM 6630 N N . GLY B 1 358 ? 18.438 -27.859 -20.609 1 95.81 358 GLY B N 1
ATOM 6631 C CA . GLY B 1 358 ? 18.781 -29.219 -21.016 1 95.81 358 GLY B CA 1
ATOM 6632 C C . GLY B 1 358 ? 19.875 -29.844 -20.156 1 95.81 358 GLY B C 1
ATOM 6633 O O . GLY B 1 358 ? 20.156 -31.031 -20.281 1 95.81 358 GLY B O 1
ATOM 6634 N N . VAL B 1 359 ? 20.406 -29.016 -19.297 1 95.38 359 VAL B N 1
ATOM 6635 C CA . VAL B 1 359 ? 21.5 -29.516 -18.469 1 95.38 359 VAL B CA 1
ATOM 6636 C C . VAL B 1 359 ? 20.969 -29.906 -17.078 1 95.38 359 VAL B C 1
ATOM 6638 O O . VAL B 1 359 ? 21.094 -31.047 -16.656 1 95.38 359 VAL B O 1
ATOM 6641 N N . HIS B 1 360 ? 20.281 -29.016 -16.438 1 94.81 360 HIS B N 1
ATOM 6642 C CA . HIS B 1 360 ? 19.797 -29.25 -15.086 1 94.81 360 HIS B CA 1
ATOM 6643 C C . HIS B 1 360 ? 18.312 -29.609 -15.094 1 94.81 360 HIS B C 1
ATOM 6645 O O . HIS B 1 360 ? 17.703 -29.734 -14.031 1 94.81 360 HIS B O 1
ATOM 6651 N N . ASP B 1 361 ? 17.781 -29.781 -16.25 1 97.62 361 ASP B N 1
ATOM 6652 C CA . ASP B 1 361 ? 16.406 -30.203 -16.484 1 97.62 361 ASP B CA 1
ATOM 6653 C C . ASP B 1 361 ? 16.328 -31.156 -17.672 1 97.62 361 ASP B C 1
ATOM 6655 O O . ASP B 1 361 ? 17.281 -31.281 -18.438 1 97.62 361 ASP B O 1
ATOM 6659 N N . MET B 1 362 ? 15.227 -31.75 -17.859 1 98.12 362 MET B N 1
ATOM 6660 C CA . MET B 1 362 ? 15.117 -32.812 -18.844 1 98.12 362 MET B CA 1
ATOM 6661 C C . MET B 1 362 ? 14.586 -32.281 -20.172 1 98.12 362 MET B C 1
ATOM 6663 O O . MET B 1 362 ? 14.328 -33.062 -21.094 1 98.12 362 MET B O 1
ATOM 6667 N N . PHE B 1 363 ? 14.414 -30.984 -20.312 1 98.56 363 PHE B N 1
ATOM 6668 C CA . PHE B 1 363 ? 13.75 -30.391 -21.469 1 98.56 363 PHE B CA 1
ATOM 6669 C C . PHE B 1 363 ? 14.773 -29.812 -22.438 1 98.56 363 PHE B C 1
ATOM 6671 O O . PHE B 1 363 ? 15.938 -29.625 -22.094 1 98.56 363 PHE B O 1
ATOM 6678 N N . PRO B 1 364 ? 14.336 -29.5 -23.719 1 98.25 364 PRO B N 1
ATOM 6679 C CA . PRO B 1 364 ? 15.227 -28.797 -24.641 1 98.25 364 PRO B CA 1
ATOM 6680 C C . PRO B 1 364 ? 15.539 -27.375 -24.172 1 98.25 364 PRO B C 1
ATOM 6682 O O . PRO B 1 364 ? 14.883 -26.859 -23.266 1 98.25 364 PRO B O 1
ATOM 6685 N N . VAL B 1 365 ? 16.578 -26.797 -24.812 1 97.94 365 VAL B N 1
ATOM 6686 C CA . VAL B 1 365 ? 16.938 -25.422 -24.516 1 97.94 365 VAL B CA 1
ATOM 6687 C C . VAL B 1 365 ? 15.82 -24.484 -24.969 1 97.94 365 VAL B C 1
ATOM 6689 O O . VAL B 1 365 ? 15.609 -24.297 -26.172 1 97.94 365 VAL B O 1
ATOM 6692 N N . LEU B 1 366 ? 15.086 -23.984 -24.078 1 98.12 366 LEU B N 1
ATOM 6693 C CA . LEU B 1 366 ? 14.016 -23.016 -24.266 1 98.12 366 LEU B CA 1
ATOM 6694 C C . LEU B 1 366 ? 14.164 -21.844 -23.312 1 98.12 366 LEU B C 1
ATOM 6696 O O . LEU B 1 366 ? 13.484 -21.797 -22.281 1 98.12 366 LEU B O 1
ATOM 6700 N N . PRO B 1 367 ? 14.945 -20.859 -23.656 1 96.62 367 PRO B N 1
ATOM 6701 C CA . PRO B 1 367 ? 15.227 -19.734 -22.766 1 96.62 367 PRO B CA 1
ATOM 6702 C C . PRO B 1 367 ? 14.07 -18.734 -22.672 1 96.62 367 PRO B C 1
ATOM 6704 O O . PRO B 1 367 ? 13.281 -18.641 -23.625 1 96.62 367 PRO B O 1
ATOM 6707 N N . PHE B 1 368 ? 13.945 -18.078 -21.641 1 97.69 368 PHE B N 1
ATOM 6708 C CA . PHE B 1 368 ? 13.125 -16.891 -21.422 1 97.69 368 PHE B CA 1
ATOM 6709 C C . PHE B 1 368 ? 13.812 -15.922 -20.469 1 97.69 368 PHE B C 1
ATOM 6711 O O . PHE B 1 368 ? 13.469 -15.859 -19.281 1 97.69 368 PHE B O 1
ATOM 6718 N N . ASN B 1 369 ? 14.758 -15.188 -20.969 1 96.94 369 ASN B N 1
ATOM 6719 C CA . ASN B 1 369 ? 15.586 -14.281 -20.172 1 96.94 369 ASN B CA 1
ATOM 6720 C C . ASN B 1 369 ? 15 -12.875 -20.141 1 96.94 369 ASN B C 1
ATOM 6722 O O . ASN B 1 369 ? 13.898 -12.641 -20.656 1 96.94 369 ASN B O 1
ATOM 6726 N N . SER B 1 370 ? 15.672 -11.992 -19.578 1 97.19 370 SER B N 1
ATOM 6727 C CA . SER B 1 370 ? 15.188 -10.641 -19.312 1 97.19 370 SER B CA 1
ATOM 6728 C C . SER B 1 370 ? 14.93 -9.891 -20.625 1 97.19 370 SER B C 1
ATOM 6730 O O . SER B 1 370 ? 13.93 -9.18 -20.75 1 97.19 370 SER B O 1
ATOM 6732 N N . GLN B 1 371 ? 15.82 -9.969 -21.531 1 98.25 371 GLN B N 1
ATOM 6733 C CA . GLN B 1 371 ? 15.648 -9.289 -22.812 1 98.25 371 GLN B CA 1
ATOM 6734 C C . GLN B 1 371 ? 14.43 -9.828 -23.547 1 98.25 371 GLN B C 1
ATOM 6736 O O . GLN B 1 371 ? 13.672 -9.062 -24.141 1 98.25 371 GLN B O 1
ATOM 6741 N N . MET B 1 372 ? 14.289 -11.148 -23.547 1 98.44 372 MET B N 1
ATOM 6742 C CA . MET B 1 372 ? 13.133 -11.766 -24.188 1 98.44 372 MET B CA 1
ATOM 6743 C C . MET B 1 372 ? 11.836 -11.281 -23.547 1 98.44 372 MET B C 1
ATOM 6745 O O . MET B 1 372 ? 10.867 -10.984 -24.25 1 98.44 372 MET B O 1
ATOM 6749 N N . ARG B 1 373 ? 11.789 -11.188 -22.219 1 98.62 373 ARG B N 1
ATOM 6750 C CA . ARG B 1 373 ? 10.617 -10.68 -21.516 1 98.62 373 ARG B CA 1
ATOM 6751 C C . ARG B 1 373 ? 10.328 -9.234 -21.922 1 98.62 373 ARG B C 1
ATOM 6753 O O . ARG B 1 373 ? 9.18 -8.883 -22.188 1 98.62 373 ARG B O 1
ATOM 6760 N N . ASP B 1 374 ? 11.383 -8.398 -21.953 1 98.69 374 ASP B N 1
ATOM 6761 C CA . ASP B 1 374 ? 11.219 -7 -22.344 1 98.69 374 ASP B CA 1
ATOM 6762 C C . ASP B 1 374 ? 10.617 -6.879 -23.734 1 98.69 374 ASP B C 1
ATOM 6764 O O . ASP B 1 374 ? 9.664 -6.129 -23.938 1 98.69 374 ASP B O 1
ATOM 6768 N N . ASP B 1 375 ? 11.203 -7.621 -24.656 1 98.75 375 ASP B N 1
ATOM 6769 C CA . ASP B 1 375 ? 10.766 -7.555 -26.047 1 98.75 375 ASP B CA 1
ATOM 6770 C C . ASP B 1 375 ? 9.32 -8.023 -26.188 1 98.75 375 ASP B C 1
ATOM 6772 O O . ASP B 1 375 ? 8.516 -7.371 -26.859 1 98.75 375 ASP B O 1
ATOM 6776 N N . TYR B 1 376 ? 9 -9.133 -25.594 1 98.62 376 TYR B N 1
ATOM 6777 C CA . TYR B 1 376 ? 7.652 -9.68 -25.672 1 98.62 376 TYR B CA 1
ATOM 6778 C C . TYR B 1 376 ? 6.637 -8.711 -25.078 1 98.62 376 TYR B C 1
ATOM 6780 O O . TYR B 1 376 ? 5.602 -8.438 -25.688 1 98.62 376 TYR B O 1
ATOM 6788 N N . CYS B 1 377 ? 6.902 -8.195 -23.891 1 98.56 377 CYS B N 1
ATOM 6789 C CA . CYS B 1 377 ? 5.953 -7.371 -23.156 1 98.56 377 CYS B CA 1
ATOM 6790 C C . CYS B 1 377 ? 5.742 -6.027 -23.844 1 98.56 377 CYS B C 1
ATOM 6792 O O . CYS B 1 377 ? 4.621 -5.516 -23.891 1 98.56 377 CYS B O 1
ATOM 6794 N N . TYR B 1 378 ? 6.816 -5.461 -24.344 1 98.38 378 TYR B N 1
ATOM 6795 C CA . TYR B 1 378 ? 6.664 -4.203 -25.062 1 98.38 378 TYR B CA 1
ATOM 6796 C C . TYR B 1 378 ? 5.848 -4.398 -26.328 1 98.38 378 TYR B C 1
ATOM 6798 O O . TYR B 1 378 ? 5.012 -3.562 -26.672 1 98.38 378 TYR B O 1
ATOM 6806 N N . LYS B 1 379 ? 6.145 -5.492 -27.031 1 98.19 379 LYS B N 1
ATOM 6807 C CA . LYS B 1 379 ? 5.414 -5.781 -28.266 1 98.19 379 LYS B CA 1
ATOM 6808 C C . LYS B 1 379 ? 3.936 -6.035 -27.969 1 98.19 379 LYS B C 1
ATOM 6810 O O . LYS B 1 379 ? 3.066 -5.578 -28.719 1 98.19 379 LYS B O 1
ATOM 6815 N N . THR B 1 380 ? 3.643 -6.762 -26.891 1 97.69 380 THR B N 1
ATOM 6816 C CA . THR B 1 380 ? 2.295 -7.254 -26.625 1 97.69 380 THR B CA 1
ATOM 6817 C C . THR B 1 380 ? 1.451 -6.188 -25.938 1 97.69 380 THR B C 1
ATOM 6819 O O . THR B 1 380 ? 0.282 -5.996 -26.281 1 97.69 380 THR B O 1
ATOM 6822 N N . TYR B 1 381 ? 2.072 -5.465 -24.953 1 97.56 381 TYR B N 1
ATOM 6823 C CA . TYR B 1 381 ? 1.253 -4.602 -24.109 1 97.56 381 TYR B CA 1
ATOM 6824 C C . TYR B 1 381 ? 1.821 -3.189 -24.062 1 97.56 381 TYR B C 1
ATOM 6826 O O . TYR B 1 381 ? 1.229 -2.295 -23.453 1 97.56 381 TYR B O 1
ATOM 6834 N N . LYS B 1 382 ? 2.992 -2.959 -24.609 1 97.19 382 LYS B N 1
ATOM 6835 C CA . LYS B 1 382 ? 3.691 -1.677 -24.594 1 97.19 382 LYS B CA 1
ATOM 6836 C C . LYS B 1 382 ? 4.098 -1.289 -23.188 1 97.19 382 LYS B C 1
ATOM 6838 O O . LYS B 1 382 ? 4.023 -0.116 -22.812 1 97.19 382 LYS B O 1
ATOM 6843 N N . VAL B 1 383 ? 4.465 -2.34 -22.391 1 98.06 383 VAL B N 1
ATOM 6844 C CA . VAL B 1 383 ? 4.988 -2.115 -21.047 1 98.06 383 VAL B CA 1
ATOM 6845 C C . VAL B 1 383 ? 6.367 -2.758 -20.922 1 98.06 383 VAL B C 1
ATOM 6847 O O . VAL B 1 383 ? 6.727 -3.637 -21.703 1 98.06 383 VAL B O 1
ATOM 6850 N N . LEU B 1 384 ? 7.113 -2.252 -19.984 1 98.25 384 LEU B N 1
ATOM 6851 C CA . LEU B 1 384 ? 8.359 -2.875 -19.562 1 98.25 384 LEU B CA 1
ATOM 6852 C C . LEU B 1 384 ? 8.273 -3.352 -18.125 1 98.25 384 LEU B C 1
ATOM 6854 O O . LEU B 1 384 ? 7.863 -2.594 -17.234 1 98.25 384 LEU B O 1
ATOM 6858 N N . PRO B 1 385 ? 8.641 -4.594 -17.891 1 98.31 385 PRO B N 1
ATOM 6859 C CA . PRO B 1 385 ? 8.531 -5.152 -16.531 1 98.31 385 PRO B CA 1
ATOM 6860 C C . PRO B 1 385 ? 9.312 -4.352 -15.5 1 98.31 385 PRO B C 1
ATOM 6862 O O . PRO B 1 385 ? 10.406 -3.863 -15.789 1 98.31 385 PRO B O 1
ATOM 6865 N N . ARG B 1 386 ? 8.711 -4.211 -14.32 1 98 386 ARG B N 1
ATOM 6866 C CA . ARG B 1 386 ? 9.406 -3.633 -13.172 1 98 386 ARG B CA 1
ATOM 6867 C C . ARG B 1 386 ? 9.883 -4.719 -12.211 1 98 386 ARG B C 1
ATOM 6869 O O . ARG B 1 386 ? 9.172 -5.078 -11.273 1 98 386 ARG B O 1
ATOM 6876 N N . ARG B 1 387 ? 11.078 -5.121 -12.297 1 96.94 387 ARG B N 1
ATOM 6877 C CA . ARG B 1 387 ? 11.617 -6.328 -11.688 1 96.94 387 ARG B CA 1
ATOM 6878 C C . ARG B 1 387 ? 11.781 -6.156 -10.18 1 96.94 387 ARG B C 1
ATOM 6880 O O . ARG B 1 387 ? 11.773 -7.137 -9.43 1 96.94 387 ARG B O 1
ATOM 6887 N N . ASP B 1 388 ? 11.891 -4.879 -9.656 1 97.06 388 ASP B N 1
ATOM 6888 C CA . ASP B 1 388 ? 12.109 -4.648 -8.234 1 97.06 388 ASP B CA 1
ATOM 6889 C C . ASP B 1 388 ? 10.805 -4.305 -7.52 1 97.06 388 ASP B C 1
ATOM 6891 O O . ASP B 1 388 ? 10.797 -4.066 -6.312 1 97.06 388 ASP B O 1
ATOM 6895 N N . TYR B 1 389 ? 9.719 -4.281 -8.195 1 98.5 389 TYR B N 1
ATOM 6896 C CA . TYR B 1 389 ? 8.477 -3.738 -7.668 1 98.5 389 TYR B CA 1
ATOM 6897 C C . TYR B 1 389 ? 8 -4.531 -6.457 1 98.5 389 TYR B C 1
ATOM 6899 O O . TYR B 1 389 ? 7.746 -3.961 -5.395 1 98.5 389 TYR B O 1
ATOM 6907 N N . LEU B 1 390 ? 7.914 -5.891 -6.559 1 98.62 390 LEU B N 1
ATOM 6908 C CA . LEU B 1 390 ? 7.426 -6.715 -5.461 1 98.62 390 LEU B CA 1
ATOM 6909 C C . LEU B 1 390 ? 8.445 -6.758 -4.32 1 98.62 390 LEU B C 1
ATOM 6911 O O . LEU B 1 390 ? 8.07 -6.879 -3.154 1 98.62 390 LEU B O 1
ATOM 6915 N N . ASP B 1 391 ? 9.734 -6.637 -4.699 1 98.12 391 ASP B N 1
ATOM 6916 C CA . ASP B 1 391 ? 10.789 -6.574 -3.689 1 98.12 391 ASP B CA 1
ATOM 6917 C C . ASP B 1 391 ? 10.602 -5.367 -2.775 1 98.12 391 ASP B C 1
ATOM 6919 O O . ASP B 1 391 ? 10.773 -5.469 -1.559 1 98.12 391 ASP B O 1
ATOM 6923 N N . VAL B 1 392 ? 10.195 -4.242 -3.348 1 98.44 392 VAL B N 1
ATOM 6924 C CA . VAL B 1 392 ? 10.07 -3.004 -2.586 1 98.44 392 VAL B CA 1
ATOM 6925 C C . VAL B 1 392 ? 8.688 -2.934 -1.938 1 98.44 392 VAL B C 1
ATOM 6927 O O . VAL B 1 392 ? 8.578 -2.727 -0.727 1 98.44 392 VAL B O 1
ATOM 6930 N N . GLN B 1 393 ? 7.613 -3.184 -2.666 1 98.56 393 GLN B N 1
ATOM 6931 C CA . GLN B 1 393 ? 6.238 -2.967 -2.223 1 98.56 393 GLN B CA 1
ATOM 6932 C C . GLN B 1 393 ? 5.816 -4.02 -1.201 1 98.56 393 GLN B C 1
ATOM 6934 O O . GLN B 1 393 ? 5.027 -3.734 -0.3 1 98.56 393 GLN B O 1
ATOM 6939 N N . TYR B 1 394 ? 6.367 -5.219 -1.42 1 98.5 394 TYR B N 1
ATOM 6940 C CA . TYR B 1 394 ? 5.91 -6.305 -0.559 1 98.5 394 TYR B CA 1
ATOM 6941 C C . TYR B 1 394 ? 7.09 -7.004 0.105 1 98.5 394 TYR B C 1
ATOM 6943 O O . TYR B 1 394 ? 7.027 -8.195 0.403 1 98.5 394 TYR B O 1
ATOM 6951 N N . TRP B 1 395 ? 8.219 -6.363 0.177 1 98.31 395 TRP B N 1
ATOM 6952 C CA . TRP B 1 395 ? 9.297 -6.543 1.148 1 98.31 395 TRP B CA 1
ATOM 6953 C C . TRP B 1 395 ? 10.25 -7.645 0.705 1 98.31 395 TRP B C 1
ATOM 6955 O O . TRP B 1 395 ? 11.156 -8.023 1.448 1 98.31 395 TRP B O 1
ATOM 6965 N N . GLY B 1 396 ? 10.039 -8.281 -0.494 1 96.88 396 GLY B N 1
ATOM 6966 C CA . GLY B 1 396 ? 10.961 -9.297 -0.981 1 96.88 396 GLY B CA 1
ATOM 6967 C C . GLY B 1 396 ? 11.227 -10.398 0.031 1 96.88 396 GLY B C 1
ATOM 6968 O O . GLY B 1 396 ? 10.297 -11.062 0.492 1 96.88 396 GLY B O 1
ATOM 6969 N N . ALA B 1 397 ? 12.43 -10.453 0.512 1 95.88 397 ALA B N 1
ATOM 6970 C CA . ALA B 1 397 ? 12.812 -11.484 1.478 1 95.88 397 ALA B CA 1
ATOM 6971 C C . ALA B 1 397 ? 12.812 -10.93 2.898 1 95.88 397 ALA B C 1
ATOM 6973 O O . ALA B 1 397 ? 12.914 -11.688 3.867 1 95.88 397 ALA B O 1
ATOM 6974 N N . ASP B 1 398 ? 12.664 -9.625 3.055 1 96.06 398 ASP B N 1
ATOM 6975 C CA . ASP B 1 398 ? 12.711 -8.977 4.363 1 96.06 398 ASP B CA 1
ATOM 6976 C C . ASP B 1 398 ? 11.32 -8.906 4.988 1 96.06 398 ASP B C 1
ATOM 6978 O O . ASP B 1 398 ? 10.82 -7.816 5.273 1 96.06 398 ASP B O 1
ATOM 6982 N N . ILE B 1 399 ? 10.797 -10.086 5.371 1 97.69 399 ILE B N 1
ATOM 6983 C CA . ILE B 1 399 ? 9.391 -10.125 5.75 1 97.69 399 ILE B CA 1
ATOM 6984 C C . ILE B 1 399 ? 9.266 -10.359 7.25 1 97.69 399 ILE B C 1
ATOM 6986 O O . ILE B 1 399 ? 8.172 -10.617 7.758 1 97.69 399 ILE B O 1
ATOM 6990 N N . SER B 1 400 ? 10.336 -10.219 8.023 1 95.94 400 SER B N 1
ATOM 6991 C CA . SER B 1 400 ? 10.367 -10.633 9.422 1 95.94 400 SER B CA 1
ATOM 6992 C C . SER B 1 400 ? 9.484 -9.734 10.281 1 95.94 400 SER B C 1
ATOM 6994 O O . SER B 1 400 ? 9.164 -10.078 11.422 1 95.94 400 SER B O 1
ATOM 6996 N N . SER B 1 401 ? 9.078 -8.57 9.75 1 95.44 401 SER B N 1
ATOM 6997 C CA . SER B 1 401 ? 8.219 -7.668 10.508 1 95.44 401 SER B CA 1
ATOM 6998 C C . SER B 1 401 ? 6.781 -8.156 10.531 1 95.44 401 SER B C 1
ATOM 7000 O O . SER B 1 401 ? 5.973 -7.691 11.336 1 95.44 401 SER B O 1
ATOM 7002 N N . ALA B 1 402 ? 6.41 -9.078 9.656 1 97.31 402 ALA B N 1
ATOM 7003 C CA . ALA B 1 402 ? 5.066 -9.648 9.672 1 97.31 402 ALA B CA 1
ATOM 7004 C C . ALA B 1 402 ? 4.922 -10.68 10.789 1 97.31 402 ALA B C 1
ATOM 7006 O O . ALA B 1 402 ? 5.91 -11.055 11.422 1 97.31 402 ALA B O 1
ATOM 7007 N N . THR B 1 403 ? 3.654 -11.023 11.07 1 97.75 403 THR B N 1
ATOM 7008 C CA . THR B 1 403 ? 3.334 -12.047 12.062 1 97.75 403 THR B CA 1
ATOM 7009 C C . THR B 1 403 ? 2.141 -12.883 11.609 1 97.75 403 THR B C 1
ATOM 7011 O O . THR B 1 403 ? 1.383 -12.469 10.727 1 97.75 403 THR B O 1
ATOM 7014 N N . ASN B 1 404 ? 1.994 -14.07 12.141 1 98.81 404 ASN B N 1
ATOM 7015 C CA . ASN B 1 404 ? 0.806 -14.914 12.031 1 98.81 404 ASN B CA 1
ATOM 7016 C C . ASN B 1 404 ? 0.593 -15.406 10.602 1 98.81 404 ASN B C 1
ATOM 7018 O O . ASN B 1 404 ? -0.49 -15.234 10.039 1 98.81 404 ASN B O 1
ATOM 7022 N N . ILE B 1 405 ? 1.626 -16.047 10 1 98.94 405 ILE B N 1
ATOM 7023 C CA . ILE B 1 405 ? 1.478 -16.656 8.688 1 98.94 405 ILE B CA 1
ATOM 7024 C C . ILE B 1 405 ? 2.066 -18.062 8.703 1 98.94 405 ILE B C 1
ATOM 7026 O O . ILE B 1 405 ? 3.15 -18.281 9.258 1 98.94 405 ILE B O 1
ATOM 7030 N N . VAL B 1 406 ? 1.362 -18.984 8.227 1 98.94 406 VAL B N 1
ATOM 7031 C CA . VAL B 1 406 ? 1.894 -20.297 7.906 1 98.94 406 VAL B CA 1
ATOM 7032 C C . VAL B 1 406 ? 2.15 -20.406 6.402 1 98.94 406 VAL B C 1
ATOM 7034 O O . VAL B 1 406 ? 1.25 -20.172 5.594 1 98.94 406 VAL B O 1
ATOM 7037 N N . PHE B 1 407 ? 3.363 -20.719 6.066 1 98.94 407 PHE B N 1
ATOM 7038 C CA . PHE B 1 407 ? 3.73 -21.031 4.688 1 98.94 407 PHE B CA 1
ATOM 7039 C C . PHE B 1 407 ? 3.84 -22.531 4.484 1 98.94 407 PHE B C 1
ATOM 7041 O O . PHE B 1 407 ? 4.641 -23.203 5.148 1 98.94 407 PHE B O 1
ATOM 7048 N N . SER B 1 408 ? 3.039 -23.047 3.578 1 98.88 408 SER B N 1
ATOM 7049 C CA . SER B 1 408 ? 3.129 -24.469 3.297 1 98.88 408 SER B CA 1
ATOM 7050 C C . SER B 1 408 ? 3.623 -24.734 1.877 1 98.88 408 SER B C 1
ATOM 7052 O O . SER B 1 408 ? 3.244 -24.016 0.945 1 98.88 408 SER B O 1
ATOM 7054 N N . ASN B 1 409 ? 4.508 -25.688 1.726 1 98.69 409 ASN B N 1
ATOM 7055 C CA . ASN B 1 409 ? 5.074 -26.094 0.446 1 98.69 409 ASN B CA 1
ATOM 7056 C C . ASN B 1 409 ? 5.203 -27.609 0.35 1 98.69 409 ASN B C 1
ATOM 7058 O O . ASN B 1 409 ? 5.512 -28.281 1.34 1 98.69 409 ASN B O 1
ATOM 7062 N N . GLY B 1 410 ? 4.91 -28.156 -0.795 1 98.38 410 GLY B N 1
ATOM 7063 C CA . GLY B 1 410 ? 5.137 -29.562 -1.051 1 98.38 410 GLY B CA 1
ATOM 7064 C C . GLY B 1 410 ? 6.41 -29.828 -1.834 1 98.38 410 GLY B C 1
ATOM 7065 O O . GLY B 1 410 ? 6.789 -29.047 -2.703 1 98.38 410 GLY B O 1
ATOM 7066 N N . ASN B 1 411 ? 6.969 -30.969 -1.589 1 97.75 411 ASN B N 1
ATOM 7067 C CA . ASN B 1 411 ? 8.234 -31.266 -2.25 1 97.75 411 ASN B CA 1
ATOM 7068 C C . ASN B 1 411 ? 8.023 -31.734 -3.688 1 97.75 411 ASN B C 1
ATOM 7070 O O . ASN B 1 411 ? 8.969 -31.766 -4.477 1 97.75 411 ASN B O 1
ATOM 7074 N N . LEU B 1 412 ? 6.809 -32.125 -4.059 1 98.31 412 LEU B N 1
ATOM 7075 C CA . LEU B 1 412 ? 6.516 -32.469 -5.445 1 98.31 412 LEU B CA 1
ATOM 7076 C C . LEU B 1 412 ? 6.059 -31.25 -6.227 1 98.31 412 LEU B C 1
ATOM 7078 O O . LEU B 1 412 ? 5.926 -31.297 -7.453 1 98.31 412 LEU B O 1
ATOM 7082 N N . ASP B 1 413 ? 5.758 -30.156 -5.555 1 98.5 413 ASP B N 1
ATOM 7083 C CA . ASP B 1 413 ? 5.309 -28.906 -6.164 1 98.5 413 ASP B CA 1
ATOM 7084 C C . ASP B 1 413 ? 6.469 -28.156 -6.812 1 98.5 413 ASP B C 1
ATOM 7086 O O . ASP B 1 413 ? 7.371 -27.688 -6.117 1 98.5 413 ASP B O 1
ATOM 7090 N N . PRO B 1 414 ? 6.398 -27.969 -8.094 1 98.56 414 PRO B N 1
ATOM 7091 C CA . PRO B 1 414 ? 7.523 -27.266 -8.727 1 98.56 414 PRO B CA 1
ATOM 7092 C C . PRO B 1 414 ? 7.656 -25.828 -8.273 1 98.56 414 PRO B C 1
ATOM 7094 O O . PRO B 1 414 ? 8.711 -25.203 -8.445 1 98.56 414 PRO B O 1
ATOM 7097 N N . TRP B 1 415 ? 6.625 -25.266 -7.688 1 98.56 415 TRP B N 1
ATOM 7098 C CA . TRP B 1 415 ? 6.668 -23.891 -7.176 1 98.56 415 TRP B CA 1
ATOM 7099 C C . TRP B 1 415 ? 7.242 -23.859 -5.762 1 98.56 415 TRP B C 1
ATOM 7101 O O . TRP B 1 415 ? 7.586 -22.797 -5.25 1 98.56 415 TRP B O 1
ATOM 7111 N N . GLY B 1 416 ? 7.367 -25 -5.125 1 98.31 416 GLY B N 1
ATOM 7112 C CA . GLY B 1 416 ? 7.816 -25.109 -3.748 1 98.31 416 GLY B CA 1
ATOM 7113 C C . GLY B 1 416 ? 9.141 -24.406 -3.494 1 98.31 416 GLY B C 1
ATOM 7114 O O . GLY B 1 416 ? 9.242 -23.578 -2.58 1 98.31 416 GLY B O 1
ATOM 7115 N N . PRO B 1 417 ? 10.156 -24.672 -4.328 1 98 417 PRO B N 1
ATOM 7116 C CA . PRO B 1 417 ? 11.477 -24.078 -4.117 1 98 417 PRO B CA 1
ATOM 7117 C C . PRO B 1 417 ? 11.461 -22.547 -4.141 1 98 417 PRO B C 1
ATOM 7119 O O . PRO B 1 417 ? 12.367 -21.906 -3.602 1 98 417 PRO B O 1
ATOM 7122 N N . GLY B 1 418 ? 10.484 -21.969 -4.734 1 98.12 418 GLY B N 1
ATOM 7123 C CA . GLY B 1 418 ? 10.398 -20.516 -4.836 1 98.12 418 GLY B CA 1
ATOM 7124 C C . GLY B 1 418 ? 9.742 -19.875 -3.629 1 98.12 418 GLY B C 1
ATOM 7125 O O . GLY B 1 418 ? 9.664 -18.641 -3.539 1 98.12 418 GLY B O 1
ATOM 7126 N N . GLY B 1 419 ? 9.25 -20.688 -2.666 1 98.19 419 GLY B N 1
ATOM 7127 C CA . GLY B 1 419 ? 8.531 -20.188 -1.503 1 98.19 419 GLY B CA 1
ATOM 7128 C C . GLY B 1 419 ? 9.398 -20.094 -0.26 1 98.19 419 GLY B C 1
ATOM 7129 O O . GLY B 1 419 ? 10.625 -20 -0.357 1 98.19 419 GLY B O 1
ATOM 7130 N N . ILE B 1 420 ? 8.75 -19.938 0.866 1 98.5 420 ILE B N 1
ATOM 7131 C CA . ILE B 1 420 ? 9.391 -19.906 2.176 1 98.5 420 ILE B CA 1
ATOM 7132 C C . ILE B 1 420 ? 9.461 -21.312 2.756 1 98.5 420 ILE B C 1
ATOM 7134 O O . ILE B 1 420 ? 8.43 -21.922 3.062 1 98.5 420 ILE B O 1
ATOM 7138 N N . LEU B 1 421 ? 10.648 -21.828 3 1 98.25 421 LEU B N 1
ATOM 7139 C CA . LEU B 1 421 ? 10.812 -23.266 3.254 1 98.25 421 LEU B CA 1
ATOM 7140 C C . LEU B 1 421 ? 11.219 -23.516 4.703 1 98.25 421 LEU B C 1
ATOM 7142 O O . LEU B 1 421 ? 11.281 -24.656 5.141 1 98.25 421 LEU B O 1
ATOM 7146 N N . SER B 1 422 ? 11.516 -22.453 5.422 1 98.19 422 SER B N 1
ATOM 7147 C CA . SER B 1 422 ? 11.867 -22.562 6.832 1 98.19 422 SER B CA 1
ATOM 7148 C C . SER B 1 422 ? 11.273 -21.422 7.641 1 98.19 422 SER B C 1
ATOM 7150 O O . SER B 1 422 ? 10.891 -20.391 7.082 1 98.19 422 SER B O 1
ATOM 7152 N N . ASN B 1 423 ? 11.203 -21.641 8.945 1 98.44 423 ASN B N 1
ATOM 7153 C CA . ASN B 1 423 ? 10.672 -20.594 9.812 1 98.44 423 ASN B CA 1
ATOM 7154 C C . ASN B 1 423 ? 11.5 -19.312 9.719 1 98.44 423 ASN B C 1
ATOM 7156 O O . ASN B 1 423 ? 12.734 -19.375 9.711 1 98.44 423 ASN B O 1
ATOM 7160 N N . ILE B 1 424 ? 10.852 -18.219 9.617 1 97.19 424 ILE B N 1
ATOM 7161 C CA . ILE B 1 424 ? 11.508 -16.922 9.641 1 97.19 424 ILE B CA 1
ATOM 7162 C C . ILE B 1 424 ? 11.562 -16.391 11.078 1 97.19 424 ILE B C 1
ATOM 7164 O O . ILE B 1 424 ? 12.531 -15.742 11.469 1 97.19 424 ILE B O 1
ATOM 7168 N N . SER B 1 425 ? 10.516 -16.594 11.781 1 96.75 425 SER B N 1
ATOM 7169 C CA . SER B 1 425 ? 10.359 -16.25 13.195 1 96.75 425 SER B CA 1
ATOM 7170 C C . SER B 1 425 ? 9.43 -17.234 13.891 1 96.75 425 SER B C 1
ATOM 7172 O O . SER B 1 425 ? 9.062 -18.266 13.32 1 96.75 425 SER B O 1
ATOM 7174 N N . ARG B 1 426 ? 9.031 -16.969 15.125 1 96.31 426 ARG B N 1
ATOM 7175 C CA . ARG B 1 426 ? 8.125 -17.812 15.891 1 96.31 426 ARG B CA 1
ATOM 7176 C C . ARG B 1 426 ? 6.707 -17.75 15.336 1 96.31 426 ARG B C 1
ATOM 7178 O O . ARG B 1 426 ? 5.883 -18.625 15.602 1 96.31 426 ARG B O 1
ATOM 7185 N N . THR B 1 427 ? 6.43 -16.656 14.594 1 97.88 427 THR B N 1
ATOM 7186 C CA . THR B 1 427 ? 5.059 -16.453 14.141 1 97.88 427 THR B CA 1
ATOM 7187 C C . THR B 1 427 ? 4.973 -16.5 12.617 1 97.88 427 THR B C 1
ATOM 7189 O O . THR B 1 427 ? 3.887 -16.391 12.047 1 97.88 427 THR B O 1
ATOM 7192 N N . LEU B 1 428 ? 6.109 -16.547 11.984 1 98.56 428 LEU B N 1
ATOM 7193 C CA . LEU B 1 428 ? 6.203 -16.859 10.562 1 98.56 428 LEU B CA 1
ATOM 7194 C C . LEU B 1 428 ? 6.809 -18.234 10.344 1 98.56 428 LEU B C 1
ATOM 7196 O O . LEU B 1 428 ? 8.023 -18.375 10.195 1 98.56 428 LEU B O 1
ATOM 7200 N N . VAL B 1 429 ? 5.91 -19.156 10.141 1 98.81 429 VAL B N 1
ATOM 7201 C CA . VAL B 1 429 ? 6.355 -20.531 10.203 1 98.81 429 VAL B CA 1
ATOM 7202 C C . VAL B 1 429 ? 6.094 -21.234 8.867 1 98.81 429 VAL B C 1
ATOM 7204 O O . VAL B 1 429 ? 5.176 -20.844 8.133 1 98.81 429 VAL B O 1
ATOM 7207 N N . ALA B 1 430 ? 6.906 -22.219 8.578 1 98.75 430 ALA B N 1
ATOM 7208 C CA . ALA B 1 430 ? 6.793 -22.984 7.344 1 98.75 430 ALA B CA 1
ATOM 7209 C C . ALA B 1 430 ? 6.547 -24.469 7.645 1 98.75 430 ALA B C 1
ATOM 7211 O O . ALA B 1 430 ? 7.023 -24.984 8.656 1 98.75 430 ALA B O 1
ATOM 7212 N N . VAL B 1 431 ? 5.789 -25.094 6.82 1 98.75 431 VAL B N 1
ATOM 7213 C CA . VAL B 1 431 ? 5.582 -26.531 6.898 1 98.75 431 VAL B CA 1
ATOM 7214 C C . VAL B 1 431 ? 5.754 -27.156 5.512 1 98.75 431 VAL B C 1
ATOM 7216 O O . VAL B 1 431 ? 5.207 -26.656 4.527 1 98.75 431 VAL B O 1
ATOM 7219 N N . ILE B 1 432 ? 6.551 -28.203 5.43 1 98.25 432 ILE B N 1
ATOM 7220 C CA . ILE B 1 432 ? 6.816 -28.891 4.176 1 98.25 432 ILE B CA 1
ATOM 7221 C C . ILE B 1 432 ? 6 -30.188 4.125 1 98.25 432 ILE B C 1
ATOM 7223 O O . ILE B 1 432 ? 5.992 -30.969 5.086 1 98.25 432 ILE B O 1
ATOM 7227 N N . VAL B 1 433 ? 5.383 -30.422 3.033 1 98.5 433 VAL B N 1
ATOM 7228 C CA . VAL B 1 433 ? 4.582 -31.625 2.828 1 98.5 433 VAL B CA 1
ATOM 7229 C C . VAL B 1 433 ? 5.344 -32.594 1.948 1 98.5 433 VAL B C 1
ATOM 7231 O O . VAL B 1 433 ? 5.371 -32.469 0.724 1 98.5 433 VAL B O 1
ATOM 7234 N N . ASP B 1 434 ? 5.848 -33.625 2.541 1 97.88 434 ASP B N 1
ATOM 7235 C CA . ASP B 1 434 ? 6.469 -34.719 1.771 1 97.88 434 ASP B CA 1
ATOM 7236 C C . ASP B 1 434 ? 5.426 -35.469 0.948 1 97.88 434 ASP B C 1
ATOM 7238 O O . ASP B 1 434 ? 4.453 -36 1.495 1 97.88 434 ASP B O 1
ATOM 7242 N N . GLY B 1 435 ? 5.594 -35.469 -0.297 1 97.31 435 GLY B N 1
ATOM 7243 C CA . GLY B 1 435 ? 4.594 -36.031 -1.176 1 97.31 435 GLY B CA 1
ATOM 7244 C C . GLY B 1 435 ? 3.496 -35.062 -1.559 1 97.31 435 GLY B C 1
ATOM 7245 O O . GLY B 1 435 ? 2.457 -35.469 -2.084 1 97.31 435 GLY B O 1
ATOM 7246 N N . GLY B 1 436 ? 3.738 -33.844 -1.247 1 98 436 GLY B N 1
ATOM 7247 C CA . GLY B 1 436 ? 2.725 -32.844 -1.538 1 98 436 GLY B CA 1
ATOM 7248 C C . GLY B 1 436 ? 2.971 -32.125 -2.842 1 98 436 GLY B C 1
ATOM 7249 O O . GLY B 1 436 ? 4.031 -31.531 -3.033 1 98 436 GLY B O 1
ATOM 7250 N N . ALA B 1 437 ? 1.98 -32.156 -3.746 1 98.12 437 ALA B N 1
ATOM 7251 C CA . ALA B 1 437 ? 2.006 -31.359 -4.969 1 98.12 437 ALA B CA 1
ATOM 7252 C C . ALA B 1 437 ? 1.299 -30.016 -4.758 1 98.12 437 ALA B C 1
ATOM 7254 O O . ALA B 1 437 ? 1.025 -29.625 -3.623 1 98.12 437 ALA B O 1
ATOM 7255 N N . HIS B 1 438 ? 1.138 -29.281 -5.84 1 98.06 438 HIS B N 1
ATOM 7256 C CA . HIS B 1 438 ? 0.655 -27.906 -5.816 1 98.06 438 HIS B CA 1
ATOM 7257 C C . HIS B 1 438 ? -0.729 -27.812 -5.184 1 98.06 438 HIS B C 1
ATOM 7259 O O . HIS B 1 438 ? -1.663 -28.484 -5.625 1 98.06 438 HIS B O 1
ATOM 7265 N N . HIS B 1 439 ? -0.994 -27.109 -4.039 1 96.06 439 HIS B N 1
ATOM 7266 C CA . HIS B 1 439 ? -2.26 -26.828 -3.369 1 96.06 439 HIS B CA 1
ATOM 7267 C C . HIS B 1 439 ? -2.746 -28.047 -2.582 1 96.06 439 HIS B C 1
ATOM 7269 O O . HIS B 1 439 ? -3.885 -28.062 -2.107 1 96.06 439 HIS B O 1
ATOM 7275 N N . LEU B 1 440 ? -1.959 -29.078 -2.422 1 98.19 440 LEU B N 1
ATOM 7276 C CA . LEU B 1 440 ? -2.514 -30.312 -1.901 1 98.19 440 LEU B CA 1
ATOM 7277 C C . LEU B 1 440 ? -3.092 -30.109 -0.505 1 98.19 440 LEU B C 1
ATOM 7279 O O . LEU B 1 440 ? -4.16 -30.641 -0.188 1 98.19 440 LEU B O 1
ATOM 7283 N N . ASP B 1 441 ? -2.408 -29.359 0.336 1 98.25 441 ASP B N 1
ATOM 7284 C CA . ASP B 1 441 ? -2.859 -29.203 1.716 1 98.25 441 ASP B CA 1
ATOM 7285 C C . ASP B 1 441 ? -4.164 -28.406 1.78 1 98.25 441 ASP B C 1
ATOM 7287 O O . ASP B 1 441 ? -4.859 -28.422 2.797 1 98.25 441 ASP B O 1
ATOM 7291 N N . LEU B 1 442 ? -4.531 -27.688 0.73 1 98.12 442 LEU B N 1
ATOM 7292 C CA . LEU B 1 442 ? -5.766 -26.922 0.72 1 98.12 442 LEU B CA 1
ATOM 7293 C C . LEU B 1 442 ? -6.945 -27.781 0.29 1 98.12 442 LEU B C 1
ATOM 7295 O O . LEU B 1 442 ? -8.102 -27.406 0.479 1 98.12 442 LEU B O 1
ATOM 7299 N N . ARG B 1 443 ? -6.707 -28.938 -0.303 1 97.31 443 ARG B N 1
ATOM 7300 C CA . ARG B 1 443 ? -7.77 -29.812 -0.781 1 97.31 443 ARG B CA 1
ATOM 7301 C C . ARG B 1 443 ? -8.539 -30.422 0.385 1 97.31 443 ARG B C 1
ATOM 7303 O O . ARG B 1 443 ? -8.07 -30.406 1.524 1 97.31 443 ARG B O 1
ATOM 7310 N N . GLU B 1 444 ? -9.664 -30.953 0.07 1 95.25 444 GLU B N 1
ATOM 7311 C CA . GLU B 1 444 ? -10.453 -31.703 1.051 1 95.25 444 GLU B CA 1
ATOM 7312 C C . GLU B 1 444 ? -9.719 -32.969 1.492 1 95.25 444 GLU B C 1
ATOM 7314 O O . GLU B 1 444 ? -8.93 -33.531 0.735 1 95.25 444 GLU B O 1
ATOM 7319 N N . ASP B 1 445 ? -10.047 -33.344 2.684 1 96.19 445 ASP B N 1
ATOM 7320 C CA . ASP B 1 445 ? -9.484 -34.625 3.16 1 96.19 445 ASP B CA 1
ATOM 7321 C C . ASP B 1 445 ? -9.789 -35.75 2.184 1 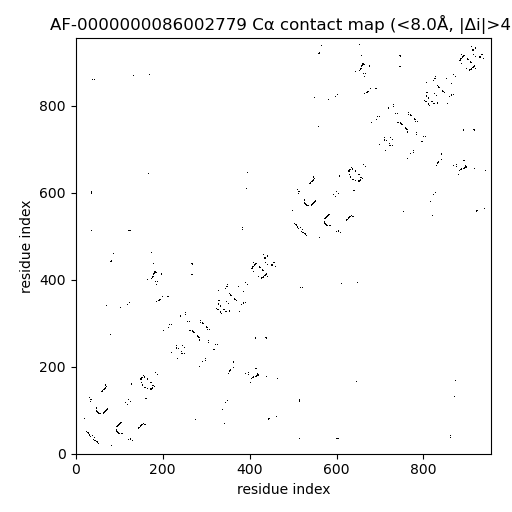96.19 445 ASP B C 1
ATOM 7323 O O . ASP B 1 445 ? -10.883 -35.812 1.623 1 96.19 445 ASP B O 1
ATOM 7327 N N . ASN B 1 446 ? -8.805 -36.594 1.999 1 96.62 446 ASN B N 1
ATOM 7328 C CA . ASN B 1 446 ? -8.898 -37.75 1.145 1 96.62 446 ASN B CA 1
ATOM 7329 C C . ASN B 1 446 ? -8.227 -38.969 1.79 1 96.62 446 ASN B C 1
ATOM 7331 O O . ASN B 1 446 ? -7.176 -38.844 2.416 1 96.62 446 ASN B O 1
ATOM 7335 N N . PRO B 1 447 ? -8.844 -40.125 1.665 1 96.75 447 PRO B N 1
ATOM 7336 C CA . PRO B 1 447 ? -8.242 -41.312 2.268 1 96.75 447 PRO B CA 1
ATOM 7337 C C . PRO B 1 447 ? -6.84 -41.594 1.733 1 96.75 447 PRO B C 1
ATOM 7339 O O . PRO B 1 447 ? -6.027 -42.219 2.422 1 96.75 447 PRO B O 1
ATOM 7342 N N . ASN B 1 448 ? -6.516 -41.125 0.602 1 97.31 448 ASN B N 1
ATOM 7343 C CA . ASN B 1 448 ? -5.223 -41.406 -0.017 1 97.31 448 ASN B CA 1
ATOM 7344 C C . ASN B 1 448 ? -4.215 -40.281 0.282 1 97.31 448 ASN B C 1
ATOM 7346 O O . ASN B 1 448 ? -3.09 -40.312 -0.218 1 97.31 448 ASN B O 1
ATOM 7350 N N . ASP B 1 449 ? -4.609 -39.375 1.108 1 97.38 449 ASP B N 1
ATOM 7351 C CA . ASP B 1 449 ? -3.664 -38.375 1.54 1 97.38 449 ASP B CA 1
ATOM 7352 C C . ASP B 1 449 ? -2.459 -38.969 2.238 1 97.38 449 ASP B C 1
ATOM 7354 O O . ASP B 1 449 ? -2.613 -39.844 3.121 1 97.38 449 ASP B O 1
ATOM 7358 N N . PRO B 1 450 ? -1.276 -38.562 1.812 1 96.62 450 PRO B N 1
ATOM 7359 C CA . PRO B 1 450 ? -0.149 -39 2.643 1 96.62 450 PRO B CA 1
ATOM 7360 C C . PRO B 1 450 ? -0.208 -38.406 4.059 1 96.62 450 PRO B C 1
ATOM 7362 O O . PRO B 1 450 ? -0.813 -37.375 4.281 1 96.62 450 PRO B O 1
ATOM 7365 N N . PRO B 1 451 ? 0.446 -39.094 5.039 1 97.88 451 PRO B N 1
ATOM 7366 C CA . PRO B 1 451 ? 0.401 -38.594 6.422 1 97.88 451 PRO B CA 1
ATOM 7367 C C . PRO B 1 451 ? 0.933 -37.188 6.574 1 97.88 451 PRO B C 1
ATOM 7369 O O . PRO B 1 451 ? 0.453 -36.438 7.422 1 97.88 451 PRO B O 1
ATOM 7372 N N . SER B 1 452 ? 1.832 -36.812 5.75 1 98.25 452 SER B N 1
ATOM 7373 C CA . SER B 1 452 ? 2.471 -35.5 5.852 1 98.25 452 SER B CA 1
ATOM 7374 C C . SER B 1 452 ? 1.473 -34.375 5.594 1 98.25 452 SER B C 1
ATOM 7376 O O . SER B 1 452 ? 1.563 -33.312 6.203 1 98.25 452 SER B O 1
ATOM 7378 N N . VAL B 1 453 ? 0.546 -34.594 4.699 1 98.44 453 VAL B N 1
ATOM 7379 C CA . VAL B 1 453 ? -0.416 -33.531 4.422 1 98.44 453 VAL B CA 1
ATOM 7380 C C . VAL B 1 453 ? -1.421 -33.438 5.566 1 98.44 453 VAL B C 1
ATOM 7382 O O . VAL B 1 453 ? -1.877 -32.344 5.906 1 98.44 453 VAL B O 1
ATOM 7385 N N . ARG B 1 454 ? -1.799 -34.5 6.188 1 98.38 454 ARG B N 1
ATOM 7386 C CA . ARG B 1 454 ? -2.639 -34.469 7.383 1 98.38 454 ARG B CA 1
ATOM 7387 C C . ARG B 1 454 ? -1.952 -33.719 8.516 1 98.38 454 ARG B C 1
ATOM 7389 O O . ARG B 1 454 ? -2.59 -32.938 9.219 1 98.38 454 ARG B O 1
ATOM 7396 N N . ASP B 1 455 ? -0.673 -33.938 8.633 1 98.56 455 ASP B N 1
ATOM 7397 C CA . ASP B 1 455 ? 0.109 -33.25 9.641 1 98.56 455 ASP B CA 1
ATOM 7398 C C . ASP B 1 455 ? 0.145 -31.734 9.344 1 98.56 455 ASP B C 1
ATOM 7400 O O . ASP B 1 455 ? 0.052 -30.922 10.258 1 98.56 455 ASP B O 1
ATOM 7404 N N . ALA B 1 456 ? 0.32 -31.453 8.117 1 98.75 456 ALA B N 1
ATOM 7405 C CA . ALA B 1 456 ? 0.353 -30.047 7.715 1 98.75 456 ALA B CA 1
ATOM 7406 C C . ALA B 1 456 ? -0.973 -29.359 8.023 1 98.75 456 ALA B C 1
ATOM 7408 O O . ALA B 1 456 ? -0.99 -28.234 8.539 1 98.75 456 ALA B O 1
ATOM 7409 N N . ARG B 1 457 ? -2.053 -30 7.711 1 98.81 457 ARG B N 1
ATOM 7410 C CA . ARG B 1 457 ? -3.373 -29.438 7.996 1 98.81 457 ARG B CA 1
ATOM 7411 C C . ARG B 1 457 ? -3.578 -29.25 9.492 1 98.81 457 ARG B C 1
ATOM 7413 O O . ARG B 1 457 ? -4.129 -28.234 9.93 1 98.81 457 ARG B O 1
ATOM 7420 N N . ASN B 1 458 ? -3.145 -30.219 10.258 1 98.75 458 ASN B N 1
ATOM 7421 C CA . ASN B 1 458 ? -3.232 -30.094 11.711 1 98.75 458 ASN B CA 1
ATOM 7422 C C . ASN B 1 458 ? -2.391 -28.922 12.219 1 98.75 458 ASN B C 1
ATOM 7424 O O . ASN B 1 458 ? -2.803 -28.219 13.133 1 98.75 458 ASN B O 1
ATOM 7428 N N . PHE B 1 459 ? -1.242 -28.812 11.664 1 98.81 459 PHE B N 1
ATOM 7429 C CA . PHE B 1 459 ? -0.358 -27.703 12.008 1 98.81 459 PHE B CA 1
ATOM 7430 C C . PHE B 1 459 ? -1.02 -26.375 11.703 1 98.81 459 PHE B C 1
ATOM 7432 O O . PHE B 1 459 ? -0.98 -25.453 12.516 1 98.81 459 PHE B O 1
ATOM 7439 N N . GLU B 1 460 ? -1.626 -26.266 10.578 1 98.88 460 GLU B N 1
ATOM 7440 C CA . GLU B 1 460 ? -2.344 -25.062 10.172 1 98.88 460 GLU B CA 1
ATOM 7441 C C . GLU B 1 460 ? -3.514 -24.766 11.102 1 98.88 460 GLU B C 1
ATOM 7443 O O . GLU B 1 460 ? -3.699 -23.625 11.539 1 98.88 460 GLU B O 1
ATOM 7448 N N . LEU B 1 461 ? -4.297 -25.797 11.43 1 98.88 461 LEU B N 1
ATOM 7449 C CA . LEU B 1 461 ? -5.43 -25.625 12.336 1 98.88 461 LEU B CA 1
ATOM 7450 C C . LEU B 1 461 ? -4.961 -25.172 13.711 1 98.88 461 LEU B C 1
ATOM 7452 O O . LEU B 1 461 ? -5.613 -24.344 14.352 1 98.88 461 LEU B O 1
ATOM 7456 N N . ARG B 1 462 ? -3.852 -25.672 14.164 1 98.81 462 ARG B N 1
ATOM 7457 C CA . ARG B 1 462 ? -3.324 -25.297 15.469 1 98.81 462 ARG B CA 1
ATOM 7458 C C . ARG B 1 462 ? -2.91 -23.828 15.484 1 98.81 462 ARG B C 1
ATOM 7460 O O . ARG B 1 462 ? -3.133 -23.109 16.469 1 98.81 462 ARG B O 1
ATOM 7467 N N . ASN B 1 463 ? -2.281 -23.391 14.453 1 98.88 463 ASN B N 1
ATOM 7468 C CA . ASN B 1 463 ? -1.903 -21.984 14.367 1 98.88 463 ASN B CA 1
ATOM 7469 C C . ASN B 1 463 ? -3.129 -21.062 14.328 1 98.88 463 ASN B C 1
ATOM 7471 O O . ASN B 1 463 ? -3.174 -20.047 15.008 1 98.88 463 ASN B O 1
ATOM 7475 N N . ILE B 1 464 ? -4.105 -21.453 13.547 1 98.94 464 ILE B N 1
ATOM 7476 C CA . ILE B 1 464 ? -5.348 -20.688 13.477 1 98.94 464 ILE B CA 1
ATOM 7477 C C . ILE B 1 464 ? -5.969 -20.594 14.867 1 98.94 464 ILE B C 1
ATOM 7479 O O . ILE B 1 464 ? -6.41 -19.531 15.289 1 98.94 464 ILE B O 1
ATOM 7483 N N . ARG B 1 465 ? -6.031 -21.75 15.555 1 98.88 465 ARG B N 1
ATOM 7484 C CA . ARG B 1 465 ? -6.57 -21.766 16.906 1 98.88 465 ARG B CA 1
ATOM 7485 C C . ARG B 1 465 ? -5.844 -20.766 17.797 1 98.88 465 ARG B C 1
ATOM 7487 O O . ARG B 1 465 ? -6.48 -20.016 18.547 1 98.88 465 ARG B O 1
ATOM 7494 N N . HIS B 1 466 ? -4.582 -20.75 17.703 1 98.69 466 HIS B N 1
ATOM 7495 C CA . HIS B 1 466 ? -3.779 -19.859 18.531 1 98.69 466 HIS B CA 1
ATOM 7496 C C . HIS B 1 466 ? -4.082 -18.406 18.219 1 98.69 466 HIS B C 1
ATOM 7498 O O . HIS B 1 466 ? -4.238 -17.578 19.125 1 98.69 466 HIS B O 1
ATOM 7504 N N . TRP B 1 467 ? -4.133 -18.062 16.922 1 98.75 467 TRP B N 1
ATOM 7505 C CA . TRP B 1 467 ? -4.43 -16.688 16.516 1 98.75 467 TRP B CA 1
ATOM 7506 C C . TRP B 1 467 ? -5.797 -16.25 17.047 1 98.75 467 TRP B C 1
ATOM 7508 O O . TRP B 1 467 ? -5.945 -15.141 17.547 1 98.75 467 TRP B O 1
ATOM 7518 N N . LEU B 1 468 ? -6.777 -17.141 16.906 1 98.62 468 LEU B N 1
ATOM 7519 C CA . LEU B 1 468 ? -8.141 -16.812 17.312 1 98.62 468 LEU B CA 1
ATOM 7520 C C . LEU B 1 468 ? -8.25 -16.672 18.828 1 98.62 468 LEU B C 1
ATOM 7522 O O . LEU B 1 468 ? -8.914 -15.758 19.328 1 98.62 468 LEU B O 1
ATOM 7526 N N . GLN B 1 469 ? -7.605 -17.562 19.547 1 98.06 469 GLN B N 1
ATOM 7527 C CA . GLN B 1 469 ? -7.605 -17.469 21 1 98.06 469 GLN B CA 1
ATOM 7528 C C . GLN B 1 469 ? -6.98 -16.156 21.469 1 98.06 469 GLN B C 1
ATOM 7530 O O . GLN B 1 469 ? -7.508 -15.492 22.359 1 98.06 469 GLN B O 1
ATOM 7535 N N . THR B 1 470 ? -5.902 -15.805 20.906 1 96.88 470 THR B N 1
ATOM 7536 C CA . THR B 1 470 ? -5.227 -14.555 21.25 1 96.88 470 THR B CA 1
ATOM 7537 C C . THR B 1 470 ? -6.117 -13.359 20.938 1 96.88 470 THR B C 1
ATOM 7539 O O . THR B 1 470 ? -6.188 -12.414 21.719 1 96.88 470 THR B O 1
ATOM 7542 N N . TYR B 1 471 ? -6.762 -13.383 19.828 1 96.69 471 TYR B N 1
ATOM 7543 C CA . TYR B 1 471 ? -7.648 -12.305 19.422 1 96.69 471 TYR B CA 1
ATOM 7544 C C . TYR B 1 471 ? -8.781 -12.117 20.422 1 96.69 471 TYR B C 1
ATOM 7546 O O . TYR B 1 471 ? -9.055 -10.992 20.859 1 96.69 471 TYR B O 1
ATOM 7554 N N . TYR B 1 472 ? -9.422 -13.188 20.719 1 96.12 472 TYR B N 1
ATOM 7555 C CA . TYR B 1 472 ? -10.586 -13.109 21.594 1 96.12 472 TYR B CA 1
ATOM 7556 C C . TYR B 1 472 ? -10.18 -12.727 23.016 1 96.12 472 TYR B C 1
ATOM 7558 O O . TYR B 1 472 ? -10.93 -12.039 23.719 1 96.12 472 TYR B O 1
ATOM 7566 N N . LEU B 1 473 ? -9.031 -13.141 23.422 1 94.12 473 LEU B N 1
ATOM 7567 C CA . LEU B 1 473 ? -8.523 -12.734 24.734 1 94.12 473 LEU B CA 1
ATOM 7568 C C . LEU B 1 473 ? -8.289 -11.227 24.781 1 94.12 473 LEU B C 1
ATOM 7570 O O . LEU B 1 473 ? -8.602 -10.578 25.781 1 94.12 473 LEU B O 1
ATOM 7574 N N . LYS B 1 474 ? -7.754 -10.625 23.781 1 89.62 474 LYS B N 1
ATOM 7575 C CA . LYS B 1 474 ? -7.508 -9.188 23.703 1 89.62 474 LYS B CA 1
ATOM 7576 C C . LYS B 1 474 ? -8.82 -8.406 23.719 1 89.62 474 LYS B C 1
ATOM 7578 O O . LYS B 1 474 ? -8.891 -7.312 24.281 1 89.62 474 LYS B O 1
ATOM 7583 N N . GLN B 1 475 ? -9.797 -8.945 23.062 1 87.31 475 GLN B N 1
ATOM 7584 C CA . GLN B 1 475 ? -11.094 -8.281 23 1 87.31 475 GLN B CA 1
ATOM 7585 C C . GLN B 1 475 ? -11.773 -8.258 24.375 1 87.31 475 GLN B C 1
ATOM 7587 O O . GLN B 1 475 ? -12.555 -7.352 24.672 1 87.31 475 GLN B O 1
ATOM 7592 N N . SER B 1 476 ? -11.516 -9.219 25.156 1 83.94 476 SER B N 1
ATOM 7593 C CA . SER B 1 476 ? -12.133 -9.305 26.469 1 83.94 476 SER B CA 1
ATOM 7594 C C . SER B 1 476 ? -11.547 -8.273 27.422 1 83.94 476 SER B C 1
ATOM 7596 O O . SER B 1 476 ? -12.195 -7.875 28.391 1 83.94 476 SER B O 1
ATOM 7598 N N . PHE B 1 477 ? -10.367 -7.758 27.156 1 73.88 477 PHE B N 1
ATOM 7599 C CA . PHE B 1 477 ? -9.727 -6.77 28.016 1 73.88 477 PHE B CA 1
ATOM 7600 C C . PHE B 1 477 ? -10.031 -5.355 27.516 1 73.88 477 PHE B C 1
ATOM 7602 O O . PHE B 1 477 ? -9.766 -4.379 28.234 1 73.88 477 PHE B O 1
ATOM 7609 N N . SER B 1 478 ? -10.477 -5.16 26.359 1 67.94 478 SER B N 1
ATOM 7610 C CA . SER B 1 478 ? -10.781 -3.836 25.828 1 67.94 478 SER B CA 1
ATOM 7611 C C . SER B 1 478 ? -12.219 -3.432 26.141 1 67.94 478 SER B C 1
ATOM 7613 O O . SER B 1 478 ? -13.133 -4.254 26.062 1 67.94 478 SER B O 1
#

Foldseek 3Di:
DPPPPPPPPPPPPPPPPPQDDDDWDKDWDFFALADPDCPPRHRHGFTWIKIKDQPQAPQQEFAEEEQLADLAAQVLVVSFQQLSVVLCNVGSYMYMYTHFELYDCRDGVGPCCLPDCNLVCQDLVNSLVRVVVVQCVVCVVRNRNLHAYEYEYFAVSLLSNLLNLQPPVVRHLAYERELYLQQVQLPNDALALLQLLLQVLLVVLDVVLLVLLLQLVVQLVVLVVVAQRSQVVLCVLLQAPDTDHDVVSVLLVLLLLSLLSLLLLQPQAQAFDPSQATAGHRLSNVLSVLCVPDPGSNNSSSVSSCCGVPVVVPDSHDHSCQQAPDALASNGQGDDSSSSSVRLNSLERTPRFHFDPCPSHSGHGDGGHQVNSQVRSCVPPNDHYDSNRCCPSVVNPNRLPGFHYEYEAESSASSRVSHDAAAPDPGRGYAYAYSDHGCRLSGRDDPSDDVRSVVVSVVSSVSVVVSSVVSVVVVVVD/DPPPPPPPPPPPPPPPPPQDDDDWDKAWDFFALADPDCPPRHRHGFTWIKIKDQPQAPQQEFAEEEQLADLEAQVLVVSFQQLSVVLCNVGSYMYMYTHFELYDCRDGVGPCCLPDCNLVCQDLVNSLVRVVVVQCVVCVVRNRNLHAYEYEYFAVSLLSNLLNLQPPVVHHLAYERELYLQQVQLVNDALQLLQLLLQVLLVVLDVVLLVLLLQLVVQLVVLVVVAQRSQVVLCVLLQAPDTDHDVVSVLLVLLLLVLLSLLLLQPQAQAFDPSQATAGHRLSNVLSVLCVPDPGSNNSSSVSSCCGVPVVVPDSHDHSCQQAPDALASNGQGDDSSSSSVRLNSQERTPRFHDDPCPSHSGHGDGGHQVNSQVRSCVPPNDHYDSNRCCPSVVNPNRLPGFHYEYEAESSASSRVSHDAAAPDPGRGYAYAYSDHGCRLSGRDDPSDDVRSVVVSVVSSVSVVVSSVVSVVVVVVD

InterPro domains:
  IPR008758 Peptidase S28 [PF05577] (31-459)
  IPR029058 Alpha/Beta hydrolase fold [G3DSA:3.40.50.1820] (28-467)
  IPR029058 Alpha/Beta hydrolase fold [SSF53474] (92-443)
  IPR042269 Serine carboxypeptidase S28, SKS domain [G3DSA:1.20.120.980] (190-367)

Nearest PDB structures (foldseek):
  4ebb-assembly1_A  TM=9.930E-01  e=6.433E-59  Homo sapiens
  4ebb-assembly2_B  TM=9.891E-01  e=5.736E-58  Homo sapiens
  3n2z-assembly1_B-2  TM=9.520E-01  e=1.291E-45  Homo sapiens
  1mpx-assembly1_D  TM=5.615E-01  e=3.348E-04  Xanthomonas citri
  2b4k-assembly1_C  TM=5.802E-01  e=1.492E-03  Acetobacter pasteurianus

Sequence (956 aa):
MNIFYALAAVLFCISASKAETYDYVEDYFDQKIDHFNFLSYGNQTYKQRFLYNATWWDKGIGPIFFYAGNEGNIEGFWQNTGFIFKAAKTFNALVLFAEHRYYGKSLPFGNDSFNGNALGLLSVNQALSDYAFFLKKFKETHNADKCPVIAFGGSYGGMLAAYMRFKYPNIIEGAIAASAPLYQVAGKLSGDIFFQAVSKDFSDVSPQCESQVRSAFDQLAKWANSGPEGYSQISQAFHLCNPIKTDQDYQHLLRFIRNAFVLAAMMDYPYPATFMGNFPAFPVKVMCSLLQSAPTAVNGLYQAAALYYNNSQALQCFDIYQEYIYCADPTGCGLGPDAIAWDYQACTEINLEGGTTGVHDMFPVLPFNSQMRDDYCYKTYKVLPRRDYLDVQYWGADISSATNIVFSNGNLDPWGPGGILSNISRTLVAVIVDGGAHHLDLREDNPNDPPSVRDARNFELRNIRHWLQTYYLKQSFSMNIFYALAAVLFCISASKAETYDYVEDYFDQKIDHFNFLSYGNQTYKQRFLYNATWWDKGIGPIFFYAGNEGNIEGFWQNTGFIFKAAKTFNALVLFAEHRYYGKSLPFGNDSFNGNALGLLSVNQALSDYAFFLKKFKETHNADKCPVIAFGGSYGGMLAAYMRFKYPNIIEGAIAASAPLYQVAGKLSGDIFFQAVSKDFSDVSPQCESQVRSAFDQLAKWANSGPEGYSQISQAFHLCNPIKTDQDYQHLLRFIRNAFVLAAMMDYPYPATFMGNFPAFPVKVMCSLLQSAPTAVNGLYQAAALYYNNSQALQCFDIYQEYIYCADPTGCGLGPDAIAWDYQACTEINLEGGTTGVHDMFPVLPFNSQMRDDYCYKTYKVLPRRDYLDVQYWGADISSATNIVFSNGNLDPWGPGGILSNISRTLVAVIVDGGAHHLDLREDNPNDPPSVRDARNFELRNIRHWLQTYYLKQSFS

Solvent-accessible surface area (backbone atoms only — not comparable to full-atom values): 48462 Å² total; per-residue (Å²): 137,85,80,77,79,77,79,75,77,75,75,74,74,73,72,73,76,71,76,81,79,76,75,66,48,79,49,70,42,86,36,66,61,46,88,79,27,57,48,87,54,33,84,42,56,22,54,34,36,34,36,34,37,60,88,48,32,40,82,48,57,27,32,34,41,31,34,45,28,40,89,29,47,52,64,64,51,64,75,51,32,36,34,58,55,55,49,22,64,74,58,22,14,27,40,36,38,40,36,24,71,60,15,65,80,9,28,68,52,53,91,48,31,82,42,80,75,50,46,27,61,62,46,70,69,46,42,50,48,49,52,52,57,47,52,55,51,49,21,59,76,60,59,23,78,76,27,52,24,35,26,28,26,43,33,68,3,4,39,44,12,46,48,40,38,58,61,30,52,62,62,27,65,28,22,42,18,25,31,20,32,52,34,25,31,19,56,75,44,71,38,35,53,35,47,30,37,39,33,47,52,40,33,70,72,32,64,63,38,37,52,36,48,37,51,16,53,51,50,49,49,56,29,50,73,59,38,69,66,18,25,47,51,52,20,58,64,54,34,37,67,62,65,46,82,48,70,68,44,49,54,49,47,53,51,44,46,49,40,29,53,46,43,30,30,32,53,31,30,72,46,64,45,66,86,84,44,57,39,53,46,32,30,46,58,52,34,36,50,37,32,68,70,33,94,40,40,52,54,4,50,38,52,32,30,33,42,53,78,32,57,86,59,76,62,87,46,42,51,62,76,80,76,34,53,92,61,47,33,73,78,57,43,62,66,69,66,39,15,53,46,50,28,50,37,34,26,36,48,39,42,43,51,28,40,35,70,44,74,76,24,53,44,67,72,46,79,33,49,70,66,54,47,38,53,51,23,35,72,75,71,60,24,66,56,39,66,57,47,35,26,61,68,64,24,36,84,50,52,75,80,50,64,40,33,42,27,36,28,16,75,39,13,30,49,25,85,27,28,59,84,54,62,75,49,98,42,30,35,39,45,73,17,65,77,19,15,52,45,50,64,37,29,50,90,51,95,61,53,51,69,39,38,57,50,46,44,51,51,51,52,51,51,50,50,49,52,51,51,53,50,53,54,55,55,71,73,101,136,83,79,76,78,77,78,77,77,75,74,74,74,72,71,73,75,69,75,81,81,76,76,66,49,79,49,69,42,84,35,66,60,45,88,79,29,57,47,87,56,33,84,41,56,24,55,34,37,33,38,34,37,59,86,48,32,41,82,50,56,28,33,34,42,32,34,45,28,42,88,30,49,51,64,64,52,64,74,51,32,36,33,59,54,56,48,21,64,72,59,24,13,27,42,36,37,39,37,25,71,59,13,65,79,10,28,65,53,54,93,48,30,82,42,80,74,49,45,25,59,63,46,70,68,47,43,50,50,49,51,51,57,47,50,57,50,50,22,59,77,61,59,23,77,76,26,51,25,35,25,27,25,43,33,68,4,4,38,44,12,44,49,38,38,57,61,30,52,63,62,27,65,27,22,40,19,24,33,22,32,50,35,24,32,19,56,75,45,71,39,35,54,35,47,29,36,39,33,46,50,40,33,70,73,32,64,63,36,37,53,37,50,37,50,16,52,50,51,50,51,56,29,48,74,59,40,68,66,18,24,48,51,52,19,59,64,53,34,36,68,63,65,46,80,48,70,68,44,48,55,49,46,54,51,42,47,50,42,29,52,45,43,31,30,31,52,31,30,70,47,65,45,66,86,83,44,57,41,53,45,32,30,46,58,51,32,36,52,38,33,70,69,34,95,41,40,53,54,4,50,38,52,32,31,33,42,52,78,33,56,85,59,75,61,87,46,42,51,62,77,80,76,36,55,91,62,48,32,74,79,58,42,62,67,69,65,38,16,54,48,50,29,49,37,33,27,34,48,40,42,45,49,26,39,34,69,44,73,77,23,54,44,69,72,46,79,32,49,70,66,55,47,38,52,51,23,34,74,74,71,60,24,64,57,40,67,58,45,35,27,61,68,66,24,38,83,49,54,76,78,49,66,38,34,42,26,34,26,17,75,40,13,31,48,25,84,27,28,60,83,54,62,76,48,98,41,32,35,39,46,74,18,66,77,19,16,52,46,49,64,38,28,51,91,54,95,63,55,51,70,40,39,56,50,46,45,51,50,52,51,51,50,52,50,50,52,51,52,54,50,54,55,54,55,71,75,103

Secondary structure (DSSP, 8-state):
--------------------PPP-EEEEEEEES-SS-TTTSTT-EEEEEEEEE-TT--TTTS-EEEE---SS-HHHHHTT-HHHHHHHHHHT-EEEEEPPTTBTTB-TTGGGTTSGGGGGG-SHHHHHHHHHHHHHHHHHHTT-TT--EEEEEETHHHHHHHHHHHH-TTTEEEEEEET--HHHHTTSS-THHHHHHHHHHHHHH-HHHHHHHHHHHHHHHHHHHTTHHHHHHHHHHTTBSS---SHHHHHHHHHHHHHHHHHHHHT--SS-B-SSS-B-SSHHHHHHHHHHHSSSHHHHHHHHHHHHH-TT---SSB-HHHH----S-TT---SHHHHHHHHHHHHHT------B-SSSSSS--B---HHHHHHHHHHHHS----TTHHHHHT-TT--TT--SEEEEEETT-TTGGGS--S-SSSSEEEEEETT--TTGGGSPP-TT--HHHHHHHHHHHHHHHHHHHHHHHHHHH-/--------------------PPP-EEEEEEEES-SS-TTTSTT-EEEEEEEEE-TT--TTTS-EEEE---SS-HHHHHTT-HHHHHHHHHHT-EEEEEPPTTBTTB-TTGGGTTSGGGGGG-SHHHHHHHHHHHHHHHHHHTT-TT--EEEEEETHHHHHHHHHHHH-TTTEEEEEEET--HHHHTTSS-THHHHHHHHHHHHHH-HHHHHHHHHHHHHHHHHHTTTHHHHHHHHHHTTBSS---SHHHHHHHHHHHHHHHHHHHHT--SS-B-SSS-B-SSHHHHHHHHH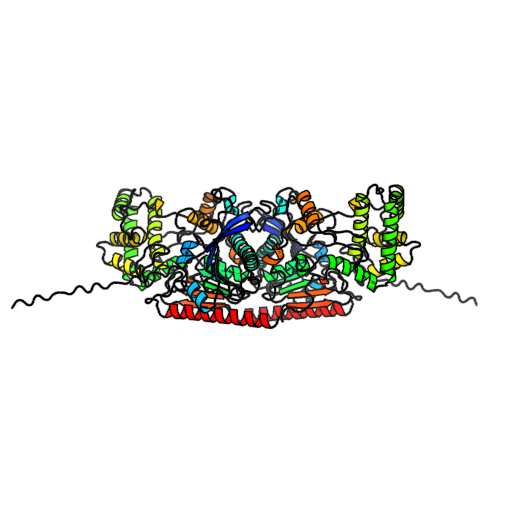HHSSSHHHHHHHHHHHHH-TT---SSB-HHHH----S-TT---SHHHHHHHHHHHHHT------B-SSSSSS--B---HHHHHHHHHHHHS----TTHHHHHT-TT--TT--SEEEEEETT-TTGGGS--S-SSSSEEEEEETT--TTGGGSPP-TT--HHHHHHHHHHHHHHHHHHHHHHHHHHH-